Protein AF-A0A7Z9UNF8-F1 (afdb_monomer_lite)

pLDDT: mean 91.55, std 7.02, range [42.97, 98.75]

Radius of gyration: 32.84 Å; chains: 1; bounding box: 96×53×96 Å

Foldseek 3Di:
DVDPQLQVVQVVVQVVCCVVVVHGDAFEAECQAHDDACVSRNHQYYEYDPPGPPPADWCPVVDDDPPLAPATEGALLVLLVALQDDDDDPGQYAAEAWQFWWQCLPVPSHIYGHPDGDLQSRLSSLLSSQVVLCVVQPLDPSSDYYYPDCDPVNTPTHCPADPPQGNSNVVSVVLSVVLVLLVDAAEEEEEEAEQEPDDQNVLSLLLLCLCCPFFVHQYEYEYQYYYPRNVVNVVRHHYHYQVALNSCVVCLLVVLLVCVSVSAAEYEYTELSSLSNLVSNVVSRHAYEYEYFDFQVRCVVVVSLVSLASCQVRHQAYEACFPRSVVRSCVRYPHDPNRYDHHRAFQSDFFPQADPVSLLVLQVVVCVVLVADSLAAEEEEEDEADVQQPVVLQLLLVLVLCVVPVSYAYEYEEHYDPVVVVVSCVVCVVVVNNSRYHYPYHDPRCNSVLSNHQAYERLGQAGARDSVLLNNLLNLHAYEYECPHYRCNVVPVQARYDYDHRPPSPRSSVRVNVSRVDVVVSNVRSPRSSVCSLPRRDNSLVSLVVVCSSPVLQWAEEEEEEDAQLLVQQLQLLVLVLLASRRHSAYEYEYQAHPDCNVVSNVVNVVPGPHHYDYHYDPHHPLDVLVSVLVRLVPDDIQKYAYRYRNDHDDNCLCVVFSSVCVPVPDFKGFAFDFDADPVRHTPGPGCQVVQVVLPNCVRVDDDDDDLVCCCVRGLVVHNPCQDSNRMMGRSVVLNVLSVVCVVVLRVDPDNRVSVSVSSD

Structure (mmCIF, N/CA/C/O backbone):
data_AF-A0A7Z9UNF8-F1
#
_entry.id   AF-A0A7Z9UNF8-F1
#
loop_
_atom_site.group_PDB
_atom_site.id
_atom_site.type_symbol
_atom_site.label_atom_id
_atom_site.label_alt_id
_atom_site.label_comp_id
_atom_site.label_asym_id
_atom_site.label_entity_id
_atom_site.label_seq_id
_atom_site.pdbx_PDB_ins_code
_atom_site.Cartn_x
_atom_site.Cartn_y
_atom_site.Cartn_z
_atom_site.occupancy
_atom_site.B_iso_or_equiv
_atom_site.auth_seq_id
_atom_site.auth_comp_id
_atom_site.auth_asym_id
_atom_site.auth_atom_id
_atom_site.pdbx_PDB_model_num
ATOM 1 N N . SER A 1 1 ? -56.371 3.440 16.487 1.00 59.16 1 SER A N 1
ATOM 2 C CA . SER A 1 1 ? -55.833 4.436 15.539 1.00 59.16 1 SER A CA 1
ATOM 3 C C . SER A 1 1 ? -56.583 5.759 15.669 1.00 59.16 1 SER A C 1
ATOM 5 O O . SER A 1 1 ? -57.794 5.727 15.848 1.00 59.16 1 SER A O 1
ATOM 7 N N . LEU A 1 2 ? -55.881 6.903 15.612 1.00 70.06 2 LEU A N 1
ATOM 8 C CA . LEU A 1 2 ? -56.492 8.245 15.500 1.00 70.06 2 LEU A CA 1
ATOM 9 C C . LEU A 1 2 ? -57.019 8.527 14.079 1.00 70.06 2 LEU A C 1
ATOM 11 O O . LEU A 1 2 ? -57.739 9.501 13.872 1.00 70.06 2 LEU A O 1
ATOM 15 N N . LEU A 1 3 ? -56.671 7.674 13.108 1.00 81.62 3 LEU A N 1
ATOM 16 C CA . LEU A 1 3 ? -57.203 7.710 11.750 1.00 81.62 3 LEU A CA 1
ATOM 17 C C . LEU A 1 3 ? -58.516 6.907 11.698 1.00 81.62 3 LEU A C 1
ATOM 19 O O . LEU A 1 3 ? -58.490 5.723 12.045 1.00 81.62 3 LEU A O 1
ATOM 23 N N . PRO A 1 4 ? -59.644 7.508 11.264 1.00 83.75 4 PRO A N 1
ATOM 24 C CA . PRO A 1 4 ? -60.939 6.822 11.182 1.00 83.75 4 PRO A CA 1
ATOM 25 C C . PRO A 1 4 ? -60.922 5.588 10.268 1.00 83.75 4 PRO A C 1
ATOM 27 O O . PRO A 1 4 ? -61.487 4.560 10.625 1.00 83.75 4 PRO A O 1
ATOM 30 N N . ASP A 1 5 ? -60.231 5.691 9.130 1.00 92.44 5 ASP A N 1
ATOM 31 C CA . ASP A 1 5 ? -59.880 4.577 8.245 1.00 92.44 5 ASP A CA 1
ATOM 32 C C . ASP A 1 5 ? -58.414 4.766 7.806 1.00 92.44 5 ASP A C 1
ATOM 34 O O . ASP A 1 5 ? -58.119 5.646 6.985 1.00 92.44 5 ASP A O 1
ATOM 38 N N . PRO A 1 6 ? -57.461 4.023 8.398 1.00 91.31 6 PRO A N 1
ATOM 39 C CA . PRO A 1 6 ? -56.044 4.146 8.065 1.00 91.31 6 PRO A CA 1
ATOM 40 C C . PRO A 1 6 ? -55.738 3.824 6.597 1.00 91.31 6 PRO A C 1
ATOM 42 O O . PRO A 1 6 ? -54.958 4.549 5.981 1.00 91.31 6 PRO A O 1
ATOM 45 N N . LYS A 1 7 ? -56.410 2.820 6.017 1.00 93.88 7 LYS A N 1
ATOM 46 C CA . LYS A 1 7 ? -56.178 2.383 4.633 1.00 93.88 7 LYS A CA 1
ATOM 47 C C . LYS A 1 7 ? -56.630 3.434 3.640 1.00 93.88 7 LYS A C 1
ATOM 49 O O . LYS A 1 7 ? -55.866 3.829 2.763 1.00 93.88 7 LYS A O 1
ATOM 54 N N . GLU A 1 8 ? -57.848 3.940 3.805 1.00 95.19 8 GLU A N 1
ATOM 55 C CA . GLU A 1 8 ? -58.353 5.020 2.956 1.00 95.19 8 GLU A CA 1
ATOM 56 C C . GLU A 1 8 ? -57.516 6.299 3.128 1.00 95.19 8 GLU A C 1
ATOM 58 O O . GLU A 1 8 ? -57.332 7.080 2.196 1.00 95.19 8 GLU A O 1
ATOM 63 N N . THR A 1 9 ? -56.962 6.533 4.319 1.00 94.81 9 THR A N 1
ATOM 64 C CA . THR A 1 9 ? -56.058 7.667 4.557 1.00 94.81 9 THR A CA 1
ATOM 65 C C . THR A 1 9 ? -54.732 7.517 3.811 1.00 94.81 9 THR A C 1
ATOM 67 O O . THR A 1 9 ? -54.327 8.462 3.137 1.00 94.81 9 THR A O 1
ATOM 70 N N . ALA A 1 10 ? -54.096 6.345 3.868 1.00 95.19 10 ALA A N 1
ATOM 71 C CA . ALA A 1 10 ? -52.860 6.067 3.140 1.00 95.19 10 ALA A CA 1
ATOM 72 C C . ALA A 1 10 ? -53.039 6.246 1.621 1.00 95.19 10 ALA A C 1
ATOM 74 O O . ALA A 1 10 ? -52.217 6.898 0.974 1.00 95.19 10 ALA A O 1
ATOM 75 N N . VAL A 1 11 ? -54.155 5.754 1.066 1.00 95.69 11 VAL A N 1
ATOM 76 C CA . VAL A 1 11 ? -54.506 5.942 -0.353 1.00 95.69 11 VAL A CA 1
ATOM 77 C C . VAL A 1 11 ? -54.615 7.425 -0.702 1.00 95.69 11 VAL A C 1
ATOM 79 O O . VAL A 1 11 ? -53.960 7.877 -1.640 1.00 95.69 11 VAL A O 1
ATOM 82 N N . ARG A 1 12 ? -55.363 8.204 0.090 1.00 95.81 12 ARG A N 1
ATOM 83 C CA . ARG A 1 12 ? -55.535 9.647 -0.141 1.00 95.81 12 ARG A CA 1
ATOM 84 C C . ARG A 1 12 ? -54.213 10.411 -0.101 1.00 95.81 12 ARG A C 1
ATOM 86 O O . ARG A 1 12 ? -54.017 11.312 -0.911 1.00 95.81 12 ARG A O 1
ATOM 93 N N . TRP A 1 13 ? -53.301 10.068 0.810 1.00 96.38 13 TRP A N 1
ATOM 94 C CA . TRP A 1 13 ? -51.977 10.696 0.864 1.00 96.38 13 TRP A CA 1
ATOM 95 C C . TRP A 1 13 ? -51.144 10.389 -0.380 1.00 96.38 13 TRP A C 1
ATOM 97 O O . TRP A 1 13 ? -50.601 11.311 -0.986 1.00 96.38 13 TRP A O 1
ATOM 107 N N . ARG A 1 14 ? -51.095 9.124 -0.809 1.00 97.19 14 ARG A N 1
ATOM 108 C CA . ARG A 1 14 ? -50.369 8.721 -2.024 1.00 97.19 14 ARG A CA 1
ATOM 109 C C . ARG A 1 14 ? -50.938 9.361 -3.284 1.00 97.19 14 ARG A C 1
ATOM 111 O O . ARG A 1 14 ? -50.183 9.772 -4.159 1.00 97.19 14 ARG A O 1
ATOM 118 N N . GLU A 1 15 ? -52.262 9.422 -3.411 1.00 97.69 15 GLU A N 1
ATOM 119 C CA . GLU A 1 15 ? -52.929 10.105 -4.527 1.00 97.69 15 GLU A CA 1
ATOM 120 C C . GLU A 1 15 ? -52.572 11.588 -4.552 1.00 97.69 15 GLU A C 1
ATOM 122 O O . GLU A 1 15 ? -52.069 12.076 -5.561 1.00 97.69 15 GLU A O 1
ATOM 127 N N . TRP A 1 16 ? -52.717 12.276 -3.418 1.00 97.75 16 TRP A N 1
ATOM 128 C CA . TRP A 1 16 ? -52.393 13.694 -3.321 1.00 97.75 16 TRP A CA 1
ATOM 129 C C . TRP A 1 16 ? -50.920 13.975 -3.659 1.00 97.75 16 TRP A C 1
ATOM 131 O O . TRP A 1 16 ? -50.631 14.890 -4.430 1.00 97.75 16 TRP A O 1
ATOM 141 N N . CYS A 1 17 ? -49.978 13.175 -3.149 1.00 97.12 17 CYS A N 1
ATOM 142 C CA . CYS A 1 17 ? -48.553 13.326 -3.456 1.00 97.12 17 CYS A CA 1
ATOM 143 C C . CYS A 1 17 ? -48.246 13.119 -4.947 1.00 97.12 17 CYS A C 1
ATOM 145 O O . CYS A 1 17 ? -47.507 13.917 -5.533 1.00 97.12 17 CYS A O 1
ATOM 147 N N . ARG A 1 18 ? -48.852 12.113 -5.591 1.00 96.44 18 ARG A N 1
ATOM 148 C CA . ARG A 1 18 ? -48.702 11.883 -7.037 1.00 96.44 18 ARG A CA 1
ATOM 149 C C . ARG A 1 18 ? -49.281 13.034 -7.860 1.00 96.44 18 ARG A C 1
ATOM 151 O O . ARG A 1 18 ? -48.618 13.514 -8.776 1.00 96.44 18 ARG A O 1
ATOM 158 N N . GLU A 1 19 ? -50.468 13.521 -7.508 1.00 97.19 19 GLU A N 1
ATOM 159 C CA . GLU A 1 19 ? -51.135 14.636 -8.198 1.00 97.19 19 GLU A CA 1
ATOM 160 C C . GLU A 1 19 ? -50.394 15.974 -8.054 1.00 97.19 19 GLU A C 1
ATOM 162 O O . GLU A 1 19 ? -50.501 16.832 -8.929 1.00 97.19 19 GLU A O 1
ATOM 167 N N . ASN A 1 20 ? -49.606 16.145 -6.988 1.00 97.19 20 ASN A N 1
ATOM 168 C CA . ASN A 1 20 ? -48.839 17.365 -6.713 1.00 97.19 20 ASN A CA 1
ATOM 169 C C . ASN A 1 20 ? -47.343 17.245 -7.067 1.00 97.19 20 ASN A C 1
ATOM 171 O O . ASN A 1 20 ? -46.544 18.085 -6.657 1.00 97.19 20 ASN A O 1
ATOM 175 N N . GLY A 1 21 ? -46.948 16.224 -7.838 1.00 90.19 21 GLY A N 1
ATOM 176 C CA . GLY A 1 21 ? -45.581 16.079 -8.354 1.00 90.19 21 GLY A CA 1
ATOM 177 C C . GLY A 1 21 ? -44.534 15.626 -7.329 1.00 90.19 21 GLY A C 1
ATOM 178 O O . GLY A 1 21 ? -43.345 15.675 -7.631 1.00 90.19 21 GLY A O 1
ATOM 179 N N . ILE A 1 22 ? -44.953 15.171 -6.144 1.00 93.31 22 ILE A N 1
ATOM 180 C CA . ILE A 1 22 ? -44.068 14.586 -5.121 1.00 93.31 22 ILE A CA 1
ATOM 181 C C . ILE A 1 22 ? -43.715 13.136 -5.492 1.00 93.31 22 ILE A C 1
ATOM 183 O O . ILE A 1 22 ? -42.619 12.670 -5.196 1.00 93.31 22 ILE A O 1
ATOM 187 N N . GLY A 1 23 ? -44.620 12.445 -6.194 1.00 90.44 23 GLY A N 1
ATOM 188 C CA . GLY A 1 23 ? -44.449 11.049 -6.594 1.00 90.44 23 GLY A CA 1
ATOM 189 C C . GLY A 1 23 ? -45.027 10.073 -5.572 1.00 90.44 23 GLY A C 1
ATOM 190 O O . GLY A 1 23 ? -45.970 10.403 -4.851 1.00 90.44 23 GLY A O 1
ATOM 191 N N . GLU A 1 24 ? -44.501 8.850 -5.563 1.00 94.12 24 GLU A N 1
ATOM 192 C CA . GLU A 1 24 ? -44.900 7.815 -4.607 1.00 94.12 24 GLU A CA 1
ATOM 193 C C . GLU A 1 24 ? -44.246 8.066 -3.242 1.00 94.12 24 GLU A C 1
ATOM 195 O O . GLU A 1 24 ? -43.100 8.513 -3.175 1.00 94.12 24 GLU A O 1
ATOM 200 N N . ILE A 1 25 ? -44.972 7.785 -2.158 1.00 94.31 25 ILE A N 1
ATOM 201 C CA . ILE A 1 25 ? -44.482 7.960 -0.785 1.00 94.31 25 ILE A CA 1
ATOM 202 C C . ILE A 1 25 ? -44.396 6.614 -0.070 1.00 94.31 25 ILE A C 1
ATOM 204 O O . ILE A 1 25 ? -45.241 5.743 -0.271 1.00 94.31 25 ILE A O 1
ATOM 208 N N . TYR A 1 26 ? -43.387 6.480 0.786 1.00 94.12 26 TYR A N 1
ATOM 209 C CA . TYR A 1 26 ? -43.176 5.311 1.634 1.00 94.12 26 TYR A CA 1
ATOM 210 C C . TYR A 1 26 ? -43.706 5.610 3.040 1.00 94.12 26 TYR A C 1
ATOM 212 O O . TYR A 1 26 ? -43.262 6.558 3.694 1.00 94.12 26 TYR A O 1
ATOM 220 N N . LEU A 1 27 ? -44.703 4.853 3.486 1.00 95.12 27 LEU A N 1
ATOM 221 C CA . LEU A 1 27 ? -45.433 5.085 4.726 1.00 95.12 27 LEU A CA 1
ATOM 222 C C . LEU A 1 27 ? -45.006 4.082 5.795 1.00 95.12 27 LEU A C 1
ATOM 224 O O . LEU A 1 27 ? -45.165 2.875 5.636 1.00 95.12 27 LEU A O 1
ATOM 228 N N . VAL A 1 28 ? -44.532 4.602 6.927 1.00 94.50 28 VAL A N 1
ATOM 229 C CA . VAL A 1 28 ? -44.056 3.801 8.062 1.00 94.50 28 VAL A CA 1
ATOM 230 C C . VAL A 1 28 ? -44.903 4.095 9.295 1.00 94.50 28 VAL A C 1
ATOM 232 O O . VAL A 1 28 ? -45.107 5.262 9.637 1.00 94.50 28 VAL A O 1
ATOM 235 N N . CYS A 1 29 ? -45.413 3.064 9.974 1.00 91.94 29 CYS A N 1
ATOM 236 C CA . CYS A 1 29 ? -46.176 3.229 11.215 1.00 91.94 29 CYS A CA 1
ATOM 237 C C . CYS A 1 29 ? -45.348 2.879 12.461 1.00 91.94 29 CYS A C 1
ATOM 239 O O . CYS A 1 29 ? -44.658 1.862 12.509 1.00 91.94 29 CYS A O 1
ATOM 241 N N . THR A 1 30 ? -45.445 3.695 13.510 1.00 91.56 30 THR A N 1
ATOM 242 C CA . THR A 1 30 ? -44.753 3.463 14.789 1.00 91.56 30 THR A CA 1
ATOM 243 C C . THR A 1 30 ? -45.478 2.421 15.644 1.00 91.56 30 THR A C 1
ATOM 245 O O . THR A 1 30 ? -46.667 2.573 15.933 1.00 91.56 30 THR A O 1
ATOM 248 N N . GLN A 1 31 ? -44.765 1.406 16.138 1.00 89.38 31 GLN A N 1
ATOM 249 C CA . GLN A 1 31 ? -45.309 0.373 17.032 1.00 89.38 31 GLN A CA 1
ATOM 250 C C . GLN A 1 31 ? -45.312 0.822 18.498 1.00 89.38 31 GLN A C 1
ATOM 252 O O . GLN A 1 31 ? -44.614 0.273 19.348 1.00 89.38 31 GLN A O 1
ATOM 257 N N . SER A 1 32 ? -46.102 1.854 18.802 1.00 80.94 32 SER A N 1
ATOM 258 C CA . SER A 1 32 ? -46.101 2.498 20.122 1.00 80.94 32 SER A CA 1
ATOM 259 C C . SER A 1 32 ? -46.804 1.688 21.219 1.00 80.94 32 SER A C 1
ATOM 261 O O . SER A 1 32 ? -46.392 1.753 22.369 1.00 80.94 32 SER A O 1
ATOM 263 N N . PHE A 1 33 ? -47.867 0.941 20.911 1.00 78.94 33 PHE A N 1
ATOM 264 C CA . PHE A 1 33 ? -48.626 0.167 21.917 1.00 78.94 33 PHE A CA 1
ATOM 265 C C . PHE A 1 33 ? -49.037 -1.229 21.444 1.00 78.94 33 PHE A C 1
ATOM 267 O O . PHE A 1 33 ? -49.507 -2.034 22.242 1.00 78.94 33 PHE A O 1
ATOM 274 N N . GLU A 1 34 ? -48.893 -1.501 20.150 1.00 81.06 34 GLU A N 1
ATOM 275 C CA . GLU A 1 34 ? -49.293 -2.747 19.514 1.00 81.06 34 GLU A CA 1
ATOM 276 C C . GLU A 1 34 ? -48.282 -3.105 18.421 1.00 81.06 34 GLU A C 1
ATOM 278 O O . GLU A 1 34 ? -47.725 -2.223 17.764 1.00 81.06 34 GLU A O 1
ATOM 283 N N . ALA A 1 35 ? -48.039 -4.404 18.246 1.00 83.50 35 ALA A N 1
ATOM 284 C CA . ALA A 1 35 ? -47.220 -4.951 17.171 1.00 83.50 35 ALA A CA 1
ATOM 285 C C . ALA A 1 35 ? -48.147 -5.617 16.146 1.00 83.50 35 ALA A C 1
ATOM 287 O O . ALA A 1 35 ? -48.425 -6.813 16.222 1.00 83.50 35 ALA A O 1
ATOM 288 N N . VAL A 1 36 ? -48.693 -4.803 15.242 1.00 87.19 36 VAL A N 1
ATOM 289 C CA . VAL A 1 36 ? -49.595 -5.232 14.164 1.00 87.19 36 VAL A CA 1
ATOM 290 C C . VAL A 1 36 ? -48.880 -5.049 12.829 1.00 87.19 36 VAL A C 1
ATOM 292 O O . VAL A 1 36 ? -48.097 -4.111 12.670 1.00 87.19 36 VAL A O 1
ATOM 295 N N . ASP A 1 37 ? -49.157 -5.952 11.893 1.00 91.75 37 ASP A N 1
ATOM 296 C CA . ASP A 1 37 ? -48.684 -5.867 10.514 1.00 91.75 37 ASP A CA 1
ATOM 297 C C . ASP A 1 37 ? -49.133 -4.535 9.861 1.00 91.75 37 ASP A C 1
ATOM 299 O O . ASP A 1 37 ? -50.336 -4.229 9.877 1.00 91.75 37 ASP A O 1
ATOM 303 N N . PRO A 1 38 ? -48.204 -3.724 9.313 1.00 93.62 38 PRO A N 1
ATOM 304 C CA . PRO A 1 38 ? -48.514 -2.425 8.713 1.00 93.62 38 PRO A CA 1
ATOM 305 C C . PRO A 1 38 ? -49.485 -2.506 7.520 1.00 93.62 38 PRO A C 1
ATOM 307 O O . PRO A 1 38 ? -50.251 -1.557 7.299 1.00 93.62 38 PRO A O 1
ATOM 310 N N . ASP A 1 39 ? -49.572 -3.643 6.821 1.00 92.31 39 ASP A N 1
ATOM 311 C CA . ASP A 1 39 ? -50.509 -3.842 5.705 1.00 92.31 39 ASP A CA 1
ATOM 312 C C . ASP A 1 39 ? -51.973 -3.749 6.152 1.00 92.31 39 ASP A C 1
ATOM 314 O O . ASP A 1 39 ? -52.866 -3.385 5.374 1.00 92.31 39 ASP A O 1
ATOM 318 N N . VAL A 1 40 ? -52.258 -4.029 7.428 1.00 91.19 40 VAL A N 1
ATOM 319 C CA . VAL A 1 40 ? -53.595 -3.849 8.017 1.00 91.19 40 VAL A CA 1
ATOM 320 C C . VAL A 1 40 ? -54.029 -2.386 7.937 1.00 91.19 40 VAL A C 1
ATOM 322 O O . VAL A 1 40 ? -55.218 -2.108 7.756 1.00 91.19 40 VAL A O 1
ATOM 325 N N . TYR A 1 41 ? -53.072 -1.461 7.980 1.00 91.12 41 TYR A N 1
ATOM 326 C CA . TYR A 1 41 ? -53.290 -0.023 7.892 1.00 91.12 41 TYR A CA 1
ATOM 327 C C . TYR A 1 41 ? -53.032 0.555 6.496 1.00 91.12 41 TYR A C 1
ATOM 329 O O . TYR A 1 41 ? -53.353 1.719 6.272 1.00 91.12 41 TYR A O 1
ATOM 337 N N . GLY A 1 42 ? -52.525 -0.245 5.552 1.00 92.75 42 GLY A N 1
ATOM 338 C CA . GLY A 1 42 ? -52.132 0.216 4.215 1.00 92.75 42 GLY A CA 1
ATOM 339 C C . GLY A 1 42 ? -50.794 0.962 4.201 1.00 92.75 42 GLY A C 1
ATOM 340 O O . GLY A 1 42 ? -50.603 1.848 3.370 1.00 92.75 42 GLY A O 1
ATOM 341 N N . PHE A 1 43 ? -49.917 0.652 5.157 1.00 95.12 43 PHE A N 1
ATOM 342 C CA . PHE A 1 43 ? -48.569 1.204 5.294 1.00 95.12 43 PHE A CA 1
ATOM 343 C C . PHE A 1 43 ? -47.547 0.167 4.809 1.00 95.12 43 PHE A C 1
ATOM 345 O O . PHE A 1 43 ? -47.823 -1.023 4.874 1.00 95.12 43 PHE A O 1
ATOM 352 N N . ASP A 1 44 ? -46.380 0.613 4.345 1.00 95.62 44 ASP A N 1
ATOM 353 C CA . ASP A 1 44 ? -45.345 -0.253 3.755 1.00 95.62 44 ASP A CA 1
ATOM 354 C C . ASP A 1 44 ? -44.495 -0.962 4.814 1.00 95.62 44 ASP A C 1
ATOM 356 O O . ASP A 1 44 ? -43.998 -2.066 4.603 1.00 95.62 44 ASP A O 1
ATOM 360 N N . ALA A 1 45 ? -44.301 -0.309 5.960 1.00 95.75 45 ALA A N 1
ATOM 361 C CA . ALA A 1 45 ? -43.419 -0.795 7.007 1.00 95.75 45 ALA A CA 1
ATOM 362 C C . ALA A 1 45 ? -43.864 -0.341 8.396 1.00 95.75 45 ALA A C 1
ATOM 364 O O . ALA A 1 45 ? -44.675 0.574 8.575 1.00 95.75 45 ALA A O 1
ATOM 365 N N . ALA A 1 46 ? -43.269 -0.967 9.403 1.00 95.12 46 ALA A N 1
ATOM 366 C CA . ALA A 1 46 ? -43.374 -0.564 10.791 1.00 95.12 46 ALA A CA 1
ATOM 367 C C . ALA A 1 46 ? -42.005 -0.140 11.344 1.00 95.12 46 ALA A C 1
ATOM 369 O O . ALA A 1 46 ? -40.962 -0.577 10.860 1.00 95.12 46 ALA A O 1
ATOM 370 N N . VAL A 1 47 ? -42.002 0.687 12.387 1.00 95.31 47 VAL A N 1
ATOM 371 C CA . VAL A 1 47 ? -40.796 1.053 13.144 1.00 95.31 47 VAL A CA 1
ATOM 372 C C . VAL A 1 47 ? -41.028 0.828 14.634 1.00 95.31 47 VAL A C 1
ATOM 374 O O . VAL A 1 47 ? -42.094 1.156 15.166 1.00 95.31 47 VAL A O 1
ATOM 377 N N . GLU A 1 48 ? -40.043 0.241 15.309 1.00 94.19 48 GLU A N 1
ATOM 378 C CA . GLU A 1 48 ? -40.052 0.093 16.766 1.00 94.19 48 GLU A CA 1
ATOM 379 C C . GLU A 1 48 ? -40.054 1.474 17.450 1.00 94.19 48 GLU A C 1
ATOM 381 O O . GLU A 1 48 ? -39.533 2.452 16.918 1.00 94.19 48 GLU A O 1
ATOM 386 N N . PHE A 1 49 ? -40.651 1.582 18.639 1.00 92.56 49 PHE A N 1
ATOM 387 C CA . PHE A 1 49 ? -40.725 2.857 19.364 1.00 92.56 49 PHE A CA 1
ATOM 388 C C . PHE A 1 49 ? -40.345 2.695 20.843 1.00 92.56 49 PHE A C 1
ATOM 390 O O . PHE A 1 49 ? -41.187 2.890 21.724 1.00 92.56 49 PHE A O 1
ATOM 397 N N . PRO A 1 50 ? -39.099 2.287 21.145 1.00 92.12 50 PRO A N 1
ATOM 398 C CA . PRO A 1 50 ? -38.666 2.095 22.518 1.00 92.12 50 PRO A CA 1
ATOM 399 C C . PRO A 1 50 ? -38.655 3.427 23.291 1.00 92.12 50 PRO A C 1
ATOM 401 O O . PRO A 1 50 ? -38.388 4.468 22.698 1.00 92.12 50 PRO A O 1
ATOM 404 N N . PRO A 1 51 ? -38.924 3.418 24.605 1.00 88.94 51 PRO A N 1
ATOM 405 C CA . PRO A 1 51 ? -39.126 2.225 25.419 1.00 88.94 51 PRO A CA 1
ATOM 406 C C . PRO A 1 51 ? -40.563 1.683 25.381 1.00 88.94 51 PRO A C 1
ATOM 408 O O . PRO A 1 51 ? -40.882 0.744 26.112 1.00 88.94 51 PRO A O 1
ATOM 411 N N . ASN A 1 52 ? -41.459 2.243 24.571 1.00 86.81 52 ASN A N 1
ATOM 412 C CA . ASN A 1 52 ? -42.835 1.772 24.522 1.00 86.81 52 ASN A CA 1
ATOM 413 C C . ASN A 1 52 ? -42.932 0.356 23.926 1.00 86.81 52 ASN A C 1
ATOM 415 O O . ASN A 1 52 ? -42.011 -0.143 23.283 1.00 86.81 52 ASN A O 1
ATOM 419 N N . ASN A 1 53 ? -44.068 -0.302 24.178 1.00 83.50 53 ASN A N 1
ATOM 420 C CA . ASN A 1 53 ? -44.380 -1.646 23.679 1.00 83.50 53 ASN A CA 1
ATOM 421 C C . ASN A 1 53 ? -43.321 -2.723 24.012 1.00 83.50 53 ASN A C 1
ATOM 423 O O . ASN A 1 53 ? -43.106 -3.657 23.244 1.00 83.50 53 ASN A O 1
ATOM 427 N N . SER A 1 54 ? -42.643 -2.593 25.158 1.00 81.31 54 SER A N 1
ATOM 428 C CA . SER A 1 54 ? -41.497 -3.445 25.486 1.00 81.31 54 SER A CA 1
ATOM 429 C C . SER A 1 54 ? -41.595 -4.218 26.803 1.00 81.31 54 SER A C 1
ATOM 431 O O . SER A 1 54 ? -40.814 -5.138 26.996 1.00 81.31 54 SER A O 1
ATOM 433 N N . ALA A 1 55 ? -42.536 -3.919 27.705 1.00 86.44 55 ALA A N 1
ATOM 434 C CA . ALA A 1 55 ? -42.703 -4.628 28.988 1.00 86.44 55 ALA A CA 1
ATOM 435 C C . ALA A 1 55 ? -41.366 -4.926 29.729 1.00 86.44 55 ALA A C 1
ATOM 437 O O . ALA A 1 55 ? -40.970 -6.092 29.878 1.00 86.44 55 ALA A O 1
ATOM 438 N N . PRO A 1 56 ? -40.609 -3.890 30.125 1.00 91.38 56 PRO A N 1
ATOM 439 C CA . PRO A 1 56 ? -39.358 -4.046 30.867 1.00 91.38 56 PRO A CA 1
ATOM 440 C C . PRO A 1 56 ? -39.612 -4.486 32.330 1.00 91.38 56 PRO A C 1
ATOM 442 O O . PRO A 1 56 ? -40.697 -4.231 32.863 1.00 91.38 56 PRO A O 1
ATOM 445 N N . PRO A 1 57 ? -38.638 -5.130 33.005 1.00 94.25 57 PRO A N 1
ATOM 446 C CA . PRO A 1 57 ? -38.736 -5.476 34.423 1.00 94.25 57 PRO A CA 1
ATOM 447 C C . PRO A 1 57 ? -38.879 -4.232 35.305 1.00 94.25 57 PRO A C 1
ATOM 449 O O . PRO A 1 57 ? -38.205 -3.230 35.070 1.00 94.25 57 PRO A O 1
ATOM 452 N N . ILE A 1 58 ? -39.736 -4.312 36.326 1.00 96.31 58 ILE A N 1
ATOM 453 C CA . ILE A 1 58 ? -39.902 -3.267 37.345 1.00 96.31 58 ILE A CA 1
ATOM 454 C C . ILE A 1 58 ? -38.885 -3.511 38.460 1.00 96.31 58 ILE A C 1
ATOM 456 O O . ILE A 1 58 ? -38.842 -4.610 39.007 1.00 96.31 58 ILE A O 1
ATOM 460 N N . ILE A 1 59 ? -38.117 -2.480 38.806 1.00 96.25 59 ILE A N 1
ATOM 461 C CA . ILE A 1 59 ? -37.071 -2.497 39.840 1.00 96.25 59 ILE A CA 1
ATOM 462 C C . ILE A 1 59 ? -37.264 -1.382 40.877 1.00 96.25 59 ILE A C 1
ATOM 464 O O . ILE A 1 59 ? -36.320 -1.003 41.561 1.00 96.25 59 ILE A O 1
ATOM 468 N N . THR A 1 60 ? -38.476 -0.828 40.999 1.00 93.69 60 THR A N 1
ATOM 469 C CA . THR A 1 60 ? -38.778 0.268 41.938 1.00 93.69 60 THR A CA 1
ATOM 470 C C . THR A 1 60 ? -38.303 -0.025 43.363 1.00 93.69 60 THR A C 1
ATOM 472 O O . THR A 1 60 ? -37.732 0.853 43.995 1.00 93.69 60 THR A O 1
ATOM 475 N N . ASP A 1 61 ? -38.481 -1.258 43.847 1.00 91.50 61 ASP A N 1
ATOM 476 C CA . ASP A 1 61 ? -38.104 -1.652 45.213 1.00 91.50 61 ASP A CA 1
ATOM 477 C C . ASP A 1 61 ? -36.585 -1.870 45.398 1.00 91.50 61 ASP A C 1
ATOM 479 O O . ASP A 1 61 ? -36.115 -2.043 46.522 1.00 91.50 61 ASP A O 1
ATOM 483 N N . GLU A 1 62 ? -35.812 -1.881 44.308 1.00 91.12 62 GLU A N 1
ATOM 484 C CA . GLU A 1 62 ? -34.354 -2.078 44.306 1.00 91.12 62 GLU A CA 1
ATOM 485 C C . GLU A 1 62 ? -33.578 -0.754 44.231 1.00 91.12 62 GLU A C 1
ATOM 487 O O . GLU A 1 62 ? -32.356 -0.738 44.388 1.00 91.12 62 GLU A O 1
ATOM 492 N N . VAL A 1 63 ? -34.276 0.359 43.986 1.00 87.88 63 VAL A N 1
ATOM 493 C CA . VAL A 1 63 ? -33.689 1.686 43.789 1.00 87.88 63 VAL A CA 1
ATOM 494 C C . VAL A 1 63 ? -34.108 2.602 44.934 1.00 87.88 63 VAL A C 1
ATOM 496 O O . VAL A 1 63 ? -35.292 2.724 45.243 1.00 87.88 63 VAL A O 1
ATOM 499 N N . ASP A 1 64 ? -33.138 3.275 45.554 1.00 87.69 64 ASP A N 1
ATOM 500 C CA . ASP A 1 64 ? -33.410 4.241 46.620 1.00 87.69 64 ASP A CA 1
ATOM 501 C C . ASP A 1 64 ? -34.113 5.479 46.039 1.00 87.69 64 ASP A C 1
ATOM 503 O O . ASP A 1 64 ? -33.513 6.279 45.317 1.00 87.69 64 ASP A O 1
ATOM 507 N N . CYS A 1 65 ? -35.413 5.593 46.306 1.00 84.88 65 CYS A N 1
ATOM 508 C CA . CYS A 1 65 ? -36.269 6.674 45.828 1.00 84.88 65 CYS A CA 1
ATOM 509 C C . CYS A 1 65 ? -36.683 7.575 46.996 1.00 84.88 65 CYS A C 1
ATOM 511 O O . CYS A 1 65 ? -36.828 7.118 48.130 1.00 84.88 65 CYS A O 1
ATOM 513 N N . ASP A 1 66 ? -36.943 8.858 46.721 1.00 84.75 66 ASP A N 1
ATOM 514 C CA . ASP A 1 66 ? -37.493 9.758 47.738 1.00 84.75 66 ASP A CA 1
ATOM 515 C C . ASP A 1 66 ? -38.831 9.210 48.268 1.00 84.75 66 ASP A C 1
ATOM 517 O O . ASP A 1 66 ? -39.665 8.706 47.518 1.00 84.75 66 ASP A O 1
ATOM 521 N N . SER A 1 67 ? -39.058 9.368 49.569 1.00 82.69 67 SER A N 1
ATOM 522 C CA . SER A 1 67 ? -40.267 8.978 50.301 1.00 82.69 67 SER A CA 1
ATOM 523 C C . SER A 1 67 ? -41.588 9.473 49.693 1.00 82.69 67 SER A C 1
ATOM 525 O O . SER A 1 67 ? -42.642 8.899 49.967 1.00 82.69 67 SER A O 1
ATOM 527 N N . GLY A 1 68 ? -41.547 10.543 48.892 1.00 86.56 68 GLY A N 1
ATOM 528 C CA . GLY A 1 68 ? -42.700 11.090 48.175 1.00 86.56 68 GLY A CA 1
ATOM 529 C C . GLY A 1 68 ? -42.931 10.515 46.774 1.00 86.56 68 GLY A C 1
ATOM 530 O O . GLY A 1 68 ? -43.938 10.855 46.159 1.00 86.56 68 GLY A O 1
ATOM 531 N N . PHE A 1 69 ? -42.032 9.681 46.246 1.00 93.00 69 PHE A N 1
ATOM 532 C CA . PHE A 1 69 ? -42.146 9.113 44.904 1.00 93.00 69 PHE A CA 1
ATOM 533 C C . PHE A 1 69 ? -43.160 7.958 44.875 1.00 93.00 69 PHE A C 1
ATOM 535 O O . PHE A 1 69 ? -43.093 7.024 45.668 1.00 93.00 69 PHE A O 1
ATOM 542 N N . SER A 1 70 ? -44.109 8.022 43.944 1.00 93.44 70 SER A N 1
ATOM 543 C CA . SER A 1 70 ? -45.167 7.024 43.715 1.00 93.44 70 SER A CA 1
ATOM 544 C C . SER A 1 70 ? -45.194 6.500 42.270 1.00 93.44 70 SER A C 1
ATOM 546 O O . SER A 1 70 ? -46.170 5.886 41.836 1.00 93.44 70 SER A O 1
ATOM 548 N N . GLY A 1 71 ? -44.125 6.766 41.518 1.00 94.62 71 GLY A N 1
ATOM 549 C CA . GLY A 1 71 ? -43.923 6.327 40.147 1.00 94.62 71 GLY A CA 1
ATOM 550 C C . GLY A 1 71 ? -43.375 4.904 40.041 1.00 94.62 71 GLY A C 1
ATOM 551 O O . GLY A 1 71 ? -43.389 4.130 40.997 1.00 94.62 71 GLY A O 1
ATOM 552 N N . ILE A 1 72 ? -42.897 4.545 38.848 1.00 95.38 72 ILE A N 1
ATOM 553 C CA . ILE A 1 72 ? -42.357 3.209 38.558 1.00 95.38 72 ILE A CA 1
ATOM 554 C C . ILE A 1 72 ? -40.949 3.343 37.985 1.00 95.38 72 ILE A C 1
ATOM 556 O O . ILE A 1 72 ? -40.728 4.134 37.066 1.00 95.38 72 ILE A O 1
ATOM 560 N N . VAL A 1 73 ? -40.014 2.541 38.494 1.00 96.38 73 VAL A N 1
ATOM 561 C CA . VAL A 1 73 ? -38.660 2.421 37.947 1.00 96.38 73 VAL A CA 1
ATOM 562 C C . VAL A 1 73 ? -38.532 1.088 37.218 1.00 96.38 73 VAL A C 1
ATOM 564 O O . VAL A 1 73 ? -38.862 0.035 37.763 1.00 96.38 73 VAL A O 1
ATOM 567 N N . TYR A 1 74 ? -38.054 1.133 35.981 1.00 96.69 74 TYR A N 1
ATOM 568 C CA . TYR A 1 74 ? -37.806 -0.016 35.119 1.00 96.69 74 TYR A CA 1
ATOM 569 C C . TYR A 1 74 ? -36.306 -0.202 34.880 1.00 96.69 74 TYR A C 1
ATOM 571 O O . TYR A 1 74 ? -35.558 0.777 34.864 1.00 96.69 74 TYR A O 1
ATOM 579 N N . ASP A 1 75 ? -35.865 -1.441 34.650 1.00 95.69 75 ASP A N 1
ATOM 580 C CA . ASP A 1 75 ? -34.470 -1.715 34.284 1.00 95.69 75 ASP A CA 1
ATOM 581 C C . ASP A 1 75 ? -34.261 -1.562 32.773 1.00 95.69 75 ASP A C 1
ATOM 583 O O . ASP A 1 75 ? -34.732 -2.380 31.977 1.00 95.69 75 ASP A O 1
ATOM 587 N N . TRP A 1 76 ? -33.525 -0.526 32.368 1.00 96.31 76 TRP A N 1
ATOM 588 C CA . TRP A 1 76 ? -33.221 -0.246 30.964 1.00 96.31 76 TRP A CA 1
ATOM 589 C C . TRP A 1 76 ? -32.323 -1.325 30.334 1.00 96.31 76 TRP A C 1
ATOM 591 O O . TRP A 1 76 ? -32.433 -1.610 29.142 1.00 96.31 76 TRP A O 1
ATOM 601 N N . ARG A 1 77 ? -31.478 -2.009 31.118 1.00 93.69 77 ARG A N 1
ATOM 602 C CA . ARG A 1 77 ? -30.505 -2.996 30.595 1.00 93.69 77 ARG A CA 1
ATOM 603 C C . ARG A 1 77 ? -31.154 -4.167 29.857 1.00 93.69 77 ARG A C 1
ATOM 605 O O . ARG A 1 77 ? -30.509 -4.802 29.024 1.00 93.69 77 ARG A O 1
ATOM 612 N N . VAL A 1 78 ? -32.440 -4.427 30.106 1.00 94.88 78 VAL A N 1
ATOM 613 C CA . VAL A 1 78 ? -33.201 -5.461 29.397 1.00 94.88 78 VAL A CA 1
ATOM 614 C C . VAL A 1 78 ? -33.198 -5.257 27.877 1.00 94.88 78 VAL A C 1
ATOM 616 O O . VAL A 1 78 ? -33.260 -6.235 27.133 1.00 94.88 78 VAL A O 1
ATOM 619 N N . PHE A 1 79 ? -33.110 -4.012 27.400 1.00 95.19 79 PHE A N 1
ATOM 620 C CA . PHE A 1 79 ? -33.074 -3.712 25.971 1.00 95.19 79 PHE A CA 1
ATOM 621 C C . PHE A 1 79 ? -31.792 -4.216 25.316 1.00 95.19 79 PHE A C 1
ATOM 623 O O . PHE A 1 79 ? -31.852 -4.858 24.268 1.00 95.19 79 PHE A O 1
ATOM 630 N N . VAL A 1 80 ? -30.652 -4.028 25.984 1.00 90.81 80 VAL A N 1
ATOM 631 C CA . VAL A 1 80 ? -29.361 -4.559 25.533 1.00 90.81 80 VAL A CA 1
ATOM 632 C C . VAL A 1 80 ? -29.416 -6.082 25.469 1.00 90.81 80 VAL A C 1
ATOM 634 O O . VAL A 1 80 ? -29.086 -6.663 24.438 1.00 90.81 80 VAL A O 1
ATOM 637 N N . GLU A 1 81 ? -29.915 -6.738 26.519 1.00 86.94 81 GLU A N 1
ATOM 638 C CA . GLU A 1 81 ? -30.021 -8.200 26.556 1.00 86.94 81 GLU A CA 1
ATOM 639 C C . GLU A 1 81 ? -30.930 -8.757 25.456 1.00 86.94 81 GLU A C 1
ATOM 641 O O . GLU A 1 81 ? -30.546 -9.691 24.754 1.00 86.94 81 GLU A O 1
ATOM 646 N N . ARG A 1 82 ? -32.107 -8.158 25.245 1.00 91.94 82 ARG A N 1
ATOM 647 C CA . ARG A 1 82 ? -33.037 -8.583 24.185 1.00 91.94 82 ARG A CA 1
ATOM 648 C C . ARG A 1 82 ? -32.484 -8.328 22.789 1.00 91.94 82 ARG A C 1
ATOM 650 O O . ARG A 1 82 ? -32.717 -9.131 21.893 1.00 91.94 82 ARG A O 1
ATOM 657 N N . SER A 1 83 ? -31.722 -7.252 22.605 1.00 92.88 83 SER A N 1
ATOM 658 C CA . SER A 1 83 ? -31.135 -6.925 21.304 1.00 92.88 83 SER A CA 1
ATOM 659 C C . SER A 1 83 ? -30.105 -7.941 20.816 1.00 92.88 83 SER A C 1
ATOM 661 O O . SER A 1 83 ? -29.885 -8.040 19.614 1.00 92.88 83 SER A O 1
ATOM 663 N N . LYS A 1 84 ? -29.525 -8.755 21.710 1.00 83.31 84 LYS A N 1
ATOM 664 C CA . LYS A 1 84 ? -28.615 -9.846 21.322 1.00 83.31 84 LYS A CA 1
ATOM 665 C C . LYS A 1 84 ? -29.296 -10.874 20.412 1.00 83.31 84 LYS A C 1
ATOM 667 O O . LYS A 1 84 ? -28.612 -11.568 19.665 1.00 83.31 84 LYS A O 1
ATOM 672 N N . GLN A 1 85 ? -30.624 -10.999 20.487 1.00 86.06 85 GLN A N 1
ATOM 673 C CA . GLN A 1 85 ? -31.412 -11.924 19.672 1.00 86.06 85 GLN A CA 1
ATOM 674 C C . GLN A 1 85 ? -32.764 -11.309 19.299 1.00 86.06 85 GLN A C 1
ATOM 676 O O . GLN A 1 85 ? -33.761 -11.464 20.006 1.00 86.06 85 GLN A O 1
ATOM 681 N N . TYR A 1 86 ? -32.816 -10.646 18.145 1.00 89.06 86 TYR A N 1
ATOM 682 C CA . TYR A 1 86 ? -34.064 -10.089 17.635 1.00 89.06 86 TYR A CA 1
ATOM 683 C C . TYR A 1 86 ? -34.998 -11.145 17.029 1.00 89.06 86 TYR A C 1
ATOM 685 O O . TYR A 1 86 ? -34.587 -12.017 16.261 1.00 89.06 86 TYR A O 1
ATOM 693 N N . SER A 1 87 ? -36.301 -10.992 17.276 1.00 85.00 87 SER A N 1
ATOM 694 C CA . SER A 1 87 ? -37.343 -11.686 16.515 1.00 85.00 87 SER A CA 1
ATOM 695 C C . SER A 1 87 ? -37.543 -11.030 15.146 1.00 85.00 87 SER A C 1
ATOM 697 O O . SER A 1 87 ? -37.574 -9.800 15.038 1.00 85.00 87 SER A O 1
ATOM 699 N N . THR A 1 88 ? -37.713 -11.839 14.100 1.00 84.25 88 THR A N 1
ATOM 700 C CA . THR A 1 88 ? -37.965 -11.357 12.732 1.00 84.25 88 THR A CA 1
ATOM 701 C C . THR A 1 88 ? -39.450 -11.537 12.392 1.00 84.25 88 THR A C 1
ATOM 703 O O . THR A 1 88 ? -39.897 -12.682 12.362 1.00 84.25 88 THR A O 1
ATOM 706 N N . PRO A 1 89 ? -40.223 -10.454 12.189 1.00 87.69 89 PRO A N 1
ATOM 707 C CA . PRO A 1 89 ? -41.603 -10.550 11.715 1.00 87.69 89 PRO A CA 1
ATOM 708 C C . PRO A 1 89 ? -41.671 -10.783 10.197 1.00 87.69 89 PRO A C 1
ATOM 710 O O . PRO A 1 89 ? -40.697 -10.535 9.487 1.00 87.69 89 PRO A O 1
ATOM 713 N N . ASP A 1 90 ? -42.846 -11.190 9.707 1.00 89.69 90 ASP A N 1
ATOM 714 C CA . ASP A 1 90 ? -43.123 -11.441 8.278 1.00 89.69 90 ASP A CA 1
ATOM 715 C C . ASP A 1 90 ? -43.328 -10.153 7.444 1.00 89.69 90 ASP A C 1
ATOM 717 O O . ASP A 1 90 ? -43.657 -10.223 6.262 1.00 89.69 90 ASP A O 1
ATOM 721 N N . TYR A 1 91 ? -43.120 -8.977 8.045 1.00 92.44 91 TYR A N 1
ATOM 722 C CA . TYR A 1 91 ? -43.232 -7.657 7.417 1.00 92.44 91 TYR A CA 1
ATOM 723 C C . TYR A 1 91 ? -41.968 -6.811 7.663 1.00 92.44 91 TYR A C 1
ATOM 725 O O . TYR A 1 91 ? -41.163 -7.097 8.561 1.00 92.44 91 TYR A O 1
ATOM 733 N N . THR A 1 92 ? -41.785 -5.736 6.890 1.00 93.88 92 THR A N 1
ATOM 734 C CA . THR A 1 92 ? -40.662 -4.803 7.077 1.00 93.88 92 THR A CA 1
ATOM 735 C C . THR A 1 92 ? -40.801 -4.075 8.414 1.00 93.88 92 THR A C 1
ATOM 737 O O . THR A 1 92 ? -41.751 -3.329 8.651 1.00 93.88 92 THR A O 1
ATOM 740 N N . LEU A 1 93 ? -39.841 -4.316 9.308 1.00 94.50 93 LEU A N 1
ATOM 741 C CA . LEU A 1 93 ? -39.773 -3.707 10.635 1.00 94.50 93 LEU A CA 1
ATOM 742 C C . LEU A 1 93 ? -38.399 -3.074 10.811 1.00 94.50 93 LEU A C 1
ATOM 744 O O . LEU A 1 93 ? -37.408 -3.807 10.906 1.00 94.50 93 LEU A O 1
ATOM 748 N N . PHE A 1 94 ? -38.358 -1.748 10.886 1.00 95.81 94 PHE A N 1
ATOM 749 C CA . PHE A 1 94 ? -37.149 -1.004 11.208 1.00 95.81 94 PHE A CA 1
ATOM 750 C C . PHE A 1 94 ? -36.870 -1.065 12.705 1.00 95.81 94 PHE A C 1
ATOM 752 O O . PHE A 1 94 ? -37.759 -0.820 13.530 1.00 95.81 94 PHE A O 1
ATOM 759 N N . ARG A 1 95 ? -35.617 -1.379 13.041 1.00 95.31 95 ARG A N 1
ATOM 760 C CA . ARG A 1 95 ? -35.152 -1.395 14.427 1.00 95.31 95 ARG A CA 1
ATOM 761 C C . ARG A 1 95 ? -35.052 0.015 14.973 1.00 95.31 95 ARG A C 1
ATOM 763 O O . ARG A 1 95 ? -34.711 0.945 14.238 1.00 95.31 95 ARG A O 1
ATOM 770 N N . ALA A 1 96 ? -35.301 0.155 16.268 1.00 95.56 96 ALA A N 1
ATOM 771 C CA . ALA A 1 96 ? -35.083 1.410 16.964 1.00 95.56 96 ALA A CA 1
ATOM 772 C C . ALA A 1 96 ? -34.413 1.205 18.324 1.00 95.56 96 ALA A C 1
ATOM 774 O O . ALA A 1 96 ? -34.623 0.194 18.992 1.00 95.56 96 ALA A O 1
ATOM 775 N N . VAL A 1 97 ? -33.626 2.193 18.742 1.00 95.94 97 VAL A N 1
ATOM 776 C CA . VAL A 1 97 ? -32.943 2.227 20.046 1.00 95.94 97 VAL A CA 1
ATOM 777 C C . VAL A 1 97 ? -33.273 3.519 20.795 1.00 95.94 97 VAL A C 1
ATOM 779 O O . VAL A 1 97 ? -33.656 4.504 20.165 1.00 95.94 97 VAL A O 1
ATOM 782 N N . ASN A 1 98 ? -33.114 3.549 22.123 1.00 94.69 98 ASN A N 1
ATOM 783 C CA . ASN A 1 98 ? -33.240 4.781 22.916 1.00 94.69 98 ASN A CA 1
ATOM 784 C C . ASN A 1 98 ? -32.106 4.946 23.940 1.00 94.69 98 ASN A C 1
ATOM 786 O O . ASN A 1 98 ? -31.765 3.964 24.587 1.00 94.69 98 ASN A O 1
ATOM 790 N N . PRO A 1 99 ? -31.547 6.155 24.153 1.00 94.19 99 PRO A N 1
ATOM 791 C CA . PRO A 1 99 ? -30.442 6.371 25.097 1.00 94.19 99 PRO A CA 1
ATOM 792 C C . PRO A 1 99 ? -30.872 6.294 26.575 1.00 94.19 99 PRO A C 1
ATOM 794 O O . PRO A 1 99 ? -30.058 6.037 27.460 1.00 94.19 99 PRO A O 1
ATOM 797 N N . GLY A 1 100 ? -32.158 6.490 26.858 1.00 93.38 100 GLY A N 1
ATOM 798 C CA . GLY A 1 100 ? -32.716 6.489 28.208 1.00 93.38 100 GLY A CA 1
ATOM 799 C C . GLY A 1 100 ? -34.181 6.904 28.201 1.00 93.38 100 GLY A C 1
ATOM 800 O O . GLY A 1 100 ? -34.757 7.108 27.128 1.00 93.38 100 GLY A O 1
ATOM 801 N N . TRP A 1 101 ? -34.792 6.966 29.386 1.00 94.50 101 TRP A N 1
ATOM 802 C CA . TRP A 1 101 ? -36.120 7.549 29.570 1.00 94.50 101 TRP A CA 1
ATOM 803 C C . TRP A 1 101 ? -36.381 7.917 31.037 1.00 94.50 101 TRP A C 1
ATOM 805 O O . TRP A 1 101 ? -36.281 7.073 31.923 1.00 94.50 101 TRP A O 1
ATOM 815 N N . ASP A 1 102 ? -36.773 9.157 31.292 1.00 93.88 102 ASP A N 1
ATOM 816 C CA . ASP A 1 102 ? -37.210 9.672 32.587 1.00 93.88 102 ASP A CA 1
ATOM 817 C C . ASP A 1 102 ? -38.191 10.835 32.377 1.00 93.88 102 ASP A C 1
ATOM 819 O O . ASP A 1 102 ? -37.798 11.951 32.042 1.00 93.88 102 ASP A O 1
ATOM 823 N N . ASN A 1 103 ? -39.484 10.592 32.607 1.00 94.56 103 ASN A N 1
ATOM 824 C CA . ASN A 1 103 ? -40.519 11.622 32.456 1.00 94.56 103 ASN A CA 1
ATOM 825 C C . ASN A 1 103 ? -40.962 12.275 33.778 1.00 94.56 103 ASN A C 1
ATOM 827 O O . ASN A 1 103 ? -42.046 12.875 33.845 1.00 94.56 103 ASN A O 1
ATOM 831 N N . THR A 1 104 ? -40.144 12.206 34.832 1.00 93.50 104 THR A N 1
ATOM 832 C CA . THR A 1 104 ? -40.410 12.885 36.113 1.00 93.50 104 THR A CA 1
ATOM 833 C C . THR A 1 104 ? -40.512 14.402 35.961 1.00 93.50 104 THR A C 1
ATOM 835 O O . THR A 1 104 ? -41.327 15.024 36.640 1.00 93.50 104 THR A O 1
ATOM 838 N N . ALA A 1 105 ? -39.816 15.017 35.000 1.00 91.50 105 ALA A N 1
ATOM 839 C CA . ALA A 1 105 ? -39.982 16.442 34.694 1.00 91.50 105 ALA A CA 1
ATOM 840 C C . ALA A 1 105 ? -41.439 16.805 34.327 1.00 91.50 105 ALA A C 1
ATOM 842 O O . ALA A 1 105 ? -41.924 17.885 34.673 1.00 91.50 105 ALA A O 1
ATOM 843 N N . ARG A 1 106 ? -42.165 15.887 33.668 1.00 93.00 106 ARG A N 1
ATOM 844 C CA . ARG A 1 106 ? -43.576 16.059 33.278 1.00 93.00 106 ARG A CA 1
ATOM 845 C C . ARG A 1 106 ? -44.550 15.572 34.353 1.00 93.00 106 ARG A C 1
ATOM 847 O O . ARG A 1 106 ? -45.575 16.212 34.585 1.00 93.00 106 ARG A O 1
ATOM 854 N N . ARG A 1 107 ? -44.265 14.429 34.983 1.00 93.62 107 ARG A N 1
ATOM 855 C CA . ARG A 1 107 ? -45.214 13.708 35.860 1.00 93.62 107 ARG A CA 1
ATOM 856 C C . ARG A 1 107 ? -44.886 13.780 37.351 1.00 93.62 107 ARG A C 1
ATOM 858 O O . ARG A 1 107 ? -45.664 13.279 38.157 1.00 93.62 107 ARG A O 1
ATOM 865 N N . LYS A 1 108 ? -43.781 14.435 37.709 1.00 91.19 108 LYS A N 1
ATOM 866 C CA . LYS A 1 108 ? -43.278 14.612 39.074 1.00 91.19 108 LYS A CA 1
ATOM 867 C C . LYS A 1 108 ? -43.116 13.269 39.791 1.00 91.19 108 LYS A C 1
ATOM 869 O O . LYS A 1 108 ? -42.446 12.375 39.285 1.00 91.19 108 LYS A O 1
ATOM 874 N N . ASP A 1 109 ? -43.757 13.129 40.942 1.00 92.69 109 ASP A N 1
ATOM 875 C CA . ASP A 1 109 ? -43.755 11.959 41.807 1.00 92.69 109 ASP A CA 1
ATOM 876 C C . ASP A 1 109 ? -44.413 10.724 41.182 1.00 92.69 109 ASP A C 1
ATOM 878 O O . ASP A 1 109 ? -44.226 9.638 41.706 1.00 92.69 109 ASP A O 1
ATOM 882 N N . GLN A 1 110 ? -45.131 10.854 40.061 1.00 94.00 110 GLN A N 1
ATOM 883 C CA . GLN A 1 110 ? -45.783 9.744 39.345 1.00 94.00 110 GLN A CA 1
ATOM 884 C C . GLN A 1 110 ? -45.102 9.404 38.006 1.00 94.00 110 GLN A C 1
ATOM 886 O O . GLN A 1 110 ? -45.744 8.912 37.072 1.00 94.00 110 GLN A O 1
ATOM 891 N N . GLY A 1 111 ? -43.815 9.733 37.874 1.00 93.06 111 GLY A N 1
ATOM 892 C CA . GLY A 1 111 ? -43.019 9.455 36.679 1.00 93.06 111 GLY A CA 1
ATOM 893 C C . GLY A 1 111 ? -42.709 7.973 36.452 1.00 93.06 111 GLY A C 1
ATOM 894 O O . GLY A 1 111 ? -42.790 7.141 37.352 1.00 93.06 111 GLY A O 1
ATOM 895 N N . ALA A 1 112 ? -42.337 7.655 35.217 1.00 94.31 112 ALA A N 1
ATOM 896 C CA . ALA A 1 112 ? -41.705 6.406 34.830 1.00 94.31 112 ALA A CA 1
ATOM 897 C C . ALA A 1 112 ? -40.230 6.684 34.526 1.00 94.31 112 ALA A C 1
ATOM 899 O O . ALA A 1 112 ? -39.926 7.523 33.673 1.00 94.31 112 ALA A O 1
ATOM 900 N N . ILE A 1 113 ? -39.345 5.968 35.214 1.00 94.94 113 ILE A N 1
ATOM 901 C CA . ILE A 1 113 ? -37.892 6.097 35.089 1.00 94.94 113 ILE A CA 1
ATOM 902 C C . ILE A 1 113 ? -37.341 4.782 34.548 1.00 94.94 113 ILE A C 1
ATOM 904 O O . ILE A 1 113 ? -37.714 3.712 35.017 1.00 94.94 113 ILE A O 1
ATOM 908 N N . PHE A 1 114 ? -36.442 4.851 33.577 1.00 95.12 114 PHE A N 1
ATOM 909 C CA . PHE A 1 114 ? -35.695 3.717 33.053 1.00 95.12 114 PHE A CA 1
ATOM 910 C C . PHE A 1 114 ? -34.258 3.829 33.544 1.00 95.12 114 PHE A C 1
ATOM 912 O O . PHE A 1 114 ? -33.425 4.509 32.944 1.00 95.12 114 PHE A O 1
ATOM 919 N N . ALA A 1 115 ? -33.990 3.200 34.684 1.00 92.50 115 ALA A N 1
ATOM 920 C CA . ALA A 1 115 ? -32.695 3.265 35.340 1.00 92.50 115 ALA A CA 1
ATOM 921 C C . ALA A 1 115 ? -31.672 2.346 34.658 1.00 92.50 115 ALA A C 1
ATOM 923 O O . ALA A 1 115 ? -32.024 1.425 33.922 1.00 92.50 115 ALA A O 1
ATOM 924 N N . ASN A 1 116 ? -30.392 2.584 34.954 1.00 92.81 116 ASN A N 1
ATOM 925 C CA . ASN A 1 116 ? -29.248 1.814 34.452 1.00 92.81 116 ASN A CA 1
ATOM 926 C C . ASN A 1 116 ? -28.967 1.952 32.944 1.00 92.81 116 ASN A C 1
ATOM 928 O O . ASN A 1 116 ? -28.315 1.077 32.370 1.00 92.81 116 ASN A O 1
ATOM 932 N N . SER A 1 117 ? -29.416 3.033 32.296 1.00 93.44 117 SER A N 1
ATOM 933 C CA . SER A 1 117 ? -28.933 3.370 30.953 1.00 93.44 117 SER A CA 1
ATOM 934 C C . SER A 1 117 ? -27.517 3.959 31.000 1.00 93.44 117 SER A C 1
ATOM 936 O O . SER A 1 117 ? -27.106 4.587 31.983 1.00 93.44 117 SER A O 1
ATOM 938 N N . SER A 1 118 ? -26.738 3.720 29.945 1.00 92.94 118 SER A N 1
ATOM 939 C CA . SER A 1 118 ? -25.383 4.254 29.799 1.00 92.94 118 SER A CA 1
ATOM 940 C C . SER A 1 118 ? -25.000 4.387 28.321 1.00 92.94 118 SER A C 1
ATOM 942 O O . SER A 1 118 ? -25.525 3.633 27.496 1.00 92.94 118 SER A O 1
ATOM 944 N N . PRO A 1 119 ? -24.044 5.273 27.970 1.00 91.88 119 PRO A N 1
ATOM 945 C CA . PRO A 1 119 ? -23.528 5.370 26.603 1.00 91.88 119 PRO A CA 1
ATOM 946 C C . PRO A 1 119 ? -23.004 4.036 26.050 1.00 91.88 119 PRO A C 1
ATOM 948 O O . PRO A 1 119 ? -23.314 3.685 24.916 1.00 91.88 119 PRO A O 1
ATOM 951 N N . ALA A 1 120 ? -22.290 3.252 26.867 1.00 80.38 120 ALA A N 1
ATOM 952 C CA . ALA A 1 120 ? -21.770 1.942 26.467 1.00 80.38 120 ALA A CA 1
ATOM 953 C C . ALA A 1 120 ? -22.890 0.918 26.204 1.00 80.38 120 ALA A C 1
ATOM 955 O O . ALA A 1 120 ? -22.868 0.212 25.196 1.00 80.38 120 ALA A O 1
ATOM 956 N N . GLY A 1 121 ? -23.907 0.864 27.073 1.00 87.19 121 GLY A N 1
ATOM 957 C CA . GLY A 1 121 ? -25.069 -0.002 26.863 1.00 87.19 121 GLY A CA 1
ATOM 958 C C . GLY A 1 121 ? -25.864 0.401 25.619 1.00 87.19 121 GLY A C 1
ATOM 959 O O . GLY A 1 121 ? -26.282 -0.455 24.841 1.00 87.19 121 GLY A O 1
ATOM 960 N N . TYR A 1 122 ? -26.026 1.707 25.395 1.00 96.00 122 TYR A N 1
ATOM 961 C CA . TYR A 1 122 ? -26.659 2.255 24.195 1.00 96.00 122 TYR A CA 1
ATOM 962 C C . TYR A 1 122 ? -25.883 1.886 22.923 1.00 96.00 122 TYR A C 1
ATOM 964 O O . TYR A 1 122 ? -26.492 1.404 21.970 1.00 96.00 122 TYR A O 1
ATOM 972 N N . GLN A 1 123 ? -24.552 2.020 22.924 1.00 91.44 123 GLN A N 1
ATOM 973 C CA . GLN A 1 123 ? -23.701 1.603 21.806 1.00 91.44 123 GLN A CA 1
ATOM 974 C C . GLN A 1 123 ? -23.879 0.119 21.489 1.00 91.44 123 GLN A C 1
ATOM 976 O O . GLN A 1 123 ? -24.056 -0.244 20.330 1.00 91.44 123 GLN A O 1
ATOM 981 N N . GLN A 1 124 ? -23.870 -0.743 22.509 1.00 84.94 124 GLN A N 1
ATOM 982 C CA . GLN A 1 124 ? -24.041 -2.182 22.318 1.00 84.94 124 GLN A CA 1
ATOM 983 C C . GLN A 1 124 ? -25.405 -2.518 21.707 1.00 84.94 124 GLN A C 1
ATOM 985 O O . GLN A 1 124 ? -25.492 -3.342 20.797 1.00 84.94 124 GLN A O 1
ATOM 990 N N . TRP A 1 125 ? -26.473 -1.869 22.171 1.00 95.69 125 TRP A N 1
ATOM 991 C CA . TRP A 1 125 ? -27.796 -2.056 21.585 1.00 95.69 125 TRP A CA 1
ATOM 992 C C . TRP A 1 125 ? -27.850 -1.558 20.134 1.00 95.69 125 TRP A C 1
ATOM 994 O O . TRP A 1 125 ? -28.357 -2.263 19.259 1.00 95.69 125 TRP A O 1
ATOM 1004 N N . LEU A 1 126 ? -27.272 -0.389 19.854 1.00 95.94 126 LEU A N 1
ATOM 1005 C CA . LEU A 1 126 ? -27.197 0.159 18.504 1.00 95.94 126 LEU A CA 1
ATOM 1006 C C . LEU A 1 126 ? -26.395 -0.751 17.562 1.00 95.94 126 LEU A C 1
ATOM 1008 O O . LEU A 1 126 ? -26.865 -1.026 16.463 1.00 95.94 126 LEU A O 1
ATOM 1012 N N . ASN A 1 127 ? -25.263 -1.304 18.007 1.00 84.06 127 ASN A N 1
ATOM 1013 C CA . ASN A 1 127 ? -24.493 -2.305 17.259 1.00 84.06 127 ASN A CA 1
ATOM 1014 C C . ASN A 1 127 ? -25.356 -3.509 16.877 1.00 84.06 127 ASN A C 1
ATOM 1016 O O . ASN A 1 127 ? -25.386 -3.913 15.717 1.00 84.06 127 ASN A O 1
ATOM 1020 N N . ASN A 1 128 ? -26.100 -4.058 17.838 1.00 87.56 128 ASN A N 1
ATOM 1021 C CA . ASN A 1 128 ? -26.972 -5.201 17.589 1.00 87.56 128 ASN A CA 1
ATOM 1022 C C . ASN A 1 128 ? -28.101 -4.852 16.608 1.00 87.56 128 ASN A C 1
ATOM 1024 O O . ASN A 1 128 ? -28.439 -5.658 15.741 1.00 87.56 128 ASN A O 1
ATOM 1028 N N . ALA A 1 129 ? -28.695 -3.659 16.738 1.00 94.62 129 ALA A N 1
ATOM 1029 C CA . ALA A 1 129 ? -29.730 -3.177 15.826 1.00 94.62 129 ALA A CA 1
ATOM 1030 C C . ALA A 1 129 ? -29.192 -3.027 14.396 1.00 94.62 129 ALA A C 1
ATOM 1032 O O . ALA A 1 129 ? -29.831 -3.493 13.456 1.00 94.62 129 ALA A O 1
ATOM 1033 N N . ILE A 1 130 ? -28.000 -2.443 14.239 1.00 90.62 130 ILE A N 1
ATOM 1034 C CA . ILE A 1 130 ? -27.331 -2.304 12.943 1.00 90.62 130 ILE A CA 1
ATOM 1035 C C . ILE A 1 130 ? -27.026 -3.681 12.346 1.00 90.62 130 ILE A C 1
ATOM 1037 O O . ILE A 1 130 ? -27.377 -3.924 11.193 1.00 90.62 130 ILE A O 1
ATOM 1041 N N . ALA A 1 131 ? -26.457 -4.604 13.125 1.00 79.06 131 ALA A N 1
ATOM 1042 C CA . ALA A 1 131 ? -26.139 -5.953 12.662 1.00 79.06 131 ALA A CA 1
ATOM 1043 C C . ALA A 1 131 ? -27.389 -6.723 12.191 1.00 79.06 131 ALA A C 1
ATOM 1045 O O . ALA A 1 131 ? -27.361 -7.375 11.145 1.00 79.06 131 ALA A O 1
ATOM 1046 N N . ASP A 1 132 ? -28.510 -6.628 12.917 1.00 87.19 132 ASP A N 1
ATOM 1047 C CA . ASP A 1 132 ? -29.779 -7.234 12.489 1.00 87.19 132 ASP A CA 1
ATOM 1048 C C . ASP A 1 132 ? -30.323 -6.594 11.208 1.00 87.19 132 ASP A C 1
ATOM 1050 O O . ASP A 1 132 ? -30.745 -7.308 10.296 1.00 87.19 132 ASP A O 1
ATOM 1054 N N . THR A 1 133 ? -30.282 -5.262 11.118 1.00 90.12 133 THR A N 1
ATOM 1055 C CA . THR A 1 133 ? -30.720 -4.517 9.934 1.00 90.12 133 THR A CA 1
ATOM 1056 C C . THR A 1 133 ? -29.890 -4.897 8.711 1.00 90.12 133 THR A C 1
ATOM 1058 O O . THR A 1 133 ? -30.462 -5.258 7.686 1.00 90.12 133 THR A O 1
ATOM 1061 N N . GLN A 1 134 ? -28.561 -4.927 8.814 1.00 80.75 134 GLN A N 1
ATOM 1062 C CA . GLN A 1 134 ? -27.686 -5.344 7.715 1.00 80.75 134 GLN A CA 1
ATOM 1063 C C . GLN A 1 134 ? -27.943 -6.787 7.286 1.00 80.75 134 GLN A C 1
ATOM 1065 O O . GLN A 1 134 ? -28.038 -7.076 6.096 1.00 80.75 134 GLN A O 1
ATOM 1070 N N . ARG A 1 135 ? -28.126 -7.700 8.246 1.00 80.19 135 ARG A N 1
ATOM 1071 C CA . ARG A 1 135 ? -28.453 -9.103 7.963 1.00 80.19 135 ARG A CA 1
ATOM 1072 C C . ARG A 1 135 ? -29.763 -9.249 7.183 1.00 80.19 135 ARG A C 1
ATOM 1074 O O . ARG A 1 135 ? -29.879 -10.157 6.364 1.00 80.19 135 ARG A O 1
ATOM 1081 N N . ARG A 1 136 ? -30.763 -8.410 7.469 1.00 82.06 136 ARG A N 1
ATOM 1082 C CA . ARG A 1 136 ? -32.101 -8.484 6.857 1.00 82.06 136 ARG A CA 1
ATOM 1083 C C . ARG A 1 136 ? -32.194 -7.746 5.525 1.00 82.06 136 ARG A C 1
ATOM 1085 O O . ARG A 1 136 ? -32.856 -8.241 4.620 1.00 82.06 136 ARG A O 1
ATOM 1092 N N . PHE A 1 137 ? -31.557 -6.586 5.427 1.00 83.06 137 PHE A N 1
ATOM 1093 C CA . PHE A 1 137 ? -31.789 -5.621 4.353 1.00 83.06 137 PHE A CA 1
ATOM 1094 C C . PHE A 1 137 ? -30.548 -5.347 3.492 1.00 83.06 137 PHE A C 1
ATOM 1096 O O . PHE A 1 137 ? -30.683 -4.723 2.440 1.00 83.06 137 PHE A O 1
ATOM 1103 N N . GLY A 1 138 ? -29.361 -5.817 3.892 1.00 72.12 138 GLY A N 1
ATOM 1104 C CA . GLY A 1 138 ? -28.104 -5.553 3.187 1.00 72.12 138 GLY A CA 1
ATOM 1105 C C . GLY A 1 138 ? -27.882 -4.057 2.950 1.00 72.12 138 GLY A C 1
ATOM 1106 O O . GLY A 1 138 ? -28.137 -3.245 3.836 1.00 72.12 138 GLY A O 1
ATOM 1107 N N . ASP A 1 139 ? -27.472 -3.712 1.727 1.00 63.53 139 ASP A N 1
ATOM 1108 C CA . ASP A 1 139 ? -27.261 -2.328 1.271 1.00 63.53 139 ASP A CA 1
ATOM 1109 C C . ASP A 1 139 ? -28.530 -1.684 0.665 1.00 63.53 139 ASP A C 1
ATOM 1111 O O . ASP A 1 139 ? -28.440 -0.730 -0.109 1.00 63.53 139 ASP A O 1
ATOM 1115 N N . SER A 1 140 ? -29.725 -2.220 0.937 1.00 77.38 140 SER A N 1
ATOM 1116 C CA . SER A 1 140 ? -30.966 -1.630 0.414 1.00 77.38 140 SER A CA 1
ATOM 1117 C C . SER A 1 140 ? -31.311 -0.299 1.090 1.00 77.38 140 SER A C 1
ATOM 1119 O O . SER A 1 140 ? -30.919 -0.039 2.228 1.00 77.38 140 SER A O 1
ATOM 1121 N N . ASP A 1 141 ? -32.136 0.514 0.422 1.00 77.88 141 ASP A N 1
ATOM 1122 C CA . ASP A 1 141 ? -32.670 1.769 0.977 1.00 77.88 141 ASP A CA 1
ATOM 1123 C C . ASP A 1 141 ? -33.530 1.550 2.250 1.00 77.88 141 ASP A C 1
ATOM 1125 O O . ASP A 1 141 ? -33.823 2.498 2.978 1.00 77.88 141 ASP A O 1
ATOM 1129 N N . GLU A 1 142 ? -33.907 0.299 2.549 1.00 86.12 142 GLU A N 1
ATOM 1130 C CA . GLU A 1 142 ? -34.612 -0.119 3.769 1.00 86.12 142 GLU A CA 1
ATOM 1131 C C . GLU A 1 142 ? -33.652 -0.475 4.929 1.00 86.12 142 GLU A C 1
ATOM 1133 O O . GLU A 1 142 ? -34.089 -0.839 6.020 1.00 86.12 142 GLU A O 1
ATOM 1138 N N . GLY A 1 143 ? -32.336 -0.341 4.743 1.00 88.62 143 GLY A N 1
ATOM 1139 C CA . GLY A 1 143 ? -31.300 -0.567 5.757 1.00 88.62 143 GLY A CA 1
ATOM 1140 C C . GLY A 1 143 ? -31.241 0.505 6.856 1.00 88.62 143 GLY A C 1
ATOM 1141 O O . GLY A 1 143 ? -30.170 1.021 7.167 1.00 88.62 143 GLY A O 1
ATOM 1142 N N . LEU A 1 144 ? -32.383 0.873 7.441 1.00 92.94 144 LEU A N 1
ATOM 1143 C CA . LEU A 1 144 ? -32.512 1.962 8.410 1.00 92.94 144 LEU A CA 1
ATOM 1144 C C . LEU A 1 144 ? -32.587 1.455 9.858 1.00 92.94 144 LEU A C 1
ATOM 1146 O O . LEU A 1 144 ? -33.248 0.461 10.169 1.00 92.94 144 LEU A O 1
ATOM 1150 N N . VAL A 1 145 ? -31.948 2.199 10.764 1.00 94.19 145 VAL A N 1
ATOM 1151 C CA . VAL A 1 145 ? -32.108 2.084 12.221 1.00 94.19 145 VAL A CA 1
ATOM 1152 C C . VAL A 1 145 ? -32.500 3.455 12.762 1.00 94.19 145 VAL A C 1
ATOM 1154 O O . VAL A 1 145 ? -31.899 4.465 12.400 1.00 94.19 145 VAL A O 1
ATOM 1157 N N . PHE A 1 146 ? -33.511 3.498 13.624 1.00 95.62 146 PHE A N 1
ATOM 1158 C CA . PHE A 1 146 ? -34.017 4.733 14.217 1.00 95.62 146 PHE A CA 1
ATOM 1159 C C . PHE A 1 146 ? -33.489 4.917 15.641 1.00 95.62 146 PHE A C 1
ATOM 1161 O O . PHE A 1 146 ? -33.302 3.956 16.384 1.00 95.62 146 PHE A O 1
ATOM 1168 N N . VAL A 1 147 ? -33.286 6.167 16.051 1.00 95.06 147 VAL A N 1
ATOM 1169 C CA . VAL A 1 147 ? -32.970 6.496 17.445 1.00 95.06 147 VAL A CA 1
ATOM 1170 C C . VAL A 1 147 ? -34.088 7.352 18.018 1.00 95.06 147 VAL A C 1
ATOM 1172 O O . VAL A 1 147 ? -34.365 8.441 17.518 1.00 95.06 147 VAL A O 1
ATOM 1175 N N . ASN A 1 148 ? -34.727 6.858 19.074 1.00 92.88 148 ASN A N 1
ATOM 1176 C CA . ASN A 1 148 ? -35.681 7.610 19.875 1.00 92.88 148 ASN A CA 1
ATOM 1177 C C . ASN A 1 148 ? -34.989 8.080 21.164 1.00 92.88 148 ASN A C 1
ATOM 1179 O O . ASN A 1 148 ? -34.755 7.278 22.045 1.00 92.88 148 ASN A O 1
ATOM 1183 N N . ALA A 1 149 ? -34.611 9.331 21.357 1.00 90.31 149 ALA A N 1
ATOM 1184 C CA . ALA A 1 149 ? -34.845 10.495 20.524 1.00 90.31 149 ALA A CA 1
ATOM 1185 C C . ALA A 1 149 ? -33.572 11.336 20.422 1.00 90.31 149 ALA A C 1
ATOM 1187 O O . ALA A 1 149 ? -32.612 11.160 21.172 1.00 90.31 149 ALA A O 1
ATOM 1188 N N . TRP A 1 150 ? -33.583 12.280 19.481 1.00 88.50 150 TRP A N 1
ATOM 1189 C CA . TRP A 1 150 ? -32.523 13.275 19.363 1.00 88.50 150 TRP A CA 1
ATOM 1190 C C . TRP A 1 150 ? -32.520 14.241 20.562 1.00 88.50 150 TRP A C 1
ATOM 1192 O O . TRP A 1 150 ? -31.476 14.447 21.174 1.00 88.50 150 TRP A O 1
ATOM 1202 N N . ASN A 1 151 ? -33.683 14.791 20.935 1.00 91.88 151 ASN A N 1
ATOM 1203 C CA . ASN A 1 151 ? -33.797 15.911 21.880 1.00 91.88 151 ASN A CA 1
ATOM 1204 C C . ASN A 1 151 ? -35.059 15.888 22.776 1.00 91.88 151 ASN A C 1
ATOM 1206 O O . ASN A 1 151 ? -35.635 16.941 23.060 1.00 91.88 151 ASN A O 1
ATOM 1210 N N . GLU A 1 152 ? -35.511 14.722 23.254 1.00 92.31 152 GLU A N 1
ATOM 1211 C CA . GLU A 1 152 ? -36.666 14.639 24.170 1.00 92.31 152 GLU A CA 1
ATOM 1212 C C . GLU A 1 152 ? -36.234 14.798 25.639 1.00 92.31 152 GLU A C 1
ATOM 1214 O O . GLU A 1 152 ? -36.291 13.887 26.467 1.00 92.31 152 GLU A O 1
ATOM 1219 N N . TRP A 1 153 ? -35.789 16.011 25.968 1.00 90.12 153 TRP A N 1
ATOM 1220 C CA . TRP A 1 153 ? -35.286 16.379 27.295 1.00 90.12 153 TRP A CA 1
ATOM 1221 C C . TRP A 1 153 ? -36.316 16.230 28.414 1.00 90.12 153 TRP A C 1
ATOM 1223 O O . TRP A 1 153 ? -35.959 15.936 29.553 1.00 90.12 153 TRP A O 1
ATOM 1233 N N . ALA A 1 154 ? -37.603 16.433 28.119 1.00 91.19 154 ALA A N 1
ATOM 1234 C CA . ALA A 1 154 ? -38.644 16.344 29.138 1.00 91.19 154 ALA A CA 1
ATOM 1235 C C . ALA A 1 154 ? -38.984 14.890 29.513 1.00 91.19 154 ALA A C 1
ATOM 1237 O O . ALA A 1 154 ? -39.723 14.671 30.477 1.00 91.19 154 ALA A O 1
ATOM 1238 N N . GLU A 1 155 ? -38.457 13.923 28.759 1.00 92.12 155 GLU A N 1
ATOM 1239 C CA . GLU A 1 155 ? -38.548 12.492 29.049 1.00 92.12 155 GLU A CA 1
ATOM 1240 C C . GLU A 1 155 ? -37.163 11.834 29.111 1.00 92.12 155 GLU A C 1
ATOM 1242 O O . GLU A 1 155 ? -37.070 10.619 28.991 1.00 92.12 155 GLU A O 1
ATOM 1247 N N . GLY A 1 156 ? -36.087 12.610 29.307 1.00 87.19 156 GLY A N 1
ATOM 1248 C CA . GLY A 1 156 ? -34.726 12.102 29.534 1.00 87.19 156 GLY A CA 1
ATOM 1249 C C . GLY A 1 156 ? -34.152 11.235 28.403 1.00 87.19 156 GLY A C 1
ATOM 1250 O O . GLY A 1 156 ? -33.247 10.439 28.648 1.00 87.19 156 GLY A O 1
ATOM 1251 N N . ALA A 1 157 ? -34.704 11.344 27.192 1.00 91.56 157 ALA A N 1
ATOM 1252 C CA . ALA A 1 157 ? -34.339 10.555 26.021 1.00 91.56 157 ALA A CA 1
ATOM 1253 C C . ALA A 1 157 ? -33.702 11.469 24.964 1.00 91.56 157 ALA A C 1
ATOM 1255 O O . ALA A 1 157 ? -34.357 11.920 24.021 1.00 91.56 157 ALA A O 1
ATOM 1256 N N . HIS A 1 158 ? -32.417 11.774 25.136 1.00 92.38 158 HIS A N 1
ATOM 1257 C CA . HIS A 1 158 ? -31.688 12.718 24.288 1.00 92.38 158 HIS A CA 1
ATOM 1258 C C . HIS A 1 158 ? -30.314 12.183 23.870 1.00 92.38 158 HIS A C 1
ATOM 1260 O O . HIS A 1 158 ? -29.627 11.511 24.636 1.00 92.38 158 HIS A O 1
ATOM 1266 N N . LEU A 1 159 ? -29.926 12.498 22.633 1.00 93.12 159 LEU A N 1
ATOM 1267 C CA . LEU A 1 159 ? -28.563 12.338 22.118 1.00 93.12 159 LEU A CA 1
ATOM 1268 C C . LEU A 1 159 ? -27.759 13.636 22.200 1.00 93.12 159 LEU A C 1
ATOM 1270 O O . LEU A 1 159 ? -26.533 13.591 22.125 1.00 93.12 159 LEU A O 1
ATOM 1274 N N . GLU A 1 160 ? -28.433 14.785 22.300 1.00 93.56 160 GLU A N 1
ATOM 1275 C CA . GLU A 1 160 ? -27.768 16.080 22.429 1.00 93.56 160 GLU A CA 1
ATOM 1276 C C . GLU A 1 160 ? -26.798 16.096 23.625 1.00 93.56 160 GLU A C 1
ATOM 1278 O O . GLU A 1 160 ? -27.086 15.483 24.653 1.00 93.56 160 GLU A O 1
ATOM 1283 N N . PRO A 1 161 ? -25.645 16.782 23.523 1.00 91.62 161 PRO A N 1
ATOM 1284 C CA . PRO A 1 161 ? -24.691 16.823 24.621 1.00 91.62 161 PRO A CA 1
ATOM 1285 C C . PRO A 1 161 ? -25.292 17.400 25.906 1.00 91.62 161 PRO A C 1
ATOM 1287 O O . PRO A 1 161 ? -26.001 18.407 25.865 1.00 91.62 161 PRO A O 1
ATOM 1290 N N . ASP A 1 162 ? -24.960 16.801 27.049 1.00 87.75 162 ASP A N 1
ATOM 1291 C CA . ASP A 1 162 ? -25.415 17.240 28.373 1.00 87.75 162 ASP A CA 1
ATOM 1292 C C . ASP A 1 162 ? -24.243 17.427 29.358 1.00 87.75 162 ASP A C 1
ATOM 1294 O O . ASP A 1 162 ? -23.091 17.111 29.058 1.00 87.75 162 ASP A O 1
ATOM 1298 N N . GLU A 1 163 ? -24.512 17.961 30.552 1.00 88.12 163 GLU A N 1
ATOM 1299 C CA . GLU A 1 163 ? -23.470 18.177 31.572 1.00 88.12 163 GLU A CA 1
ATOM 1300 C C . GLU A 1 163 ? -22.968 16.878 32.232 1.00 88.12 163 GLU A C 1
ATOM 1302 O O . GLU A 1 163 ? -21.903 16.878 32.847 1.00 88.12 163 GLU A O 1
ATOM 1307 N N . LYS A 1 164 ? -23.717 15.772 32.134 1.00 85.75 164 LYS A N 1
ATOM 1308 C CA . LYS A 1 164 ? -23.425 14.506 32.825 1.00 85.75 164 LYS A CA 1
ATOM 1309 C C . LYS A 1 164 ? -22.516 13.591 32.004 1.00 85.75 164 LYS A C 1
ATOM 1311 O O . LYS A 1 164 ? -21.609 12.969 32.547 1.00 85.75 164 LYS A O 1
ATOM 1316 N N . TYR A 1 165 ? -22.791 13.485 30.715 1.00 84.44 165 TYR A N 1
ATOM 1317 C CA . TYR A 1 165 ? -22.167 12.583 29.759 1.00 84.44 165 TYR A CA 1
ATOM 1318 C C . TYR A 1 165 ? -21.449 13.334 28.633 1.00 84.44 165 TYR A C 1
ATOM 1320 O O . TYR A 1 165 ? -20.759 12.700 27.833 1.00 84.44 165 TYR A O 1
ATOM 1328 N N . GLY A 1 166 ? -21.572 14.664 28.544 1.00 91.38 166 GLY A N 1
ATOM 1329 C CA . GLY A 1 166 ? -20.934 15.447 27.490 1.00 91.38 166 GLY A CA 1
ATOM 1330 C C . GLY A 1 166 ? -21.352 14.935 26.113 1.00 91.38 166 GLY A C 1
ATOM 1331 O O . GLY A 1 166 ? -22.535 14.832 25.814 1.00 91.38 166 GLY A O 1
ATOM 1332 N N . TYR A 1 167 ? -20.376 14.553 25.290 1.00 87.25 167 TYR A N 1
ATOM 1333 C CA . TYR A 1 167 ? -20.597 14.015 23.942 1.00 87.25 167 TYR A CA 1
ATOM 1334 C C . TYR A 1 167 ? -20.755 12.486 23.890 1.00 87.25 167 TYR A C 1
ATOM 1336 O O . TYR A 1 167 ? -20.843 11.929 22.797 1.00 87.25 167 TYR A O 1
ATOM 1344 N N . ALA A 1 168 ? -20.775 11.779 25.024 1.00 79.50 168 ALA A N 1
ATOM 1345 C CA . ALA A 1 168 ? -20.612 10.323 25.041 1.00 79.50 168 ALA A CA 1
ATOM 1346 C C . ALA A 1 168 ? -21.687 9.551 24.251 1.00 79.50 168 ALA A C 1
ATOM 1348 O O . ALA A 1 168 ? -21.354 8.557 23.616 1.00 79.50 168 ALA A O 1
ATOM 1349 N N . TYR A 1 169 ? -22.949 10.000 24.218 1.00 90.81 169 TYR A N 1
ATOM 1350 C CA . TYR A 1 169 ? -23.992 9.349 23.404 1.00 90.81 169 TYR A CA 1
ATOM 1351 C C . TYR A 1 169 ? -23.812 9.575 21.891 1.00 90.81 169 TYR A C 1
ATOM 1353 O O . TYR A 1 169 ? -24.059 8.667 21.090 1.00 90.81 169 TYR A O 1
ATOM 1361 N N . LEU A 1 170 ? -23.333 10.755 21.482 1.00 91.00 170 LEU A N 1
ATOM 1362 C CA . LEU A 1 170 ? -22.965 11.020 20.085 1.00 91.00 170 LEU A CA 1
ATOM 1363 C C . LEU A 1 170 ? -21.734 10.209 19.679 1.00 91.00 170 LEU A C 1
ATOM 1365 O O . LEU A 1 170 ? -21.707 9.640 18.591 1.00 91.00 170 LEU A O 1
ATOM 1369 N N . GLN A 1 171 ? -20.751 10.117 20.572 1.00 79.00 171 GLN A N 1
ATOM 1370 C CA . GLN A 1 171 ? -19.549 9.312 20.393 1.00 79.00 171 GLN A CA 1
ATOM 1371 C C . GLN A 1 171 ? -19.903 7.823 20.253 1.00 79.00 171 GLN A C 1
ATOM 1373 O O . GLN A 1 171 ? -19.543 7.211 19.256 1.00 79.00 171 GLN A O 1
ATOM 1378 N N . ALA A 1 172 ? -20.738 7.287 21.146 1.00 82.38 172 ALA A N 1
ATOM 1379 C CA . ALA A 1 172 ? -21.285 5.932 21.060 1.00 82.38 172 ALA A CA 1
ATOM 1380 C C . ALA A 1 172 ? -22.025 5.666 19.736 1.00 82.38 172 ALA A C 1
ATOM 1382 O O . ALA A 1 172 ? -21.875 4.604 19.133 1.00 82.38 172 ALA A O 1
ATOM 1383 N N . THR A 1 173 ? -22.803 6.641 19.252 1.00 92.12 173 THR A N 1
ATOM 1384 C CA . THR A 1 173 ? -23.477 6.548 17.945 1.00 92.12 173 THR A CA 1
ATOM 1385 C C . THR A 1 173 ? -22.462 6.498 16.801 1.00 92.12 173 THR A C 1
ATOM 1387 O O . THR A 1 173 ? -22.585 5.668 15.900 1.00 92.12 173 THR A O 1
ATOM 1390 N N . ARG A 1 174 ? -21.437 7.360 16.839 1.00 82.12 174 ARG A N 1
ATOM 1391 C CA . ARG A 1 174 ? -20.348 7.374 15.856 1.00 82.12 174 ARG A CA 1
ATOM 1392 C C . ARG A 1 174 ? -19.610 6.042 15.842 1.00 82.12 174 ARG A C 1
ATOM 1394 O O . ARG A 1 174 ? -19.406 5.492 14.768 1.00 82.12 174 ARG A O 1
ATOM 1401 N N . ASP A 1 175 ? -19.243 5.525 17.006 1.00 70.56 175 ASP A N 1
ATOM 1402 C CA . ASP A 1 175 ? -18.448 4.307 17.132 1.00 70.56 175 ASP A CA 1
ATOM 1403 C C . ASP A 1 175 ? -19.217 3.081 16.646 1.00 70.56 175 ASP A C 1
ATOM 1405 O O . ASP A 1 175 ? -18.647 2.257 15.935 1.00 70.56 175 ASP A O 1
ATOM 1409 N N . ALA A 1 176 ? -20.526 3.005 16.907 1.00 77.25 176 ALA A N 1
ATOM 1410 C CA . ALA A 1 176 ? -21.371 1.954 16.345 1.00 77.25 176 ALA A CA 1
ATOM 1411 C C . ALA A 1 176 ? -21.413 1.985 14.805 1.00 77.25 176 ALA A C 1
ATOM 1413 O O . ALA A 1 176 ? -21.282 0.959 14.132 1.00 77.25 176 ALA A O 1
ATOM 1414 N N . LEU A 1 177 ? -21.532 3.181 14.222 1.00 78.31 177 LEU A N 1
ATOM 1415 C CA . LEU A 1 177 ? -21.511 3.358 12.768 1.00 78.31 177 LEU A CA 1
ATOM 1416 C C . LEU A 1 177 ? -20.118 3.099 12.167 1.00 78.31 177 LEU A C 1
ATOM 1418 O O . LEU A 1 177 ? -20.021 2.541 11.076 1.00 78.31 177 LEU A O 1
ATOM 1422 N N . CYS A 1 178 ? -19.039 3.481 12.854 1.00 60.03 178 CYS A N 1
ATOM 1423 C CA . CYS A 1 178 ? -17.663 3.257 12.405 1.00 60.03 178 CYS A CA 1
ATOM 1424 C C . CYS A 1 178 ? -17.267 1.780 12.471 1.00 60.03 178 CYS A C 1
ATOM 1426 O O . CYS A 1 178 ? -16.739 1.265 11.489 1.00 60.03 178 CYS A O 1
ATOM 1428 N N . ALA A 1 179 ? -17.590 1.080 13.563 1.00 55.25 179 ALA A N 1
ATOM 1429 C CA . ALA A 1 179 ? -17.382 -0.363 13.680 1.00 55.25 179 ALA A CA 1
ATOM 1430 C C . ALA A 1 179 ? -18.066 -1.115 12.527 1.00 55.25 179 ALA A C 1
ATOM 1432 O O . ALA A 1 179 ? -17.483 -2.007 11.921 1.00 55.25 179 ALA A O 1
ATOM 1433 N N . THR A 1 180 ? -19.264 -0.675 12.138 1.00 53.84 180 THR A N 1
ATOM 1434 C CA . THR A 1 180 ? -19.994 -1.213 10.983 1.00 53.84 180 THR A CA 1
ATOM 1435 C C . THR A 1 180 ? -19.294 -0.932 9.648 1.00 53.84 180 THR A C 1
ATOM 1437 O O . THR A 1 180 ? -19.195 -1.820 8.802 1.00 53.84 180 THR A O 1
ATOM 1440 N N . LYS A 1 181 ? -18.781 0.291 9.447 1.00 50.66 181 LYS A N 1
ATOM 1441 C CA . LYS A 1 181 ? -18.028 0.661 8.232 1.00 50.66 181 LYS A CA 1
ATOM 1442 C C . LYS A 1 181 ? -16.768 -0.182 8.030 1.00 50.66 181 LYS A C 1
ATOM 1444 O O . LYS A 1 181 ? -16.317 -0.296 6.898 1.00 50.66 181 LYS A O 1
ATOM 1449 N N . MET A 1 182 ? -16.225 -0.757 9.100 1.00 48.03 182 MET A N 1
ATOM 1450 C CA . MET A 1 182 ? -15.004 -1.566 9.069 1.00 48.03 182 MET A CA 1
ATOM 1451 C C . MET A 1 182 ? -15.236 -3.067 9.176 1.00 48.03 182 MET A C 1
ATOM 1453 O O . MET A 1 182 ? -14.394 -3.838 8.732 1.00 48.03 182 MET A O 1
ATOM 1457 N N . ALA A 1 183 ? -16.380 -3.482 9.723 1.00 42.97 183 ALA A N 1
ATOM 1458 C CA . ALA A 1 183 ? -16.874 -4.847 9.589 1.00 42.97 183 ALA A CA 1
ATOM 1459 C C . ALA A 1 183 ? -17.283 -5.159 8.134 1.00 42.97 183 ALA A C 1
ATOM 1461 O O . ALA A 1 183 ? -17.311 -6.322 7.731 1.00 42.97 183 ALA A O 1
ATOM 1462 N N . GLY A 1 184 ? -17.588 -4.127 7.336 1.00 52.22 184 GLY A N 1
ATOM 1463 C CA . GLY A 1 184 ? -17.682 -4.213 5.880 1.00 52.22 184 GLY A CA 1
ATOM 1464 C C . GLY A 1 184 ? -16.302 -4.212 5.215 1.00 52.22 184 GLY A C 1
ATOM 1465 O O . GLY A 1 184 ? -15.358 -3.612 5.721 1.00 52.22 184 GLY A O 1
ATOM 1466 N N . ALA A 1 185 ? -16.178 -4.872 4.060 1.00 60.72 185 ALA A N 1
ATOM 1467 C CA . ALA A 1 185 ? -14.954 -4.819 3.262 1.00 60.72 185 ALA A CA 1
ATOM 1468 C C . ALA A 1 185 ? -14.547 -3.357 2.997 1.00 60.72 185 ALA A C 1
ATOM 1470 O O . ALA A 1 185 ? -15.392 -2.532 2.644 1.00 60.72 185 ALA A O 1
ATOM 1471 N N . ARG A 1 186 ? -13.257 -3.035 3.161 1.00 83.00 186 ARG A N 1
ATOM 1472 C CA . ARG A 1 186 ? -12.727 -1.691 2.873 1.00 83.00 186 ARG A CA 1
ATOM 1473 C C . ARG A 1 186 ? -12.986 -1.386 1.400 1.00 83.00 186 ARG A C 1
ATOM 1475 O O . ARG A 1 186 ? -12.578 -2.169 0.554 1.00 83.00 186 ARG A O 1
ATOM 1482 N N . LYS A 1 187 ? -13.684 -0.298 1.076 1.00 90.44 187 LYS A N 1
ATOM 1483 C CA . LYS A 1 187 ? -14.148 -0.034 -0.297 1.00 90.44 187 LYS A CA 1
ATOM 1484 C C . LYS A 1 187 ? -13.334 1.061 -0.968 1.00 90.44 187 LYS A C 1
ATOM 1486 O O . LYS A 1 187 ? -13.240 2.157 -0.420 1.00 90.44 187 LYS A O 1
ATOM 1491 N N . ILE A 1 188 ? -12.808 0.805 -2.165 1.00 96.44 188 ILE A N 1
ATOM 1492 C CA . ILE A 1 188 ? -12.035 1.793 -2.931 1.00 96.44 188 ILE A CA 1
ATOM 1493 C C . ILE A 1 188 ? -12.350 1.746 -4.426 1.00 96.44 188 ILE A C 1
ATOM 1495 O O . ILE A 1 188 ? -12.460 0.683 -5.033 1.00 96.44 188 ILE A O 1
ATOM 1499 N N . VAL A 1 189 ? -12.485 2.920 -5.037 1.00 98.44 189 VAL A N 1
ATOM 1500 C CA . VAL A 1 189 ? -12.701 3.046 -6.482 1.00 98.44 189 VAL A CA 1
ATOM 1501 C C . VAL A 1 189 ? -11.360 3.218 -7.184 1.00 98.44 189 VAL A C 1
ATOM 1503 O O . VAL A 1 189 ? -10.540 4.037 -6.777 1.00 98.44 189 VAL A O 1
ATOM 1506 N N . LEU A 1 190 ? -11.141 2.486 -8.271 1.00 98.69 190 LEU A N 1
ATOM 1507 C CA . LEU A 1 190 ? -9.966 2.635 -9.124 1.00 98.69 190 LEU A CA 1
ATOM 1508 C C . LEU A 1 190 ? -10.369 3.198 -10.483 1.00 98.69 190 LEU A C 1
ATOM 1510 O O . LEU A 1 190 ? -11.136 2.583 -11.224 1.00 98.69 190 LEU A O 1
ATOM 1514 N N . VAL A 1 191 ? -9.832 4.359 -10.840 1.00 98.31 191 VAL A N 1
ATOM 1515 C CA . VAL A 1 191 ? -10.184 5.045 -12.085 1.00 98.31 191 VAL A CA 1
ATOM 1516 C C . VAL A 1 191 ? -9.014 5.002 -13.063 1.00 98.31 191 VAL A C 1
ATOM 1518 O O . VAL A 1 191 ? -7.882 5.333 -12.716 1.00 98.31 191 VAL A O 1
ATOM 1521 N N . GLY A 1 192 ? -9.286 4.603 -14.304 1.00 96.19 192 GLY A N 1
ATOM 1522 C CA . GLY A 1 192 ? -8.310 4.556 -15.394 1.00 96.19 192 GLY A CA 1
ATOM 1523 C C . GLY A 1 192 ? -8.855 5.176 -16.676 1.00 96.19 192 GLY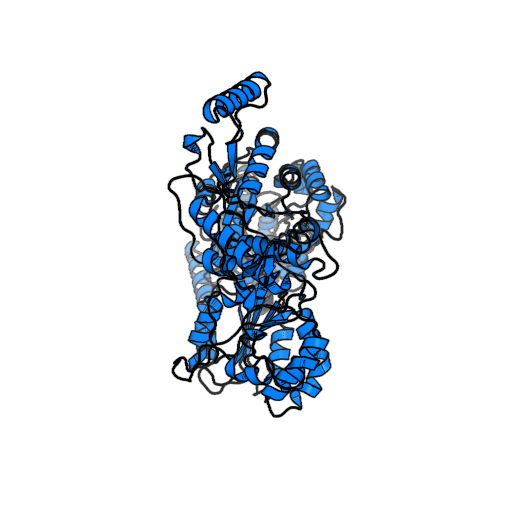 A C 1
ATOM 1524 O O . GLY A 1 192 ? -10.061 5.340 -16.834 1.00 96.19 192 GLY A O 1
ATOM 1525 N N . HIS A 1 193 ? -7.979 5.519 -17.619 1.00 90.69 193 HIS A N 1
ATOM 1526 C CA . HIS A 1 193 ? -8.416 6.150 -18.866 1.00 90.69 193 HIS A CA 1
ATOM 1527 C C . HIS A 1 193 ? -8.976 5.150 -19.888 1.00 90.69 193 HIS A C 1
ATOM 1529 O O . HIS A 1 193 ? -10.067 5.362 -20.387 1.00 90.69 193 HIS A O 1
ATOM 1535 N N . ASP A 1 194 ? -8.292 4.049 -20.195 1.00 91.38 194 ASP A N 1
ATOM 1536 C CA . ASP A 1 194 ? -8.808 3.010 -21.095 1.00 91.38 194 ASP A CA 1
ATOM 1537 C C . ASP A 1 194 ? -8.312 1.613 -20.685 1.00 91.38 194 ASP A C 1
ATOM 1539 O O . ASP A 1 194 ? -7.629 1.466 -19.670 1.00 91.38 194 ASP A O 1
ATOM 1543 N N . ALA A 1 195 ? -8.662 0.576 -21.457 1.00 93.75 195 ALA A N 1
ATOM 1544 C CA . ALA A 1 195 ? -8.208 -0.797 -21.220 1.00 93.75 195 ALA A CA 1
ATOM 1545 C C . ALA A 1 195 ? -7.294 -1.343 -22.337 1.00 93.75 195 ALA A C 1
ATOM 1547 O O . ALA A 1 195 ? -7.382 -2.520 -22.701 1.00 93.75 195 ALA A O 1
ATOM 1548 N N . HIS A 1 196 ? -6.449 -0.510 -22.942 1.00 90.44 196 HIS A N 1
ATOM 1549 C CA . HIS A 1 196 ? -5.405 -0.927 -23.881 1.00 90.44 196 HIS A CA 1
ATOM 1550 C C . HIS A 1 196 ? -4.116 -1.368 -23.155 1.00 90.44 196 HIS A C 1
ATOM 1552 O O . HIS A 1 196 ? -3.870 -0.955 -22.024 1.00 90.44 196 HIS A O 1
ATOM 1558 N N . PRO A 1 197 ? -3.273 -2.220 -23.773 1.00 83.62 197 PRO A N 1
ATOM 1559 C CA . PRO A 1 197 ? -2.114 -2.826 -23.118 1.00 83.62 197 PRO A CA 1
ATOM 1560 C C . PRO A 1 197 ? -0.909 -1.882 -23.030 1.00 83.62 197 PRO A C 1
ATOM 1562 O O . PRO A 1 197 ? 0.126 -2.120 -23.651 1.00 83.62 197 PRO A O 1
ATOM 1565 N N . HIS A 1 198 ? -1.035 -0.821 -22.233 1.00 85.25 198 HIS A N 1
ATOM 1566 C CA . HIS A 1 198 ? 0.071 0.075 -21.895 1.00 85.25 198 HIS A CA 1
ATOM 1567 C C . HIS A 1 198 ? 0.448 -0.018 -20.407 1.00 85.25 198 HIS A C 1
ATOM 1569 O O . HIS A 1 198 ? -0.204 -0.689 -19.598 1.00 85.25 198 HIS A O 1
ATOM 1575 N N . GLY A 1 199 ? 1.553 0.644 -20.047 1.00 84.19 199 GLY A N 1
ATOM 1576 C CA . GLY A 1 199 ? 2.130 0.573 -18.702 1.00 84.19 199 GLY A CA 1
ATOM 1577 C C . GLY A 1 199 ? 1.199 1.091 -17.604 1.00 84.19 199 GLY A C 1
ATOM 1578 O O . GLY A 1 199 ? 1.109 0.459 -16.558 1.00 84.19 199 GLY A O 1
ATOM 1579 N N . ALA A 1 200 ? 0.466 2.182 -17.844 1.00 88.12 200 ALA A N 1
ATOM 1580 C CA . ALA A 1 200 ? -0.434 2.760 -16.844 1.00 88.12 200 ALA A CA 1
ATOM 1581 C C . ALA A 1 200 ? -1.643 1.852 -16.545 1.00 88.12 200 ALA A C 1
ATOM 1583 O O . ALA A 1 200 ? -2.045 1.703 -15.396 1.00 88.12 200 ALA A O 1
ATOM 1584 N N . GLN A 1 201 ? -2.197 1.196 -17.563 1.00 91.69 201 GLN A N 1
ATOM 1585 C CA . GLN A 1 201 ? -3.313 0.259 -17.453 1.00 91.69 201 GLN A CA 1
ATOM 1586 C C . GLN A 1 201 ? -2.871 -0.986 -16.686 1.00 91.69 201 GLN A C 1
ATOM 1588 O O . GLN A 1 201 ? -3.544 -1.417 -15.752 1.00 91.69 201 GLN A O 1
ATOM 1593 N N . THR A 1 202 ? -1.692 -1.512 -17.028 1.00 91.75 202 THR A N 1
ATOM 1594 C CA . THR A 1 202 ? -1.077 -2.624 -16.293 1.00 91.75 202 THR A CA 1
ATOM 1595 C C . THR A 1 202 ? -0.862 -2.249 -14.828 1.00 91.75 202 THR A C 1
ATOM 1597 O O . THR A 1 202 ? -1.291 -2.994 -13.956 1.00 91.75 202 THR A O 1
ATOM 1600 N N . LEU A 1 203 ? -0.310 -1.062 -14.548 1.00 93.62 203 LEU A N 1
ATOM 1601 C CA . LEU A 1 203 ? -0.132 -0.549 -13.188 1.00 93.62 203 LEU A CA 1
ATOM 1602 C C . LEU A 1 203 ? -1.453 -0.530 -12.404 1.00 93.62 203 LEU A C 1
ATOM 1604 O O . LEU A 1 203 ? -1.507 -1.092 -11.316 1.00 93.62 203 LEU A O 1
ATOM 1608 N N . LEU A 1 204 ? -2.525 0.045 -12.962 1.00 96.44 204 LEU A N 1
ATOM 1609 C CA . LEU A 1 204 ? -3.838 0.088 -12.303 1.00 96.44 204 LEU A CA 1
ATOM 1610 C C . LEU A 1 204 ? -4.376 -1.315 -11.988 1.00 96.44 204 LEU A C 1
ATOM 1612 O O . LEU A 1 204 ? -4.972 -1.540 -10.936 1.00 96.44 204 LEU A O 1
ATOM 1616 N N . LEU A 1 205 ? -4.157 -2.263 -12.900 1.00 95.94 205 LEU A N 1
ATOM 1617 C CA . LEU A 1 205 ? -4.599 -3.644 -12.743 1.00 95.94 205 LEU A CA 1
ATOM 1618 C C . LEU A 1 205 ? -3.792 -4.380 -11.661 1.00 95.94 205 LEU A C 1
ATOM 1620 O O . LEU A 1 205 ? -4.369 -5.150 -10.898 1.00 95.94 205 LEU A O 1
ATOM 1624 N N . GLU A 1 206 ? -2.484 -4.131 -11.557 1.00 96.12 206 GLU A N 1
ATOM 1625 C CA . GLU A 1 206 ? -1.655 -4.680 -10.476 1.00 96.12 206 GLU A CA 1
ATOM 1626 C C . GLU A 1 206 ? -1.967 -4.031 -9.118 1.00 96.12 206 GLU A C 1
ATOM 1628 O O . GLU A 1 206 ? -2.035 -4.748 -8.123 1.00 96.12 206 GLU A O 1
ATOM 1633 N N . ILE A 1 207 ? -2.247 -2.718 -9.065 1.00 97.69 207 ILE A N 1
ATOM 1634 C CA . ILE A 1 207 ? -2.731 -2.039 -7.845 1.00 97.69 207 ILE A CA 1
ATOM 1635 C C . ILE A 1 207 ? -3.993 -2.746 -7.332 1.00 97.69 207 ILE A C 1
ATOM 1637 O O . ILE A 1 207 ? -4.076 -3.102 -6.157 1.00 97.69 207 ILE A O 1
ATOM 1641 N N . ALA A 1 208 ? -4.951 -3.014 -8.224 1.00 97.81 208 ALA A N 1
ATOM 1642 C CA . ALA A 1 208 ? -6.190 -3.697 -7.872 1.00 97.81 208 ALA A CA 1
ATOM 1643 C C . ALA A 1 208 ? -5.966 -5.107 -7.319 1.00 97.81 208 ALA A C 1
ATOM 1645 O O . ALA A 1 208 ? -6.613 -5.491 -6.351 1.00 97.81 208 ALA A O 1
ATOM 1646 N N . LYS A 1 209 ? -5.045 -5.885 -7.903 1.00 96.12 209 LYS A N 1
ATOM 1647 C CA . LYS A 1 209 ? -4.744 -7.235 -7.403 1.00 96.12 209 LYS A CA 1
ATOM 1648 C C . LYS A 1 209 ? -4.223 -7.207 -5.975 1.00 96.12 209 LYS A C 1
ATOM 1650 O O . LYS A 1 209 ? -4.675 -8.019 -5.177 1.00 96.12 209 LYS A O 1
ATOM 1655 N N . VAL A 1 210 ? -3.316 -6.284 -5.656 1.00 95.50 210 VAL A N 1
ATOM 1656 C CA . VAL A 1 210 ? -2.794 -6.151 -4.290 1.00 95.50 210 VAL A CA 1
ATOM 1657 C C . VAL A 1 210 ? -3.923 -5.730 -3.342 1.00 95.50 210 VAL A C 1
ATOM 1659 O O . VAL A 1 210 ? -4.121 -6.364 -2.306 1.00 95.50 210 VAL A O 1
ATOM 1662 N N . LEU A 1 211 ? -4.723 -4.726 -3.718 1.00 95.69 211 LEU A N 1
ATOM 1663 C CA . LEU A 1 211 ? -5.860 -4.268 -2.912 1.00 95.69 211 LEU A CA 1
ATOM 1664 C C . LEU A 1 211 ? -6.857 -5.400 -2.618 1.00 95.69 211 LEU A C 1
ATOM 1666 O O . LEU A 1 211 ? -7.229 -5.601 -1.466 1.00 95.69 211 LEU A O 1
ATOM 1670 N N . ILE A 1 212 ? -7.247 -6.175 -3.631 1.00 92.62 212 ILE A N 1
ATOM 1671 C CA . ILE A 1 212 ? -8.255 -7.236 -3.504 1.00 92.62 212 ILE A CA 1
ATOM 1672 C C . ILE A 1 212 ? -7.685 -8.465 -2.787 1.00 92.62 212 ILE A C 1
ATOM 1674 O O . ILE A 1 212 ? -8.280 -8.963 -1.833 1.00 92.62 212 ILE A O 1
ATOM 1678 N N . HIS A 1 213 ? -6.551 -8.990 -3.254 1.00 89.62 213 HIS A N 1
ATOM 1679 C CA . HIS A 1 213 ? -6.059 -10.303 -2.830 1.00 89.62 213 HIS A CA 1
ATOM 1680 C C . HIS A 1 213 ? -5.197 -10.257 -1.571 1.00 89.62 213 HIS A C 1
ATOM 1682 O O . HIS A 1 213 ? -5.186 -11.232 -0.825 1.00 89.62 213 HIS A O 1
ATOM 1688 N N . GLU A 1 214 ? -4.497 -9.150 -1.319 1.00 88.38 214 GLU A N 1
ATOM 1689 C CA . GLU A 1 214 ? -3.593 -9.025 -0.171 1.00 88.38 214 GLU A CA 1
ATOM 1690 C C . GLU A 1 214 ? -4.142 -8.092 0.911 1.00 88.38 214 GLU A C 1
ATOM 1692 O O . GLU A 1 214 ? -3.886 -8.313 2.092 1.00 88.38 214 GLU A O 1
ATOM 1697 N N . MET A 1 215 ? -4.915 -7.067 0.533 1.00 89.56 215 MET A N 1
ATOM 1698 C CA . MET A 1 215 ? -5.458 -6.080 1.479 1.00 89.56 215 MET A CA 1
ATOM 1699 C C . MET A 1 215 ? -6.962 -6.218 1.745 1.00 89.56 215 MET A C 1
ATOM 1701 O O . MET A 1 215 ? -7.491 -5.520 2.613 1.00 89.56 215 MET A O 1
ATOM 1705 N N . ARG A 1 216 ? -7.638 -7.136 1.037 1.00 86.00 216 ARG A N 1
ATOM 1706 C CA . ARG A 1 216 ? -9.072 -7.452 1.171 1.00 86.00 216 ARG A CA 1
ATOM 1707 C C . ARG A 1 216 ? -9.991 -6.238 0.980 1.00 86.00 216 ARG A C 1
ATOM 1709 O O . ARG A 1 216 ? -11.015 -6.118 1.652 1.00 86.00 216 ARG A O 1
ATOM 1716 N N . PHE A 1 217 ? -9.622 -5.336 0.074 1.00 91.06 217 PHE A N 1
ATOM 1717 C CA . PHE A 1 217 ? -10.503 -4.260 -0.362 1.00 91.06 217 PHE A CA 1
ATOM 1718 C C . PHE A 1 217 ? -11.565 -4.786 -1.337 1.00 91.06 217 PHE A C 1
ATOM 1720 O O . PHE A 1 217 ? -11.267 -5.573 -2.237 1.00 91.06 217 PHE A O 1
ATOM 1727 N N . ASP A 1 218 ? -12.791 -4.297 -1.183 1.00 91.50 218 ASP A N 1
ATOM 1728 C CA . ASP A 1 218 ? -13.812 -4.301 -2.225 1.00 91.50 218 ASP A CA 1
ATOM 1729 C C . ASP A 1 218 ? -13.488 -3.171 -3.211 1.00 91.50 218 ASP A C 1
ATOM 1731 O O . ASP A 1 218 ? -13.326 -2.007 -2.831 1.00 91.50 218 ASP A O 1
ATOM 1735 N N . VAL A 1 219 ? -13.315 -3.530 -4.478 1.00 96.56 219 VAL A N 1
ATOM 1736 C CA . VAL A 1 219 ? -12.846 -2.620 -5.523 1.00 96.56 219 VAL A CA 1
ATOM 1737 C C . VAL A 1 219 ? -13.907 -2.521 -6.602 1.00 96.56 219 VAL A C 1
ATOM 1739 O O . VAL A 1 219 ? -14.426 -3.536 -7.056 1.00 96.56 219 VAL A O 1
ATOM 1742 N N . GLU A 1 220 ? -14.154 -1.308 -7.086 1.00 98.19 220 GLU A N 1
ATOM 1743 C CA . GLU A 1 220 ? -14.861 -1.076 -8.346 1.00 98.19 220 GLU A CA 1
ATOM 1744 C C . GLU A 1 220 ? -14.003 -0.225 -9.281 1.00 98.19 220 GLU A C 1
ATOM 1746 O O . GLU A 1 220 ? -13.311 0.702 -8.855 1.00 98.19 220 GLU A O 1
ATOM 1751 N N . PHE A 1 221 ? -14.045 -0.532 -10.577 1.00 98.69 221 PHE A N 1
ATOM 1752 C CA . PHE A 1 221 ? -13.333 0.233 -11.592 1.00 98.69 221 PHE A CA 1
ATOM 1753 C C . PHE A 1 221 ? -14.242 1.231 -12.296 1.00 98.69 221 PHE A C 1
ATOM 1755 O O . PHE A 1 221 ? -15.353 0.893 -12.701 1.00 98.69 221 PHE A O 1
ATOM 1762 N N . VAL A 1 222 ? -13.709 2.414 -12.589 1.00 98.38 222 VAL A N 1
ATOM 1763 C CA . VAL A 1 222 ? -14.272 3.329 -13.588 1.00 98.38 222 VAL A CA 1
ATOM 1764 C C . VAL A 1 222 ? -13.239 3.541 -14.688 1.00 98.38 222 VAL A C 1
ATOM 1766 O O . VAL A 1 222 ? -12.157 4.067 -14.448 1.00 98.38 222 VAL A O 1
ATOM 1769 N N . LEU A 1 223 ? -13.552 3.122 -15.910 1.00 97.75 223 LEU A N 1
ATOM 1770 C CA . LEU A 1 223 ? -12.682 3.293 -17.068 1.00 97.75 223 LEU A CA 1
ATOM 1771 C C . LEU A 1 223 ? -13.273 4.336 -18.014 1.00 97.75 223 LEU A C 1
ATOM 1773 O O . LEU A 1 223 ? -14.438 4.251 -18.397 1.00 97.75 223 LEU A O 1
ATOM 1777 N N . LEU A 1 224 ? -12.470 5.298 -18.457 1.00 95.81 224 LEU A N 1
ATOM 1778 C CA . LEU A 1 224 ? -12.901 6.296 -19.442 1.00 95.81 224 LEU A CA 1
ATOM 1779 C C . LEU A 1 224 ? -12.896 5.749 -20.883 1.00 95.81 224 LEU A C 1
ATOM 1781 O O . LEU A 1 224 ? -13.073 6.498 -21.833 1.00 95.81 224 LEU A O 1
ATOM 1785 N N . GLY A 1 225 ? -12.707 4.447 -21.080 1.00 93.00 225 GLY A N 1
ATOM 1786 C CA . GLY A 1 225 ? -12.645 3.846 -22.402 1.00 93.00 225 GLY A CA 1
ATOM 1787 C C . GLY A 1 225 ? -12.502 2.333 -22.338 1.00 93.00 225 GLY A C 1
ATOM 1788 O O . GLY A 1 225 ? -11.960 1.766 -21.387 1.00 93.00 225 GLY A O 1
ATOM 1789 N N . ALA A 1 226 ? -13.006 1.658 -23.367 1.00 93.06 226 ALA A N 1
ATOM 1790 C CA . ALA A 1 226 ? -12.831 0.220 -23.525 1.00 93.06 226 ALA A CA 1
ATOM 1791 C C . ALA A 1 226 ? -11.406 -0.137 -23.999 1.00 93.06 226 ALA A C 1
ATOM 1793 O O . ALA A 1 226 ? -10.547 0.715 -24.198 1.00 93.06 226 ALA A O 1
ATOM 1794 N N . GLY A 1 227 ? -11.147 -1.430 -24.188 1.00 93.56 227 GLY A N 1
ATOM 1795 C CA . GLY A 1 227 ? -9.889 -1.919 -24.745 1.00 93.56 227 GLY A CA 1
ATOM 1796 C C . GLY A 1 227 ? -9.736 -3.430 -24.589 1.00 93.56 227 GLY A C 1
ATOM 1797 O O . GLY A 1 227 ? -10.582 -4.103 -23.994 1.00 93.56 227 GLY A O 1
ATOM 1798 N N . SER A 1 228 ? -8.658 -3.990 -25.138 1.00 93.38 228 SER A N 1
ATOM 1799 C CA . SER A 1 228 ? -8.430 -5.443 -25.157 1.00 93.38 228 SER A CA 1
ATOM 1800 C C . SER A 1 228 ? -8.215 -6.058 -23.768 1.00 93.38 228 SER A C 1
ATOM 1802 O O . SER A 1 228 ? -8.420 -7.259 -23.597 1.00 93.38 228 SER A O 1
ATOM 1804 N N . MET A 1 229 ? -7.818 -5.261 -22.772 1.00 93.81 229 MET A N 1
ATOM 1805 C CA . MET A 1 229 ? -7.672 -5.683 -21.376 1.00 93.81 229 MET A CA 1
ATOM 1806 C C . MET A 1 229 ? -8.974 -5.599 -20.575 1.00 93.81 229 MET A C 1
ATOM 1808 O O . MET A 1 229 ? -8.992 -6.085 -19.450 1.00 93.81 229 MET A O 1
ATOM 1812 N N . LEU A 1 230 ? -10.079 -5.068 -21.114 1.00 95.81 230 LEU A N 1
ATOM 1813 C CA . LEU A 1 230 ? -11.347 -4.943 -20.377 1.00 95.81 230 LEU A CA 1
ATOM 1814 C C . LEU A 1 230 ? -11.823 -6.264 -19.727 1.00 95.81 230 LEU A C 1
ATOM 1816 O O . LEU A 1 230 ? -12.262 -6.230 -18.576 1.00 95.81 230 LEU A O 1
ATOM 1820 N N . PRO A 1 231 ? -11.694 -7.447 -20.372 1.00 96.19 231 PRO A N 1
ATOM 1821 C CA . PRO A 1 231 ? -12.019 -8.717 -19.722 1.00 96.19 231 PRO A CA 1
ATOM 1822 C C . PRO A 1 231 ? -11.143 -9.040 -18.505 1.00 96.19 231 PRO A C 1
ATOM 1824 O O . PRO A 1 231 ? -11.545 -9.848 -17.680 1.00 96.19 231 PRO A O 1
ATOM 1827 N N . GLN A 1 232 ? -9.935 -8.478 -18.413 1.00 94.94 232 GLN A N 1
ATOM 1828 C CA . GLN A 1 232 ? -9.044 -8.654 -17.265 1.00 94.94 232 GLN A CA 1
ATOM 1829 C C . GLN A 1 232 ? -9.544 -7.846 -16.065 1.00 94.94 232 GLN A C 1
ATOM 1831 O O . GLN A 1 232 ? -9.670 -8.418 -14.989 1.00 94.94 232 GLN A O 1
ATOM 1836 N N . TYR A 1 233 ? -9.929 -6.581 -16.271 1.00 96.94 233 TYR A N 1
ATOM 1837 C CA . TYR A 1 233 ? -10.555 -5.747 -15.236 1.00 96.94 233 TYR A CA 1
ATOM 1838 C C . TYR A 1 233 ? -11.843 -6.383 -14.698 1.00 96.94 233 TYR A C 1
ATOM 1840 O O . TYR A 1 233 ? -11.978 -6.585 -13.497 1.00 96.94 233 TYR A O 1
ATOM 1848 N N . LYS A 1 234 ? -12.740 -6.819 -15.596 1.00 95.62 234 LYS A N 1
ATOM 1849 C CA . LYS A 1 234 ? -14.024 -7.451 -15.231 1.00 95.62 234 LYS A CA 1
ATOM 1850 C C . LYS A 1 234 ? -13.898 -8.778 -14.480 1.00 95.62 234 LYS A C 1
ATOM 1852 O O . LYS A 1 234 ? -14.872 -9.231 -13.892 1.00 95.62 234 LYS A O 1
ATOM 1857 N N . ARG A 1 235 ? -12.741 -9.447 -14.553 1.00 96.00 235 ARG A N 1
ATOM 1858 C CA . ARG A 1 235 ? -12.480 -10.656 -13.753 1.00 96.00 235 ARG A CA 1
ATOM 1859 C C . ARG A 1 235 ? -12.096 -10.336 -12.314 1.00 96.00 235 ARG A C 1
ATOM 1861 O O . ARG A 1 235 ? -12.225 -11.220 -11.479 1.00 96.00 235 ARG A O 1
ATOM 1868 N N . LEU A 1 236 ? -11.583 -9.134 -12.061 1.00 93.56 236 LEU A N 1
ATOM 1869 C CA . LEU A 1 236 ? -11.158 -8.705 -10.733 1.00 93.56 236 LEU A CA 1
ATOM 1870 C C . LEU A 1 236 ? -12.306 -8.041 -9.968 1.00 93.56 236 LEU A C 1
ATOM 1872 O O . LEU A 1 236 ? -12.483 -8.338 -8.795 1.00 93.56 236 LEU A O 1
ATOM 1876 N N . ALA A 1 237 ? -13.080 -7.176 -10.629 1.00 95.19 237 ALA A N 1
ATOM 1877 C CA . ALA A 1 237 ? -14.102 -6.351 -9.986 1.00 95.19 237 ALA A CA 1
ATOM 1878 C C . ALA A 1 237 ? -15.181 -5.870 -10.975 1.00 95.19 237 ALA A C 1
ATOM 1880 O O . ALA A 1 237 ? -15.051 -6.049 -12.192 1.00 95.19 237 ALA A O 1
ATOM 1881 N N . GLU A 1 238 ? -16.242 -5.237 -10.459 1.00 96.25 238 GLU A N 1
ATOM 1882 C CA . GLU A 1 238 ? -17.210 -4.513 -11.292 1.00 96.25 238 GLU A CA 1
ATOM 1883 C C . GLU A 1 238 ? -16.519 -3.350 -12.030 1.00 96.25 238 GLU A C 1
ATOM 1885 O O . GLU A 1 238 ? -15.581 -2.734 -11.525 1.00 96.25 238 GLU A O 1
ATOM 1890 N N . VAL A 1 239 ? -16.945 -3.091 -13.273 1.00 97.81 239 VAL A N 1
ATOM 1891 C CA . VAL A 1 239 ? -16.336 -2.083 -14.153 1.00 97.81 239 VAL A CA 1
ATOM 1892 C C . VAL A 1 239 ? -17.414 -1.213 -14.788 1.00 97.81 239 VAL A C 1
ATOM 1894 O O . VAL A 1 239 ? -18.227 -1.709 -15.575 1.00 97.81 239 VAL A O 1
ATOM 1897 N N . HIS A 1 240 ? -17.338 0.091 -14.538 1.00 96.38 240 HIS A N 1
ATOM 1898 C CA . HIS A 1 240 ? -18.109 1.138 -15.211 1.00 96.38 240 HIS A CA 1
ATOM 1899 C C . HIS A 1 240 ? -17.287 1.716 -16.360 1.00 96.38 240 HIS A C 1
ATOM 1901 O O . HIS A 1 240 ? -16.096 1.972 -16.194 1.00 96.38 240 HIS A O 1
ATOM 1907 N N . VAL A 1 241 ? -17.897 1.935 -17.526 1.00 96.44 241 VAL A N 1
ATOM 1908 C CA . VAL A 1 241 ? -17.215 2.545 -18.680 1.00 96.44 241 VAL A CA 1
ATOM 1909 C C . VAL A 1 241 ? -17.908 3.856 -19.041 1.00 96.44 241 VAL A C 1
ATOM 1911 O O . VAL A 1 241 ? -19.109 3.854 -19.297 1.00 96.44 241 VAL A O 1
ATOM 1914 N N . LEU A 1 242 ? -17.153 4.959 -19.039 1.00 92.38 242 LEU A N 1
ATOM 1915 C CA . LEU A 1 242 ? -17.654 6.327 -19.226 1.00 92.38 242 LEU A CA 1
ATOM 1916 C C . LEU A 1 242 ? -17.210 6.985 -20.544 1.00 92.38 242 LEU A C 1
ATOM 1918 O O . LEU A 1 242 ? -17.458 8.165 -20.710 1.00 92.38 242 LEU A O 1
ATOM 1922 N N . ASP A 1 243 ? -16.550 6.287 -21.473 1.00 90.44 243 ASP A N 1
ATOM 1923 C CA . ASP A 1 243 ? -16.220 6.792 -22.827 1.00 90.44 243 ASP A CA 1
ATOM 1924 C C . ASP A 1 243 ? -15.715 8.264 -22.885 1.00 90.44 243 ASP A C 1
ATOM 1926 O O . ASP A 1 243 ? -16.200 9.113 -23.642 1.00 90.44 243 ASP A O 1
ATOM 1930 N N . GLY A 1 244 ? -14.715 8.579 -22.065 1.00 89.88 244 GLY A N 1
ATOM 1931 C CA . GLY A 1 244 ? -13.996 9.847 -22.039 1.00 89.88 244 GLY A CA 1
ATOM 1932 C C . GLY A 1 244 ? -14.776 10.973 -21.369 1.00 89.88 244 GLY A C 1
ATOM 1933 O O . GLY A 1 244 ? -15.717 10.764 -20.606 1.00 89.88 244 GLY A O 1
ATOM 1934 N N . ARG A 1 245 ? -14.405 12.217 -21.692 1.00 89.31 245 ARG A N 1
ATOM 1935 C CA . ARG A 1 245 ? -15.069 13.407 -21.133 1.00 89.31 245 ARG A CA 1
ATOM 1936 C C . ARG A 1 245 ? -16.566 13.464 -21.441 1.00 89.31 245 ARG A C 1
ATOM 1938 O O . ARG A 1 245 ? -17.335 13.981 -20.641 1.00 89.31 245 ARG A O 1
ATOM 1945 N N . ALA A 1 246 ? -16.982 12.962 -22.605 1.00 91.06 246 ALA A N 1
ATOM 1946 C CA . ALA A 1 246 ? -18.375 13.027 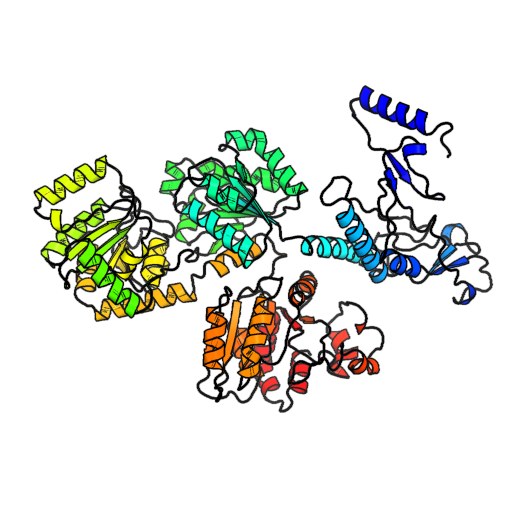-23.033 1.00 91.06 246 ALA A CA 1
ATOM 1947 C C . ALA A 1 246 ? -19.283 12.119 -22.191 1.00 91.06 246 ALA A C 1
ATOM 1949 O O . ALA A 1 246 ? -20.386 12.530 -21.819 1.00 91.06 246 ALA A O 1
ATOM 1950 N N . GLY A 1 247 ? -18.841 10.901 -21.866 1.00 90.88 247 GLY A N 1
ATOM 1951 C CA . GLY A 1 247 ? -19.627 10.048 -20.981 1.00 90.88 247 GLY A CA 1
ATOM 1952 C C . GLY A 1 247 ? -19.470 10.429 -19.508 1.00 90.88 247 GLY A C 1
ATOM 1953 O O . GLY A 1 247 ? -20.459 10.345 -18.786 1.00 90.88 247 GLY A O 1
ATOM 1954 N N . VAL A 1 248 ? -18.338 11.007 -19.076 1.00 93.44 248 VAL A N 1
ATOM 1955 C CA . VAL A 1 248 ? -18.260 11.663 -17.752 1.00 93.44 248 VAL A CA 1
ATOM 1956 C C . VAL A 1 248 ? -19.306 12.775 -17.629 1.00 93.44 248 VAL A C 1
ATOM 1958 O O . VAL A 1 248 ? -20.096 12.759 -16.695 1.00 93.44 248 VAL A O 1
ATOM 1961 N N . ALA A 1 249 ? -19.415 13.670 -18.612 1.00 92.38 249 ALA A N 1
ATOM 1962 C CA . ALA A 1 249 ? -20.393 14.761 -18.581 1.00 92.38 249 ALA A CA 1
ATOM 1963 C C . ALA A 1 249 ? -21.865 14.301 -18.617 1.00 92.38 249 ALA A C 1
ATOM 1965 O O . ALA A 1 249 ? -22.754 15.083 -18.296 1.00 92.38 249 ALA A O 1
ATOM 1966 N N . SER A 1 250 ? -22.148 13.067 -19.051 1.00 92.75 250 SER A N 1
ATOM 1967 C CA . SER A 1 250 ? -23.524 12.557 -19.162 1.00 92.75 250 SER A CA 1
ATOM 1968 C C . SER A 1 250 ? -23.906 11.524 -18.103 1.00 92.75 250 SER A C 1
ATOM 1970 O O . SER A 1 250 ? -25.092 11.389 -17.815 1.00 92.75 250 SER A O 1
ATOM 1972 N N . GLN A 1 251 ? -22.942 10.791 -17.541 1.00 93.75 251 GLN A N 1
ATOM 1973 C CA . GLN A 1 251 ? -23.171 9.693 -16.592 1.00 93.75 251 GLN A CA 1
ATOM 1974 C C . GLN A 1 251 ? -22.318 9.794 -15.319 1.00 93.75 251 GLN A C 1
ATOM 1976 O O . GLN A 1 251 ? -22.565 9.041 -14.378 1.00 93.75 251 GLN A O 1
ATOM 1981 N N . GLY A 1 252 ? -21.335 10.699 -15.266 1.00 93.19 252 GLY A N 1
ATOM 1982 C CA . GLY A 1 252 ? -20.384 10.825 -14.160 1.00 93.19 252 GLY A CA 1
ATOM 1983 C C . GLY A 1 252 ? -21.075 11.022 -12.816 1.00 93.19 252 GLY A C 1
ATOM 1984 O O . GLY A 1 252 ? -20.879 10.209 -11.918 1.00 93.19 252 GLY A O 1
ATOM 1985 N N . GLU A 1 253 ? -21.974 12.003 -12.721 1.00 93.44 253 GLU A N 1
ATOM 1986 C CA . GLU A 1 253 ? -22.746 12.285 -11.504 1.00 93.44 253 GLU A CA 1
ATOM 1987 C C . GLU A 1 253 ? -23.529 11.053 -11.009 1.00 93.44 253 GLU A C 1
ATOM 1989 O O . GLU A 1 253 ? -23.539 10.735 -9.816 1.00 93.44 253 GLU A O 1
ATOM 1994 N N . LEU A 1 254 ? -24.181 10.327 -11.926 1.00 91.31 254 LEU A N 1
ATOM 1995 C CA . LEU A 1 254 ? -24.973 9.139 -11.599 1.00 91.31 254 LEU A CA 1
ATOM 1996 C C . LEU A 1 254 ? -24.086 8.013 -11.056 1.00 91.31 254 LEU A C 1
ATOM 1998 O O . LEU A 1 254 ? -24.429 7.395 -10.045 1.00 91.31 254 LEU A O 1
ATOM 2002 N N . VAL A 1 255 ? -22.955 7.755 -11.716 1.00 93.69 255 VAL A N 1
ATOM 2003 C CA . VAL A 1 255 ? -22.000 6.721 -11.303 1.00 93.69 255 VAL A CA 1
ATOM 2004 C C . VAL A 1 255 ? -21.365 7.083 -9.962 1.00 93.69 255 VAL A C 1
ATOM 2006 O O . VAL A 1 255 ? -21.383 6.254 -9.057 1.00 93.69 255 VAL A O 1
ATOM 2009 N N . SER A 1 256 ? -20.906 8.322 -9.771 1.00 92.38 256 SER A N 1
ATOM 2010 C CA . SER A 1 256 ? -20.327 8.779 -8.500 1.00 92.38 256 SER A CA 1
ATOM 2011 C C . SER A 1 256 ? -21.321 8.669 -7.341 1.00 92.38 256 SER A C 1
ATOM 2013 O O . SER A 1 256 ? -20.979 8.157 -6.274 1.00 92.38 256 SER A O 1
ATOM 2015 N N . LYS A 1 257 ? -22.589 9.053 -7.548 1.00 85.00 257 LYS A N 1
ATOM 2016 C CA . LYS A 1 257 ? -23.646 8.897 -6.534 1.00 85.00 257 LYS A CA 1
ATOM 2017 C C . LYS A 1 257 ? -23.971 7.434 -6.243 1.00 85.00 257 LYS A C 1
ATOM 2019 O O . LYS A 1 257 ? -24.228 7.102 -5.087 1.00 85.00 257 LYS A O 1
ATOM 2024 N N . ARG A 1 258 ? -23.959 6.555 -7.253 1.00 91.06 258 ARG A N 1
ATOM 2025 C CA . ARG A 1 258 ? -24.118 5.104 -7.052 1.00 91.06 258 ARG A CA 1
ATOM 2026 C C . ARG A 1 258 ? -22.981 4.558 -6.192 1.00 91.06 258 ARG A C 1
ATOM 2028 O O . ARG A 1 258 ? -23.263 3.877 -5.212 1.00 91.06 258 ARG A O 1
ATOM 2035 N N . LEU A 1 259 ? -21.733 4.878 -6.533 1.00 88.50 259 LEU A N 1
ATOM 2036 C CA . LEU A 1 259 ? -20.548 4.444 -5.790 1.00 88.50 259 LEU A CA 1
ATOM 2037 C C . LEU A 1 259 ? -20.633 4.902 -4.328 1.00 88.50 259 LEU A C 1
ATOM 2039 O O . LEU A 1 259 ? -20.496 4.093 -3.412 1.00 88.50 259 LEU A O 1
ATOM 2043 N N . PHE A 1 260 ? -20.973 6.171 -4.089 1.00 84.12 260 PHE A N 1
ATOM 2044 C CA . PHE A 1 260 ? -21.157 6.674 -2.728 1.00 84.12 260 PHE A CA 1
ATOM 2045 C C . PHE A 1 260 ? -22.251 5.913 -1.959 1.00 84.12 260 PHE A C 1
ATOM 2047 O O . PHE A 1 260 ? -22.053 5.528 -0.802 1.00 84.12 260 PHE A O 1
ATOM 2054 N N . ARG A 1 261 ? -23.401 5.644 -2.591 1.00 78.25 261 ARG A N 1
ATOM 2055 C CA . ARG A 1 261 ? -24.492 4.857 -1.986 1.00 78.25 261 ARG A CA 1
ATOM 2056 C C . ARG A 1 261 ? -24.083 3.414 -1.690 1.00 78.25 261 ARG A C 1
ATOM 2058 O O . ARG A 1 261 ? -24.452 2.904 -0.644 1.00 78.25 261 ARG A O 1
ATOM 2065 N N . ALA A 1 262 ? -23.254 2.810 -2.539 1.00 76.12 262 ALA A N 1
ATOM 2066 C CA . ALA A 1 262 ? -22.698 1.468 -2.351 1.00 76.12 262 ALA A CA 1
ATOM 2067 C C . ALA A 1 262 ? -21.596 1.388 -1.269 1.00 76.12 262 ALA A C 1
ATOM 2069 O O . ALA A 1 262 ? -20.973 0.341 -1.088 1.00 76.12 262 ALA A O 1
ATOM 2070 N N . GLY A 1 263 ? -21.338 2.486 -0.548 1.00 76.62 263 GLY A N 1
ATOM 2071 C CA . GLY A 1 263 ? -20.398 2.529 0.573 1.00 76.62 263 GLY A CA 1
ATOM 2072 C C . GLY A 1 263 ? -18.983 2.975 0.206 1.00 76.62 263 GLY A C 1
ATOM 2073 O O . GLY A 1 263 ? -18.158 3.127 1.104 1.00 76.62 263 GLY A O 1
ATOM 2074 N N . PHE A 1 264 ? -18.694 3.259 -1.069 1.00 87.56 264 PHE A N 1
ATOM 2075 C CA . PHE A 1 264 ? -17.390 3.791 -1.465 1.00 87.56 264 PHE A CA 1
ATOM 2076 C C . PHE A 1 264 ? -17.207 5.210 -0.929 1.00 87.56 264 PHE A C 1
ATOM 2078 O O . PHE A 1 264 ? -18.110 6.049 -0.997 1.00 87.56 264 PHE A O 1
ATOM 2085 N N . ARG A 1 265 ? -16.036 5.475 -0.355 1.00 88.88 265 ARG A N 1
ATOM 2086 C CA . ARG A 1 265 ? -15.669 6.794 0.187 1.00 88.88 265 ARG A CA 1
ATOM 2087 C C . ARG A 1 265 ? -14.352 7.312 -0.364 1.00 88.88 265 ARG A C 1
ATOM 2089 O O . ARG A 1 265 ? -14.080 8.495 -0.211 1.00 88.88 265 ARG A O 1
ATOM 2096 N N . THR A 1 266 ? -13.565 6.464 -1.016 1.00 96.12 266 THR A N 1
ATOM 2097 C CA . THR A 1 266 ? -12.239 6.808 -1.522 1.00 96.12 266 THR A CA 1
ATOM 2098 C C . THR A 1 266 ? -12.064 6.355 -2.967 1.00 96.12 266 THR A C 1
ATOM 2100 O O . THR A 1 266 ? -12.662 5.366 -3.405 1.00 96.12 266 THR A O 1
ATOM 2103 N N . ALA A 1 267 ? -11.254 7.095 -3.721 1.00 98.25 267 ALA A N 1
ATOM 2104 C CA . ALA A 1 267 ? -10.933 6.798 -5.107 1.00 98.25 267 ALA A CA 1
ATOM 2105 C C . ALA A 1 267 ? -9.459 7.091 -5.422 1.00 98.25 267 ALA A C 1
ATOM 2107 O O . ALA A 1 267 ? -8.937 8.143 -5.054 1.00 98.25 267 ALA A O 1
ATOM 2108 N N . ILE A 1 268 ? -8.807 6.186 -6.155 1.00 98.56 268 ILE A N 1
ATOM 2109 C CA . ILE A 1 268 ? -7.482 6.398 -6.747 1.00 98.56 268 ILE A CA 1
ATOM 2110 C C . ILE A 1 268 ? -7.648 6.559 -8.255 1.00 98.56 268 ILE A C 1
ATOM 2112 O O . ILE A 1 268 ? -8.113 5.655 -8.953 1.00 98.56 268 ILE A O 1
ATOM 2116 N N . LEU A 1 269 ? -7.245 7.719 -8.756 1.00 98.12 269 LEU A N 1
ATOM 2117 C CA . LEU A 1 269 ? -7.273 8.091 -10.161 1.00 98.12 269 LEU A CA 1
ATOM 2118 C C . LEU A 1 269 ? -5.887 7.905 -10.749 1.00 98.12 269 LEU A C 1
ATOM 2120 O O . LEU A 1 269 ? -4.924 8.504 -10.286 1.00 98.12 269 LEU A O 1
ATOM 2124 N N . ASN A 1 270 ? -5.771 7.062 -11.766 1.00 95.69 270 ASN A N 1
ATOM 2125 C CA . ASN A 1 270 ? -4.501 6.786 -12.410 1.00 95.69 270 ASN A CA 1
ATOM 2126 C C . ASN A 1 270 ? -4.395 7.527 -13.743 1.00 95.69 270 ASN A C 1
ATOM 2128 O O . ASN A 1 270 ? -5.257 7.349 -14.608 1.00 95.69 270 ASN A O 1
ATOM 2132 N N . THR A 1 271 ? -3.290 8.259 -13.933 1.00 92.56 271 THR A N 1
ATOM 2133 C CA . THR A 1 271 ? -2.962 9.159 -15.060 1.00 92.56 271 THR A CA 1
ATOM 2134 C C . THR A 1 271 ? -3.682 10.502 -15.029 1.00 92.56 271 THR A C 1
ATOM 2136 O O . THR A 1 271 ? -4.844 10.594 -14.629 1.00 92.56 271 THR A O 1
ATOM 2139 N N . THR A 1 272 ? -3.031 11.530 -15.579 1.00 93.94 272 THR A N 1
ATOM 2140 C CA . THR A 1 272 ? -3.609 12.873 -15.754 1.00 93.94 272 THR A CA 1
ATOM 2141 C C . THR A 1 272 ? -4.904 12.836 -16.571 1.00 93.94 272 THR A C 1
ATOM 2143 O O . THR A 1 272 ? -5.818 13.605 -16.310 1.00 93.94 272 THR A O 1
ATOM 2146 N N . VAL A 1 273 ? -5.045 11.900 -17.517 1.00 93.00 273 VAL A N 1
ATOM 2147 C CA . VAL A 1 273 ? -6.250 11.762 -18.361 1.00 93.00 273 VAL A CA 1
ATOM 2148 C C . VAL A 1 273 ? -7.518 11.527 -17.531 1.00 93.00 273 VAL A C 1
ATOM 2150 O O . VAL A 1 273 ? -8.597 11.980 -17.905 1.00 93.00 273 VAL A O 1
ATOM 2153 N N . SER A 1 274 ? -7.399 10.847 -16.387 1.00 94.62 274 SER A N 1
ATOM 2154 C CA . SER A 1 274 ? -8.536 10.590 -15.495 1.00 94.62 274 SER A CA 1
ATOM 2155 C C . SER A 1 274 ? -9.014 11.829 -14.723 1.00 94.62 274 SER A C 1
ATOM 2157 O O . SER A 1 274 ? -10.091 11.803 -14.125 1.00 94.62 274 SER A O 1
ATOM 2159 N N . GLY A 1 275 ? -8.271 12.941 -14.805 1.00 94.88 275 GLY A N 1
ATOM 2160 C CA . GLY A 1 275 ? -8.555 14.197 -14.112 1.00 94.88 275 GLY A CA 1
ATOM 2161 C C . GLY A 1 275 ? -9.934 14.785 -14.404 1.00 94.88 275 GLY A C 1
ATOM 2162 O O . GLY A 1 275 ? -10.524 15.432 -13.546 1.00 94.88 275 GLY A O 1
ATOM 2163 N N . CYS A 1 276 ? -10.513 14.490 -15.572 1.00 94.81 276 CYS A N 1
ATOM 2164 C CA . CYS A 1 276 ? -11.848 14.969 -15.924 1.00 94.81 276 CYS A CA 1
ATOM 2165 C C . CYS A 1 276 ? -12.976 14.406 -15.040 1.00 94.81 276 CYS A C 1
ATOM 2167 O O . CYS A 1 276 ? -14.098 14.888 -15.144 1.00 94.81 276 CYS A O 1
ATOM 2169 N N . PHE A 1 277 ? -12.710 13.386 -14.216 1.00 97.31 277 PHE A N 1
ATOM 2170 C CA . PHE A 1 277 ? -13.693 12.762 -13.325 1.00 97.31 277 PHE A CA 1
ATOM 2171 C C . PHE A 1 277 ? -13.508 13.130 -11.841 1.00 97.31 277 PHE A C 1
ATOM 2173 O O . PHE A 1 277 ? -14.371 12.807 -11.027 1.00 97.31 277 PHE A O 1
ATOM 2180 N N . VAL A 1 278 ? -12.422 13.832 -11.479 1.00 97.31 278 VAL A N 1
ATOM 2181 C CA . VAL A 1 278 ? -12.107 14.196 -10.080 1.00 97.31 278 VAL A CA 1
ATOM 2182 C C . VAL A 1 278 ? -13.273 14.956 -9.445 1.00 97.31 278 VAL A C 1
ATOM 2184 O O . VAL A 1 278 ? -13.747 14.572 -8.378 1.00 97.31 278 VAL A O 1
ATOM 2187 N N . ARG A 1 279 ? -13.775 15.995 -10.124 1.00 96.81 279 ARG A N 1
ATOM 2188 C CA . ARG A 1 279 ? -14.852 16.856 -9.618 1.00 96.81 279 ARG A CA 1
ATOM 2189 C C . ARG A 1 279 ? -16.128 16.080 -9.293 1.00 96.81 279 ARG A C 1
ATOM 2191 O O . ARG A 1 279 ? -16.658 16.221 -8.200 1.00 96.81 279 ARG A O 1
ATOM 2198 N N . GLU A 1 280 ? -16.573 15.204 -10.192 1.00 97.50 280 GLU A N 1
ATOM 2199 C CA . GLU A 1 280 ? -17.791 14.399 -10.000 1.00 97.50 280 GLU A CA 1
ATOM 2200 C C . GLU A 1 280 ? -17.702 13.483 -8.769 1.00 97.50 280 GLU A C 1
ATOM 2202 O O . GLU A 1 280 ? -18.697 13.242 -8.084 1.00 97.50 280 GLU A O 1
ATOM 2207 N N . LEU A 1 281 ? -16.513 12.945 -8.476 1.00 97.69 281 LEU A N 1
ATOM 2208 C CA . LEU A 1 281 ? -16.284 12.125 -7.285 1.00 97.69 281 LEU A CA 1
ATOM 2209 C C . LEU A 1 281 ? -16.275 12.976 -6.011 1.00 97.69 281 LEU A C 1
ATOM 2211 O O . LEU A 1 281 ? -16.869 12.576 -5.006 1.00 97.69 281 LEU A O 1
ATOM 2215 N N . LYS A 1 282 ? -15.656 14.162 -6.056 1.00 96.44 282 LYS A N 1
ATOM 2216 C CA . LYS A 1 282 ? -15.654 15.117 -4.939 1.00 96.44 282 LYS A CA 1
ATOM 2217 C C . LYS A 1 282 ? -17.054 15.630 -4.618 1.00 96.44 282 LYS A C 1
ATOM 2219 O O . LYS A 1 282 ? -17.436 15.616 -3.451 1.00 96.44 282 LYS A O 1
ATOM 2224 N N . ASP A 1 283 ? -17.838 15.991 -5.630 1.00 94.44 283 ASP A N 1
ATOM 2225 C CA . ASP A 1 283 ? -19.221 16.457 -5.471 1.00 94.44 283 ASP A CA 1
ATOM 2226 C C . ASP A 1 283 ? -20.134 15.364 -4.888 1.00 94.44 283 ASP A C 1
ATOM 2228 O O . ASP A 1 283 ? -21.083 15.657 -4.158 1.00 94.44 283 ASP A O 1
ATOM 2232 N N . ALA A 1 284 ? -19.828 14.088 -5.151 1.00 90.38 284 ALA A N 1
ATOM 2233 C CA . ALA A 1 284 ? -20.501 12.951 -4.525 1.00 90.38 284 ALA A CA 1
ATOM 2234 C C . ALA A 1 284 ? -20.025 12.656 -3.088 1.00 90.38 284 ALA A C 1
ATOM 2236 O O . ALA A 1 284 ? -20.658 11.856 -2.402 1.00 90.38 284 ALA A O 1
ATOM 2237 N N . GLY A 1 285 ? -18.948 13.295 -2.618 1.00 88.38 285 GLY A N 1
ATOM 2238 C CA . GLY A 1 285 ? -18.418 13.160 -1.260 1.00 88.38 285 GLY A CA 1
ATOM 2239 C C . GLY A 1 285 ? -17.308 12.120 -1.089 1.00 88.38 285 GLY A C 1
ATOM 2240 O O . GLY A 1 285 ? -17.099 11.656 0.034 1.00 88.38 285 GLY A O 1
ATOM 2241 N N . LEU A 1 286 ? -16.615 11.723 -2.163 1.00 94.25 286 LEU A N 1
ATOM 2242 C CA . LEU A 1 286 ? -15.450 10.839 -2.072 1.00 94.25 286 LEU A CA 1
ATOM 2243 C C . LEU A 1 286 ? -14.159 11.637 -1.820 1.00 94.25 286 LEU A C 1
ATOM 2245 O O . LEU A 1 286 ? -14.009 12.771 -2.270 1.00 94.25 286 LEU A O 1
ATOM 2249 N N . SER A 1 287 ? -13.214 11.020 -1.113 1.00 95.38 287 SER A N 1
ATOM 2250 C CA . SER A 1 287 ? -11.805 11.425 -1.069 1.00 95.38 287 SER A CA 1
ATOM 2251 C C . SER A 1 287 ? -11.091 10.900 -2.316 1.00 95.38 287 SER A C 1
ATOM 2253 O O . SER A 1 287 ? -11.301 9.751 -2.714 1.00 95.38 287 SER A O 1
ATOM 2255 N N . VAL A 1 288 ? -10.273 11.728 -2.956 1.00 97.94 288 VAL A N 1
ATOM 2256 C CA . VAL A 1 288 ? -9.649 11.452 -4.249 1.00 97.94 288 VAL A CA 1
ATOM 2257 C C . VAL A 1 288 ? -8.138 11.626 -4.166 1.00 97.94 288 VAL A C 1
ATOM 2259 O O . VAL A 1 288 ? -7.629 12.703 -3.861 1.00 97.94 288 VAL A O 1
ATOM 2262 N N . LEU A 1 289 ? -7.417 10.574 -4.546 1.00 98.38 289 LEU A N 1
ATOM 2263 C CA . LEU A 1 289 ? -5.978 10.596 -4.774 1.00 98.38 289 LEU A CA 1
ATOM 2264 C C . LEU A 1 289 ? -5.694 10.451 -6.271 1.00 98.38 289 LEU A C 1
ATOM 2266 O O . LEU A 1 289 ? -6.195 9.527 -6.904 1.00 98.38 289 LEU A O 1
ATOM 2270 N N . SER A 1 290 ? -4.869 11.331 -6.841 1.00 98.12 290 SER A N 1
ATOM 2271 C CA . SER A 1 290 ? -4.485 11.290 -8.262 1.00 98.12 290 SER A CA 1
ATOM 2272 C C . SER A 1 290 ? -3.020 10.889 -8.452 1.00 98.12 290 SER A C 1
ATOM 2274 O O . SER A 1 290 ? -2.125 11.502 -7.875 1.00 98.12 290 SER A O 1
ATOM 2276 N N . LEU A 1 291 ? -2.766 9.882 -9.289 1.00 97.62 291 LEU A N 1
ATOM 2277 C CA . LEU A 1 291 ? -1.438 9.425 -9.702 1.00 97.62 291 LEU A CA 1
ATOM 2278 C C . LEU A 1 291 ? -1.051 10.070 -11.032 1.00 97.62 291 LEU A C 1
ATOM 2280 O O . LEU A 1 291 ? -1.737 9.887 -12.044 1.00 97.62 291 LEU A O 1
ATOM 2284 N N . ILE A 1 292 ? 0.077 10.777 -11.051 1.00 94.94 292 ILE A N 1
ATOM 2285 C CA . ILE A 1 292 ? 0.550 11.494 -12.237 1.00 94.94 292 ILE A CA 1
ATOM 2286 C C . ILE A 1 292 ? 1.756 10.787 -12.843 1.00 94.94 292 ILE A C 1
ATOM 2288 O O . ILE A 1 292 ? 2.800 10.652 -12.207 1.00 94.94 292 ILE A O 1
ATOM 2292 N N . HIS A 1 293 ? 1.640 10.392 -14.111 1.00 89.69 293 HIS A N 1
ATOM 2293 C CA . HIS A 1 293 ? 2.700 9.690 -14.839 1.00 89.69 293 HIS A CA 1
ATOM 2294 C C . HIS A 1 293 ? 3.112 10.415 -16.126 1.00 89.69 293 HIS A C 1
ATOM 2296 O O . HIS A 1 293 ? 3.901 9.892 -16.907 1.00 89.69 293 HIS A O 1
ATOM 2302 N N . GLU A 1 294 ? 2.611 11.621 -16.369 1.00 89.94 294 GLU A N 1
ATOM 2303 C CA . GLU A 1 294 ? 2.857 12.373 -17.593 1.00 89.94 294 GLU A CA 1
ATOM 2304 C C . GLU A 1 294 ? 3.937 13.440 -17.380 1.00 89.94 294 GLU A C 1
ATOM 2306 O O . GLU A 1 294 ? 3.906 14.206 -16.422 1.00 89.94 294 GLU A O 1
ATOM 2311 N N . LEU A 1 295 ? 4.899 13.503 -18.301 1.00 87.69 295 LEU A N 1
ATOM 2312 C CA . LEU A 1 295 ? 5.852 14.611 -18.390 1.00 87.69 295 LEU A CA 1
ATOM 2313 C C . LEU A 1 295 ? 5.296 15.718 -19.316 1.00 87.69 295 LEU A C 1
ATOM 2315 O O . LEU A 1 295 ? 4.355 15.459 -20.073 1.00 87.69 295 LEU A O 1
ATOM 2319 N N . PRO A 1 296 ? 5.849 16.950 -19.286 1.00 87.44 296 PRO A N 1
ATOM 2320 C CA . PRO A 1 296 ? 5.279 18.101 -19.993 1.00 87.44 296 PRO A CA 1
ATOM 2321 C C . PRO A 1 296 ? 5.002 17.883 -21.481 1.00 87.44 296 PRO A C 1
ATOM 2323 O O . PRO A 1 296 ? 3.968 18.333 -21.967 1.00 87.44 296 PRO A O 1
ATOM 2326 N N . GLY A 1 297 ? 5.879 17.166 -22.197 1.00 85.44 297 GLY A N 1
ATOM 2327 C CA . GLY A 1 297 ? 5.675 16.903 -23.622 1.00 85.44 297 GLY A CA 1
ATOM 2328 C C . GLY A 1 297 ? 4.427 16.057 -23.883 1.00 85.44 297 GLY A C 1
ATOM 2329 O O . GLY A 1 297 ? 3.714 16.279 -24.862 1.00 85.44 297 GLY A O 1
ATOM 2330 N N . VAL A 1 298 ? 4.117 15.128 -22.973 1.00 84.69 298 VAL A N 1
ATOM 2331 C CA . VAL A 1 298 ? 2.908 14.297 -23.035 1.00 84.69 298 VAL A CA 1
ATOM 2332 C C . VAL A 1 298 ? 1.670 15.149 -22.760 1.00 84.69 298 VAL A C 1
ATOM 2334 O O . VAL A 1 298 ? 0.744 15.118 -23.568 1.00 84.69 298 VAL A O 1
ATOM 2337 N N . ILE A 1 299 ? 1.682 15.961 -21.699 1.00 89.19 299 ILE A N 1
ATOM 2338 C CA . ILE A 1 299 ? 0.564 16.853 -21.335 1.00 89.19 299 ILE A CA 1
ATOM 2339 C C . ILE A 1 299 ? 0.185 17.762 -22.512 1.00 89.19 299 ILE A C 1
ATOM 2341 O O . ILE A 1 299 ? -0.980 17.791 -22.908 1.00 89.19 299 ILE A O 1
ATOM 2345 N N . GLU A 1 300 ? 1.169 18.428 -23.124 1.00 90.69 300 GLU A N 1
ATOM 2346 C CA . GLU A 1 300 ? 0.963 19.319 -24.276 1.00 90.69 300 GLU A CA 1
ATOM 2347 C C . GLU A 1 300 ? 0.463 18.550 -25.513 1.00 90.69 300 GLU A C 1
ATOM 2349 O O . GLU A 1 300 ? -0.463 18.984 -26.202 1.00 90.69 300 GLU A O 1
ATOM 2354 N N . SER A 1 301 ? 1.045 17.379 -25.804 1.00 86.31 301 SER A N 1
ATOM 2355 C CA . SER A 1 301 ? 0.673 16.589 -26.988 1.00 86.31 301 SER A CA 1
ATOM 2356 C C . SER A 1 301 ? -0.761 16.050 -26.932 1.00 86.31 301 SER A C 1
ATOM 2358 O O . SER A 1 301 ? -1.433 15.991 -27.966 1.00 86.31 301 SER A O 1
ATOM 2360 N N . PHE A 1 302 ? -1.241 15.705 -25.733 1.00 87.44 302 PHE A N 1
ATOM 2361 C CA . PHE A 1 302 ? -2.588 15.186 -25.495 1.00 87.44 302 PHE A CA 1
ATOM 2362 C C . PHE A 1 302 ? -3.594 16.261 -25.057 1.00 87.44 302 PHE A C 1
ATOM 2364 O O . PHE A 1 302 ? -4.776 15.947 -24.934 1.00 87.44 302 PHE A O 1
ATOM 2371 N N . LYS A 1 303 ? -3.163 17.523 -24.901 1.00 92.94 303 LYS A N 1
ATOM 2372 C CA . LYS A 1 303 ? -3.997 18.669 -24.490 1.00 92.94 303 LYS A CA 1
ATOM 2373 C C . LYS A 1 303 ? -4.707 18.449 -23.150 1.00 92.94 303 LYS A C 1
ATOM 2375 O O . LYS A 1 303 ? -5.928 18.602 -23.041 1.00 92.94 303 LYS A O 1
ATOM 2380 N N . LEU A 1 304 ? -3.936 18.019 -22.152 1.00 93.56 304 LEU A N 1
ATOM 2381 C CA . LEU A 1 304 ? -4.436 17.637 -20.828 1.00 93.56 304 LEU A CA 1
ATOM 2382 C C . LEU A 1 304 ? -4.462 18.800 -19.822 1.00 93.56 304 LEU A C 1
ATOM 2384 O O . LEU A 1 304 ? -4.629 18.574 -18.628 1.00 93.56 304 LEU A O 1
ATOM 2388 N N . GLU A 1 305 ? -4.288 20.050 -20.259 1.00 94.75 305 GLU A N 1
ATOM 2389 C CA . GLU A 1 305 ? -4.167 21.205 -19.360 1.00 94.75 305 GLU A CA 1
ATOM 2390 C C . GLU A 1 305 ? -5.422 21.421 -18.504 1.00 94.75 305 GLU A C 1
ATOM 2392 O O . GLU A 1 305 ? -5.328 21.841 -17.353 1.00 94.75 305 GLU A O 1
ATOM 2397 N N . SER A 1 306 ? -6.605 21.099 -19.035 1.00 93.50 306 SER A N 1
ATOM 2398 C CA . SER A 1 306 ? -7.845 21.155 -18.255 1.00 93.50 306 SER A CA 1
ATOM 2399 C C . SER A 1 306 ? -7.895 20.103 -17.153 1.00 93.50 306 SER A C 1
ATOM 2401 O O . SER A 1 306 ? -8.334 20.404 -16.053 1.00 93.50 306 SER A O 1
ATOM 2403 N N . GLU A 1 307 ? -7.441 18.880 -17.419 1.00 95.31 307 GLU A N 1
ATOM 2404 C CA . GLU A 1 307 ? -7.401 17.808 -16.429 1.00 95.31 307 GLU A CA 1
ATOM 2405 C C . GLU A 1 307 ? -6.385 18.112 -15.338 1.00 95.31 307 GLU A C 1
ATOM 2407 O O . GLU A 1 307 ? -6.654 17.840 -14.173 1.00 95.31 307 GLU A O 1
ATOM 2412 N N . VAL A 1 308 ? -5.250 18.720 -15.699 1.00 96.25 308 VAL A N 1
ATOM 2413 C CA . VAL A 1 308 ? -4.279 19.225 -14.723 1.00 96.25 308 VAL A CA 1
ATOM 2414 C C . VAL A 1 308 ? -4.941 20.230 -13.779 1.00 96.25 308 VAL A C 1
ATOM 2416 O O . VAL A 1 308 ? -4.768 20.116 -12.568 1.00 96.25 308 VAL A O 1
ATOM 2419 N N . ALA A 1 309 ? -5.718 21.178 -14.313 1.00 94.50 309 ALA A N 1
ATOM 2420 C CA . ALA A 1 309 ? -6.424 22.165 -13.499 1.00 94.50 309 ALA A CA 1
ATOM 2421 C C . ALA A 1 309 ? -7.459 21.517 -12.562 1.00 94.50 309 ALA A C 1
ATOM 2423 O O . ALA A 1 309 ? -7.473 21.834 -11.378 1.00 94.50 309 ALA A O 1
ATOM 2424 N N . GLU A 1 310 ? -8.264 20.571 -13.057 1.00 95.50 310 GLU A N 1
ATOM 2425 C CA . GLU A 1 310 ? -9.234 19.834 -12.229 1.00 95.50 310 GLU A CA 1
ATOM 2426 C C . GLU A 1 310 ? -8.541 19.032 -11.116 1.00 95.50 310 GLU A C 1
ATOM 2428 O O . GLU A 1 310 ? -8.969 19.062 -9.966 1.00 95.50 310 GLU A O 1
ATOM 2433 N N . ILE A 1 311 ? -7.444 18.335 -11.425 1.00 97.06 311 ILE A N 1
ATOM 2434 C CA . ILE A 1 311 ? -6.684 17.578 -10.420 1.00 97.06 311 ILE A CA 1
ATOM 2435 C C . ILE A 1 311 ? -6.128 18.521 -9.351 1.00 97.06 311 ILE A C 1
ATOM 2437 O O . ILE A 1 311 ? -6.275 18.243 -8.165 1.00 97.06 311 ILE A O 1
ATOM 2441 N N . ALA A 1 312 ? -5.503 19.624 -9.764 1.00 95.94 312 ALA A N 1
ATOM 2442 C CA . ALA A 1 312 ? -4.888 20.582 -8.854 1.00 95.94 312 ALA A CA 1
ATOM 2443 C C . ALA A 1 312 ? -5.907 21.285 -7.939 1.00 95.94 312 ALA A C 1
ATOM 2445 O O . ALA A 1 312 ? -5.569 21.635 -6.814 1.00 95.94 312 ALA A O 1
ATOM 2446 N N . GLU A 1 313 ? -7.139 21.487 -8.412 1.00 95.12 313 GLU A N 1
ATOM 2447 C CA . GLU A 1 313 ? -8.202 22.143 -7.645 1.00 95.12 313 GLU A CA 1
ATOM 2448 C C . GLU A 1 313 ? -8.939 21.184 -6.696 1.00 95.12 313 GLU A C 1
ATOM 2450 O O . GLU A 1 313 ? -9.303 21.585 -5.592 1.00 95.12 313 GLU A O 1
ATOM 2455 N N . TYR A 1 314 ? -9.176 19.935 -7.112 1.00 95.81 314 TYR A N 1
ATOM 2456 C CA . TYR A 1 314 ? -10.143 19.055 -6.443 1.00 95.81 314 TYR A CA 1
ATOM 2457 C C . TYR A 1 314 ? -9.544 17.806 -5.779 1.00 95.81 314 TYR A C 1
ATOM 2459 O O . TYR A 1 314 ? -10.209 17.220 -4.923 1.00 95.81 314 TYR A O 1
ATOM 2467 N N . ALA A 1 315 ? -8.343 17.353 -6.154 1.00 96.75 315 ALA A N 1
ATOM 2468 C CA . ALA A 1 315 ? -7.757 16.153 -5.551 1.00 96.75 315 ALA A CA 1
ATOM 2469 C C . ALA A 1 315 ? -7.285 16.418 -4.110 1.00 96.75 315 ALA A C 1
ATOM 2471 O O . ALA A 1 315 ? -6.632 17.420 -3.840 1.00 96.75 315 ALA A O 1
ATOM 2472 N N . ASP A 1 316 ? -7.552 15.484 -3.193 1.00 96.25 316 ASP A N 1
ATOM 2473 C CA . ASP A 1 316 ? -7.089 15.569 -1.799 1.00 96.25 316 ASP A CA 1
ATOM 2474 C C . ASP A 1 316 ? -5.591 15.259 -1.680 1.00 96.25 316 ASP A C 1
ATOM 2476 O O . ASP A 1 316 ? -4.890 15.806 -0.826 1.00 96.25 316 ASP A O 1
ATOM 2480 N N . LYS A 1 317 ? -5.093 14.361 -2.542 1.00 97.62 317 LYS A N 1
ATOM 2481 C CA . LYS A 1 317 ? -3.671 14.028 -2.672 1.00 97.62 317 LYS A CA 1
ATOM 2482 C C . LYS A 1 317 ? -3.270 13.863 -4.132 1.00 97.62 317 LYS A C 1
ATOM 2484 O O . LYS A 1 317 ? -4.003 13.277 -4.930 1.00 97.62 317 LYS A O 1
ATOM 2489 N N . ILE A 1 318 ? -2.069 14.322 -4.470 1.00 97.94 318 ILE A N 1
ATOM 2490 C CA . ILE A 1 318 ? -1.480 14.197 -5.805 1.00 97.94 318 ILE A CA 1
ATOM 2491 C C . ILE A 1 318 ? -0.112 13.538 -5.666 1.00 97.94 318 ILE A C 1
ATOM 2493 O O . ILE A 1 318 ? 0.806 14.088 -5.055 1.00 97.94 318 ILE A O 1
ATOM 2497 N N . VAL A 1 319 ? 0.022 12.341 -6.230 1.00 97.56 319 VAL A N 1
ATOM 2498 C CA . VAL A 1 319 ? 1.221 11.517 -6.105 1.00 97.56 319 VAL A CA 1
ATOM 2499 C C . VAL A 1 319 ? 2.009 11.540 -7.406 1.00 97.56 319 VAL A C 1
ATOM 2501 O O . VAL A 1 319 ? 1.517 11.150 -8.467 1.00 97.56 319 VAL A O 1
ATOM 2504 N N . PHE A 1 320 ? 3.270 11.946 -7.301 1.00 96.12 320 PHE A N 1
ATOM 2505 C CA . PHE A 1 320 ? 4.221 11.969 -8.403 1.00 96.12 320 PHE A CA 1
ATOM 2506 C C . PHE A 1 320 ? 5.322 10.932 -8.180 1.00 96.12 320 PHE A C 1
ATOM 2508 O O . PHE A 1 320 ? 5.852 10.825 -7.074 1.00 96.12 320 PHE A O 1
ATOM 2515 N N . PRO A 1 321 ? 5.767 10.214 -9.222 1.00 93.69 321 PRO A N 1
ATOM 2516 C CA . PRO A 1 321 ? 6.811 9.213 -9.071 1.00 93.69 321 PRO A CA 1
ATOM 2517 C C . PRO A 1 321 ? 8.216 9.817 -8.933 1.00 93.69 321 PRO A C 1
ATOM 2519 O O . PRO A 1 321 ? 9.157 9.103 -8.607 1.00 93.69 321 PRO A O 1
ATOM 2522 N N . SER A 1 322 ? 8.390 11.111 -9.214 1.00 93.19 322 SER A N 1
ATOM 2523 C CA . SER A 1 322 ? 9.659 11.824 -9.036 1.00 93.19 322 SER A CA 1
ATOM 2524 C C . SER A 1 322 ? 9.442 13.335 -8.982 1.00 93.19 322 SER A C 1
ATOM 2526 O O . SER A 1 322 ? 8.450 13.842 -9.517 1.00 93.19 322 SER A O 1
ATOM 2528 N N . VAL A 1 323 ? 10.422 14.054 -8.426 1.00 92.00 323 VAL A N 1
ATOM 2529 C CA . VAL A 1 323 ? 10.458 15.528 -8.413 1.00 92.00 323 VAL A CA 1
ATOM 2530 C C . VAL A 1 323 ? 10.353 16.092 -9.830 1.00 92.00 323 VAL A C 1
ATOM 2532 O O . VAL A 1 323 ? 9.655 17.065 -10.075 1.00 92.00 323 VAL A O 1
ATOM 2535 N N . LYS A 1 324 ? 10.965 15.430 -10.812 1.00 90.56 324 LYS A N 1
ATOM 2536 C CA . LYS A 1 324 ? 10.918 15.883 -12.203 1.00 90.56 324 LYS A CA 1
ATOM 2537 C C . LYS A 1 324 ? 9.520 15.846 -12.822 1.00 90.56 324 LYS A C 1
ATOM 2539 O O . LYS A 1 324 ? 9.190 16.714 -13.629 1.00 90.56 324 LYS A O 1
ATOM 2544 N N . VAL A 1 325 ? 8.722 14.828 -12.494 1.00 92.00 325 VAL A N 1
ATOM 2545 C CA . VAL A 1 325 ? 7.332 14.742 -12.972 1.00 92.00 325 VAL A CA 1
ATOM 2546 C C . VAL A 1 325 ? 6.487 15.808 -12.279 1.00 92.00 325 VAL A C 1
ATOM 2548 O O . VAL A 1 325 ? 5.740 16.505 -12.958 1.00 92.00 325 VAL A O 1
ATOM 2551 N N . HIS A 1 326 ? 6.687 16.002 -10.973 1.00 94.81 326 HIS A N 1
ATOM 2552 C CA . HIS A 1 326 ? 6.085 17.101 -10.217 1.00 94.81 326 HIS A CA 1
ATOM 2553 C C . HIS A 1 326 ? 6.379 18.472 -10.848 1.00 94.81 326 HIS A C 1
ATOM 2555 O O . HIS A 1 326 ? 5.453 19.179 -11.236 1.00 94.81 326 HIS A O 1
ATOM 2561 N N . ASP A 1 327 ? 7.654 18.817 -11.042 1.00 92.56 327 ASP A N 1
ATOM 2562 C CA . ASP A 1 327 ? 8.063 20.111 -11.602 1.00 92.56 327 ASP A CA 1
ATOM 2563 C C . ASP A 1 327 ? 7.527 20.304 -13.023 1.00 92.56 327 ASP A C 1
ATOM 2565 O O . ASP A 1 327 ? 7.214 21.416 -13.447 1.00 92.56 327 ASP A O 1
ATOM 2569 N N . GLY A 1 328 ? 7.417 19.208 -13.777 1.00 90.69 328 GLY A N 1
ATOM 2570 C CA . GLY A 1 328 ? 6.796 19.198 -15.089 1.00 90.69 328 GLY A CA 1
ATOM 2571 C C . GLY A 1 328 ? 5.306 19.534 -15.039 1.00 90.69 328 GLY A C 1
ATOM 2572 O O . GLY A 1 328 ? 4.853 20.382 -15.806 1.00 90.69 328 GLY A O 1
ATOM 2573 N N . PHE A 1 329 ? 4.565 18.900 -14.135 1.00 93.25 329 PHE A N 1
ATOM 2574 C CA . PHE A 1 329 ? 3.130 19.101 -13.945 1.00 93.25 329 PHE A CA 1
ATOM 2575 C C . PHE A 1 329 ? 2.803 20.499 -13.400 1.00 93.25 329 PHE A C 1
ATOM 2577 O O . PHE A 1 329 ? 1.904 21.164 -13.914 1.00 93.25 329 PHE A O 1
ATOM 2584 N N . ALA A 1 330 ? 3.589 20.999 -12.442 1.00 93.62 330 ALA A N 1
ATOM 2585 C CA . ALA A 1 330 ? 3.424 22.318 -11.821 1.00 93.62 330 ALA A CA 1
ATOM 2586 C C . ALA A 1 330 ? 3.543 23.495 -12.813 1.00 93.62 330 ALA A C 1
ATOM 2588 O O . ALA A 1 330 ? 3.145 24.619 -12.516 1.00 93.62 330 ALA A O 1
ATOM 2589 N N . ARG A 1 331 ? 4.056 23.258 -14.029 1.00 93.19 331 ARG A N 1
ATOM 2590 C CA . ARG A 1 331 ? 4.052 24.253 -15.118 1.00 93.19 331 ARG A CA 1
ATOM 2591 C C . ARG A 1 331 ? 2.653 24.551 -15.661 1.00 93.19 331 ARG A C 1
ATOM 2593 O O . ARG A 1 331 ? 2.488 25.574 -16.324 1.00 93.19 331 ARG A O 1
ATOM 2600 N N . PHE A 1 332 ? 1.688 23.662 -15.430 1.00 91.94 332 PHE A N 1
ATOM 2601 C CA . PHE A 1 332 ? 0.346 23.723 -16.011 1.00 91.94 332 PHE A CA 1
ATOM 2602 C C . PHE A 1 332 ? -0.755 24.013 -14.979 1.00 91.94 332 PHE A C 1
ATOM 2604 O O . PHE A 1 332 ? -1.852 24.393 -15.377 1.00 91.94 332 PHE A O 1
ATOM 2611 N N . GLY A 1 333 ? -0.480 23.883 -13.676 1.00 85.19 333 GLY A N 1
ATOM 2612 C CA . GLY A 1 333 ? -1.449 24.128 -12.604 1.00 85.19 333 GLY A CA 1
ATOM 2613 C C . GLY A 1 333 ? -0.778 24.527 -11.289 1.00 85.19 333 GLY A C 1
ATOM 2614 O O . GLY A 1 333 ? 0.366 24.153 -11.034 1.00 85.19 333 GLY A O 1
ATOM 2615 N N . GLN A 1 334 ? -1.484 25.304 -10.464 1.00 89.62 334 GLN A N 1
ATOM 2616 C CA . GLN A 1 334 ? -1.016 25.681 -9.130 1.00 89.62 334 GLN A CA 1
ATOM 2617 C C . GLN A 1 334 ? -1.325 24.552 -8.147 1.00 89.62 334 GLN A C 1
ATOM 2619 O O . GLN A 1 334 ? -2.485 24.206 -7.967 1.00 89.62 334 GLN A O 1
ATOM 2624 N N . LEU A 1 335 ? -0.287 23.998 -7.527 1.00 92.88 335 LEU A N 1
ATOM 2625 C CA . LEU A 1 335 ? -0.403 22.894 -6.579 1.00 92.88 335 LEU A CA 1
ATOM 2626 C C . LEU A 1 335 ? -0.454 23.402 -5.135 1.00 92.88 335 LEU A C 1
ATOM 2628 O O . LEU A 1 335 ? 0.184 24.403 -4.805 1.00 92.88 335 LEU A O 1
ATOM 2632 N N . ASP A 1 336 ? -1.189 22.682 -4.293 1.00 91.69 336 ASP A N 1
ATOM 2633 C CA . ASP A 1 336 ? -1.107 22.798 -2.839 1.00 91.69 336 ASP A CA 1
ATOM 2634 C C . ASP A 1 336 ? 0.017 21.891 -2.315 1.00 91.69 336 ASP A C 1
ATOM 2636 O O . ASP A 1 336 ? -0.028 20.672 -2.497 1.00 91.69 336 ASP A O 1
ATOM 2640 N N . ASP A 1 337 ? 1.015 22.483 -1.656 1.00 90.38 337 ASP A N 1
ATOM 2641 C CA . ASP A 1 337 ? 2.162 21.763 -1.096 1.00 90.38 337 ASP A CA 1
ATOM 2642 C C . ASP A 1 337 ? 1.733 20.681 -0.084 1.00 90.38 337 ASP A C 1
ATOM 2644 O O . ASP A 1 337 ? 2.411 19.661 0.040 1.00 90.38 337 ASP A O 1
ATOM 2648 N N . GLU A 1 338 ? 0.600 20.849 0.612 1.00 91.25 338 GLU A N 1
ATOM 2649 C CA . GLU A 1 338 ? 0.082 19.842 1.552 1.00 91.25 338 GLU A CA 1
ATOM 2650 C C . GLU A 1 338 ? -0.569 18.640 0.845 1.00 91.25 338 GLU A C 1
ATOM 2652 O O . GLU A 1 338 ? -0.649 17.542 1.413 1.00 91.25 338 GLU A O 1
ATOM 2657 N N . ALA A 1 339 ? -1.024 18.812 -0.399 1.00 92.19 339 ALA A N 1
ATOM 2658 C CA . ALA A 1 339 ? -1.633 17.756 -1.207 1.00 92.19 339 ALA A CA 1
ATOM 2659 C C . ALA A 1 339 ? -0.590 16.931 -1.983 1.00 92.19 339 ALA A C 1
ATOM 2661 O O . ALA A 1 339 ? -0.855 15.786 -2.358 1.00 92.19 339 ALA A O 1
ATOM 2662 N N . VAL A 1 340 ? 0.598 17.486 -2.223 1.00 96.56 340 VAL A N 1
ATOM 2663 C CA . VAL A 1 340 ? 1.636 16.882 -3.067 1.00 96.56 340 VAL A CA 1
ATOM 2664 C C . VAL A 1 340 ? 2.463 15.841 -2.312 1.00 96.56 340 VAL A C 1
ATOM 2666 O O . VAL A 1 340 ? 2.975 16.076 -1.220 1.00 96.56 340 VAL A O 1
ATOM 2669 N N . VAL A 1 341 ? 2.675 14.686 -2.947 1.00 96.69 341 VAL A N 1
ATOM 2670 C CA . VAL A 1 341 ? 3.553 13.622 -2.447 1.00 96.69 341 VAL A CA 1
ATOM 2671 C C . VAL A 1 341 ? 4.466 13.122 -3.566 1.00 96.69 341 VAL A C 1
ATOM 2673 O O . VAL A 1 341 ? 4.004 12.753 -4.645 1.00 96.69 341 VAL A O 1
ATOM 2676 N N . ILE A 1 342 ? 5.774 13.042 -3.303 1.00 95.12 342 ILE A N 1
ATOM 2677 C CA . ILE A 1 342 ? 6.716 12.339 -4.185 1.00 95.12 342 ILE A CA 1
ATOM 2678 C C . ILE A 1 342 ? 6.857 10.897 -3.698 1.00 95.12 342 ILE A C 1
ATOM 2680 O O . ILE A 1 342 ? 7.483 10.636 -2.670 1.00 95.12 342 ILE A O 1
ATOM 2684 N N . LYS A 1 343 ? 6.287 9.950 -4.443 1.00 94.50 343 LYS A N 1
ATOM 2685 C CA . LYS A 1 343 ? 6.370 8.518 -4.155 1.00 94.50 343 LYS A CA 1
ATOM 2686 C C . LYS A 1 343 ? 6.556 7.738 -5.463 1.00 94.50 343 LYS A C 1
ATOM 2688 O O . LYS A 1 343 ? 5.585 7.568 -6.205 1.00 94.50 343 LYS A O 1
ATOM 2693 N N . PRO A 1 344 ? 7.774 7.254 -5.770 1.00 92.81 344 PRO A N 1
ATOM 2694 C CA . PRO A 1 344 ? 7.982 6.407 -6.935 1.00 92.81 344 PRO A CA 1
ATOM 2695 C C . PRO A 1 344 ? 7.162 5.125 -6.818 1.00 92.81 344 PRO A C 1
ATOM 2697 O O . PRO A 1 344 ? 7.024 4.552 -5.734 1.00 92.81 344 PRO A O 1
ATOM 2700 N N . GLN A 1 345 ? 6.641 4.669 -7.954 1.00 91.00 345 GLN A N 1
ATOM 2701 C CA . GLN A 1 345 ? 5.974 3.376 -8.018 1.00 91.00 345 GLN A CA 1
ATOM 2702 C C . GLN A 1 345 ? 6.983 2.259 -7.722 1.00 91.00 345 GLN A C 1
ATOM 2704 O O . GLN A 1 345 ? 8.122 2.303 -8.193 1.00 91.00 345 GLN A O 1
ATOM 2709 N N . GLY A 1 346 ? 6.561 1.252 -6.961 1.00 91.56 346 GLY A N 1
ATOM 2710 C CA . GLY A 1 346 ? 7.362 0.047 -6.760 1.00 91.56 346 GLY A CA 1
ATOM 2711 C C . GLY A 1 346 ? 7.352 -0.884 -7.978 1.00 91.56 346 GLY A C 1
ATOM 2712 O O . GLY A 1 346 ? 6.572 -0.715 -8.922 1.00 91.56 346 GLY A O 1
ATOM 2713 N N . LEU A 1 347 ? 8.208 -1.904 -7.949 1.00 93.12 347 LEU A N 1
ATOM 2714 C CA . LEU A 1 347 ? 8.298 -2.920 -8.994 1.00 93.12 347 LEU A CA 1
ATOM 2715 C C . LEU A 1 347 ? 7.185 -3.968 -8.838 1.00 93.12 347 LEU A C 1
ATOM 2717 O O . LEU A 1 347 ? 7.284 -4.878 -8.016 1.00 93.12 347 LEU A O 1
ATOM 2721 N N . TYR A 1 348 ? 6.127 -3.850 -9.642 1.00 91.25 348 TYR A N 1
ATOM 2722 C CA . TYR A 1 348 ? 4.997 -4.789 -9.620 1.00 91.25 348 TYR A CA 1
ATOM 2723 C C . TYR A 1 348 ? 5.303 -6.133 -10.294 1.00 91.25 348 TYR A C 1
ATOM 2725 O O . TYR A 1 348 ? 4.707 -7.151 -9.953 1.00 91.25 348 TYR A O 1
ATOM 2733 N N . LYS A 1 349 ? 6.239 -6.158 -11.251 1.00 90.00 349 LYS A N 1
ATOM 2734 C CA . LYS A 1 349 ? 6.647 -7.370 -11.966 1.00 90.00 349 LYS A CA 1
ATOM 2735 C C . LYS A 1 349 ? 8.069 -7.756 -11.563 1.00 90.00 349 LYS A C 1
ATOM 2737 O O . LYS A 1 349 ? 9.030 -7.278 -12.154 1.00 90.00 349 LYS A O 1
ATOM 2742 N N . LYS A 1 350 ? 8.192 -8.645 -10.577 1.00 88.56 350 LYS A N 1
ATOM 2743 C CA . LYS A 1 350 ? 9.474 -9.274 -10.224 1.00 88.56 350 LYS A CA 1
ATOM 2744 C C . LYS A 1 350 ? 9.850 -10.312 -11.282 1.00 88.56 350 LYS A C 1
ATOM 2746 O O . LYS A 1 350 ? 8.992 -11.087 -11.713 1.00 88.56 350 LYS A O 1
ATOM 2751 N N . ASN A 1 351 ? 11.116 -10.339 -11.684 1.00 91.44 351 ASN A N 1
ATOM 2752 C CA . ASN A 1 351 ? 11.613 -11.322 -12.640 1.00 91.44 351 ASN A CA 1
ATOM 2753 C C . ASN A 1 351 ? 11.640 -12.722 -11.993 1.00 91.44 351 ASN A C 1
ATOM 2755 O O . ASN A 1 351 ? 11.976 -12.877 -10.817 1.00 91.44 351 ASN A O 1
ATOM 2759 N N . LYS A 1 352 ? 11.268 -13.767 -12.733 1.00 93.19 352 LYS A N 1
ATOM 2760 C CA . LYS A 1 352 ? 11.300 -15.150 -12.224 1.00 93.19 352 LYS A CA 1
ATOM 2761 C C . LYS A 1 352 ? 12.705 -15.756 -12.199 1.00 93.19 352 LYS A C 1
ATOM 2763 O O . LYS A 1 352 ? 12.932 -16.700 -11.456 1.00 93.19 352 LYS A O 1
ATOM 2768 N N . LEU A 1 353 ? 13.621 -15.221 -13.000 1.00 93.56 353 LEU A N 1
ATOM 2769 C CA . LEU A 1 353 ? 14.974 -15.712 -13.247 1.00 93.56 353 LEU A CA 1
ATOM 2770 C C . LEU A 1 353 ? 16.002 -14.789 -12.575 1.00 93.56 353 LEU A C 1
ATOM 2772 O O . LEU A 1 353 ? 16.639 -13.969 -13.241 1.00 93.56 353 LEU A O 1
ATOM 2776 N N . ARG A 1 354 ? 16.127 -14.881 -11.246 1.00 89.44 354 ARG A N 1
ATOM 2777 C CA . ARG A 1 354 ? 16.912 -13.928 -10.428 1.00 89.44 354 ARG A CA 1
ATOM 2778 C C . ARG A 1 354 ? 18.112 -14.536 -9.716 1.00 89.44 354 ARG A C 1
ATOM 2780 O O . ARG A 1 354 ? 18.999 -13.792 -9.307 1.00 89.44 354 ARG A O 1
ATOM 2787 N N . THR A 1 355 ? 18.146 -15.853 -9.529 1.00 89.56 355 THR A N 1
ATOM 2788 C CA . THR A 1 355 ? 19.298 -16.495 -8.887 1.00 89.56 355 THR A CA 1
ATOM 2789 C C . THR A 1 355 ? 20.507 -16.499 -9.824 1.00 89.56 355 THR A C 1
ATOM 2791 O O . THR A 1 355 ? 20.372 -16.338 -11.037 1.00 89.56 355 THR A O 1
ATOM 2794 N N . GLU A 1 356 ? 21.709 -16.695 -9.280 1.00 89.06 356 GLU A N 1
ATOM 2795 C CA . GLU A 1 356 ? 22.929 -16.768 -10.098 1.00 89.06 356 GLU A CA 1
ATOM 2796 C C . GLU A 1 356 ? 22.861 -17.922 -11.124 1.00 89.06 356 GLU A C 1
ATOM 2798 O O . GLU A 1 356 ? 23.296 -17.765 -12.270 1.00 89.06 356 GLU A O 1
ATOM 2803 N N . ASP A 1 357 ? 22.215 -19.034 -10.757 1.00 92.88 357 ASP A N 1
ATOM 2804 C CA . ASP A 1 357 ? 21.962 -20.175 -11.644 1.00 92.88 357 ASP A CA 1
ATOM 2805 C C . ASP A 1 357 ? 20.922 -19.849 -12.729 1.00 92.88 357 ASP A C 1
ATOM 2807 O O . ASP A 1 357 ? 21.119 -20.190 -13.904 1.00 92.88 357 ASP A O 1
ATOM 2811 N N . ASP A 1 358 ? 19.843 -19.141 -12.372 1.00 94.00 358 ASP A N 1
ATOM 2812 C CA . ASP A 1 358 ? 18.836 -18.687 -13.337 1.00 94.00 358 ASP A CA 1
ATOM 2813 C C . ASP A 1 358 ? 19.450 -17.745 -14.370 1.00 94.00 358 ASP A C 1
ATOM 2815 O O . ASP A 1 358 ? 19.234 -17.913 -15.569 1.00 94.00 358 ASP A O 1
ATOM 2819 N N . ILE A 1 359 ? 20.237 -16.767 -13.913 1.00 93.62 359 ILE A N 1
ATOM 2820 C CA . ILE A 1 359 ? 20.905 -15.783 -14.768 1.00 93.62 359 ILE A CA 1
ATOM 2821 C C . ILE A 1 359 ? 21.875 -16.495 -15.709 1.00 93.62 359 ILE A C 1
ATOM 2823 O O . ILE A 1 359 ? 21.855 -16.258 -16.917 1.00 93.62 359 ILE A O 1
ATOM 2827 N N . THR A 1 360 ? 22.681 -17.427 -15.197 1.00 94.25 360 THR A N 1
ATOM 2828 C CA . THR A 1 360 ? 23.604 -18.223 -16.021 1.00 94.25 360 THR A CA 1
ATOM 2829 C C . THR A 1 360 ? 22.852 -18.994 -17.110 1.00 94.25 360 THR A C 1
ATOM 2831 O O . THR A 1 360 ? 23.231 -18.960 -18.286 1.00 94.25 360 THR A O 1
ATOM 2834 N N . THR A 1 361 ? 21.735 -19.624 -16.747 1.00 96.06 361 THR A N 1
ATOM 2835 C CA . THR A 1 361 ? 20.886 -20.384 -17.674 1.00 96.06 361 THR A CA 1
ATOM 2836 C C . THR A 1 361 ? 20.198 -19.481 -18.701 1.00 96.06 361 THR A C 1
ATOM 2838 O O . THR A 1 361 ? 20.160 -19.808 -19.892 1.00 96.06 361 THR A O 1
ATOM 2841 N N . ALA A 1 362 ? 19.687 -18.325 -18.276 1.00 96.62 362 ALA A N 1
ATOM 2842 C CA . ALA A 1 362 ? 19.038 -17.341 -19.137 1.00 96.62 362 ALA A CA 1
ATOM 2843 C C . ALA A 1 362 ? 20.020 -16.765 -20.163 1.00 96.62 362 ALA A C 1
ATOM 2845 O O . ALA A 1 362 ? 19.686 -16.659 -21.342 1.00 96.62 362 ALA A O 1
ATOM 2846 N N . ARG A 1 363 ? 21.258 -16.471 -19.747 1.00 96.06 363 ARG A N 1
ATOM 2847 C CA . ARG A 1 363 ? 22.332 -15.978 -20.622 1.00 96.06 363 ARG A CA 1
ATOM 2848 C C . ARG A 1 363 ? 22.672 -16.966 -21.731 1.00 96.06 363 ARG A C 1
ATOM 2850 O O . ARG A 1 363 ? 22.751 -16.550 -22.889 1.00 96.06 363 ARG A O 1
ATOM 2857 N N . ALA A 1 364 ? 22.831 -18.247 -21.400 1.00 96.25 364 ALA A N 1
ATOM 2858 C CA . ALA A 1 364 ? 23.069 -19.297 -22.391 1.00 96.25 364 ALA A CA 1
ATOM 2859 C C . ALA A 1 364 ? 21.859 -19.477 -23.325 1.00 96.25 364 ALA A C 1
ATOM 2861 O O . ALA A 1 364 ? 22.001 -19.523 -24.547 1.00 96.25 364 ALA A O 1
ATOM 2862 N N . SER A 1 365 ? 20.650 -19.500 -22.759 1.00 96.25 365 SER A N 1
ATOM 2863 C CA . SER A 1 365 ? 19.408 -19.691 -23.517 1.00 96.25 365 SER A CA 1
ATOM 2864 C C . SER A 1 365 ? 19.131 -18.547 -24.492 1.00 96.25 365 SER A C 1
ATOM 2866 O O . SER A 1 365 ? 18.694 -18.792 -25.616 1.00 96.25 365 SER A O 1
ATOM 2868 N N . LEU A 1 366 ? 19.401 -17.299 -24.096 1.00 97.19 366 LEU A N 1
ATOM 2869 C CA . LEU A 1 366 ? 19.185 -16.125 -24.941 1.00 97.19 366 LEU A CA 1
ATOM 2870 C C . LEU A 1 366 ? 20.138 -16.110 -26.145 1.00 97.19 366 LEU A C 1
ATOM 2872 O O . LEU A 1 366 ? 19.698 -15.839 -27.261 1.00 97.19 366 LEU A O 1
ATOM 2876 N N . ARG A 1 367 ? 21.414 -16.463 -25.940 1.00 97.81 367 ARG A N 1
ATOM 2877 C CA . ARG A 1 367 ? 22.410 -16.599 -27.019 1.00 97.81 367 ARG A CA 1
ATOM 2878 C C . ARG A 1 367 ? 22.012 -17.705 -27.992 1.00 97.81 367 ARG A C 1
ATOM 2880 O O . ARG A 1 367 ? 21.895 -17.454 -29.189 1.00 97.81 367 ARG A O 1
ATOM 2887 N N . ALA A 1 368 ? 21.661 -18.882 -27.473 1.00 97.25 368 ALA A N 1
ATOM 2888 C CA . ALA A 1 368 ? 21.189 -20.003 -28.282 1.00 97.25 368 ALA A CA 1
ATOM 2889 C C . ALA A 1 368 ? 19.918 -19.667 -29.085 1.00 97.25 368 ALA A C 1
ATOM 2891 O O . ALA A 1 368 ? 19.822 -20.028 -30.258 1.00 97.25 368 ALA A O 1
ATOM 2892 N N . ARG A 1 369 ? 18.961 -18.935 -28.490 1.00 96.62 369 ARG A N 1
ATOM 2893 C CA . ARG A 1 369 ? 17.713 -18.505 -29.153 1.00 96.62 369 ARG A CA 1
ATOM 2894 C C . ARG A 1 369 ? 17.977 -17.708 -30.429 1.00 96.62 369 ARG A C 1
ATOM 2896 O O . ARG A 1 369 ? 17.216 -17.844 -31.385 1.00 96.62 369 ARG A O 1
ATOM 2903 N N . PHE A 1 370 ? 19.024 -16.890 -30.438 1.00 96.88 370 PHE A N 1
ATOM 2904 C CA . PHE A 1 370 ? 19.379 -16.038 -31.571 1.00 96.88 370 PHE A CA 1
ATOM 2905 C C . PHE A 1 370 ? 20.584 -16.546 -32.375 1.00 96.88 370 PHE A C 1
ATOM 2907 O O . PHE A 1 370 ? 21.015 -15.868 -33.300 1.00 96.88 370 PHE A O 1
ATOM 2914 N N . GLY A 1 371 ? 21.094 -17.745 -32.070 1.00 97.00 371 GLY A N 1
ATOM 2915 C CA . GLY A 1 371 ? 22.241 -18.332 -32.768 1.00 97.00 371 GLY A CA 1
ATOM 2916 C C . GLY A 1 371 ? 23.544 -17.554 -32.568 1.00 97.00 371 GLY A C 1
ATOM 2917 O O . GLY A 1 371 ? 24.355 -17.504 -33.486 1.00 97.00 371 GLY A O 1
ATOM 2918 N N . LEU A 1 372 ? 23.710 -16.923 -31.403 1.00 97.44 372 LEU A N 1
ATOM 2919 C CA . LEU A 1 372 ? 24.893 -16.143 -31.039 1.00 97.44 372 LEU A CA 1
ATOM 2920 C C . LEU A 1 372 ? 25.942 -17.026 -30.358 1.00 97.44 372 LEU A C 1
ATOM 2922 O O . LEU A 1 372 ? 25.590 -18.001 -29.691 1.00 97.44 372 LEU A O 1
ATOM 2926 N N . ASP A 1 373 ? 27.210 -16.638 -30.477 1.00 96.50 373 ASP A N 1
ATOM 2927 C CA . ASP A 1 373 ? 28.321 -17.292 -29.782 1.00 96.50 373 ASP A CA 1
ATOM 2928 C C . ASP A 1 373 ? 28.238 -17.108 -28.252 1.00 96.50 373 ASP A C 1
ATOM 2930 O O . ASP A 1 373 ? 27.621 -16.170 -27.738 1.00 96.50 373 ASP A O 1
ATOM 2934 N N . ASP A 1 374 ? 28.886 -18.003 -27.499 1.00 93.81 374 ASP A N 1
ATOM 2935 C CA . ASP A 1 374 ? 28.852 -17.999 -26.027 1.00 93.81 374 ASP A CA 1
ATOM 2936 C C . ASP A 1 374 ? 29.458 -16.723 -25.413 1.00 93.81 374 ASP A C 1
ATOM 2938 O O . ASP A 1 374 ? 29.056 -16.288 -24.328 1.00 93.81 374 ASP A O 1
ATOM 2942 N N . ASP A 1 375 ? 30.419 -16.102 -26.099 1.00 95.31 375 ASP A N 1
ATOM 2943 C CA . ASP A 1 375 ? 31.075 -14.865 -25.676 1.00 95.31 375 ASP A CA 1
ATOM 2944 C C . ASP A 1 375 ? 30.349 -13.594 -26.144 1.00 95.31 375 ASP A C 1
ATOM 2946 O O . ASP A 1 375 ? 30.773 -12.499 -25.770 1.00 95.31 375 ASP A O 1
ATOM 2950 N N . ALA A 1 376 ? 29.243 -13.725 -26.890 1.00 97.81 376 ALA A N 1
ATOM 2951 C CA . ALA A 1 376 ? 28.450 -12.599 -27.368 1.00 97.81 376 ALA A CA 1
ATOM 2952 C C . ALA A 1 376 ? 28.023 -11.674 -26.219 1.00 97.81 376 ALA A C 1
ATOM 2954 O O . ALA A 1 376 ? 27.581 -12.127 -25.157 1.00 97.81 376 ALA A O 1
ATOM 2955 N N . LEU A 1 377 ? 28.124 -10.370 -26.459 1.00 98.31 377 LEU A N 1
ATOM 2956 C CA . LEU A 1 377 ? 27.822 -9.301 -25.513 1.00 98.31 377 LEU A CA 1
ATOM 2957 C C . LEU A 1 377 ? 26.494 -8.641 -25.894 1.00 98.31 377 LEU A C 1
ATOM 2959 O O . LEU A 1 377 ? 26.389 -8.021 -26.948 1.00 98.31 377 LEU A O 1
ATOM 2963 N N . ILE A 1 378 ? 25.464 -8.776 -25.060 1.00 98.62 378 ILE A N 1
ATOM 2964 C CA . ILE A 1 378 ? 24.091 -8.381 -25.399 1.00 98.62 378 ILE A CA 1
ATOM 2965 C C . ILE A 1 378 ? 23.715 -7.057 -24.726 1.00 98.62 378 ILE A C 1
ATOM 2967 O O . ILE A 1 378 ? 23.603 -6.970 -23.503 1.00 98.62 378 ILE A O 1
ATOM 2971 N N . VAL A 1 379 ? 23.427 -6.040 -25.536 1.00 98.75 379 VAL A N 1
ATOM 2972 C CA . VAL A 1 379 ? 22.813 -4.780 -25.104 1.00 98.75 379 VAL A CA 1
ATOM 2973 C C . VAL A 1 379 ? 21.309 -4.844 -25.350 1.00 98.75 379 VAL A C 1
ATOM 2975 O O . VAL A 1 379 ? 20.862 -5.011 -26.486 1.00 98.75 379 VAL A O 1
ATOM 2978 N N . LEU A 1 380 ? 20.520 -4.699 -24.287 1.00 98.75 380 LEU A N 1
ATOM 2979 C CA . LEU A 1 380 ? 19.061 -4.777 -24.337 1.00 98.75 380 LEU A CA 1
ATOM 2980 C C . LEU A 1 380 ? 18.429 -3.382 -24.333 1.00 98.75 380 LEU A C 1
ATOM 2982 O O . LEU A 1 380 ? 18.727 -2.569 -23.466 1.00 98.75 380 LEU A O 1
ATOM 2986 N N . GLY A 1 381 ? 17.512 -3.126 -25.261 1.00 98.00 381 GLY A N 1
ATOM 2987 C CA . GLY A 1 381 ? 16.545 -2.031 -25.207 1.00 98.00 381 GLY A CA 1
ATOM 2988 C C . GLY A 1 381 ? 15.122 -2.584 -25.107 1.00 98.00 381 GLY A C 1
ATOM 2989 O O . GLY A 1 381 ? 14.828 -3.664 -25.628 1.00 98.00 381 GLY A O 1
ATOM 2990 N N . MET A 1 382 ? 14.221 -1.871 -24.427 1.00 95.31 382 MET A N 1
ATOM 2991 C CA . MET A 1 382 ? 12.838 -2.330 -24.275 1.00 95.31 382 MET A CA 1
ATOM 2992 C C . MET A 1 382 ? 11.824 -1.188 -24.245 1.00 95.31 382 MET A C 1
ATOM 2994 O O . MET A 1 382 ? 12.004 -0.184 -23.554 1.00 95.31 382 MET A O 1
ATOM 2998 N N . GLY A 1 383 ? 10.726 -1.370 -24.977 1.00 91.50 383 GLY A N 1
ATOM 2999 C CA . GLY A 1 383 ? 9.613 -0.428 -25.056 1.00 91.50 383 GLY A CA 1
ATOM 3000 C C . GLY A 1 383 ? 9.104 -0.230 -26.482 1.00 91.50 383 GLY A C 1
ATOM 3001 O O . GLY A 1 383 ? 9.581 -0.853 -27.428 1.00 91.50 383 GLY A O 1
ATOM 3002 N N . TYR A 1 384 ? 8.120 0.656 -26.640 1.00 90.75 384 TYR A N 1
ATOM 3003 C CA . TYR A 1 384 ? 7.605 1.018 -27.960 1.00 90.75 384 TYR A CA 1
ATOM 3004 C C . TYR A 1 384 ? 8.698 1.738 -28.769 1.00 90.75 384 TYR A C 1
ATOM 3006 O O . TYR A 1 384 ? 9.152 2.804 -28.366 1.00 90.75 384 TYR A O 1
ATOM 3014 N N . ALA A 1 385 ? 9.151 1.159 -29.880 1.00 92.19 385 ALA A N 1
ATOM 3015 C CA . ALA A 1 385 ? 10.221 1.702 -30.712 1.00 92.19 385 ALA A CA 1
ATOM 3016 C C . ALA A 1 385 ? 9.732 2.914 -31.525 1.00 92.19 385 ALA A C 1
ATOM 3018 O O . ALA A 1 385 ? 9.372 2.799 -32.698 1.00 92.19 385 ALA A O 1
ATOM 3019 N N . ASP A 1 386 ? 9.725 4.079 -30.881 1.00 91.25 386 ASP A N 1
ATOM 3020 C CA . ASP A 1 386 ? 9.431 5.383 -31.468 1.00 91.25 386 ASP A CA 1
ATOM 3021 C C . ASP A 1 386 ? 10.568 6.391 -31.214 1.00 91.25 386 ASP A C 1
ATOM 3023 O O . ASP A 1 386 ? 11.602 6.105 -30.599 1.00 91.25 386 ASP A O 1
ATOM 3027 N N . HIS A 1 387 ? 10.362 7.620 -31.687 1.00 90.81 387 HIS A N 1
ATOM 3028 C CA . HIS A 1 387 ? 11.296 8.718 -31.459 1.00 90.81 387 HIS A CA 1
ATOM 3029 C C . HIS A 1 387 ? 11.420 9.100 -29.970 1.00 90.81 387 HIS A C 1
ATOM 3031 O O . HIS A 1 387 ? 12.479 9.558 -29.540 1.00 90.81 387 HIS A O 1
ATOM 3037 N N . ARG A 1 388 ? 10.377 8.909 -29.153 1.00 89.81 388 ARG A N 1
ATOM 3038 C CA . ARG A 1 388 ? 10.411 9.245 -27.723 1.00 89.81 388 ARG A CA 1
ATOM 3039 C C . ARG A 1 388 ? 11.297 8.272 -26.945 1.00 89.81 388 ARG A C 1
ATOM 3041 O O . ARG A 1 388 ? 12.093 8.724 -26.127 1.00 89.81 388 ARG A O 1
ATOM 3048 N N . LYS A 1 389 ? 11.201 6.968 -27.209 1.00 91.38 389 LYS A N 1
ATOM 3049 C CA . LYS A 1 389 ? 12.040 5.911 -26.615 1.00 91.38 389 LYS A CA 1
ATOM 3050 C C . LYS A 1 389 ? 13.441 5.840 -27.227 1.00 91.38 389 LYS A C 1
ATOM 3052 O O . LYS A 1 389 ? 14.343 5.247 -26.642 1.00 91.38 389 LYS A O 1
ATOM 3057 N N . GLY A 1 390 ? 13.649 6.501 -28.363 1.00 94.38 390 GLY A N 1
ATOM 3058 C CA . GLY A 1 390 ? 14.977 6.747 -28.914 1.00 94.38 390 GLY A CA 1
ATOM 3059 C C . GLY A 1 390 ? 15.607 5.530 -29.577 1.00 94.38 390 GLY A C 1
ATOM 3060 O O . GLY A 1 390 ? 16.812 5.326 -29.454 1.00 94.38 390 GLY A O 1
ATOM 3061 N N . ILE A 1 391 ? 14.811 4.732 -30.295 1.00 96.06 391 ILE A N 1
ATOM 3062 C CA . ILE A 1 391 ? 15.315 3.586 -31.071 1.00 96.06 391 ILE A CA 1
ATOM 3063 C C . ILE A 1 391 ? 16.401 3.996 -32.085 1.00 96.06 391 ILE A C 1
ATOM 3065 O O . ILE A 1 391 ? 17.332 3.242 -32.358 1.00 96.06 391 ILE A O 1
ATOM 3069 N N . ASP A 1 392 ? 16.326 5.219 -32.606 1.00 95.56 392 ASP A N 1
ATOM 3070 C CA . ASP A 1 392 ? 17.352 5.818 -33.456 1.00 95.56 392 ASP A CA 1
ATOM 3071 C C . ASP A 1 392 ? 18.687 5.997 -32.712 1.00 95.56 392 ASP A C 1
ATOM 3073 O O . ASP A 1 392 ? 19.733 5.592 -33.216 1.00 95.56 392 ASP A O 1
ATOM 3077 N N . LEU A 1 393 ? 18.646 6.515 -31.480 1.00 96.69 393 LEU A N 1
ATOM 3078 C CA . LEU A 1 393 ? 19.827 6.696 -30.630 1.00 96.69 393 LEU A CA 1
ATOM 3079 C C . LEU A 1 393 ? 20.426 5.357 -30.183 1.00 96.69 393 LEU A C 1
ATOM 3081 O O . LEU A 1 393 ? 21.647 5.235 -30.092 1.00 96.69 393 LEU A O 1
ATOM 3085 N N . PHE A 1 394 ? 19.583 4.350 -29.940 1.00 97.81 394 PHE A N 1
ATOM 3086 C CA . PHE A 1 394 ? 20.008 2.981 -29.638 1.00 97.81 394 PHE A CA 1
ATOM 3087 C C . PHE A 1 394 ? 20.831 2.384 -30.781 1.00 97.81 394 PHE A C 1
ATOM 3089 O O . PHE A 1 394 ? 21.914 1.842 -30.558 1.00 97.81 394 PHE A O 1
ATOM 3096 N N . VAL A 1 395 ? 20.364 2.552 -32.019 1.00 97.69 395 VAL A N 1
ATOM 3097 C CA . VAL A 1 395 ? 21.068 2.066 -33.211 1.00 97.69 395 VAL A CA 1
ATOM 3098 C C . VAL A 1 395 ? 22.346 2.856 -33.479 1.00 97.69 395 VAL A C 1
ATOM 3100 O O . VAL A 1 395 ? 23.379 2.262 -33.794 1.00 97.69 395 VAL A O 1
ATOM 3103 N N . ASP A 1 396 ? 22.319 4.178 -33.315 1.00 96.94 396 ASP A N 1
ATOM 3104 C CA . ASP A 1 396 ? 23.507 5.017 -33.493 1.00 96.94 396 ASP A CA 1
ATOM 3105 C C . ASP A 1 396 ? 24.604 4.700 -32.471 1.00 96.94 396 ASP A C 1
ATOM 3107 O O . ASP A 1 396 ? 25.782 4.634 -32.838 1.00 96.94 396 ASP A O 1
ATOM 3111 N N . ALA A 1 397 ? 24.232 4.433 -31.215 1.00 97.69 397 ALA A N 1
ATOM 3112 C CA . ALA A 1 397 ? 25.169 3.945 -30.211 1.00 97.69 397 ALA A CA 1
ATOM 3113 C C . ALA A 1 397 ? 25.707 2.559 -30.591 1.00 97.69 397 ALA A C 1
ATOM 3115 O O . ALA A 1 397 ? 26.921 2.341 -30.583 1.00 97.69 397 ALA A O 1
ATOM 3116 N N . GLY A 1 398 ? 24.831 1.647 -31.023 1.00 97.94 398 GLY A N 1
ATOM 3117 C CA . GLY A 1 398 ? 25.228 0.302 -31.433 1.00 97.94 398 GLY A CA 1
ATOM 3118 C C . GLY A 1 398 ? 26.246 0.285 -32.565 1.00 97.94 398 GLY A C 1
ATOM 3119 O O . GLY A 1 398 ? 27.278 -0.370 -32.449 1.00 97.94 398 GLY A O 1
ATOM 3120 N N . ARG A 1 399 ? 26.058 1.106 -33.603 1.00 97.12 399 ARG A N 1
ATOM 3121 C CA . ARG A 1 399 ? 27.026 1.255 -34.708 1.00 97.12 399 ARG A CA 1
ATOM 3122 C C . ARG A 1 399 ? 28.431 1.617 -34.240 1.00 97.12 399 ARG A C 1
ATOM 3124 O O . ARG A 1 399 ? 29.411 1.264 -34.897 1.00 97.12 399 ARG A O 1
ATOM 3131 N N . ARG A 1 400 ? 28.542 2.392 -33.160 1.00 97.06 400 ARG A N 1
ATOM 3132 C CA . ARG A 1 400 ? 29.827 2.788 -32.582 1.00 97.06 400 ARG A CA 1
ATOM 3133 C C . ARG A 1 400 ? 30.401 1.676 -31.713 1.00 97.06 400 ARG A C 1
ATOM 3135 O O . ARG A 1 400 ? 31.574 1.362 -31.876 1.00 97.06 400 ARG A O 1
ATOM 3142 N N . VAL A 1 401 ? 29.582 1.064 -30.860 1.00 98.25 401 VAL A N 1
ATOM 3143 C CA . VAL A 1 401 ? 29.996 -0.046 -29.989 1.00 98.25 401 VAL A CA 1
ATOM 3144 C C . VAL A 1 401 ? 30.485 -1.239 -30.811 1.00 98.25 401 VAL A C 1
ATOM 3146 O O . VAL A 1 401 ? 31.575 -1.722 -30.542 1.00 98.25 401 VAL A O 1
ATOM 3149 N N . ILE A 1 402 ? 29.766 -1.641 -31.864 1.00 97.88 402 ILE A N 1
ATOM 3150 C CA . ILE A 1 402 ? 30.122 -2.783 -32.732 1.00 97.88 402 ILE A CA 1
ATOM 3151 C C . ILE A 1 402 ? 31.492 -2.588 -33.405 1.00 97.88 402 ILE A C 1
ATOM 3153 O O . ILE A 1 402 ? 32.239 -3.536 -33.612 1.00 97.88 402 ILE A O 1
ATOM 3157 N N . LYS A 1 403 ? 31.876 -1.342 -33.720 1.00 95.94 403 LYS A N 1
ATOM 3158 C CA . LYS A 1 403 ? 33.216 -1.044 -34.268 1.00 95.94 403 LYS A CA 1
ATOM 3159 C C . LYS A 1 403 ? 34.337 -1.224 -33.243 1.00 95.94 403 LYS A C 1
ATOM 3161 O O . LYS A 1 403 ? 35.492 -1.347 -33.642 1.00 95.94 403 LYS A O 1
ATOM 3166 N N . SER A 1 404 ? 34.015 -1.162 -31.954 1.00 96.06 404 SER A N 1
ATOM 3167 C CA . SER A 1 404 ? 34.956 -1.346 -30.846 1.00 96.06 404 SER A CA 1
ATOM 3168 C C . SER A 1 404 ? 34.936 -2.770 -30.287 1.00 96.06 404 SER A C 1
ATOM 3170 O O . SER A 1 404 ? 35.980 -3.249 -29.857 1.00 96.06 404 SER A O 1
ATOM 3172 N N . LEU A 1 405 ? 33.774 -3.424 -30.302 1.00 96.81 405 LEU A N 1
ATOM 3173 C CA . LEU A 1 405 ? 33.506 -4.770 -29.803 1.00 96.81 405 LEU A CA 1
ATOM 3174 C C . LEU A 1 405 ? 32.671 -5.502 -30.861 1.00 96.81 405 LEU A C 1
ATOM 3176 O O . LEU A 1 405 ? 31.455 -5.328 -30.927 1.00 96.81 405 LEU A O 1
ATOM 3180 N N . ASP A 1 406 ? 33.323 -6.284 -31.716 1.00 95.69 406 ASP A N 1
ATOM 3181 C CA . ASP A 1 406 ? 32.674 -6.975 -32.836 1.00 95.69 406 ASP A CA 1
ATOM 3182 C C . ASP A 1 406 ? 31.751 -8.116 -32.387 1.00 95.69 406 ASP A C 1
ATOM 3184 O O . ASP A 1 406 ? 30.828 -8.467 -33.108 1.00 95.69 406 ASP A O 1
ATOM 3188 N N . ASN A 1 407 ? 31.914 -8.639 -31.173 1.00 97.56 407 ASN A N 1
ATOM 3189 C CA . ASN A 1 407 ? 31.002 -9.610 -30.566 1.00 97.56 407 ASN A CA 1
ATOM 3190 C C . ASN A 1 407 ? 29.806 -8.971 -29.820 1.00 97.56 407 ASN A C 1
ATOM 3192 O O . ASN A 1 407 ? 29.111 -9.664 -29.074 1.00 97.56 407 ASN A O 1
ATOM 3196 N N . ALA A 1 408 ? 29.547 -7.668 -29.998 1.00 98.38 408 ALA A N 1
ATOM 3197 C CA . ALA A 1 408 ? 28.394 -6.983 -29.410 1.00 98.38 408 ALA A CA 1
ATOM 3198 C C . ALA A 1 408 ? 27.125 -7.099 -30.275 1.00 98.38 408 ALA A C 1
ATOM 3200 O O . ALA A 1 408 ? 27.155 -6.900 -31.491 1.00 98.38 408 ALA A O 1
ATOM 3201 N N . TYR A 1 409 ? 25.988 -7.351 -29.626 1.00 98.75 409 TYR A N 1
ATOM 3202 C CA . TYR A 1 409 ? 24.666 -7.500 -30.234 1.00 98.75 409 TYR A CA 1
ATOM 3203 C C . TYR A 1 409 ? 23.639 -6.628 -29.511 1.00 98.75 409 TYR A C 1
ATOM 3205 O O . TYR A 1 409 ? 23.636 -6.521 -28.288 1.00 98.75 409 TYR A O 1
ATOM 3213 N N . PHE A 1 410 ? 22.743 -6.017 -30.275 1.00 98.62 410 PHE A N 1
ATOM 3214 C CA . PHE A 1 410 ? 21.761 -5.043 -29.817 1.00 98.62 410 PHE A CA 1
ATOM 3215 C C . PHE A 1 410 ? 20.356 -5.598 -30.032 1.00 98.62 410 PHE A C 1
ATOM 3217 O O . PHE A 1 410 ? 19.897 -5.734 -31.167 1.00 98.62 410 PHE A O 1
ATOM 3224 N N . ILE A 1 411 ? 19.664 -5.919 -28.941 1.00 98.50 411 ILE A N 1
ATOM 3225 C CA . ILE A 1 411 ? 18.327 -6.520 -28.970 1.00 98.50 411 ILE A CA 1
ATOM 3226 C C . ILE A 1 411 ? 17.308 -5.491 -28.493 1.00 98.50 411 ILE A C 1
ATOM 3228 O O . ILE A 1 411 ? 17.451 -4.963 -27.394 1.00 98.50 411 ILE A O 1
ATOM 3232 N N . TRP A 1 412 ? 16.262 -5.230 -29.280 1.00 98.12 412 TRP A N 1
ATOM 3233 C CA . TRP A 1 412 ? 15.161 -4.357 -28.861 1.00 98.12 412 TRP A CA 1
ATOM 3234 C C . TRP A 1 412 ? 13.820 -5.087 -28.833 1.00 98.12 412 TRP A C 1
ATOM 3236 O O . TRP A 1 412 ? 13.299 -5.498 -29.872 1.00 98.12 412 TRP A O 1
ATOM 3246 N N . VAL A 1 413 ? 13.225 -5.192 -27.646 1.00 97.00 413 VAL A N 1
ATOM 3247 C CA . VAL A 1 413 ? 11.939 -5.870 -27.423 1.00 97.00 413 VAL A CA 1
ATOM 3248 C C . VAL A 1 413 ? 10.804 -4.847 -27.315 1.00 97.00 413 VAL A C 1
ATOM 3250 O O . VAL A 1 413 ? 10.864 -3.916 -26.511 1.00 97.00 413 VAL A O 1
ATOM 3253 N N . GLY A 1 414 ? 9.737 -5.032 -28.092 1.00 92.62 414 GLY A N 1
ATOM 3254 C CA . GLY A 1 414 ? 8.530 -4.206 -28.033 1.00 92.62 414 GLY A CA 1
ATOM 3255 C C . GLY A 1 414 ? 7.858 -3.978 -29.387 1.00 92.62 414 GLY A C 1
ATOM 3256 O O . GLY A 1 414 ? 8.368 -4.357 -30.440 1.00 92.62 414 GLY A O 1
ATOM 3257 N N . HIS A 1 415 ? 6.681 -3.349 -29.352 1.00 89.56 415 HIS A N 1
ATOM 3258 C CA . HIS A 1 415 ? 6.022 -2.834 -30.555 1.00 89.56 415 HIS A CA 1
ATOM 3259 C C . HIS A 1 415 ? 6.839 -1.717 -31.204 1.00 89.56 415 HIS A C 1
ATOM 3261 O O . HIS A 1 415 ? 7.682 -1.104 -30.554 1.00 89.56 415 HIS A O 1
ATOM 3267 N N . SER A 1 416 ? 6.582 -1.434 -32.477 1.00 89.50 416 SER A N 1
ATOM 3268 C CA . SER A 1 416 ? 7.382 -0.484 -33.238 1.00 89.50 416 SER A CA 1
ATOM 3269 C C . SER A 1 416 ? 6.563 0.366 -34.199 1.00 89.50 416 SER A C 1
ATOM 3271 O O . SER A 1 416 ? 5.528 -0.057 -34.711 1.00 89.50 416 SER A O 1
ATOM 3273 N N . ASP A 1 417 ? 7.060 1.575 -34.464 1.00 87.62 417 ASP A N 1
ATOM 3274 C CA . ASP A 1 417 ? 6.621 2.375 -35.602 1.00 87.62 417 ASP A CA 1
ATOM 3275 C C . ASP A 1 417 ? 7.203 1.777 -36.894 1.00 87.62 417 ASP A C 1
ATOM 3277 O O . ASP A 1 417 ? 8.414 1.821 -37.134 1.00 87.62 417 ASP A O 1
ATOM 3281 N N . GLU A 1 418 ? 6.337 1.211 -37.738 1.00 89.81 418 GLU A N 1
ATOM 3282 C CA . GLU A 1 418 ? 6.743 0.530 -38.973 1.00 89.81 418 GLU A CA 1
ATOM 3283 C C . GLU A 1 418 ? 7.527 1.441 -39.934 1.00 89.81 418 GLU A C 1
ATOM 3285 O O . GLU A 1 418 ? 8.461 0.992 -40.609 1.00 89.81 418 GLU A O 1
ATOM 3290 N N . GLN A 1 419 ? 7.183 2.732 -40.006 1.00 90.25 419 GLN A N 1
ATOM 3291 C CA . GLN A 1 419 ? 7.846 3.670 -40.913 1.00 90.25 419 GLN A CA 1
ATOM 3292 C C . GLN A 1 419 ? 9.248 4.021 -40.422 1.00 90.25 419 GLN A C 1
ATOM 3294 O O . GLN A 1 419 ? 10.185 4.098 -41.226 1.00 90.25 419 GLN A O 1
ATOM 3299 N N . LEU A 1 420 ? 9.401 4.243 -39.116 1.00 91.06 420 LEU A N 1
ATOM 3300 C CA . LEU A 1 420 ? 10.690 4.501 -38.486 1.00 91.06 420 LEU A CA 1
ATOM 3301 C C . LEU A 1 420 ? 11.598 3.272 -38.589 1.00 91.06 420 LEU A C 1
ATOM 3303 O O . LEU A 1 420 ? 12.732 3.392 -39.060 1.00 91.06 420 LEU A O 1
ATOM 3307 N N . MET A 1 421 ? 11.082 2.090 -38.251 1.00 93.00 421 MET A N 1
ATOM 3308 C CA . MET A 1 421 ? 11.845 0.844 -38.324 1.00 93.00 421 MET A CA 1
ATOM 3309 C C . MET A 1 421 ? 12.293 0.516 -39.744 1.00 93.00 421 MET A C 1
ATOM 3311 O O . MET A 1 421 ? 13.452 0.167 -39.947 1.00 93.00 421 MET A O 1
ATOM 3315 N N . SER A 1 422 ? 11.445 0.734 -40.756 1.00 93.31 422 SER A N 1
ATOM 3316 C CA . SER A 1 422 ? 11.841 0.526 -42.156 1.00 93.31 422 SER A CA 1
ATOM 3317 C C . SER A 1 422 ? 13.052 1.378 -42.562 1.00 93.31 422 SER A C 1
ATOM 3319 O O . SER A 1 422 ? 13.897 0.934 -43.346 1.00 93.31 422 SER A O 1
ATOM 3321 N N . LYS A 1 423 ? 13.166 2.608 -42.041 1.00 93.94 423 LYS A N 1
ATOM 3322 C CA . LYS A 1 423 ? 14.330 3.477 -42.285 1.00 93.94 423 LYS A CA 1
ATOM 3323 C C . LYS A 1 423 ? 15.565 2.976 -41.539 1.00 93.94 423 LYS A C 1
ATOM 3325 O O . LYS A 1 423 ? 16.640 2.923 -42.136 1.00 93.94 423 LYS A O 1
ATOM 3330 N N . ILE A 1 424 ? 15.400 2.594 -40.275 1.00 95.12 424 ILE A N 1
ATOM 3331 C CA . ILE A 1 424 ? 16.472 2.067 -39.424 1.00 95.12 424 ILE A CA 1
ATOM 3332 C C . ILE A 1 424 ? 17.068 0.794 -40.027 1.00 95.12 424 ILE A C 1
ATOM 3334 O O . ILE A 1 424 ? 18.277 0.735 -40.245 1.00 95.12 424 ILE A O 1
ATOM 3338 N N . GLU A 1 425 ? 16.230 -0.176 -40.396 1.00 94.75 425 GLU A N 1
ATOM 3339 C CA . GLU A 1 425 ? 16.662 -1.445 -40.987 1.00 94.75 425 GLU A CA 1
ATOM 3340 C C . GLU A 1 425 ? 17.422 -1.258 -42.304 1.00 94.75 425 GLU A C 1
ATOM 3342 O O . GLU A 1 425 ? 18.424 -1.928 -42.559 1.00 94.75 425 GLU A O 1
ATOM 3347 N N . LYS A 1 426 ? 16.973 -0.328 -43.156 1.00 94.62 426 LYS A N 1
ATOM 3348 C CA . LYS A 1 426 ? 17.700 0.022 -44.386 1.00 94.62 426 LYS A CA 1
ATOM 3349 C C . LYS A 1 426 ? 19.073 0.609 -44.075 1.00 94.62 426 LYS A C 1
ATOM 3351 O O . LYS A 1 426 ? 20.032 0.272 -44.764 1.00 94.62 426 LYS A O 1
ATOM 3356 N N . GLY A 1 427 ? 19.160 1.457 -43.050 1.00 95.19 427 GLY A N 1
ATOM 3357 C CA . GLY A 1 427 ? 20.411 2.051 -42.589 1.00 95.19 427 GLY A CA 1
ATOM 3358 C C . GLY A 1 427 ? 21.412 0.997 -42.121 1.00 95.19 427 GLY A C 1
ATOM 3359 O O . GLY A 1 427 ? 22.502 0.915 -42.673 1.00 95.19 427 GLY A O 1
ATOM 3360 N N . ILE A 1 428 ? 21.028 0.138 -41.173 1.00 96.44 428 ILE A N 1
ATOM 3361 C CA . ILE A 1 428 ? 21.934 -0.888 -40.623 1.00 96.44 428 ILE A CA 1
ATOM 3362 C C . ILE A 1 428 ? 22.377 -1.920 -41.673 1.00 96.44 428 ILE A C 1
ATOM 3364 O O . ILE A 1 428 ? 23.508 -2.400 -41.620 1.00 96.44 428 ILE A O 1
ATOM 3368 N N . ARG A 1 429 ? 21.530 -2.231 -42.671 1.00 95.81 429 ARG A N 1
ATOM 3369 C CA . ARG A 1 429 ? 21.913 -3.088 -43.808 1.00 95.81 429 ARG A CA 1
ATOM 3370 C C . ARG A 1 429 ? 22.936 -2.406 -44.711 1.00 95.81 429 ARG A C 1
ATOM 3372 O O . ARG A 1 429 ? 23.877 -3.061 -45.144 1.00 95.81 429 ARG A O 1
ATOM 3379 N N . ALA A 1 430 ? 22.766 -1.112 -44.987 1.00 94.50 430 ALA A N 1
ATOM 3380 C CA . ALA A 1 430 ? 23.727 -0.345 -45.780 1.00 94.50 430 ALA A CA 1
ATOM 3381 C C . ALA A 1 430 ? 25.097 -0.238 -45.087 1.00 94.50 430 ALA A C 1
ATOM 3383 O O . ALA A 1 430 ? 26.121 -0.227 -45.765 1.00 94.50 430 ALA A O 1
ATOM 3384 N N . ASP A 1 431 ? 25.108 -0.228 -43.752 1.00 92.31 431 ASP A N 1
ATOM 3385 C CA . ASP A 1 431 ? 26.326 -0.206 -42.936 1.00 92.31 431 ASP A CA 1
ATOM 3386 C C . ASP A 1 431 ? 26.993 -1.588 -42.783 1.00 92.31 431 ASP A C 1
ATOM 3388 O O . ASP A 1 431 ? 28.085 -1.676 -42.225 1.00 92.31 431 ASP A O 1
ATOM 3392 N N . GLY A 1 432 ? 26.356 -2.667 -43.261 1.00 95.00 432 GLY A N 1
ATOM 3393 C CA . GLY A 1 432 ? 26.850 -4.040 -43.106 1.00 95.00 432 GLY A CA 1
ATOM 3394 C C . GLY A 1 432 ? 26.746 -4.589 -41.679 1.00 95.00 432 GLY A C 1
ATOM 3395 O O . GLY A 1 432 ? 27.491 -5.494 -41.331 1.00 95.00 432 GLY A O 1
ATOM 3396 N N . MET A 1 433 ? 25.846 -4.042 -40.852 1.00 96.44 433 MET A N 1
ATOM 3397 C CA . MET A 1 433 ? 25.713 -4.371 -39.422 1.00 96.44 433 MET A CA 1
ATOM 3398 C C . MET A 1 433 ? 24.389 -5.056 -39.069 1.00 96.44 433 MET A C 1
ATOM 3400 O O . MET A 1 433 ? 24.058 -5.181 -37.895 1.00 96.44 433 MET A O 1
ATOM 3404 N N . ALA A 1 434 ? 23.601 -5.469 -40.064 1.00 95.44 434 ALA A N 1
ATOM 3405 C CA . ALA A 1 434 ? 22.256 -5.997 -39.839 1.00 95.44 434 ALA A CA 1
ATOM 3406 C C . ALA A 1 434 ? 22.221 -7.194 -38.872 1.00 95.44 434 ALA A C 1
ATOM 3408 O O . ALA A 1 434 ? 21.306 -7.270 -38.060 1.00 95.44 434 ALA A O 1
ATOM 3409 N N . ASP A 1 435 ? 23.237 -8.060 -38.904 1.00 96.00 435 ASP A N 1
ATOM 3410 C CA . ASP A 1 435 ? 23.306 -9.265 -38.066 1.00 96.00 435 ASP A CA 1
ATOM 3411 C C . ASP A 1 435 ? 23.560 -8.958 -36.575 1.00 96.00 435 ASP A C 1
ATOM 3413 O O . ASP A 1 435 ? 23.306 -9.799 -35.717 1.00 96.00 435 ASP A O 1
ATOM 3417 N N . HIS A 1 436 ? 23.991 -7.734 -36.244 1.00 98.00 436 HIS A N 1
ATOM 3418 C CA . HIS A 1 436 ? 24.198 -7.292 -34.861 1.00 98.00 436 HIS A CA 1
ATOM 3419 C C . HIS A 1 436 ? 22.946 -6.688 -34.216 1.00 98.00 436 HIS A C 1
ATOM 3421 O O . HIS A 1 436 ? 22.957 -6.427 -33.015 1.00 98.00 436 HIS A O 1
ATOM 3427 N N . PHE A 1 437 ? 21.876 -6.434 -34.975 1.00 98.25 437 PHE A N 1
ATOM 3428 C CA . PHE A 1 437 ? 20.649 -5.819 -34.464 1.00 98.25 437 PHE A CA 1
ATOM 3429 C C . PHE A 1 437 ? 19.466 -6.780 -34.581 1.00 98.25 437 PHE A C 1
ATOM 3431 O O . PHE A 1 437 ? 19.099 -7.204 -35.675 1.00 98.25 437 PHE A O 1
ATOM 3438 N N . ILE A 1 438 ? 18.828 -7.085 -33.451 1.00 97.94 438 ILE A N 1
ATOM 3439 C CA . ILE A 1 438 ? 17.763 -8.085 -33.360 1.00 97.94 438 ILE A CA 1
ATOM 3440 C C . ILE A 1 438 ? 16.489 -7.424 -32.826 1.00 97.94 438 ILE A C 1
ATOM 3442 O O . ILE A 1 438 ? 16.449 -6.908 -31.709 1.00 97.94 438 ILE A O 1
ATOM 3446 N N . PHE A 1 439 ? 15.421 -7.482 -33.620 1.00 97.00 439 PHE A N 1
ATOM 3447 C CA . PHE A 1 439 ? 14.121 -6.880 -33.313 1.00 97.00 439 PHE A CA 1
ATOM 3448 C C . PHE A 1 439 ? 13.040 -7.971 -33.214 1.00 97.00 439 PHE A C 1
ATOM 3450 O O . PHE A 1 439 ? 12.302 -8.178 -34.177 1.00 97.00 439 PHE A O 1
ATOM 3457 N N . PRO A 1 440 ? 12.934 -8.708 -32.089 1.00 95.19 440 PRO A N 1
ATOM 3458 C CA . PRO A 1 440 ? 11.943 -9.781 -31.933 1.00 95.19 440 PRO A CA 1
ATOM 3459 C C . PRO A 1 440 ? 10.482 -9.294 -31.953 1.00 95.19 440 PRO A C 1
ATOM 3461 O O . PRO A 1 440 ? 9.570 -10.096 -32.136 1.00 95.19 440 PRO A O 1
ATOM 3464 N N . GLY A 1 441 ? 10.244 -7.989 -31.794 1.00 93.50 441 GLY A N 1
ATOM 3465 C CA . GLY A 1 441 ? 8.902 -7.420 -31.689 1.00 93.50 441 GLY A CA 1
ATOM 3466 C C . GLY A 1 441 ? 8.335 -7.551 -30.275 1.00 93.50 441 GLY A C 1
ATOM 3467 O O . GLY A 1 441 ? 9.081 -7.544 -29.294 1.00 93.50 441 GLY A O 1
ATOM 3468 N N . LEU A 1 442 ? 7.005 -7.627 -30.156 1.00 90.25 442 LEU A N 1
ATOM 3469 C CA . LEU A 1 442 ? 6.338 -7.790 -28.862 1.00 90.25 442 LEU A CA 1
ATOM 3470 C C . LEU A 1 442 ? 6.537 -9.214 -28.325 1.00 90.25 442 LEU A C 1
ATOM 3472 O O . LEU A 1 442 ? 6.026 -10.175 -28.897 1.00 90.25 442 LEU A O 1
ATOM 3476 N N . GLU A 1 443 ? 7.169 -9.320 -27.161 1.00 91.50 443 GLU A N 1
ATOM 3477 C CA . GLU A 1 443 ? 7.327 -10.571 -26.419 1.00 91.50 443 GLU A CA 1
ATOM 3478 C C . GLU A 1 443 ? 6.421 -10.579 -25.186 1.00 91.50 443 GLU A C 1
ATOM 3480 O O . GLU A 1 443 ? 6.292 -9.577 -24.483 1.00 91.50 443 GLU A O 1
ATOM 3485 N N . LYS A 1 444 ? 5.784 -11.723 -24.914 1.00 86.69 444 LYS A N 1
ATOM 3486 C CA . LYS A 1 444 ? 4.944 -11.895 -23.715 1.00 86.69 444 LYS A CA 1
ATOM 3487 C C . LYS A 1 444 ? 5.774 -12.128 -22.458 1.00 86.69 444 LYS A C 1
ATOM 3489 O O . LYS A 1 444 ? 5.387 -11.680 -21.383 1.00 86.69 444 LYS A O 1
ATOM 3494 N N . ASP A 1 445 ? 6.870 -12.865 -22.603 1.00 92.50 445 ASP A N 1
ATOM 3495 C CA . ASP A 1 445 ? 7.783 -13.187 -21.516 1.00 92.50 445 ASP A CA 1
ATOM 3496 C C . ASP A 1 445 ? 9.111 -12.463 -21.732 1.00 92.50 445 ASP A C 1
ATOM 3498 O O . ASP A 1 445 ? 9.909 -12.824 -22.599 1.00 92.50 445 ASP A O 1
ATOM 3502 N N . THR A 1 446 ? 9.304 -11.388 -20.973 1.00 95.12 446 THR A N 1
ATOM 3503 C CA . THR A 1 446 ? 10.491 -10.532 -21.051 1.00 95.12 446 THR A CA 1
ATOM 3504 C C . THR A 1 446 ? 11.579 -10.949 -20.065 1.00 95.12 446 THR A C 1
ATOM 3506 O O . THR A 1 446 ? 12.703 -10.461 -20.170 1.00 95.12 446 THR A O 1
ATOM 3509 N N . ASP A 1 447 ? 11.284 -11.865 -19.139 1.00 96.38 447 ASP A N 1
ATOM 3510 C CA . ASP A 1 447 ? 12.183 -12.242 -18.047 1.00 96.38 447 ASP A CA 1
ATOM 3511 C C . ASP A 1 447 ? 13.535 -12.779 -18.564 1.00 96.38 447 ASP A C 1
ATOM 3513 O O . ASP A 1 447 ? 14.574 -12.288 -18.108 1.00 96.38 447 ASP A O 1
ATOM 3517 N N . PRO A 1 448 ? 13.577 -13.672 -19.584 1.00 97.00 448 PRO A N 1
ATOM 3518 C CA . PRO A 1 448 ? 14.841 -14.175 -20.127 1.00 97.00 448 PRO A CA 1
ATOM 3519 C C . PRO A 1 448 ? 15.698 -13.106 -20.809 1.00 97.00 448 PRO A C 1
ATOM 3521 O O . PRO A 1 448 ? 16.908 -13.281 -20.926 1.00 97.00 448 PRO A O 1
ATOM 3524 N N . TYR A 1 449 ? 15.093 -12.012 -21.281 1.00 98.06 449 TYR A N 1
ATOM 3525 C CA . TYR A 1 449 ? 15.833 -10.932 -21.929 1.00 98.06 449 TYR A CA 1
ATOM 3526 C C . TYR A 1 449 ? 16.609 -10.120 -20.901 1.00 98.06 449 TYR A C 1
ATOM 3528 O O . TYR A 1 449 ? 17.802 -9.904 -21.092 1.00 98.06 449 TYR A O 1
ATOM 3536 N N . TYR A 1 450 ? 15.963 -9.722 -19.802 1.00 97.94 450 TYR A N 1
ATOM 3537 C CA . TYR A 1 450 ? 16.640 -8.997 -18.726 1.00 97.94 450 TYR A CA 1
ATOM 3538 C C . TYR A 1 450 ? 17.749 -9.842 -18.096 1.00 97.94 450 TYR A C 1
ATOM 3540 O O . TYR A 1 450 ? 18.886 -9.389 -18.014 1.00 97.94 450 TYR A O 1
ATOM 3548 N N . SER A 1 451 ? 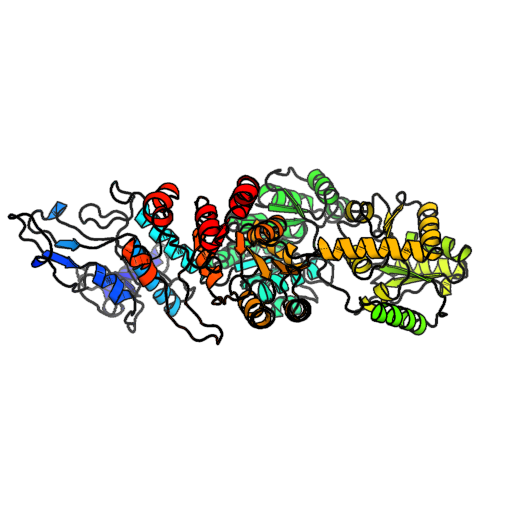17.455 -11.091 -17.721 1.00 97.38 451 SER A N 1
ATOM 3549 C CA . SER A 1 451 ? 18.444 -11.964 -17.074 1.00 97.38 451 SER A CA 1
ATOM 3550 C C . SER A 1 451 ? 19.543 -12.431 -18.035 1.00 97.38 451 SER A C 1
ATOM 3552 O O . SER A 1 451 ? 20.644 -12.760 -17.604 1.00 97.38 451 SER A O 1
ATOM 3554 N N . GLY A 1 452 ? 19.259 -12.486 -19.341 1.00 97.00 452 GLY A N 1
ATOM 3555 C CA . GLY A 1 452 ? 20.194 -12.967 -20.359 1.00 97.00 452 GLY A CA 1
ATOM 3556 C C . GLY A 1 452 ? 21.123 -11.904 -20.959 1.00 97.00 452 GLY A C 1
ATOM 3557 O O . GLY A 1 452 ? 22.122 -12.269 -21.593 1.00 97.00 452 GLY A O 1
ATOM 3558 N N . ALA A 1 453 ? 20.803 -10.619 -20.781 1.00 98.31 453 ALA A N 1
ATOM 3559 C CA . ALA A 1 453 ? 21.566 -9.492 -21.312 1.00 98.31 453 ALA A CA 1
ATOM 3560 C C . ALA A 1 453 ? 22.797 -9.137 -20.454 1.00 98.31 453 ALA A C 1
ATOM 3562 O O . ALA A 1 453 ? 22.997 -9.651 -19.354 1.00 98.31 453 ALA A O 1
ATOM 3563 N N . ASP A 1 454 ? 23.646 -8.260 -20.990 1.00 98.00 454 ASP A N 1
ATOM 3564 C CA . ASP A 1 454 ? 24.875 -7.778 -20.352 1.00 98.00 454 ASP A CA 1
ATOM 3565 C C . ASP A 1 454 ? 24.760 -6.338 -19.851 1.00 98.00 454 ASP A C 1
ATOM 3567 O O . ASP A 1 454 ? 25.282 -6.011 -18.786 1.00 98.00 454 ASP A O 1
ATOM 3571 N N . VAL A 1 455 ? 24.069 -5.479 -20.606 1.00 98.44 455 VAL A N 1
ATOM 3572 C CA . VAL A 1 455 ? 23.773 -4.089 -20.232 1.00 98.44 455 VAL A CA 1
ATOM 3573 C C . VAL A 1 455 ? 22.394 -3.700 -20.765 1.00 98.44 455 VAL A C 1
ATOM 3575 O O . VAL A 1 455 ? 22.046 -4.034 -21.899 1.00 98.44 455 VAL A O 1
ATOM 3578 N N . PHE A 1 456 ? 21.612 -2.958 -19.982 1.00 98.62 456 PHE A N 1
ATOM 3579 C CA . PHE A 1 456 ? 20.378 -2.328 -20.449 1.00 98.62 456 PHE A CA 1
ATOM 3580 C C . PHE A 1 456 ? 20.655 -0.912 -20.964 1.00 98.62 456 PHE A C 1
ATOM 3582 O O . PHE A 1 456 ? 21.261 -0.094 -20.273 1.00 98.62 456 PHE A O 1
ATOM 3589 N N . ALA A 1 457 ? 20.182 -0.590 -22.162 1.00 98.19 457 ALA A N 1
ATOM 3590 C CA . ALA A 1 457 ? 20.301 0.728 -22.766 1.00 98.19 457 ALA A CA 1
ATOM 3591 C C . ALA A 1 457 ? 18.940 1.436 -22.785 1.00 98.19 457 ALA A C 1
ATOM 3593 O O . ALA A 1 457 ? 18.092 1.172 -23.640 1.00 98.19 457 ALA A O 1
ATOM 3594 N N . LEU A 1 458 ? 18.762 2.399 -21.879 1.00 96.94 458 LEU A N 1
ATOM 3595 C CA . LEU A 1 458 ? 17.618 3.301 -21.879 1.00 96.94 458 LEU A CA 1
ATOM 3596 C C . LEU A 1 458 ? 17.932 4.578 -22.672 1.00 96.94 458 LEU A C 1
ATOM 3598 O O . LEU A 1 458 ? 18.434 5.575 -22.148 1.00 96.94 458 LEU A O 1
ATOM 3602 N N . THR A 1 459 ? 17.557 4.568 -23.945 1.00 96.00 459 THR A N 1
ATOM 3603 C CA . THR A 1 459 ? 17.790 5.675 -24.886 1.00 96.00 459 THR A CA 1
ATOM 3604 C C . THR A 1 459 ? 16.638 6.675 -24.972 1.00 96.00 459 THR A C 1
ATOM 3606 O O . THR A 1 459 ? 16.604 7.503 -25.886 1.00 96.00 459 THR A O 1
ATOM 3609 N N . SER A 1 460 ? 15.692 6.614 -24.030 1.00 92.81 460 SER A N 1
ATOM 3610 C CA . SER A 1 460 ? 14.529 7.500 -23.986 1.00 92.81 460 SER A CA 1
ATOM 3611 C C . SER A 1 460 ? 14.947 8.969 -23.967 1.00 92.81 460 SER A C 1
ATOM 3613 O O . SER A 1 460 ? 15.850 9.368 -23.235 1.00 92.81 460 SER A O 1
ATOM 3615 N N . ARG A 1 461 ? 14.246 9.795 -24.745 1.00 90.12 461 ARG A N 1
ATOM 3616 C CA . ARG A 1 461 ? 14.314 11.258 -24.651 1.00 90.12 461 ARG A CA 1
ATOM 3617 C C . ARG A 1 461 ? 13.487 11.786 -23.486 1.00 90.12 461 ARG A C 1
ATOM 3619 O O . ARG A 1 461 ? 13.863 12.780 -22.874 1.00 90.12 461 ARG A O 1
ATOM 3626 N N . GLU A 1 462 ? 12.386 11.104 -23.190 1.00 86.62 462 GLU A N 1
ATOM 3627 C CA . GLU A 1 462 ? 11.444 11.467 -22.137 1.00 86.62 462 GLU A CA 1
ATOM 3628 C C . GLU A 1 462 ? 10.792 10.202 -21.557 1.00 86.62 462 GLU A C 1
ATOM 3630 O O . GLU A 1 462 ? 10.162 9.429 -22.288 1.00 86.62 462 GLU A O 1
ATOM 3635 N N . ASP A 1 463 ? 10.948 9.976 -20.252 1.00 86.50 463 ASP A N 1
ATOM 3636 C CA . ASP A 1 463 ? 10.356 8.854 -19.517 1.00 86.50 463 ASP A CA 1
ATOM 3637 C C . ASP A 1 463 ? 10.055 9.244 -18.056 1.00 86.50 463 ASP A C 1
ATOM 3639 O O . ASP A 1 463 ? 10.981 9.593 -17.327 1.00 86.50 463 ASP A O 1
ATOM 3643 N N . PRO A 1 464 ? 8.797 9.200 -17.587 1.00 84.06 464 PRO A N 1
ATOM 3644 C CA . PRO A 1 464 ? 8.424 9.682 -16.253 1.00 84.06 464 PRO A CA 1
ATOM 3645 C C . PRO A 1 464 ? 9.150 8.908 -15.151 1.00 84.06 464 PRO A C 1
ATOM 3647 O O . PRO A 1 464 ? 9.946 9.481 -14.414 1.00 84.06 464 PRO A O 1
ATOM 3650 N N . PHE A 1 465 ? 8.921 7.597 -15.079 1.00 87.88 465 PHE A N 1
ATOM 3651 C CA . PHE A 1 465 ? 9.581 6.676 -14.158 1.00 87.88 465 PHE A CA 1
ATOM 3652 C C . PHE A 1 465 ? 9.431 5.234 -14.692 1.00 87.88 465 PHE A C 1
ATOM 3654 O O . PHE A 1 465 ? 8.507 4.515 -14.315 1.00 87.88 465 PHE A O 1
ATOM 3661 N N . PRO A 1 466 ? 10.243 4.834 -15.685 1.00 86.25 466 PRO A N 1
ATOM 3662 C CA . PRO A 1 466 ? 10.020 3.609 -16.449 1.00 86.25 466 PRO A CA 1
ATOM 3663 C C . PRO A 1 466 ? 10.278 2.333 -15.634 1.00 86.25 466 PRO A C 1
ATOM 3665 O O . PRO A 1 466 ? 11.394 2.118 -15.162 1.00 86.25 466 PRO A O 1
ATOM 3668 N N . SER A 1 467 ? 9.291 1.428 -15.580 1.00 89.31 467 SER A N 1
ATOM 3669 C CA . SER A 1 467 ? 9.430 0.116 -14.921 1.00 89.31 467 SER A CA 1
ATOM 3670 C C . SER A 1 467 ? 10.598 -0.711 -15.453 1.00 89.31 467 SER A C 1
ATOM 3672 O O . SER A 1 467 ? 11.253 -1.380 -14.665 1.00 89.31 467 SER A O 1
ATOM 3674 N N . VAL A 1 468 ? 10.931 -0.596 -16.746 1.00 92.75 468 VAL A N 1
ATOM 3675 C CA . VAL A 1 468 ? 12.030 -1.357 -17.371 1.00 92.75 468 VAL A CA 1
ATOM 3676 C C . VAL A 1 468 ? 13.395 -1.096 -16.725 1.00 92.75 468 VAL A C 1
ATOM 3678 O O . VAL A 1 468 ? 14.266 -1.962 -16.761 1.00 92.75 468 VAL A O 1
ATOM 3681 N N . VAL A 1 469 ? 13.588 0.072 -16.092 1.00 95.00 469 VAL A N 1
ATOM 3682 C CA . VAL A 1 469 ? 14.793 0.347 -15.294 1.00 95.00 469 VAL A CA 1
ATOM 3683 C C . VAL A 1 469 ? 14.794 -0.533 -14.054 1.00 95.00 469 VAL A C 1
ATOM 3685 O O . VAL A 1 469 ? 15.755 -1.256 -13.833 1.00 95.00 469 VAL A O 1
ATOM 3688 N N . MET A 1 470 ? 13.708 -0.531 -13.281 1.00 94.56 470 MET A N 1
ATOM 3689 C CA . MET A 1 470 ? 13.604 -1.366 -12.083 1.00 94.56 470 MET A CA 1
ATOM 3690 C C . MET A 1 470 ? 13.632 -2.863 -12.415 1.00 94.56 470 MET A C 1
ATOM 3692 O O . MET A 1 470 ? 14.293 -3.610 -11.709 1.00 94.56 470 MET A O 1
ATOM 3696 N N . GLU A 1 471 ? 12.990 -3.294 -13.506 1.00 95.44 471 GLU A N 1
ATOM 3697 C CA . GLU A 1 471 ? 13.028 -4.685 -13.992 1.00 95.44 471 GLU A CA 1
ATOM 3698 C C . GLU A 1 471 ? 14.452 -5.126 -14.367 1.00 95.44 471 GLU A C 1
ATOM 3700 O O . GLU A 1 471 ? 14.830 -6.268 -14.114 1.00 95.44 471 GLU A O 1
ATOM 3705 N N . SER A 1 472 ? 15.258 -4.221 -14.934 1.00 96.75 472 SER A N 1
ATOM 3706 C CA . SER A 1 472 ? 16.673 -4.487 -15.219 1.00 96.75 472 SER A CA 1
ATOM 3707 C C . SER A 1 472 ? 17.479 -4.610 -13.927 1.00 96.75 472 SER A C 1
ATOM 3709 O O . SER A 1 472 ? 18.219 -5.573 -13.727 1.00 96.75 472 SER A O 1
ATOM 3711 N N . LEU A 1 473 ? 17.308 -3.655 -13.014 1.00 96.31 473 LEU A N 1
ATOM 3712 C CA . LEU A 1 473 ? 18.036 -3.647 -11.750 1.00 96.31 473 LEU A CA 1
ATOM 3713 C C . LEU A 1 473 ? 17.661 -4.837 -10.850 1.00 96.31 473 LEU A C 1
ATOM 3715 O O . LEU A 1 473 ? 18.545 -5.358 -10.183 1.00 96.31 473 LEU A O 1
ATOM 3719 N N . ASP A 1 474 ? 16.414 -5.325 -10.876 1.00 95.31 474 ASP A N 1
ATOM 3720 C CA . ASP A 1 474 ? 15.936 -6.492 -10.103 1.00 95.31 474 ASP A CA 1
ATOM 3721 C C . ASP A 1 474 ? 16.730 -7.782 -10.377 1.00 95.31 474 ASP A C 1
ATOM 3723 O O . ASP A 1 474 ? 16.848 -8.628 -9.491 1.00 95.31 474 ASP A O 1
ATOM 3727 N N . VAL A 1 475 ? 17.318 -7.918 -11.573 1.00 96.00 475 VAL A N 1
ATOM 3728 C CA . VAL A 1 475 ? 18.205 -9.039 -11.955 1.00 96.00 475 VAL A CA 1
ATOM 3729 C C . VAL A 1 475 ? 19.691 -8.665 -11.955 1.00 96.00 475 VAL A C 1
ATOM 3731 O O . VAL A 1 475 ? 20.532 -9.440 -12.404 1.00 96.00 475 VAL A O 1
ATOM 3734 N N . GLY A 1 476 ? 20.034 -7.465 -11.483 1.00 96.25 476 GLY A N 1
ATOM 3735 C CA . GLY A 1 476 ? 21.402 -6.954 -11.482 1.00 96.25 476 GLY A CA 1
ATOM 3736 C C . GLY A 1 476 ? 21.938 -6.564 -12.865 1.00 96.25 476 GLY A C 1
ATOM 3737 O O . GLY A 1 476 ? 23.154 -6.493 -13.033 1.00 96.25 476 GLY A O 1
ATOM 3738 N N . LEU A 1 477 ? 21.074 -6.299 -13.851 1.00 97.75 477 LEU A N 1
ATOM 3739 C CA . LEU A 1 477 ? 21.477 -5.809 -15.172 1.00 97.75 477 LEU A CA 1
ATOM 3740 C C . LEU A 1 477 ? 21.770 -4.299 -15.086 1.00 97.75 477 LEU A C 1
ATOM 3742 O O . LEU A 1 477 ? 20.840 -3.521 -14.847 1.00 97.75 477 LEU A O 1
ATOM 3746 N N . PRO A 1 478 ? 23.024 -3.842 -15.277 1.00 97.75 478 PRO A N 1
ATOM 3747 C CA . PRO A 1 478 ? 23.338 -2.422 -15.178 1.00 97.75 478 PRO A CA 1
ATOM 3748 C C . PRO A 1 478 ? 22.688 -1.626 -16.311 1.00 97.75 478 PRO A C 1
ATOM 3750 O O . PRO A 1 478 ? 22.594 -2.087 -17.451 1.00 97.75 478 PRO A O 1
ATOM 3753 N N . VAL A 1 479 ? 22.283 -0.396 -16.001 1.00 98.12 479 VAL A N 1
ATOM 3754 C CA . VAL A 1 479 ? 21.568 0.488 -16.930 1.00 98.12 479 VAL A CA 1
ATOM 3755 C C . VAL A 1 479 ? 22.472 1.625 -17.406 1.00 98.12 479 VAL A C 1
ATOM 3757 O O . VAL A 1 479 ? 23.089 2.307 -16.597 1.00 98.12 479 VAL A O 1
ATOM 3760 N N . VAL A 1 480 ? 22.508 1.908 -18.706 1.00 98.06 480 VAL A N 1
ATOM 3761 C CA . VAL A 1 480 ? 23.025 3.178 -19.248 1.00 98.06 480 VAL A CA 1
ATOM 3762 C C . VAL A 1 480 ? 21.843 4.038 -19.670 1.00 98.06 480 VAL A C 1
ATOM 3764 O O . VAL A 1 480 ? 20.917 3.535 -20.306 1.00 98.06 480 VAL A O 1
ATOM 3767 N N . ALA A 1 481 ? 21.852 5.320 -19.301 1.00 97.00 481 ALA A N 1
ATOM 3768 C CA . ALA A 1 481 ? 20.761 6.237 -19.621 1.00 97.00 481 ALA A CA 1
ATOM 3769 C C . ALA A 1 481 ? 21.211 7.706 -19.714 1.00 97.00 481 ALA A C 1
ATOM 3771 O O . ALA A 1 481 ? 22.270 8.088 -19.215 1.00 97.00 481 ALA A O 1
ATOM 3772 N N . PHE A 1 482 ? 20.387 8.558 -20.329 1.00 95.44 482 PHE A N 1
ATOM 3773 C CA . PHE A 1 482 ? 20.639 10.002 -20.404 1.00 95.44 482 PHE A CA 1
ATOM 3774 C C . PHE A 1 482 ? 20.255 10.740 -19.108 1.00 95.44 482 PHE A C 1
ATOM 3776 O O . PHE A 1 482 ? 19.159 10.567 -18.574 1.00 95.44 482 PHE A O 1
ATOM 3783 N N . ASP A 1 483 ? 21.126 11.645 -18.656 1.00 91.38 483 ASP A N 1
ATOM 3784 C CA . ASP A 1 483 ? 21.033 12.397 -17.393 1.00 91.38 483 ASP A CA 1
ATOM 3785 C C . ASP A 1 483 ? 19.842 13.368 -17.264 1.00 91.38 483 ASP A C 1
ATOM 3787 O O . ASP A 1 483 ? 19.543 13.831 -16.166 1.00 91.38 483 ASP A O 1
ATOM 3791 N N . LYS A 1 484 ? 19.127 13.675 -18.355 1.00 87.38 484 LYS A N 1
ATOM 3792 C CA . LYS A 1 484 ? 17.931 14.542 -18.344 1.00 87.38 484 LYS A CA 1
ATOM 3793 C C . LYS A 1 484 ? 16.718 13.907 -19.007 1.00 87.38 484 LYS A C 1
ATOM 3795 O O . LYS A 1 484 ? 15.783 14.626 -19.355 1.00 87.38 484 LYS A O 1
ATOM 3800 N N . ALA A 1 485 ? 16.664 12.585 -19.112 1.00 84.00 485 ALA A N 1
ATOM 3801 C CA . ALA A 1 485 ? 15.563 11.911 -19.795 1.00 84.00 485 ALA A CA 1
ATOM 3802 C C . ALA A 1 485 ? 14.358 11.570 -18.901 1.00 84.00 485 ALA A C 1
ATOM 3804 O O . ALA A 1 485 ? 13.279 11.336 -19.432 1.00 84.00 485 ALA A O 1
ATOM 3805 N N . GLY A 1 486 ? 14.473 11.588 -17.567 1.00 86.25 486 GLY A N 1
ATOM 3806 C CA . GLY A 1 486 ? 13.341 11.137 -16.749 1.00 86.25 486 GLY A CA 1
ATOM 3807 C C . GLY A 1 486 ? 13.517 11.182 -15.242 1.00 86.25 486 GLY A C 1
ATOM 3808 O O . GLY A 1 486 ? 14.522 11.700 -14.765 1.00 86.25 486 GLY A O 1
ATOM 3809 N N . GLY A 1 487 ? 12.537 10.645 -14.513 1.00 84.88 487 GLY A N 1
ATOM 3810 C CA . GLY A 1 487 ? 12.560 10.511 -13.051 1.00 84.88 487 GLY A CA 1
ATOM 3811 C C . GLY A 1 487 ? 13.424 9.357 -12.539 1.00 84.88 487 GLY A C 1
ATOM 3812 O O . GLY A 1 487 ? 13.780 9.329 -11.370 1.00 84.88 487 GLY A O 1
ATOM 3813 N N . PHE A 1 488 ? 13.838 8.436 -13.414 1.00 87.25 488 PHE A N 1
ATOM 3814 C CA . PHE A 1 488 ? 14.799 7.376 -13.077 1.00 87.25 488 PHE A CA 1
ATOM 3815 C C . PHE A 1 488 ? 16.218 7.909 -12.802 1.00 87.25 488 PHE A C 1
ATOM 3817 O O . PHE A 1 488 ? 17.077 7.160 -12.345 1.00 87.25 488 PHE A O 1
ATOM 3824 N N . VAL A 1 489 ? 16.493 9.180 -13.118 1.00 89.94 489 VAL A N 1
ATOM 3825 C CA . VAL A 1 489 ? 17.811 9.800 -12.931 1.00 89.94 489 VAL A CA 1
ATOM 3826 C C . VAL A 1 489 ? 18.218 9.756 -11.460 1.00 89.94 489 VAL A C 1
ATOM 3828 O O . VAL A 1 489 ? 19.328 9.324 -11.164 1.00 89.94 489 VAL A O 1
ATOM 3831 N N . ASP A 1 490 ? 17.310 10.099 -10.547 1.00 87.88 490 ASP A N 1
ATOM 3832 C CA . ASP A 1 490 ? 17.587 10.105 -9.105 1.00 87.88 490 ASP A CA 1
ATOM 3833 C C . ASP A 1 490 ? 17.913 8.694 -8.587 1.00 87.88 490 ASP A C 1
ATOM 3835 O O . ASP A 1 490 ? 18.799 8.515 -7.751 1.00 87.88 490 ASP A O 1
ATOM 3839 N N . LEU A 1 491 ? 17.250 7.671 -9.142 1.00 91.25 491 LEU A N 1
ATOM 3840 C CA . LEU A 1 491 ? 17.543 6.265 -8.864 1.00 91.25 491 LEU A CA 1
ATOM 3841 C C . LEU A 1 491 ? 18.953 5.887 -9.347 1.00 91.25 491 LEU A C 1
ATOM 3843 O O . LEU A 1 491 ? 19.763 5.394 -8.564 1.00 91.25 491 LEU A O 1
ATOM 3847 N N . LEU A 1 492 ? 19.273 6.161 -10.616 1.00 93.38 492 LEU A N 1
ATOM 3848 C CA . LEU A 1 492 ? 20.555 5.764 -11.212 1.00 93.38 492 LEU A CA 1
ATOM 3849 C C . LEU A 1 492 ? 21.757 6.558 -10.678 1.00 93.38 492 LEU A C 1
ATOM 3851 O O . LEU A 1 492 ? 22.880 6.062 -10.728 1.00 93.38 492 LEU A O 1
ATOM 3855 N N . GLN A 1 493 ? 21.549 7.761 -10.131 1.00 91.81 493 GLN A N 1
ATOM 3856 C CA . GLN A 1 493 ? 22.595 8.512 -9.421 1.00 91.81 493 GLN A CA 1
ATOM 3857 C C . GLN A 1 493 ? 23.064 7.807 -8.145 1.00 91.81 493 GLN A C 1
ATOM 3859 O O . GLN A 1 493 ? 24.217 7.965 -7.743 1.00 91.81 493 GLN A O 1
ATOM 3864 N N . ARG A 1 494 ? 22.178 7.039 -7.502 1.00 91.06 494 ARG A N 1
ATOM 3865 C CA . ARG A 1 494 ? 22.472 6.315 -6.261 1.00 91.06 494 ARG A CA 1
ATOM 3866 C C . ARG A 1 494 ? 23.124 4.958 -6.515 1.00 91.06 494 ARG A C 1
ATOM 3868 O O . ARG A 1 494 ? 23.846 4.468 -5.651 1.00 91.06 494 ARG A O 1
ATOM 3875 N N . GLY A 1 495 ? 22.896 4.362 -7.685 1.00 91.94 495 GLY A N 1
ATOM 3876 C CA . GLY A 1 495 ? 23.486 3.086 -8.080 1.00 91.94 495 GLY A CA 1
ATOM 3877 C C . GLY A 1 495 ? 22.740 2.407 -9.227 1.00 91.94 495 GLY A C 1
ATOM 3878 O O . GLY A 1 495 ? 21.754 2.924 -9.739 1.00 91.94 495 GLY A O 1
ATOM 3879 N N . GLY A 1 496 ? 23.215 1.234 -9.652 1.00 91.88 496 GLY A N 1
ATOM 3880 C CA . GLY A 1 496 ? 22.546 0.431 -10.683 1.00 91.88 496 GLY A CA 1
ATOM 3881 C C . GLY A 1 496 ? 22.804 0.850 -12.133 1.00 91.88 496 GLY A C 1
ATOM 3882 O O . GLY A 1 496 ? 22.549 0.065 -13.043 1.00 91.88 496 GLY A O 1
ATOM 3883 N N . GLY A 1 497 ? 23.364 2.035 -12.389 1.00 94.12 497 GLY A N 1
ATOM 3884 C CA . GLY A 1 497 ? 23.629 2.457 -13.760 1.00 94.12 497 GLY A CA 1
ATOM 3885 C C . GLY A 1 497 ? 24.649 3.573 -13.940 1.00 94.12 497 GLY A C 1
ATOM 3886 O O . GLY A 1 497 ? 25.267 4.051 -12.992 1.00 94.12 497 GLY A O 1
ATOM 3887 N N . VAL A 1 498 ? 24.824 3.972 -15.200 1.00 96.50 498 VAL A N 1
ATOM 3888 C CA . VAL A 1 498 ? 25.694 5.060 -15.648 1.00 96.50 498 VAL A CA 1
ATOM 3889 C C . VAL A 1 498 ? 24.847 6.098 -16.375 1.00 96.50 498 VAL A C 1
ATOM 3891 O O . VAL A 1 498 ? 24.225 5.817 -17.401 1.00 96.50 498 VAL A O 1
ATOM 3894 N N . LEU A 1 499 ? 24.847 7.319 -15.843 1.00 96.31 499 LEU A N 1
ATOM 3895 C CA . LEU A 1 499 ? 24.204 8.466 -16.470 1.00 96.31 499 LEU A CA 1
ATOM 3896 C C . LEU A 1 499 ? 25.198 9.204 -17.361 1.00 96.31 499 LEU A C 1
ATOM 3898 O O . LEU A 1 499 ? 26.292 9.564 -16.925 1.00 96.31 499 LEU A O 1
ATOM 3902 N N . VAL A 1 500 ? 24.802 9.453 -18.605 1.00 95.62 500 VAL A N 1
ATOM 3903 C CA . VAL A 1 500 ? 25.616 10.176 -19.587 1.00 95.62 500 VAL A CA 1
ATOM 3904 C C . VAL A 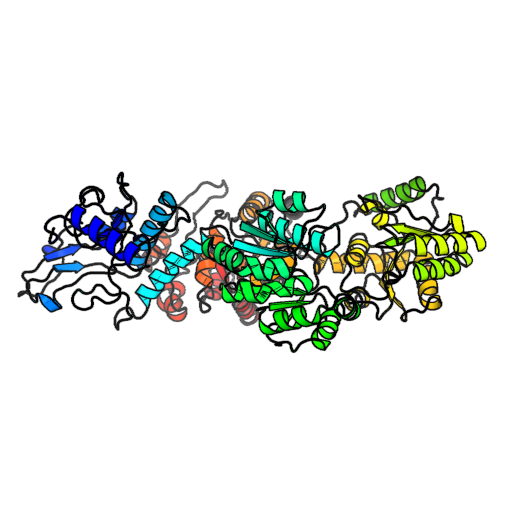1 500 ? 24.937 11.461 -20.032 1.00 95.62 500 VAL A C 1
ATOM 3906 O O . VAL A 1 500 ? 23.718 11.616 -19.920 1.00 95.62 500 VAL A O 1
ATOM 3909 N N . SER A 1 501 ? 25.732 12.381 -20.577 1.00 91.88 501 SER A N 1
ATOM 3910 C CA . SER A 1 501 ? 25.222 13.655 -21.072 1.00 91.88 501 SER A CA 1
ATOM 3911 C C . SER A 1 501 ? 24.138 13.451 -22.131 1.00 91.88 501 SER A C 1
ATOM 3913 O O . SER A 1 501 ? 24.301 12.700 -23.098 1.00 91.88 501 SER A O 1
ATOM 3915 N N . SER A 1 502 ? 23.013 14.134 -21.930 1.00 85.25 502 SER A N 1
ATOM 3916 C CA . SER A 1 502 ? 21.818 14.007 -22.764 1.00 85.25 502 SER A CA 1
ATOM 3917 C C . SER A 1 502 ? 22.106 14.094 -24.265 1.00 85.25 502 SER A C 1
ATOM 3919 O O . SER A 1 502 ? 22.709 15.054 -24.745 1.00 85.25 502 SER A O 1
ATOM 3921 N N . PHE A 1 503 ? 21.641 13.077 -24.995 1.00 87.19 503 PHE A N 1
ATOM 3922 C CA . PHE A 1 503 ? 21.740 12.921 -26.453 1.00 87.19 503 PHE A CA 1
ATOM 3923 C C . PHE A 1 503 ? 23.167 12.839 -27.021 1.00 87.19 503 PHE A C 1
ATOM 3925 O O . PHE A 1 503 ? 23.355 12.890 -28.237 1.00 87.19 503 PHE A O 1
ATOM 3932 N N . SER A 1 504 ? 24.184 12.663 -26.173 1.00 93.88 504 SER A N 1
ATOM 3933 C CA . SER A 1 504 ? 25.557 12.416 -26.615 1.00 93.88 504 SER A CA 1
ATOM 3934 C C . SER A 1 504 ? 25.762 10.938 -26.947 1.00 93.88 504 SER A C 1
ATOM 3936 O O . SER A 1 504 ? 26.140 10.143 -26.087 1.00 93.88 504 SER A O 1
ATOM 3938 N N . VAL A 1 505 ? 25.561 10.565 -28.215 1.00 94.12 505 VAL A N 1
ATOM 3939 C CA . VAL A 1 505 ? 25.790 9.186 -28.697 1.00 94.12 505 VAL A CA 1
ATOM 3940 C C . VAL A 1 505 ? 27.216 8.710 -28.398 1.00 94.12 505 VAL A C 1
ATOM 3942 O O . VAL A 1 505 ? 27.414 7.551 -28.045 1.00 94.12 505 VAL A O 1
ATOM 3945 N N . ASN A 1 506 ? 28.212 9.599 -28.481 1.00 95.50 506 ASN A N 1
ATOM 3946 C CA . ASN A 1 506 ? 29.602 9.252 -28.176 1.00 95.50 506 ASN A CA 1
ATOM 3947 C C . ASN A 1 506 ? 29.774 8.844 -26.709 1.00 95.50 506 ASN A C 1
ATOM 3949 O O . ASN A 1 506 ? 30.226 7.735 -26.450 1.00 95.50 506 ASN A O 1
ATOM 3953 N N . ALA A 1 507 ? 29.350 9.694 -25.766 1.00 96.88 507 ALA A N 1
ATOM 3954 C CA . ALA A 1 507 ? 29.469 9.390 -24.339 1.00 96.88 507 ALA A CA 1
ATOM 3955 C C . ALA A 1 507 ? 28.652 8.148 -23.954 1.00 96.88 507 ALA A C 1
ATOM 3957 O O . ALA A 1 507 ? 29.107 7.331 -23.160 1.00 96.88 507 ALA A O 1
ATOM 3958 N N . TYR A 1 508 ? 27.472 7.984 -24.559 1.00 98.00 508 TYR A N 1
ATOM 3959 C CA . TYR A 1 508 ? 26.624 6.813 -24.361 1.00 98.00 508 TYR A CA 1
ATOM 3960 C C . TYR A 1 508 ? 27.312 5.523 -24.822 1.00 98.00 508 TYR A C 1
ATOM 3962 O O . TYR A 1 508 ? 27.346 4.538 -24.092 1.00 98.00 508 TYR A O 1
ATOM 3970 N N . SER A 1 509 ? 27.906 5.537 -26.016 1.00 97.88 509 SER A N 1
ATOM 3971 C CA . SER A 1 509 ? 28.617 4.376 -26.562 1.00 97.88 509 SER A CA 1
ATOM 3972 C C . SER A 1 509 ? 29.868 4.045 -25.757 1.00 97.88 509 SER A C 1
ATOM 3974 O O . SER A 1 509 ? 30.141 2.876 -25.517 1.00 97.88 509 SER A O 1
ATOM 3976 N N . ASP A 1 510 ? 30.615 5.062 -25.321 1.00 97.94 510 ASP A N 1
ATOM 3977 C CA . ASP A 1 510 ? 31.820 4.868 -24.514 1.00 97.94 510 ASP A CA 1
ATOM 3978 C C . ASP A 1 510 ? 31.462 4.236 -23.149 1.00 97.94 510 ASP A C 1
ATOM 3980 O O . ASP A 1 510 ? 32.164 3.337 -22.691 1.00 97.94 510 ASP A O 1
ATOM 3984 N N . ALA A 1 511 ? 30.329 4.622 -22.544 1.00 98.00 511 ALA A N 1
ATOM 3985 C CA . ALA A 1 511 ? 29.806 3.993 -21.327 1.00 98.00 511 ALA A CA 1
ATOM 3986 C C . ALA A 1 511 ? 29.361 2.535 -21.547 1.00 98.00 511 ALA A C 1
ATOM 3988 O O . ALA A 1 511 ? 29.628 1.681 -20.702 1.00 98.00 511 ALA A O 1
ATOM 3989 N N . LEU A 1 512 ? 28.721 2.229 -22.684 1.00 98.50 512 LEU A N 1
ATOM 3990 C CA . LEU A 1 512 ? 28.391 0.846 -23.047 1.00 98.50 512 LEU A CA 1
ATOM 3991 C C . LEU A 1 512 ? 29.660 -0.001 -23.200 1.00 98.50 512 LEU A C 1
ATOM 3993 O O . LEU A 1 512 ? 29.744 -1.067 -22.602 1.00 98.50 512 LEU A O 1
ATOM 3997 N N . VAL A 1 513 ? 30.661 0.473 -23.950 1.00 98.38 513 VAL A N 1
ATOM 3998 C CA . VAL A 1 513 ? 31.933 -0.250 -24.141 1.00 98.38 513 VAL A CA 1
ATOM 3999 C C . VAL A 1 513 ? 32.620 -0.517 -22.804 1.00 98.38 513 VAL A C 1
ATOM 4001 O O . VAL A 1 513 ? 33.084 -1.631 -22.575 1.00 98.38 513 VAL A O 1
ATOM 4004 N N . ASP A 1 514 ? 32.665 0.474 -21.916 1.00 97.81 514 ASP A N 1
ATOM 4005 C CA . ASP A 1 514 ? 33.268 0.355 -20.586 1.00 97.81 514 ASP A CA 1
ATOM 4006 C C . ASP A 1 514 ? 32.587 -0.730 -19.729 1.00 97.81 514 ASP A C 1
ATOM 4008 O O . ASP A 1 514 ? 33.275 -1.601 -19.197 1.00 97.81 514 ASP A O 1
ATOM 4012 N N . LEU A 1 515 ? 31.250 -0.761 -19.666 1.00 97.88 515 LEU A N 1
ATOM 4013 C CA . LEU A 1 515 ? 30.519 -1.800 -18.925 1.00 97.88 515 LEU A CA 1
ATOM 4014 C C . LEU A 1 515 ? 30.624 -3.190 -19.564 1.00 97.88 515 LEU A C 1
ATOM 4016 O O . LEU A 1 515 ? 30.711 -4.188 -18.850 1.00 97.88 515 LEU A O 1
ATOM 4020 N N . LEU A 1 516 ? 30.619 -3.267 -20.895 1.00 97.94 516 LEU A N 1
ATOM 4021 C CA . LEU A 1 516 ? 30.743 -4.528 -21.629 1.00 97.94 516 LEU A CA 1
ATOM 4022 C C . LEU A 1 516 ? 32.156 -5.126 -21.526 1.00 97.94 516 LEU A C 1
ATOM 4024 O O . LEU A 1 516 ? 32.311 -6.346 -21.565 1.00 97.94 516 LEU A O 1
ATOM 4028 N N . SER A 1 517 ? 33.179 -4.279 -21.370 1.00 96.75 517 SER A N 1
ATOM 4029 C CA . SER A 1 517 ? 34.585 -4.702 -21.286 1.00 96.75 517 SER A CA 1
ATOM 4030 C C . SER A 1 517 ? 35.037 -5.041 -19.859 1.00 96.75 517 SER A C 1
ATOM 4032 O O . SER A 1 517 ? 35.960 -5.838 -19.694 1.00 96.75 517 SER A O 1
ATOM 4034 N N . ASP A 1 518 ? 34.409 -4.468 -18.825 1.00 96.19 518 ASP A N 1
ATOM 4035 C CA . ASP A 1 518 ? 34.743 -4.696 -17.410 1.00 96.19 518 ASP A CA 1
ATOM 4036 C C . ASP A 1 518 ? 33.593 -5.404 -16.668 1.00 96.19 518 ASP A C 1
ATOM 4038 O O . ASP A 1 518 ? 32.695 -4.784 -16.086 1.00 96.19 518 ASP A O 1
ATOM 4042 N N . ARG A 1 519 ? 33.645 -6.743 -16.662 1.00 91.94 519 ARG A N 1
ATOM 4043 C CA . ARG A 1 519 ? 32.633 -7.591 -16.007 1.00 91.94 519 ARG A CA 1
ATOM 4044 C C . ARG A 1 519 ? 32.551 -7.376 -14.497 1.00 91.94 519 ARG A C 1
ATOM 4046 O O . ARG A 1 519 ? 31.455 -7.437 -13.944 1.00 91.94 519 ARG A O 1
ATOM 4053 N N . ASP A 1 520 ? 33.670 -7.103 -13.831 1.00 95.75 520 ASP A N 1
ATOM 4054 C CA . ASP A 1 520 ? 33.674 -6.888 -12.383 1.00 95.75 520 ASP A CA 1
ATOM 4055 C C . ASP A 1 520 ? 32.990 -5.564 -12.036 1.00 95.75 520 ASP A C 1
ATOM 4057 O O . ASP A 1 520 ? 32.233 -5.480 -11.066 1.00 95.75 520 ASP A O 1
ATOM 4061 N N . LYS A 1 521 ? 33.223 -4.517 -12.834 1.00 95.94 521 LYS A N 1
ATOM 4062 C CA . LYS A 1 521 ? 32.512 -3.241 -12.707 1.00 95.94 521 LYS A CA 1
ATOM 4063 C C . LYS A 1 521 ? 31.024 -3.395 -12.983 1.00 95.94 521 LYS A C 1
ATOM 4065 O O . LYS A 1 521 ? 30.230 -2.904 -12.183 1.00 95.94 521 LYS A O 1
ATOM 4070 N N . SER A 1 522 ? 30.662 -4.102 -14.052 1.00 95.31 522 SER A N 1
ATOM 4071 C CA . SER A 1 522 ? 29.271 -4.420 -14.384 1.00 95.31 522 SER A CA 1
ATOM 4072 C C . SER A 1 522 ? 28.569 -5.136 -13.221 1.00 95.31 522 SER A C 1
ATOM 4074 O O . SER A 1 522 ? 27.557 -4.637 -12.726 1.00 95.31 522 SER A O 1
ATOM 4076 N N . LYS A 1 523 ? 29.175 -6.203 -12.670 1.00 94.88 523 LYS A N 1
ATOM 4077 C CA . LYS A 1 523 ? 28.635 -6.943 -11.513 1.00 94.88 523 LYS A CA 1
ATOM 4078 C C . LYS A 1 523 ? 28.466 -6.045 -10.285 1.00 94.88 523 LYS A C 1
ATOM 4080 O O . LYS A 1 523 ? 27.408 -6.067 -9.669 1.00 94.88 523 LYS A O 1
ATOM 4085 N N . ARG A 1 524 ? 29.458 -5.208 -9.946 1.00 96.50 524 ARG A N 1
ATOM 4086 C CA . ARG A 1 524 ? 29.358 -4.278 -8.801 1.00 96.50 524 ARG A CA 1
ATOM 4087 C C . ARG A 1 524 ? 28.209 -3.279 -8.950 1.00 96.50 524 ARG A C 1
ATOM 4089 O O . ARG A 1 524 ? 27.477 -3.054 -7.989 1.00 96.50 524 ARG A O 1
ATOM 4096 N N . ILE A 1 525 ? 28.057 -2.677 -10.132 1.00 96.56 525 ILE A N 1
ATOM 4097 C CA . ILE A 1 525 ? 26.977 -1.717 -10.411 1.00 96.56 525 ILE A CA 1
ATOM 4098 C C . ILE A 1 525 ? 25.620 -2.425 -10.356 1.00 96.56 525 ILE A C 1
ATOM 4100 O O . ILE A 1 525 ? 24.705 -1.926 -9.702 1.00 96.56 525 ILE A O 1
ATOM 4104 N N . GLY A 1 526 ? 25.521 -3.600 -10.979 1.00 95.94 526 GLY A N 1
ATOM 4105 C CA . GLY A 1 526 ? 24.336 -4.450 -10.972 1.00 95.94 526 GLY A CA 1
ATOM 4106 C C . GLY A 1 526 ? 23.882 -4.839 -9.567 1.00 95.94 526 GLY A C 1
ATOM 4107 O O . GLY A 1 526 ? 22.732 -4.599 -9.210 1.00 95.94 526 GLY A O 1
ATOM 4108 N N . THR A 1 527 ? 24.789 -5.357 -8.730 1.00 95.44 527 THR A N 1
ATOM 4109 C CA . THR A 1 527 ? 24.489 -5.733 -7.336 1.00 95.44 527 THR A CA 1
ATOM 4110 C C . THR A 1 527 ? 23.977 -4.548 -6.518 1.00 95.44 527 THR A C 1
ATOM 4112 O O . THR A 1 527 ? 23.028 -4.698 -5.750 1.00 95.44 527 THR A O 1
ATOM 4115 N N . LEU A 1 528 ? 24.567 -3.361 -6.692 1.00 95.94 528 LEU A N 1
ATOM 4116 C CA . LEU A 1 528 ? 24.090 -2.157 -6.013 1.00 95.94 528 LEU A CA 1
ATOM 4117 C C . LEU A 1 528 ? 22.677 -1.768 -6.477 1.00 95.94 528 LEU A C 1
ATOM 4119 O O . LEU A 1 528 ? 21.834 -1.440 -5.647 1.00 95.94 528 LEU A O 1
ATOM 4123 N N . GLY A 1 529 ? 22.406 -1.836 -7.783 1.00 95.25 529 GLY A N 1
ATOM 4124 C CA . GLY A 1 529 ? 21.080 -1.565 -8.340 1.00 95.25 529 GLY A CA 1
ATOM 4125 C C . GLY A 1 529 ? 20.004 -2.528 -7.837 1.00 95.25 529 GLY A C 1
ATOM 4126 O O . GLY A 1 529 ? 18.937 -2.078 -7.422 1.00 95.25 529 GLY A O 1
ATOM 4127 N N . ALA A 1 530 ? 20.309 -3.828 -7.812 1.00 94.62 530 ALA A N 1
ATOM 4128 C CA . ALA A 1 530 ? 19.416 -4.861 -7.286 1.00 94.62 530 ALA A CA 1
ATOM 4129 C C . ALA A 1 530 ? 19.066 -4.608 -5.817 1.00 94.62 530 ALA A C 1
ATOM 4131 O O . ALA A 1 530 ? 17.892 -4.584 -5.460 1.00 94.62 530 ALA A O 1
ATOM 4132 N N . SER A 1 531 ? 20.075 -4.312 -4.990 1.00 93.81 531 SER A N 1
ATOM 4133 C CA . SER A 1 531 ? 19.878 -3.986 -3.574 1.00 93.81 531 SER A CA 1
ATOM 4134 C C . SER A 1 531 ? 18.927 -2.800 -3.376 1.00 93.81 531 SER A C 1
ATOM 4136 O O . SER A 1 531 ? 17.993 -2.886 -2.578 1.00 93.81 531 SER A O 1
ATOM 4138 N N . ILE A 1 532 ? 19.095 -1.720 -4.151 1.00 93.81 532 ILE A N 1
ATOM 4139 C CA . ILE A 1 532 ? 18.208 -0.548 -4.080 1.00 93.81 532 ILE A CA 1
ATOM 4140 C C . ILE A 1 532 ? 16.767 -0.936 -4.443 1.00 93.81 532 ILE A C 1
ATOM 4142 O O . ILE A 1 532 ? 15.837 -0.602 -3.711 1.00 93.81 532 ILE A O 1
ATOM 4146 N N . VAL A 1 533 ? 16.558 -1.668 -5.543 1.00 93.75 533 VAL A N 1
ATOM 4147 C CA . VAL A 1 533 ? 15.207 -2.082 -5.967 1.00 93.75 533 VAL A CA 1
ATOM 4148 C C . VAL A 1 533 ? 14.544 -2.997 -4.939 1.00 93.75 533 VAL A C 1
ATOM 4150 O O . VAL A 1 533 ? 13.380 -2.788 -4.601 1.00 93.75 533 VAL A O 1
ATOM 4153 N N . HIS A 1 534 ? 15.274 -3.978 -4.406 1.00 89.75 534 HIS A N 1
ATOM 4154 C CA . HIS A 1 534 ? 14.736 -4.951 -3.451 1.00 89.75 534 HIS A CA 1
ATOM 4155 C C . HIS A 1 534 ? 14.372 -4.332 -2.102 1.00 89.75 534 HIS A C 1
ATOM 4157 O O . HIS A 1 534 ? 13.442 -4.807 -1.457 1.00 89.75 534 HIS A O 1
ATOM 4163 N N . THR A 1 535 ? 15.074 -3.278 -1.686 1.00 86.06 535 THR A N 1
ATOM 4164 C CA . THR A 1 535 ? 14.871 -2.653 -0.371 1.00 86.06 535 THR A CA 1
ATOM 4165 C C . THR A 1 535 ? 13.898 -1.475 -0.403 1.00 86.06 535 THR A C 1
ATOM 4167 O O . THR A 1 535 ? 13.138 -1.288 0.547 1.00 86.06 535 THR A O 1
ATOM 4170 N N . GLU A 1 536 ? 13.868 -0.698 -1.490 1.00 89.19 536 GLU A N 1
ATOM 4171 C CA . GLU A 1 536 ? 13.157 0.590 -1.522 1.00 89.19 536 GLU A CA 1
ATOM 4172 C C . GLU A 1 536 ? 11.944 0.621 -2.454 1.00 89.19 536 GLU A C 1
ATOM 4174 O O . GLU A 1 536 ? 11.048 1.443 -2.264 1.00 89.19 536 GLU A O 1
ATOM 4179 N N . PHE A 1 537 ? 11.869 -0.280 -3.437 1.00 92.94 537 PHE A N 1
ATOM 4180 C CA . PHE A 1 537 ? 10.843 -0.251 -4.485 1.00 92.94 537 PHE A CA 1
ATOM 4181 C C . PHE A 1 537 ? 9.832 -1.392 -4.345 1.00 92.94 537 PHE A C 1
ATOM 4183 O O . PHE A 1 537 ? 9.392 -1.972 -5.341 1.00 92.94 537 PHE A O 1
ATOM 4190 N N . SER A 1 538 ? 9.415 -1.698 -3.111 1.00 93.50 538 SER A N 1
ATOM 4191 C CA . SER A 1 538 ? 8.285 -2.607 -2.901 1.00 93.50 538 SER A CA 1
ATOM 4192 C C . SER A 1 538 ? 7.000 -2.009 -3.478 1.00 93.50 538 SER A C 1
ATOM 4194 O O . SER A 1 538 ? 6.528 -0.946 -3.066 1.00 93.50 538 SER A O 1
ATOM 4196 N N . PHE A 1 539 ? 6.403 -2.735 -4.422 1.00 95.56 539 PHE A N 1
ATOM 4197 C CA . PHE A 1 539 ? 5.103 -2.385 -4.978 1.00 95.56 539 PHE A CA 1
ATOM 4198 C C . PHE A 1 539 ? 3.965 -2.560 -3.974 1.00 95.56 539 PHE A C 1
ATOM 4200 O O . PHE A 1 539 ? 3.036 -1.759 -3.948 1.00 95.56 539 PHE A O 1
ATOM 4207 N N . ARG A 1 540 ? 4.063 -3.561 -3.100 1.00 94.38 540 ARG A N 1
ATOM 4208 C CA . ARG A 1 540 ? 3.053 -3.819 -2.077 1.00 94.38 540 ARG A CA 1
ATOM 4209 C C . ARG A 1 540 ? 2.991 -2.677 -1.059 1.00 94.38 540 ARG A C 1
ATOM 4211 O O . ARG A 1 540 ? 1.909 -2.146 -0.815 1.00 94.38 540 ARG A O 1
ATOM 4218 N N . ARG A 1 541 ? 4.143 -2.221 -0.547 1.00 94.31 541 ARG A N 1
ATOM 4219 C CA . ARG A 1 541 ? 4.225 -1.015 0.306 1.00 94.31 541 ARG A CA 1
ATOM 4220 C C . ARG A 1 541 ? 3.728 0.235 -0.416 1.00 94.31 541 ARG A C 1
ATOM 4222 O O . ARG A 1 541 ? 3.012 1.025 0.186 1.00 94.31 541 ARG A O 1
ATOM 4229 N N . TYR A 1 542 ? 4.052 0.394 -1.703 1.00 96.25 542 TYR A N 1
ATOM 4230 C CA . TYR A 1 542 ? 3.526 1.499 -2.510 1.00 96.25 542 TYR A CA 1
ATOM 4231 C C . TYR A 1 542 ? 1.990 1.526 -2.511 1.00 96.25 542 TYR A C 1
ATOM 4233 O O . TYR A 1 542 ? 1.412 2.568 -2.226 1.00 96.25 542 TYR A O 1
ATOM 4241 N N . VAL A 1 543 ? 1.321 0.392 -2.746 1.00 97.25 543 VAL A N 1
ATOM 4242 C CA . VAL A 1 543 ? -0.152 0.315 -2.723 1.00 97.25 543 VAL A CA 1
ATOM 4243 C C . VAL A 1 543 ? -0.723 0.603 -1.328 1.00 97.25 543 VAL A C 1
ATOM 4245 O O . VAL A 1 543 ? -1.734 1.294 -1.222 1.00 97.25 543 VAL A O 1
ATOM 4248 N N . PHE A 1 544 ? -0.062 0.140 -0.261 1.00 95.44 544 PHE A N 1
ATOM 4249 C CA . PHE A 1 544 ? -0.458 0.444 1.122 1.00 95.44 544 PHE A CA 1
ATOM 4250 C C . PHE A 1 544 ? -0.417 1.943 1.402 1.00 95.44 544 PHE A C 1
ATOM 4252 O O . PHE A 1 544 ? -1.355 2.496 1.972 1.00 95.44 544 PHE A O 1
ATOM 4259 N N . ASP A 1 545 ? 0.670 2.589 0.986 1.00 95.94 545 ASP A N 1
ATOM 4260 C CA . ASP A 1 545 ? 0.850 4.024 1.138 1.00 95.94 545 ASP A CA 1
ATOM 4261 C C . ASP A 1 545 ? -0.236 4.790 0.376 1.00 95.94 545 ASP A C 1
ATOM 4263 O O . ASP A 1 545 ? -0.826 5.705 0.938 1.00 95.94 545 ASP A O 1
ATOM 4267 N N . LEU A 1 546 ? -0.573 4.384 -0.856 1.00 97.19 546 LEU A N 1
ATOM 4268 C CA . LEU A 1 546 ? -1.675 5.000 -1.606 1.00 97.19 546 LEU A CA 1
ATOM 4269 C C . LEU A 1 546 ? -3.020 4.866 -0.880 1.00 97.19 546 LEU A C 1
ATOM 4271 O O . LEU A 1 546 ? -3.755 5.847 -0.770 1.00 97.19 546 LEU A O 1
ATOM 4275 N N . ALA A 1 547 ? -3.339 3.669 -0.381 1.00 95.38 547 ALA A N 1
ATOM 4276 C CA . ALA A 1 547 ? -4.582 3.420 0.344 1.00 95.38 547 ALA A CA 1
ATOM 4277 C C . ALA A 1 547 ? -4.664 4.258 1.632 1.00 95.38 547 ALA A C 1
ATOM 4279 O O . ALA A 1 547 ? -5.690 4.876 1.893 1.00 95.38 547 ALA A O 1
ATOM 4280 N N . SER A 1 548 ? -3.568 4.346 2.391 1.00 93.69 548 SER A N 1
ATOM 4281 C CA . SER A 1 548 ? -3.492 5.130 3.632 1.00 93.69 548 SER A CA 1
ATOM 4282 C C . SER A 1 548 ? -3.528 6.646 3.380 1.00 93.69 548 SER A C 1
ATOM 4284 O O . SER A 1 548 ? -4.091 7.404 4.164 1.00 93.69 548 SER A O 1
ATOM 4286 N N . MET A 1 549 ? -2.978 7.112 2.253 1.00 94.19 549 MET A N 1
ATOM 4287 C CA . MET A 1 549 ? -3.025 8.527 1.863 1.00 94.19 549 MET A CA 1
ATOM 4288 C C . MET A 1 549 ? -4.437 8.998 1.501 1.00 94.19 549 MET A C 1
ATOM 4290 O O . MET A 1 549 ? -4.770 10.150 1.775 1.00 94.19 549 MET A O 1
ATOM 4294 N N . VAL A 1 550 ? -5.242 8.145 0.855 1.00 92.56 550 VAL A N 1
ATOM 4295 C CA . VAL A 1 550 ? -6.618 8.494 0.455 1.00 92.56 550 VAL A CA 1
ATOM 4296 C C . VAL A 1 550 ? -7.641 8.206 1.555 1.00 92.56 550 VAL A C 1
ATOM 4298 O O . VAL A 1 550 ? -8.654 8.905 1.639 1.00 92.56 550 VAL A O 1
ATOM 4301 N N . ASP A 1 551 ? -7.368 7.210 2.402 1.00 88.25 551 ASP A N 1
ATOM 4302 C CA . ASP A 1 551 ? -8.158 6.853 3.575 1.00 88.25 551 ASP A CA 1
ATOM 4303 C C . ASP A 1 551 ? -7.333 7.023 4.864 1.00 88.25 551 ASP A C 1
ATOM 4305 O O . ASP A 1 551 ? -6.634 6.096 5.281 1.00 88.25 551 ASP A O 1
ATOM 4309 N N . PRO A 1 552 ? -7.444 8.172 5.557 1.00 77.94 552 PRO A N 1
ATOM 4310 C CA . PRO A 1 552 ? -6.775 8.391 6.841 1.00 77.94 552 PRO A CA 1
ATOM 4311 C C . PRO A 1 552 ? -7.197 7.401 7.936 1.00 77.94 552 PRO A C 1
ATOM 4313 O O . PRO A 1 552 ? -6.547 7.324 8.978 1.00 77.94 552 PRO A O 1
ATOM 4316 N N . ALA A 1 553 ? -8.297 6.670 7.728 1.00 80.88 553 ALA A N 1
ATOM 4317 C CA . ALA A 1 553 ? -8.775 5.637 8.630 1.00 80.88 553 ALA A CA 1
ATOM 4318 C C . ALA A 1 553 ? -8.118 4.261 8.358 1.00 80.88 553 ALA A C 1
ATOM 4320 O O . ALA A 1 553 ? -8.382 3.294 9.077 1.00 80.88 553 ALA A O 1
ATOM 4321 N N . PHE A 1 554 ? -7.244 4.158 7.354 1.00 89.81 554 PHE A N 1
ATOM 4322 C CA . PHE A 1 554 ? -6.455 2.967 7.059 1.00 89.81 554 PHE A CA 1
ATOM 4323 C C . PHE A 1 554 ? -5.008 3.142 7.545 1.00 89.81 554 PHE A C 1
ATOM 4325 O O . PHE A 1 554 ? -4.176 3.790 6.906 1.00 89.81 554 PHE A O 1
ATOM 4332 N N . PHE A 1 555 ? -4.705 2.542 8.697 1.00 92.44 555 PHE A N 1
ATOM 4333 C CA . PHE A 1 555 ? -3.381 2.572 9.316 1.00 92.44 555 PHE A CA 1
ATOM 4334 C C . PHE A 1 555 ? -2.434 1.524 8.731 1.00 92.44 555 PHE A C 1
ATOM 4336 O O . PHE A 1 555 ? -2.807 0.369 8.512 1.00 92.44 555 PHE A O 1
ATOM 4343 N N . ARG A 1 556 ? -1.162 1.880 8.578 1.00 96.31 556 ARG A N 1
ATOM 4344 C CA . ARG A 1 556 ? -0.096 0.929 8.255 1.00 96.31 556 ARG A CA 1
ATOM 4345 C C . ARG A 1 556 ? 0.420 0.301 9.548 1.00 96.31 556 ARG A C 1
ATOM 4347 O O . ARG A 1 556 ? 0.962 1.004 10.398 1.00 96.31 556 ARG A O 1
ATOM 4354 N N . VAL A 1 557 ? 0.263 -1.014 9.699 1.00 97.69 557 VAL A N 1
ATOM 4355 C CA . VAL A 1 557 ? 0.713 -1.753 10.893 1.00 97.69 557 VAL A CA 1
ATOM 4356 C C . VAL A 1 557 ? 2.029 -2.470 10.598 1.00 97.69 557 VAL A C 1
ATOM 4358 O O . VAL A 1 557 ? 2.053 -3.422 9.814 1.00 97.69 557 VAL A O 1
ATOM 4361 N N . SER A 1 558 ? 3.117 -2.027 11.228 1.00 98.56 558 SER A N 1
ATOM 4362 C CA . SER A 1 558 ? 4.404 -2.731 11.212 1.00 98.56 558 SER A CA 1
ATOM 4363 C C . SER A 1 558 ? 4.458 -3.758 12.336 1.00 98.56 558 SER A C 1
ATOM 4365 O O . SER A 1 558 ? 4.192 -3.435 13.494 1.00 98.56 558 SER A O 1
ATOM 4367 N N . VAL A 1 559 ? 4.863 -4.983 12.013 1.00 98.56 559 VAL A N 1
ATOM 4368 C CA . VAL A 1 559 ? 5.012 -6.061 12.995 1.00 98.56 559 VAL A CA 1
ATOM 4369 C C . VAL A 1 559 ? 6.487 -6.295 13.277 1.00 98.56 559 VAL A C 1
ATOM 4371 O O . VAL A 1 559 ? 7.277 -6.457 12.350 1.00 98.56 559 VAL A O 1
ATOM 4374 N N . VAL A 1 560 ? 6.865 -6.326 14.552 1.00 98.56 560 VAL A N 1
ATOM 4375 C CA . VAL A 1 560 ? 8.218 -6.670 15.002 1.00 98.56 560 VAL A CA 1
ATOM 4376 C C . VAL A 1 560 ? 8.155 -8.016 15.712 1.00 98.56 560 VAL A C 1
ATOM 4378 O O . VAL A 1 560 ? 7.520 -8.119 16.755 1.00 98.56 560 VAL A O 1
ATOM 4381 N N . LEU A 1 561 ? 8.819 -9.029 15.159 1.00 98.12 561 LEU A N 1
ATOM 4382 C CA . LEU A 1 561 ? 8.899 -10.391 15.689 1.00 98.12 561 LEU A CA 1
ATOM 4383 C C . LEU A 1 561 ? 10.303 -10.638 16.268 1.00 98.12 561 LEU A C 1
ATOM 4385 O O . LEU A 1 561 ? 11.211 -11.005 15.516 1.00 98.12 561 LEU A O 1
ATOM 4389 N N . PRO A 1 562 ? 10.530 -10.394 17.571 1.00 97.00 562 PRO A N 1
ATOM 4390 C CA . PRO A 1 562 ? 11.773 -10.775 18.230 1.00 97.00 562 PRO A CA 1
ATOM 4391 C C . PRO A 1 562 ? 11.842 -12.292 18.449 1.00 97.00 562 PRO A C 1
ATOM 4393 O O . PRO A 1 562 ? 10.863 -12.919 18.843 1.00 97.00 562 PRO A O 1
ATOM 4396 N N . ASN A 1 563 ? 13.015 -12.881 18.220 1.00 96.62 563 ASN A N 1
ATOM 4397 C CA . ASN A 1 563 ? 13.267 -14.308 18.385 1.00 96.62 563 ASN A CA 1
ATOM 4398 C C . ASN A 1 563 ? 14.627 -14.581 19.045 1.00 96.62 563 ASN A C 1
ATOM 4400 O O . ASN A 1 563 ? 15.641 -13.974 18.694 1.00 96.62 563 ASN A O 1
ATOM 4404 N N . TYR A 1 564 ? 14.649 -15.551 19.962 1.00 96.00 564 TYR A N 1
ATOM 4405 C CA . TYR A 1 564 ? 15.872 -16.152 20.491 1.00 96.00 564 TYR A CA 1
ATOM 4406 C C . TYR A 1 564 ? 15.609 -17.592 20.952 1.00 96.00 564 TYR A C 1
ATOM 4408 O O . TYR A 1 564 ? 15.012 -17.808 22.003 1.00 96.00 564 TYR A O 1
ATOM 4416 N N . ASN A 1 565 ? 16.091 -18.577 20.192 1.00 95.56 565 ASN A N 1
ATOM 4417 C CA . ASN A 1 565 ? 15.916 -20.013 20.461 1.00 95.56 565 ASN A CA 1
ATOM 4418 C C . ASN A 1 565 ? 14.449 -20.497 20.548 1.00 95.56 565 ASN A C 1
ATOM 4420 O O . ASN A 1 565 ? 14.131 -21.376 21.355 1.00 95.56 565 ASN A O 1
ATOM 4424 N N . TYR A 1 566 ? 13.552 -19.930 19.733 1.00 94.94 566 TYR A N 1
ATOM 4425 C CA . TYR A 1 566 ? 12.136 -20.311 19.676 1.00 94.94 566 TYR A CA 1
ATOM 4426 C C . TYR A 1 566 ? 11.736 -20.970 18.348 1.00 94.94 566 TYR A C 1
ATOM 4428 O O . TYR A 1 566 ? 10.574 -20.899 17.946 1.00 94.94 566 TYR A O 1
ATOM 4436 N N . ALA A 1 567 ? 12.651 -21.689 17.682 1.00 95.62 567 ALA A N 1
ATOM 4437 C CA . ALA A 1 567 ? 12.388 -22.315 16.379 1.00 95.62 567 ALA A CA 1
ATOM 4438 C C . ALA A 1 567 ? 11.093 -23.144 16.327 1.00 95.62 567 ALA A C 1
ATOM 4440 O O . ALA A 1 567 ? 10.428 -23.179 15.295 1.00 95.62 567 ALA A O 1
ATOM 4441 N N . ARG A 1 568 ? 10.720 -23.787 17.444 1.00 94.75 568 ARG A N 1
ATOM 4442 C CA . ARG A 1 568 ? 9.507 -24.613 17.556 1.00 94.75 568 ARG A CA 1
ATOM 4443 C C . ARG A 1 568 ? 8.187 -23.836 17.456 1.00 94.75 568 ARG A C 1
ATOM 4445 O O . ARG A 1 568 ? 7.187 -24.453 17.121 1.00 94.75 568 ARG A O 1
ATOM 4452 N N . TYR A 1 569 ? 8.181 -22.532 17.735 1.00 94.69 569 TYR A N 1
ATOM 4453 C CA . TYR A 1 569 ? 6.971 -21.696 17.738 1.00 94.69 569 TYR A CA 1
ATOM 4454 C C . TYR A 1 569 ? 6.857 -20.791 16.507 1.00 94.69 569 TYR A C 1
ATOM 4456 O O . TYR A 1 569 ? 5.764 -20.365 16.144 1.00 94.69 569 TYR A O 1
ATOM 4464 N N . LEU A 1 570 ? 7.974 -20.531 15.820 1.00 95.94 570 LEU A N 1
ATOM 4465 C CA . LEU A 1 570 ? 8.045 -19.558 14.726 1.00 95.94 570 LEU A CA 1
ATOM 4466 C C . LEU A 1 570 ? 7.101 -19.860 13.556 1.00 95.94 570 LEU A C 1
ATOM 4468 O O . LEU A 1 570 ? 6.571 -18.925 12.958 1.00 95.94 570 LEU A O 1
ATOM 4472 N N . GLU A 1 571 ? 6.884 -21.133 13.216 1.00 95.38 571 GLU A N 1
ATOM 4473 C CA . GLU A 1 571 ? 5.974 -21.507 12.123 1.00 95.38 571 GLU A CA 1
ATOM 4474 C C . GLU A 1 571 ? 4.529 -21.094 12.440 1.00 95.38 571 GLU A C 1
ATOM 4476 O O . GLU A 1 571 ? 3.905 -20.394 11.643 1.00 95.38 571 GLU A O 1
ATOM 4481 N N . GLU A 1 572 ? 4.029 -21.434 13.630 1.00 94.25 572 GLU A N 1
ATOM 4482 C CA . GLU A 1 572 ? 2.679 -21.058 14.067 1.00 94.25 572 GLU A CA 1
ATOM 4483 C C . GLU A 1 572 ? 2.556 -19.552 14.318 1.00 94.25 572 GLU A C 1
ATOM 4485 O O . GLU A 1 572 ? 1.552 -18.939 13.945 1.00 94.25 572 GLU A O 1
ATOM 4490 N N . ARG A 1 573 ? 3.599 -18.923 14.873 1.00 95.50 573 ARG A N 1
ATOM 4491 C CA . ARG A 1 573 ? 3.612 -17.479 15.111 1.00 95.50 573 ARG A CA 1
ATOM 4492 C C . ARG A 1 573 ? 3.482 -16.695 13.812 1.00 95.50 573 ARG A C 1
ATOM 4494 O O . ARG A 1 573 ? 2.587 -15.856 13.705 1.00 95.50 573 ARG A O 1
ATOM 4501 N N . ILE A 1 574 ? 4.344 -16.971 12.830 1.00 97.25 574 ILE A N 1
ATOM 4502 C CA . ILE A 1 574 ? 4.320 -16.293 11.525 1.00 97.25 574 ILE A CA 1
ATOM 4503 C C . ILE A 1 574 ? 2.996 -16.581 10.811 1.00 97.25 574 ILE A C 1
ATOM 4505 O O . ILE A 1 574 ? 2.403 -15.656 10.261 1.00 97.25 574 ILE A O 1
ATOM 4509 N N . ALA A 1 575 ? 2.480 -17.812 10.892 1.00 95.75 575 ALA A N 1
ATOM 4510 C CA . ALA A 1 575 ? 1.167 -18.145 10.345 1.00 95.75 575 ALA A CA 1
ATOM 4511 C C . ALA A 1 575 ? 0.033 -17.330 10.997 1.00 95.75 575 ALA A C 1
ATOM 4513 O O . ALA A 1 575 ? -0.862 -16.871 10.294 1.00 95.75 575 ALA A O 1
ATOM 4514 N N . SER A 1 576 ? 0.072 -17.091 12.313 1.00 96.12 576 SER A N 1
ATOM 4515 C CA . SER A 1 576 ? -0.939 -16.269 13.000 1.00 96.12 576 SER A CA 1
ATOM 4516 C C . SER A 1 576 ? -0.863 -14.775 12.639 1.00 96.12 576 SER A C 1
ATOM 4518 O O . SER A 1 576 ? -1.894 -14.103 12.597 1.00 96.12 576 SER A O 1
ATOM 4520 N N . ILE A 1 577 ? 0.336 -14.268 12.319 1.00 97.38 577 ILE A N 1
ATOM 4521 C CA . ILE A 1 577 ? 0.541 -12.908 11.789 1.00 97.38 577 ILE A CA 1
ATOM 4522 C C . ILE A 1 577 ? -0.014 -12.805 10.360 1.00 97.38 577 ILE A C 1
ATOM 4524 O O . ILE A 1 577 ? -0.706 -11.843 10.039 1.00 97.38 577 ILE A O 1
ATOM 4528 N N . ASP A 1 578 ? 0.257 -13.797 9.510 1.00 93.69 578 ASP A N 1
ATOM 4529 C CA . ASP A 1 578 ? -0.244 -13.856 8.128 1.00 93.69 578 ASP A CA 1
ATOM 4530 C C . ASP A 1 578 ? -1.773 -14.023 8.067 1.00 93.69 578 ASP A C 1
ATOM 4532 O O . ASP A 1 578 ? -2.438 -13.502 7.172 1.00 93.69 578 ASP A O 1
ATOM 4536 N N . ALA A 1 579 ? -2.350 -14.699 9.064 1.00 92.56 579 ALA A N 1
ATOM 4537 C CA . ALA A 1 579 ? -3.784 -14.944 9.164 1.00 92.56 579 ALA A CA 1
ATOM 4538 C C . ALA A 1 579 ? -4.616 -13.716 9.574 1.00 92.56 579 ALA A C 1
ATOM 4540 O O . ALA A 1 579 ? -5.846 -13.793 9.495 1.00 92.56 579 ALA A O 1
ATOM 4541 N N . GLN A 1 580 ? -3.990 -12.607 9.988 1.00 92.88 580 GLN A N 1
ATOM 4542 C CA . GLN A 1 580 ? -4.709 -11.396 10.388 1.00 92.88 580 GLN A CA 1
ATOM 4543 C C . GLN A 1 580 ? -5.664 -10.927 9.275 1.00 92.88 580 GLN A C 1
ATOM 4545 O O . GLN A 1 580 ? -5.313 -10.886 8.091 1.00 92.88 580 GLN A O 1
ATOM 4550 N N . SER A 1 581 ? -6.904 -10.586 9.631 1.00 87.56 581 SER A N 1
ATOM 4551 C CA . SER A 1 581 ? -7.872 -10.027 8.678 1.00 87.56 581 SER A CA 1
ATOM 4552 C C . SER A 1 581 ? -7.591 -8.555 8.359 1.00 87.56 581 SER A C 1
ATOM 4554 O O . SER A 1 581 ? -7.901 -8.097 7.250 1.00 87.56 581 SER A O 1
ATOM 4556 N N . TYR A 1 582 ? -6.888 -7.855 9.252 1.00 90.94 582 TYR A N 1
ATOM 4557 C CA . TYR A 1 582 ? -6.253 -6.581 8.951 1.00 90.94 582 TYR A CA 1
ATOM 4558 C C . TYR A 1 582 ? -4.907 -6.809 8.249 1.00 90.94 582 TYR A C 1
ATOM 4560 O O . TYR A 1 582 ? -4.065 -7.549 8.759 1.00 90.94 582 TYR A O 1
ATOM 4568 N N . PRO A 1 583 ? -4.659 -6.184 7.087 1.00 93.38 583 PRO A N 1
ATOM 4569 C CA . PRO A 1 583 ? -3.486 -6.480 6.292 1.00 93.38 583 PRO A CA 1
ATOM 4570 C C . PRO A 1 583 ? -2.236 -5.861 6.922 1.00 93.38 583 PRO A C 1
ATOM 4572 O O . PRO A 1 583 ? -2.196 -4.681 7.274 1.00 93.38 583 PRO A O 1
ATOM 4575 N N . ILE A 1 584 ? -1.184 -6.670 7.026 1.00 96.00 584 ILE A N 1
ATOM 4576 C CA . ILE A 1 584 ? 0.097 -6.270 7.614 1.00 96.00 584 ILE A CA 1
ATOM 4577 C C . ILE A 1 584 ? 0.897 -5.423 6.627 1.00 96.00 584 ILE A C 1
ATOM 4579 O O . ILE A 1 584 ? 1.122 -5.847 5.491 1.00 96.00 584 ILE A O 1
ATOM 4583 N N . TYR A 1 585 ? 1.366 -4.249 7.052 1.00 96.75 585 TYR A N 1
ATOM 4584 C CA . TYR A 1 585 ? 2.167 -3.371 6.197 1.00 96.75 585 TYR A CA 1
ATOM 4585 C C . TYR A 1 585 ? 3.550 -3.972 5.926 1.00 96.75 585 TYR A C 1
ATOM 4587 O O . TYR A 1 585 ? 3.984 -4.046 4.777 1.00 96.75 585 TYR A O 1
ATOM 4595 N N . GLU A 1 586 ? 4.209 -4.458 6.977 1.00 96.50 586 GLU A N 1
ATOM 4596 C CA . GLU A 1 586 ? 5.522 -5.100 6.910 1.00 96.50 586 GLU A CA 1
ATOM 4597 C C . GLU A 1 586 ? 5.794 -5.976 8.139 1.00 96.50 586 GLU A C 1
ATOM 4599 O O . GLU A 1 586 ? 5.219 -5.753 9.209 1.00 96.50 586 GLU A O 1
ATOM 4604 N N . LEU A 1 587 ? 6.722 -6.925 7.992 1.00 97.69 587 LEU A N 1
ATOM 4605 C CA . LEU A 1 587 ? 7.181 -7.811 9.060 1.00 97.69 587 LEU A CA 1
ATOM 4606 C C . LEU A 1 587 ? 8.700 -7.706 9.259 1.00 97.69 587 LEU A C 1
ATOM 4608 O O . LEU A 1 587 ? 9.495 -7.901 8.343 1.00 97.69 587 LEU A O 1
ATOM 4612 N N . ILE A 1 588 ? 9.113 -7.413 10.485 1.00 97.81 588 ILE A N 1
ATOM 4613 C CA . ILE A 1 588 ? 10.504 -7.207 10.884 1.00 97.81 588 ILE A CA 1
ATOM 4614 C C . ILE A 1 588 ? 10.868 -8.314 11.860 1.00 97.81 588 ILE A C 1
ATOM 4616 O O . ILE A 1 588 ? 10.482 -8.263 13.025 1.00 97.81 588 ILE A O 1
ATOM 4620 N N . VAL A 1 589 ? 11.597 -9.321 11.389 1.00 97.88 589 VAL A N 1
ATOM 4621 C CA . VAL A 1 589 ? 12.000 -10.464 12.211 1.00 97.88 589 VAL A CA 1
ATOM 4622 C C . VAL A 1 589 ? 13.412 -10.240 12.730 1.00 97.88 589 VAL A C 1
ATOM 4624 O O . VAL A 1 589 ? 14.334 -9.999 11.951 1.00 97.88 589 VAL A O 1
ATOM 4627 N N . LEU A 1 590 ? 13.584 -10.309 14.047 1.00 97.50 590 LEU A N 1
ATOM 4628 C CA . LEU A 1 590 ? 14.878 -10.168 14.706 1.00 97.50 590 LEU A CA 1
ATOM 4629 C C . LEU A 1 590 ? 15.315 -11.532 15.231 1.00 97.50 590 LEU A C 1
ATOM 4631 O O . LEU A 1 590 ? 14.609 -12.110 16.051 1.00 97.50 590 LEU A O 1
ATOM 4635 N N . ASP A 1 591 ? 16.478 -12.020 14.810 1.00 97.19 591 ASP A N 1
ATOM 4636 C CA . ASP A 1 591 ? 17.106 -13.190 15.426 1.00 97.19 591 ASP A CA 1
ATOM 4637 C C . ASP A 1 591 ? 18.272 -12.749 16.315 1.00 97.19 591 ASP A C 1
ATOM 4639 O O . ASP A 1 591 ? 19.275 -12.219 15.831 1.00 97.19 591 ASP A O 1
ATOM 4643 N N . ASP A 1 592 ? 18.146 -12.953 17.628 1.00 96.12 592 ASP A N 1
ATOM 4644 C CA . ASP A 1 592 ? 19.130 -12.501 18.617 1.00 96.12 592 ASP A CA 1
ATOM 4645 C C . ASP A 1 592 ? 20.278 -13.505 18.824 1.00 96.12 592 ASP A C 1
ATOM 4647 O O . ASP A 1 592 ? 20.612 -13.867 19.957 1.00 96.12 592 ASP A O 1
ATOM 4651 N N . ALA A 1 593 ? 20.870 -13.955 17.713 1.00 95.81 593 ALA A N 1
ATOM 4652 C CA . ALA A 1 593 ? 21.919 -14.971 17.643 1.00 95.81 593 ALA A CA 1
ATOM 4653 C C . ALA A 1 593 ? 21.466 -16.333 18.204 1.00 95.81 593 ALA A C 1
ATOM 4655 O O . ALA A 1 593 ? 22.075 -16.880 19.132 1.00 95.81 593 ALA A O 1
ATOM 4656 N N . SER A 1 594 ? 20.373 -16.876 17.660 1.00 95.88 594 SER A N 1
ATOM 4657 C CA . SER A 1 594 ? 19.852 -18.183 18.075 1.00 95.88 594 SER A CA 1
ATOM 4658 C C . SER A 1 594 ? 20.846 -19.312 17.777 1.00 95.88 594 SER A C 1
ATOM 4660 O O . SER A 1 594 ? 21.511 -19.336 16.744 1.00 95.88 594 SER A O 1
ATOM 4662 N N . ALA A 1 595 ? 20.934 -20.277 18.691 1.00 95.81 595 ALA A N 1
ATOM 4663 C CA . ALA A 1 595 ? 21.771 -21.471 18.565 1.00 95.81 595 ALA A CA 1
ATOM 4664 C C . ALA A 1 595 ? 21.003 -22.693 18.022 1.00 95.81 595 ALA A C 1
ATOM 4666 O O . ALA A 1 595 ? 21.608 -23.735 17.761 1.00 95.81 595 ALA A O 1
ATOM 4667 N N . ASP A 1 596 ? 19.679 -22.590 17.896 1.00 96.31 596 ASP A N 1
ATOM 4668 C CA . ASP A 1 596 ? 18.813 -23.604 17.296 1.00 96.31 596 ASP A CA 1
ATOM 4669 C C . ASP A 1 596 ? 18.635 -23.381 15.778 1.00 96.31 596 ASP A C 1
ATOM 4671 O O . ASP A 1 596 ? 19.397 -22.665 15.131 1.00 96.31 596 ASP A O 1
ATOM 4675 N N . ASN A 1 597 ? 17.637 -24.027 15.170 1.00 96.44 597 ASN A N 1
ATOM 4676 C CA . ASN A 1 597 ? 17.347 -23.901 13.742 1.00 96.44 597 ASN A CA 1
ATOM 4677 C C . ASN A 1 597 ? 16.425 -22.713 13.389 1.00 96.44 597 ASN A C 1
ATOM 4679 O O . ASN A 1 597 ? 15.852 -22.717 12.296 1.00 96.44 597 ASN A O 1
ATOM 4683 N N . SER A 1 598 ? 16.289 -21.703 14.261 1.00 97.12 598 SER A N 1
ATOM 4684 C CA . SER A 1 598 ? 15.367 -20.567 14.086 1.00 97.12 598 SER A CA 1
ATOM 4685 C C . SER A 1 598 ? 15.501 -19.882 12.729 1.00 97.12 598 SER A C 1
ATOM 4687 O O . SER A 1 598 ? 14.502 -19.729 12.033 1.00 97.12 598 SER A O 1
ATOM 4689 N N . LEU A 1 599 ? 16.725 -19.533 12.312 1.00 96.19 599 LEU A N 1
ATOM 4690 C CA . LEU A 1 599 ? 16.953 -18.803 11.060 1.00 96.19 599 LEU A CA 1
ATOM 4691 C C . LEU A 1 599 ? 16.394 -19.553 9.842 1.00 96.19 599 LEU A C 1
ATOM 4693 O O . LEU A 1 599 ? 15.694 -18.966 9.025 1.00 96.19 599 LEU A O 1
ATOM 4697 N N . SER A 1 600 ? 16.611 -20.870 9.775 1.00 96.25 600 SER A N 1
ATOM 4698 C CA . SER A 1 600 ? 16.086 -21.696 8.680 1.00 96.25 600 SER A CA 1
ATOM 4699 C C . SER A 1 600 ? 14.554 -21.766 8.660 1.00 96.25 600 SER A C 1
ATOM 4701 O O . SER A 1 600 ? 13.949 -21.818 7.589 1.00 96.25 600 SER A O 1
ATOM 4703 N N . VAL A 1 601 ? 13.916 -21.754 9.837 1.00 96.69 601 VAL A N 1
ATOM 4704 C CA . VAL A 1 601 ? 12.452 -21.738 9.961 1.00 96.69 601 VAL A CA 1
ATOM 4705 C C . VAL A 1 601 ? 11.912 -20.376 9.538 1.00 96.69 601 VAL A C 1
ATOM 4707 O O . VAL A 1 601 ? 10.971 -20.326 8.754 1.00 96.69 601 VAL A O 1
ATOM 4710 N N . ILE A 1 602 ? 12.542 -19.285 9.984 1.00 96.94 602 ILE A N 1
ATOM 4711 C CA . ILE A 1 602 ? 12.194 -17.914 9.592 1.00 96.94 602 ILE A CA 1
ATOM 4712 C C . ILE A 1 602 ? 12.280 -17.763 8.071 1.00 96.94 602 ILE A C 1
ATOM 4714 O O . ILE A 1 602 ? 11.296 -17.381 7.449 1.00 96.94 602 ILE A O 1
ATOM 4718 N N . GLU A 1 603 ? 13.411 -18.109 7.453 1.00 95.44 603 GLU A N 1
ATOM 4719 C CA . GLU A 1 603 ? 13.604 -17.996 6.000 1.00 95.44 603 GLU A CA 1
ATOM 4720 C C . GLU A 1 603 ? 12.552 -18.791 5.217 1.00 95.44 603 GLU A C 1
ATOM 4722 O O . GLU A 1 603 ? 11.953 -18.278 4.269 1.00 95.44 603 GLU A O 1
ATOM 4727 N N . LYS A 1 604 ? 12.276 -20.030 5.646 1.00 94.94 604 LYS A N 1
ATOM 4728 C CA . LYS A 1 604 ? 11.250 -20.878 5.033 1.00 94.94 604 LYS A CA 1
ATOM 4729 C C . LYS A 1 604 ? 9.862 -20.244 5.155 1.00 94.94 604 LYS A C 1
ATOM 4731 O O . LYS A 1 604 ? 9.170 -20.131 4.145 1.00 94.94 604 LYS A O 1
ATOM 4736 N N . SER A 1 605 ? 9.459 -19.829 6.353 1.00 94.75 605 SER A N 1
ATOM 4737 C CA . SER A 1 605 ? 8.135 -19.250 6.604 1.00 94.75 605 SER A CA 1
ATOM 4738 C C . SER A 1 605 ? 7.948 -17.917 5.878 1.00 94.75 605 SER A C 1
ATOM 4740 O O . SER A 1 605 ? 6.907 -17.695 5.264 1.00 94.75 605 SER A O 1
ATOM 4742 N N . LEU A 1 606 ? 8.972 -17.058 5.862 1.00 93.44 606 LEU A N 1
ATOM 4743 C CA . LEU A 1 606 ? 8.918 -15.768 5.175 1.00 93.44 606 LEU A CA 1
ATOM 4744 C C . LEU A 1 606 ? 8.870 -15.910 3.647 1.00 93.44 606 LEU A C 1
ATOM 4746 O O . LEU A 1 606 ? 8.242 -15.103 2.973 1.00 93.44 606 LEU A O 1
ATOM 4750 N N . SER A 1 607 ? 9.465 -16.965 3.082 1.00 88.12 607 SER A N 1
ATOM 4751 C CA . SER A 1 607 ? 9.362 -17.237 1.640 1.00 88.12 607 SER A CA 1
ATOM 4752 C C . SER A 1 607 ? 7.944 -17.604 1.175 1.00 88.12 607 SER A C 1
ATOM 4754 O O . SER A 1 607 ? 7.659 -17.546 -0.022 1.00 88.12 607 SER A O 1
ATOM 4756 N N . ALA A 1 608 ? 7.068 -17.992 2.109 1.00 87.94 608 ALA A N 1
ATOM 4757 C CA . ALA A 1 608 ? 5.701 -18.424 1.839 1.00 87.94 608 ALA A CA 1
ATOM 4758 C C . ALA A 1 608 ? 4.643 -17.331 2.078 1.00 87.94 608 ALA A C 1
ATOM 4760 O O . ALA A 1 608 ? 3.514 -17.492 1.614 1.00 87.94 608 ALA A O 1
ATOM 4761 N N . THR A 1 609 ? 4.982 -16.238 2.770 1.00 88.25 609 THR A N 1
ATOM 4762 C CA . THR A 1 609 ? 4.052 -15.124 3.026 1.00 88.25 609 THR A CA 1
ATOM 4763 C C . THR A 1 609 ? 4.155 -14.050 1.935 1.00 88.25 609 THR A C 1
ATOM 4765 O O . THR A 1 609 ? 5.245 -13.782 1.423 1.00 88.25 609 THR A O 1
ATOM 4768 N N . PRO A 1 610 ? 3.036 -13.401 1.561 1.00 85.69 610 PRO A N 1
ATOM 4769 C CA . PRO A 1 610 ? 3.056 -12.212 0.712 1.00 85.69 610 PRO A CA 1
ATOM 4770 C C . PRO A 1 610 ? 3.530 -10.945 1.446 1.00 85.69 610 PRO A C 1
ATOM 4772 O O . PRO A 1 610 ? 3.734 -9.916 0.803 1.00 85.69 610 PRO A O 1
ATOM 4775 N N . ILE A 1 611 ? 3.675 -10.973 2.777 1.00 92.25 611 ILE A N 1
ATOM 4776 C CA . ILE A 1 611 ? 4.064 -9.802 3.568 1.00 92.25 611 ILE A CA 1
ATOM 4777 C C . ILE A 1 611 ? 5.504 -9.402 3.232 1.00 92.25 611 ILE A C 1
ATOM 4779 O O . ILE A 1 611 ? 6.417 -10.225 3.256 1.00 92.25 611 ILE A O 1
ATOM 4783 N N . ASP A 1 612 ? 5.727 -8.109 2.981 1.00 92.19 612 ASP A N 1
ATOM 4784 C CA . ASP A 1 612 ? 7.084 -7.587 2.840 1.00 92.19 612 ASP A CA 1
ATOM 4785 C C . ASP A 1 612 ? 7.838 -7.750 4.160 1.00 92.19 612 ASP A C 1
ATOM 4787 O O . ASP A 1 612 ? 7.497 -7.128 5.172 1.00 92.19 612 ASP A O 1
ATOM 4791 N N . SER A 1 613 ? 8.866 -8.594 4.137 1.00 94.19 613 SER A N 1
ATOM 4792 C CA . SER A 1 613 ? 9.589 -9.000 5.334 1.00 94.19 613 SER A CA 1
ATOM 4793 C C . SER A 1 613 ? 11.069 -8.647 5.283 1.00 94.19 613 SER A C 1
ATOM 4795 O O . SER A 1 613 ? 11.702 -8.757 4.231 1.00 94.19 613 SER A O 1
ATOM 4797 N N . GLN A 1 614 ? 11.642 -8.323 6.439 1.00 93.44 614 GLN A N 1
ATOM 4798 C CA . GLN A 1 614 ? 13.085 -8.210 6.631 1.00 93.44 614 GLN A CA 1
ATOM 4799 C C . GLN A 1 614 ? 13.548 -9.082 7.797 1.00 93.44 614 GLN A C 1
ATOM 4801 O O . GLN A 1 614 ? 12.892 -9.132 8.838 1.00 93.44 614 GLN A O 1
ATOM 4806 N N . ILE A 1 615 ? 14.692 -9.744 7.619 1.00 95.69 615 ILE A N 1
ATOM 4807 C CA . ILE A 1 615 ? 15.355 -10.526 8.664 1.00 95.69 615 ILE A CA 1
ATOM 4808 C C . ILE A 1 615 ? 16.575 -9.743 9.128 1.00 95.69 615 ILE A C 1
ATOM 4810 O O . ILE A 1 615 ? 17.416 -9.341 8.324 1.00 95.69 615 ILE A O 1
ATOM 4814 N N . ILE A 1 616 ? 16.681 -9.546 10.435 1.00 96.00 616 ILE A N 1
ATOM 4815 C CA . ILE A 1 616 ? 17.811 -8.884 11.069 1.00 96.00 616 ILE A CA 1
ATOM 4816 C C . ILE A 1 616 ? 18.440 -9.879 12.036 1.00 96.00 616 ILE A C 1
ATOM 4818 O O . ILE A 1 616 ? 17.911 -10.129 13.116 1.00 96.00 616 ILE A O 1
ATOM 4822 N N . VAL A 1 617 ? 19.588 -10.424 11.646 1.00 96.44 617 VAL A N 1
ATOM 4823 C CA . VAL A 1 617 ? 20.348 -11.380 12.456 1.00 96.44 617 VAL A CA 1
ATOM 4824 C C . VAL A 1 617 ? 21.406 -10.634 13.262 1.00 96.44 617 VAL A C 1
ATOM 4826 O O . VAL A 1 617 ? 22.093 -9.753 12.739 1.00 96.44 617 VAL A O 1
ATOM 4829 N N . ASN A 1 618 ? 21.517 -10.953 14.547 1.00 94.88 618 ASN A N 1
ATOM 4830 C CA . ASN A 1 618 ? 22.597 -10.473 15.398 1.00 94.88 618 ASN A CA 1
ATOM 4831 C C . ASN A 1 618 ? 23.810 -11.403 15.343 1.00 94.88 618 ASN A C 1
ATOM 4833 O O . ASN A 1 618 ? 23.666 -12.621 15.355 1.00 94.88 618 ASN A O 1
ATOM 4837 N N . ASP A 1 619 ? 25.005 -10.812 15.382 1.00 93.38 619 ASP A N 1
ATOM 4838 C CA . ASP A 1 619 ? 26.257 -11.568 15.509 1.00 93.38 619 ASP A CA 1
ATOM 4839 C C . ASP A 1 619 ? 26.421 -12.176 16.915 1.00 93.38 619 ASP A C 1
ATOM 4841 O O . ASP A 1 619 ? 26.995 -13.250 17.081 1.00 93.38 619 ASP A O 1
ATOM 4845 N N . GLU A 1 620 ? 25.908 -11.485 17.937 1.00 94.25 620 GLU A N 1
ATOM 4846 C CA . GLU A 1 620 ? 25.967 -11.889 19.342 1.00 94.25 620 GLU A CA 1
ATOM 4847 C C . GLU A 1 620 ? 24.634 -11.607 20.043 1.00 94.25 620 GLU A C 1
ATOM 4849 O O . GLU A 1 620 ? 23.951 -10.627 19.732 1.00 94.25 620 GLU A O 1
ATOM 4854 N N . ASN A 1 621 ? 24.289 -12.432 21.037 1.00 93.50 621 ASN A N 1
ATOM 4855 C CA . ASN A 1 621 ? 23.072 -12.239 21.816 1.00 93.50 621 ASN A CA 1
ATOM 4856 C C . ASN A 1 621 ? 23.106 -10.899 22.571 1.00 93.50 621 ASN A C 1
ATOM 4858 O O . ASN A 1 621 ? 24.044 -10.590 23.310 1.00 93.50 621 ASN A O 1
ATOM 4862 N N . SER A 1 622 ? 22.046 -10.109 22.428 1.00 89.94 622 SER A N 1
ATOM 4863 C CA . SER A 1 622 ? 21.960 -8.758 22.983 1.00 89.94 622 SER A CA 1
ATOM 4864 C C . SER A 1 622 ? 21.835 -8.710 24.510 1.00 89.94 622 SER A C 1
ATOM 4866 O O . SER A 1 622 ? 22.084 -7.659 25.127 1.00 89.94 622 SER A O 1
ATOM 4868 N N . GLY A 1 623 ? 21.433 -9.830 25.119 1.00 86.12 623 GLY A N 1
ATOM 4869 C CA . GLY A 1 623 ? 21.232 -10.016 26.552 1.00 86.12 623 GLY A CA 1
ATOM 4870 C C . GLY A 1 623 ? 20.028 -9.274 27.136 1.00 86.12 623 GLY A C 1
ATOM 4871 O O . GLY A 1 623 ? 19.860 -9.281 28.355 1.00 86.12 623 GLY A O 1
ATOM 4872 N N . ASN A 1 624 ? 19.219 -8.585 26.320 1.00 87.25 624 ASN A N 1
ATOM 4873 C CA . ASN A 1 624 ? 18.052 -7.840 26.794 1.00 87.25 624 ASN A CA 1
ATOM 4874 C C . ASN A 1 624 ? 17.022 -7.592 25.676 1.00 87.25 624 ASN A C 1
ATOM 4876 O O . ASN A 1 624 ? 17.346 -7.005 24.645 1.00 87.25 624 ASN A O 1
ATOM 4880 N N . VAL A 1 625 ? 15.761 -7.941 25.939 1.00 87.12 625 VAL A N 1
ATOM 4881 C CA . VAL A 1 625 ? 14.652 -7.830 24.978 1.00 87.12 625 VAL A CA 1
ATOM 4882 C C . VAL A 1 625 ? 14.388 -6.393 24.496 1.00 87.12 625 VAL A C 1
ATOM 4884 O O . VAL A 1 625 ? 14.123 -6.182 23.319 1.00 87.12 625 VAL A O 1
ATOM 4887 N N . PHE A 1 626 ? 14.572 -5.364 25.332 1.00 90.00 626 PHE A N 1
ATOM 4888 C CA . PHE A 1 626 ? 14.322 -3.971 24.929 1.00 90.00 626 PHE A CA 1
ATOM 4889 C C . PHE A 1 626 ? 15.366 -3.439 23.948 1.00 90.00 626 PHE A C 1
ATOM 4891 O O . PHE A 1 626 ? 15.067 -2.533 23.170 1.00 90.00 626 PHE A O 1
ATOM 4898 N N . LYS A 1 627 ? 16.577 -4.017 23.926 1.00 91.38 627 LYS A N 1
ATOM 4899 C CA . LYS A 1 627 ? 17.543 -3.730 22.855 1.00 91.38 627 LYS A CA 1
ATOM 4900 C C . LYS A 1 627 ? 17.028 -4.251 21.515 1.00 91.38 627 LYS A C 1
ATOM 4902 O O . LYS A 1 627 ? 17.167 -3.545 20.519 1.00 91.38 627 LYS A O 1
ATOM 4907 N N . GLN A 1 628 ? 16.405 -5.434 21.504 1.00 92.06 628 GLN A N 1
ATOM 4908 C CA . GLN A 1 628 ? 15.744 -5.974 20.314 1.00 92.06 628 GLN A CA 1
ATOM 4909 C C . GLN A 1 628 ? 14.552 -5.118 19.916 1.00 92.06 628 GLN A C 1
ATOM 4911 O O . GLN A 1 628 ? 14.477 -4.696 18.769 1.00 92.06 628 GLN A O 1
ATOM 4916 N N . TRP A 1 629 ? 13.674 -4.768 20.858 1.00 94.00 629 TRP A N 1
ATOM 4917 C CA . TRP A 1 629 ? 12.524 -3.916 20.557 1.00 94.00 629 TRP A CA 1
ATOM 4918 C C . TRP A 1 629 ? 12.958 -2.588 19.967 1.00 94.00 629 TRP A C 1
ATOM 4920 O O . TRP A 1 629 ? 12.470 -2.224 18.908 1.00 94.00 629 TRP A O 1
ATOM 4930 N N . LYS A 1 630 ? 13.928 -1.896 20.579 1.00 94.62 630 LYS A N 1
ATOM 4931 C CA . LYS A 1 630 ? 14.462 -0.660 20.006 1.00 94.62 630 LYS A CA 1
ATOM 4932 C C . LYS A 1 630 ? 14.990 -0.898 18.592 1.00 94.62 630 LYS A C 1
ATOM 4934 O O . LYS A 1 630 ? 14.627 -0.154 17.687 1.00 94.62 630 LYS A O 1
ATOM 4939 N N . LYS A 1 631 ? 15.800 -1.943 18.391 1.00 95.06 631 LYS A N 1
ATOM 4940 C CA . LYS A 1 631 ? 16.355 -2.278 17.076 1.00 95.06 631 LYS A CA 1
ATOM 4941 C C . LYS A 1 631 ? 15.252 -2.502 16.041 1.00 95.06 631 LYS A C 1
ATOM 4943 O O . LYS A 1 631 ? 15.347 -1.930 14.968 1.00 95.06 631 LYS A O 1
ATOM 4948 N N . GLY A 1 632 ? 14.221 -3.285 16.349 1.00 96.06 632 GLY A N 1
ATOM 4949 C CA . GLY A 1 632 ? 13.112 -3.557 15.432 1.00 96.06 632 GLY A CA 1
ATOM 4950 C C . GLY A 1 632 ? 12.221 -2.344 15.195 1.00 96.06 632 GLY A C 1
ATOM 4951 O O . GLY A 1 632 ? 11.941 -2.005 14.050 1.00 96.06 632 GLY A O 1
ATOM 4952 N N . VAL A 1 633 ? 11.833 -1.644 16.263 1.00 96.50 633 VAL A N 1
ATOM 4953 C CA . VAL A 1 633 ? 10.994 -0.440 16.212 1.00 96.50 633 VAL A CA 1
ATOM 4954 C C . VAL A 1 633 ? 11.670 0.665 15.400 1.00 96.50 633 VAL A C 1
ATOM 4956 O O . VAL A 1 633 ? 10.998 1.300 14.590 1.00 96.50 633 VAL A O 1
ATOM 4959 N N . ASP A 1 634 ? 12.985 0.860 15.526 1.00 95.88 634 ASP A N 1
ATOM 4960 C CA . ASP A 1 634 ? 13.743 1.827 14.716 1.00 95.88 634 ASP A CA 1
ATOM 4961 C C . ASP A 1 634 ? 13.630 1.547 13.202 1.00 95.88 634 ASP A C 1
ATOM 4963 O O . ASP A 1 634 ? 13.738 2.477 12.405 1.00 95.88 634 ASP A O 1
ATOM 4967 N N . GLN A 1 635 ? 13.387 0.294 12.801 1.00 95.56 635 GLN A N 1
ATOM 4968 C CA . GLN A 1 635 ? 13.264 -0.114 11.395 1.00 95.56 635 GLN A CA 1
ATOM 4969 C C . GLN A 1 635 ? 11.827 -0.058 10.859 1.00 95.56 635 GLN A C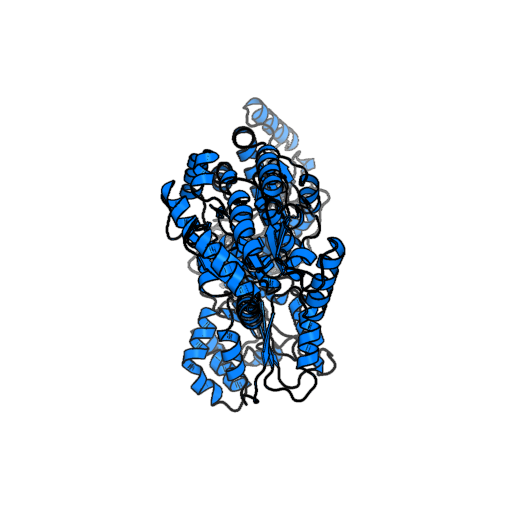 1
ATOM 4971 O O . GLN A 1 635 ? 11.617 -0.285 9.671 1.00 95.56 635 GLN A O 1
ATOM 4976 N N . THR A 1 636 ? 10.835 0.217 11.710 1.00 96.25 636 THR A N 1
ATOM 4977 C CA . THR A 1 636 ? 9.425 0.298 11.294 1.00 96.25 636 THR A CA 1
ATOM 4978 C C . THR A 1 636 ? 9.150 1.562 10.479 1.00 96.25 636 THR A C 1
ATOM 4980 O O . THR A 1 636 ? 9.677 2.637 10.775 1.00 96.25 636 THR A O 1
ATOM 4983 N N . ALA A 1 637 ? 8.270 1.461 9.491 1.00 94.62 637 ALA A N 1
ATOM 4984 C CA . ALA A 1 637 ? 7.789 2.556 8.654 1.00 94.62 637 ALA A CA 1
ATOM 4985 C C . ALA A 1 637 ? 6.264 2.777 8.748 1.00 94.62 637 ALA A C 1
ATOM 4987 O O . ALA A 1 637 ? 5.760 3.739 8.168 1.00 94.62 637 ALA A O 1
ATOM 4988 N N . GLY A 1 638 ? 5.541 1.913 9.464 1.00 96.06 638 GLY A N 1
ATOM 4989 C CA . GLY A 1 638 ? 4.102 2.016 9.696 1.00 96.06 638 GLY A CA 1
ATOM 4990 C C . GLY A 1 638 ? 3.709 3.083 10.719 1.00 96.06 638 GLY A C 1
ATOM 4991 O O . GLY A 1 638 ? 4.535 3.607 11.471 1.00 96.06 638 GLY A O 1
ATOM 4992 N N . ASP A 1 639 ? 2.415 3.390 10.741 1.00 96.19 639 ASP A N 1
ATOM 4993 C CA . ASP A 1 639 ? 1.783 4.335 11.669 1.00 96.19 639 ASP A CA 1
ATOM 4994 C C . ASP A 1 639 ? 1.601 3.714 13.059 1.00 96.19 639 ASP A C 1
ATOM 4996 O O . ASP A 1 639 ? 1.698 4.399 14.084 1.00 96.19 639 ASP A O 1
ATOM 5000 N N . LEU A 1 640 ? 1.373 2.399 13.078 1.00 98.19 640 LEU A N 1
ATOM 5001 C CA . LEU A 1 640 ? 1.214 1.577 14.267 1.00 98.19 640 LEU A CA 1
ATOM 5002 C C . LEU A 1 640 ? 2.282 0.480 14.302 1.00 98.19 640 LEU A C 1
ATOM 5004 O O . LEU A 1 640 ? 2.722 -0.011 13.261 1.00 98.19 640 LEU A O 1
ATOM 5008 N N . VAL A 1 641 ? 2.675 0.081 15.510 1.00 98.56 641 VAL A N 1
ATOM 5009 C CA . VAL A 1 641 ? 3.623 -1.011 15.745 1.00 98.56 641 VAL A CA 1
ATOM 5010 C C . VAL A 1 641 ? 2.990 -2.068 16.632 1.00 98.56 641 VAL A C 1
ATOM 5012 O O . VAL A 1 641 ? 2.457 -1.758 17.697 1.00 98.56 641 VAL A O 1
ATOM 5015 N N . TRP A 1 642 ? 3.112 -3.320 16.207 1.00 98.38 642 TRP A N 1
ATOM 5016 C CA . TRP A 1 642 ? 2.779 -4.498 16.992 1.00 98.38 642 TRP A CA 1
ATOM 5017 C C . TRP A 1 642 ? 4.055 -5.280 17.302 1.00 98.38 642 TRP A C 1
ATOM 5019 O O . TRP A 1 642 ? 4.758 -5.717 16.388 1.00 98.38 642 TRP A O 1
ATOM 5029 N N . ILE A 1 643 ? 4.366 -5.443 18.589 1.00 97.12 643 ILE A N 1
ATOM 5030 C CA . ILE A 1 643 ? 5.432 -6.345 19.028 1.00 97.12 643 ILE A CA 1
ATOM 5031 C C . ILE A 1 643 ? 4.828 -7.735 19.190 1.00 97.12 643 ILE A C 1
ATOM 5033 O O . ILE A 1 643 ? 3.912 -7.931 19.976 1.00 97.12 643 ILE A O 1
ATOM 5037 N N . ALA A 1 644 ? 5.336 -8.676 18.416 1.00 96.94 644 ALA A N 1
ATOM 5038 C CA . ALA A 1 644 ? 4.802 -10.005 18.219 1.00 96.94 644 ALA A CA 1
ATOM 5039 C C . ALA A 1 644 ? 5.805 -11.029 18.758 1.00 96.94 644 ALA A C 1
ATOM 5041 O O . ALA A 1 644 ? 6.614 -11.515 17.977 1.00 96.94 644 ALA A O 1
ATOM 5042 N N . GLU A 1 645 ? 5.803 -11.337 20.056 1.00 94.50 645 GLU A N 1
ATOM 5043 C CA . GLU A 1 645 ? 6.779 -12.276 20.639 1.00 94.50 645 GLU A CA 1
ATOM 5044 C C . GLU A 1 645 ? 6.654 -13.683 20.016 1.00 94.50 645 GLU A C 1
ATOM 5046 O O . GLU A 1 645 ? 5.573 -14.102 19.590 1.00 94.50 645 GLU A O 1
ATOM 5051 N N . ALA A 1 646 ? 7.781 -14.394 19.892 1.00 94.19 646 ALA A N 1
ATOM 5052 C CA . ALA A 1 646 ? 7.878 -15.620 19.091 1.00 94.19 646 ALA A CA 1
ATOM 5053 C C . ALA A 1 646 ? 7.054 -16.806 19.619 1.00 94.19 646 ALA A C 1
ATOM 5055 O O . ALA A 1 646 ? 6.749 -17.711 18.843 1.00 94.19 646 ALA A O 1
ATOM 5056 N N . ASP A 1 647 ? 6.715 -16.814 20.905 1.00 92.25 647 ASP A N 1
ATOM 5057 C CA . ASP A 1 647 ? 6.005 -17.877 21.620 1.00 92.25 647 ASP A CA 1
ATOM 5058 C C . ASP A 1 647 ? 4.504 -17.596 21.839 1.00 92.25 647 ASP A C 1
ATOM 5060 O O . ASP A 1 647 ? 3.819 -18.400 22.467 1.00 92.25 647 ASP A O 1
ATOM 5064 N N . ASP A 1 648 ? 3.971 -16.505 21.279 1.00 94.06 648 ASP A N 1
ATOM 5065 C CA . ASP A 1 648 ? 2.553 -16.135 21.371 1.00 94.06 648 ASP A CA 1
ATOM 5066 C C . ASP A 1 648 ? 1.753 -16.455 20.096 1.00 94.06 648 ASP A C 1
ATOM 5068 O O . ASP A 1 648 ? 2.263 -16.426 18.977 1.00 94.06 648 ASP A O 1
ATOM 5072 N N . LEU A 1 649 ? 0.434 -16.614 20.221 1.00 93.31 649 LEU A N 1
ATOM 5073 C CA . LEU A 1 649 ? -0.495 -16.711 19.086 1.00 93.31 649 LEU A CA 1
ATOM 5074 C C . LEU A 1 649 ? -1.484 -15.544 19.074 1.00 93.31 649 LEU A C 1
ATOM 5076 O O . LEU A 1 649 ? -1.724 -14.893 20.088 1.00 93.31 649 LEU A O 1
ATOM 5080 N N . SER A 1 650 ? -2.061 -15.271 17.906 1.00 94.56 650 SER A N 1
ATOM 5081 C CA . SER A 1 650 ? -3.066 -14.221 17.722 1.00 94.56 650 SER A CA 1
ATOM 5082 C C . SER A 1 650 ? -4.281 -14.748 16.967 1.00 94.56 650 SER A C 1
ATOM 5084 O O . SER A 1 650 ? -4.153 -15.575 16.064 1.00 94.56 650 SER A O 1
ATOM 5086 N N . LEU A 1 651 ? -5.469 -14.282 17.359 1.00 90.50 651 LEU A N 1
ATOM 5087 C CA . LEU A 1 651 ? -6.694 -14.521 16.598 1.00 90.50 651 LEU A CA 1
ATOM 5088 C C . LEU A 1 651 ? -6.693 -13.639 15.335 1.00 90.50 651 LEU A C 1
ATOM 5090 O O . LEU A 1 651 ? -6.162 -12.528 15.405 1.00 90.50 651 LEU A O 1
ATOM 5094 N N . PRO A 1 652 ? -7.268 -14.088 14.203 1.00 88.62 652 PRO A N 1
ATOM 5095 C CA . PRO A 1 652 ? -7.291 -13.325 12.948 1.00 88.62 652 PRO A CA 1
ATOM 5096 C C . PRO A 1 652 ? -7.806 -11.882 13.077 1.00 88.62 652 PRO A C 1
ATOM 5098 O O . PRO A 1 652 ? -7.296 -10.977 12.425 1.00 88.62 652 PRO A O 1
ATOM 5101 N N . GLU A 1 653 ? -8.797 -11.668 13.935 1.00 85.31 653 GLU A N 1
ATOM 5102 C CA . GLU A 1 653 ? -9.498 -10.403 14.157 1.00 85.31 653 GLU A CA 1
ATOM 5103 C C . GLU A 1 653 ? -8.777 -9.433 15.110 1.00 85.31 653 GLU A C 1
ATOM 5105 O O . GLU A 1 653 ? -9.229 -8.302 15.283 1.00 85.31 653 GLU A O 1
ATOM 5110 N N . PHE A 1 654 ? -7.651 -9.844 15.707 1.00 93.06 654 PHE A N 1
ATOM 5111 C CA . PHE A 1 654 ? -6.927 -9.066 16.719 1.00 93.06 654 PHE A CA 1
ATOM 5112 C C . PHE A 1 654 ? -6.612 -7.637 16.257 1.00 93.06 654 PHE A C 1
ATOM 5114 O O . PHE A 1 654 ? -6.919 -6.666 16.955 1.00 93.06 654 PHE A O 1
ATOM 5121 N N . LEU A 1 655 ? -6.018 -7.492 15.070 1.00 93.69 655 LEU A N 1
ATOM 5122 C CA . LEU A 1 655 ? -5.689 -6.170 14.553 1.00 93.69 655 LEU A CA 1
ATOM 5123 C C . LEU A 1 655 ? -6.923 -5.382 14.115 1.00 93.69 655 LEU A C 1
ATOM 5125 O O . LEU A 1 655 ? -6.935 -4.179 14.349 1.00 93.69 655 LEU A O 1
ATOM 5129 N N . ASP A 1 656 ? -7.948 -6.017 13.531 1.00 83.31 656 ASP A N 1
ATOM 5130 C CA . ASP A 1 656 ? -9.176 -5.306 13.142 1.00 83.31 656 ASP A CA 1
ATOM 5131 C C . ASP A 1 656 ? -9.875 -4.687 14.352 1.00 83.31 656 ASP A C 1
ATOM 5133 O O . ASP A 1 656 ? -10.446 -3.609 14.224 1.00 83.31 656 ASP A O 1
ATOM 5137 N N . GLU A 1 657 ? -9.797 -5.322 15.524 1.00 83.56 657 GLU A N 1
ATOM 5138 C CA . GLU A 1 657 ? -10.361 -4.783 16.760 1.00 83.56 657 GLU A CA 1
ATOM 5139 C C . GLU A 1 657 ? -9.534 -3.611 17.313 1.00 83.56 657 GLU A C 1
ATOM 5141 O O . GLU A 1 657 ? -10.086 -2.562 17.657 1.00 83.56 657 GLU A O 1
ATOM 5146 N N . LEU A 1 658 ? -8.203 -3.738 17.363 1.00 89.44 658 LEU A N 1
ATOM 5147 C CA . LEU A 1 658 ? -7.356 -2.716 17.986 1.00 89.44 658 LEU A CA 1
ATOM 5148 C C . LEU A 1 658 ? -7.186 -1.451 17.159 1.00 89.44 658 LEU A C 1
ATOM 5150 O O . LEU A 1 658 ? -7.146 -0.361 17.739 1.00 89.44 658 LEU A O 1
ATOM 5154 N N . VAL A 1 659 ? -7.103 -1.553 15.831 1.00 88.50 659 VAL A N 1
ATOM 5155 C CA . VAL A 1 659 ? -6.926 -0.372 14.966 1.00 88.50 659 VAL A CA 1
ATOM 5156 C C . VAL A 1 659 ? -8.065 0.638 15.126 1.00 88.50 659 VAL A C 1
ATOM 5158 O O . VAL A 1 659 ? -7.820 1.836 14.989 1.00 88.50 659 VAL A O 1
ATOM 5161 N N . LEU A 1 660 ? -9.270 0.188 15.507 1.00 80.56 660 LEU A N 1
ATOM 5162 C CA . LEU A 1 660 ? -10.432 1.052 15.764 1.00 80.56 660 LEU A CA 1
ATOM 5163 C C . LEU A 1 660 ? -10.146 2.103 16.836 1.00 80.56 660 LEU A C 1
ATOM 5165 O O . LEU A 1 660 ? -10.586 3.248 16.725 1.00 80.56 660 LEU A O 1
ATOM 5169 N N . SER A 1 661 ? -9.397 1.720 17.873 1.00 81.81 661 SER A N 1
ATOM 5170 C CA . SER A 1 661 ? -9.104 2.608 19.001 1.00 81.81 661 SER A CA 1
ATOM 5171 C C . SER A 1 661 ? -8.220 3.792 18.593 1.00 81.81 661 SER A C 1
ATOM 5173 O O . SER A 1 661 ? -8.328 4.872 19.168 1.00 81.81 661 SER A O 1
ATOM 5175 N N . PHE A 1 662 ? -7.407 3.637 17.544 1.00 85.19 662 PHE A N 1
ATOM 5176 C CA . PHE A 1 662 ? -6.459 4.654 17.083 1.00 85.19 662 PHE A CA 1
ATOM 5177 C C . PHE A 1 662 ? -7.081 5.765 16.233 1.00 85.19 662 PHE A C 1
ATOM 5179 O O . PHE A 1 662 ? -6.384 6.737 15.915 1.00 85.19 662 PHE A O 1
ATOM 5186 N N . TYR A 1 663 ? -8.376 5.668 15.906 1.00 77.62 663 TYR A N 1
ATOM 5187 C CA . TYR A 1 663 ? -9.138 6.784 15.334 1.00 77.62 663 TYR A CA 1
ATOM 5188 C C . TYR A 1 663 ? -9.281 7.961 16.273 1.00 77.62 663 TYR A C 1
ATOM 5190 O O . TYR A 1 663 ? -9.392 9.100 15.816 1.00 77.62 663 TYR A O 1
ATOM 5198 N N . ASP A 1 664 ? -9.246 7.708 17.576 1.00 76.94 664 ASP A N 1
ATOM 5199 C CA . ASP A 1 664 ? -8.902 8.772 18.492 1.00 76.94 664 ASP A CA 1
ATOM 5200 C C . ASP A 1 664 ? -7.396 9.039 18.371 1.00 76.94 664 ASP A C 1
ATOM 5202 O O . ASP A 1 664 ? -6.550 8.240 18.780 1.00 76.94 664 ASP A O 1
ATOM 5206 N N . GLY A 1 665 ? -7.055 10.192 17.791 1.00 78.25 665 GLY A N 1
ATOM 5207 C CA . GLY A 1 665 ? -5.672 10.636 17.632 1.00 78.25 665 GLY A CA 1
ATOM 5208 C C . GLY A 1 665 ? -4.899 10.739 18.953 1.00 78.25 665 GLY A C 1
ATOM 5209 O O . GLY A 1 665 ? -3.669 10.731 18.929 1.00 78.25 665 GLY A O 1
ATOM 5210 N N . ASN A 1 666 ? -5.593 10.786 20.096 1.00 84.19 666 ASN A N 1
ATOM 5211 C CA . ASN A 1 666 ? -4.985 10.811 21.425 1.00 84.19 666 ASN A CA 1
ATOM 5212 C C . ASN A 1 666 ? -4.612 9.417 21.945 1.00 84.19 666 ASN A C 1
ATOM 5214 O O . ASN A 1 666 ? -3.806 9.310 22.869 1.00 84.19 666 ASN A O 1
ATOM 5218 N N . VAL A 1 667 ? -5.152 8.341 21.363 1.00 87.31 667 VAL A N 1
ATOM 5219 C CA . VAL A 1 667 ? -4.789 6.975 21.752 1.00 87.31 667 VAL A CA 1
ATOM 5220 C C . VAL A 1 667 ? -3.373 6.682 21.267 1.00 87.31 667 VAL A C 1
ATOM 5222 O O . VAL A 1 667 ? -3.062 6.768 20.076 1.00 87.31 667 VAL A O 1
ATOM 5225 N N . VAL A 1 668 ? -2.488 6.360 22.209 1.00 94.12 668 VAL A N 1
ATOM 5226 C CA . VAL A 1 668 ? -1.081 6.012 21.945 1.00 94.12 668 VAL A CA 1
ATOM 5227 C C . VAL A 1 668 ? -0.803 4.517 22.086 1.00 94.12 668 VAL A C 1
ATOM 5229 O O . VAL A 1 668 ? 0.203 4.034 21.567 1.00 94.12 668 VAL A O 1
ATOM 5232 N N . LEU A 1 669 ? -1.695 3.794 22.761 1.00 94.69 669 LEU A N 1
ATOM 5233 C CA . LEU A 1 669 ? -1.605 2.371 23.059 1.00 94.69 669 LEU A CA 1
ATOM 5234 C C . LEU A 1 669 ? -3.019 1.792 23.136 1.00 94.69 669 LEU A C 1
ATOM 5236 O O . LEU A 1 669 ? -3.873 2.367 23.807 1.00 94.69 669 LEU A O 1
ATOM 5240 N N . GLY A 1 670 ? -3.240 0.647 22.493 1.00 93.31 670 GLY A N 1
ATOM 5241 C CA . GLY A 1 670 ? -4.461 -0.151 22.607 1.00 93.31 670 GLY A CA 1
ATOM 5242 C C . GLY A 1 670 ? -4.105 -1.607 22.891 1.00 93.31 670 GLY A C 1
ATOM 5243 O O . GLY A 1 670 ? -3.095 -2.097 22.387 1.00 93.31 670 GLY A O 1
ATOM 5244 N N . TYR A 1 671 ? -4.900 -2.298 23.709 1.00 93.75 671 TYR A N 1
ATOM 5245 C CA . TYR A 1 671 ? -4.659 -3.702 24.041 1.00 93.75 671 TYR A CA 1
ATOM 5246 C C . TYR A 1 671 ? -5.962 -4.485 24.226 1.00 93.75 671 TYR A C 1
ATOM 5248 O O . TYR A 1 671 ? -6.995 -3.908 24.566 1.00 93.75 671 TYR A O 1
ATOM 5256 N N . THR A 1 672 ? -5.910 -5.798 24.003 1.00 89.69 672 THR A N 1
ATOM 5257 C CA . THR A 1 672 ? -7.048 -6.710 24.199 1.00 89.69 672 THR A CA 1
ATOM 5258 C C . THR A 1 672 ? -6.822 -7.654 25.377 1.00 89.69 672 THR A C 1
ATOM 5260 O O . THR A 1 672 ? -5.716 -7.796 25.903 1.00 89.69 672 THR A O 1
ATOM 5263 N N . GLN A 1 673 ? -7.879 -8.362 25.785 1.00 87.88 673 GLN A N 1
ATOM 5264 C CA . GLN A 1 673 ? -7.706 -9.558 26.611 1.00 87.88 673 GLN A CA 1
ATOM 5265 C C . GLN A 1 673 ? -6.893 -10.617 25.849 1.00 87.88 673 GLN A C 1
ATOM 5267 O O . GLN A 1 673 ? -6.864 -10.644 24.619 1.00 87.88 673 GLN A O 1
ATOM 5272 N N . SER A 1 674 ? -6.221 -11.492 26.593 1.00 90.56 674 SER A N 1
ATOM 5273 C CA . SER A 1 674 ? -5.418 -12.592 26.053 1.00 90.56 674 SER A CA 1
ATOM 5274 C C . SER A 1 674 ? -5.790 -13.899 26.742 1.00 90.56 674 SER A C 1
ATOM 5276 O O . SER A 1 674 ? -6.102 -13.907 27.936 1.00 90.56 674 SER A O 1
ATOM 5278 N N . LYS A 1 675 ? -5.728 -15.003 25.995 1.00 91.94 675 LYS A N 1
ATOM 5279 C CA . LYS A 1 675 ? -5.841 -16.354 26.549 1.00 91.94 675 LYS A CA 1
ATOM 5280 C C . LYS A 1 675 ? -4.484 -16.804 27.074 1.00 91.94 675 LYS A C 1
ATOM 5282 O O . LYS A 1 675 ? -3.456 -16.463 26.498 1.00 91.94 675 LYS A O 1
ATOM 5287 N N . GLN A 1 676 ? -4.489 -17.573 28.154 1.00 91.75 676 GLN A N 1
ATOM 5288 C CA . GLN A 1 676 ? -3.296 -18.249 28.654 1.00 91.75 676 GLN A CA 1
ATOM 5289 C C . GLN A 1 676 ? -3.202 -19.607 27.972 1.00 91.75 676 GLN A C 1
ATOM 5291 O O . GLN A 1 676 ? -4.160 -20.377 28.037 1.00 91.75 676 GLN A O 1
ATOM 5296 N N . ILE A 1 677 ? -2.067 -19.895 27.346 1.00 90.31 677 ILE A N 1
ATOM 5297 C CA . ILE A 1 677 ? -1.781 -21.185 26.714 1.00 90.31 677 ILE A CA 1
ATOM 5298 C C . ILE A 1 677 ? -0.497 -21.772 27.296 1.00 90.31 677 ILE A C 1
ATOM 5300 O O . ILE A 1 677 ? 0.373 -21.029 27.755 1.00 90.31 677 ILE A O 1
ATOM 5304 N N . ASP A 1 678 ? -0.398 -23.097 27.327 1.00 90.31 678 ASP A N 1
ATOM 5305 C CA . ASP A 1 678 ? 0.828 -23.786 27.722 1.00 90.31 678 ASP A CA 1
ATOM 5306 C C . ASP A 1 678 ? 1.744 -24.102 26.527 1.00 90.31 678 ASP A C 1
ATOM 5308 O O . ASP A 1 678 ? 1.449 -23.786 25.376 1.00 90.31 678 ASP A O 1
ATOM 5312 N N . GLU A 1 679 ? 2.881 -24.748 26.799 1.00 87.06 679 GLU A N 1
ATOM 5313 C CA . GLU A 1 679 ? 3.863 -25.104 25.769 1.00 87.06 679 GLU A CA 1
ATOM 5314 C C . GLU A 1 679 ? 3.375 -26.142 24.743 1.00 87.06 679 GLU A C 1
ATOM 5316 O O . GLU A 1 679 ? 4.052 -26.340 23.732 1.00 87.06 679 GLU A O 1
ATOM 5321 N N . SER A 1 680 ? 2.241 -26.802 25.004 1.00 85.50 680 SER A N 1
ATOM 5322 C CA . SER A 1 680 ? 1.576 -27.747 24.097 1.00 85.50 680 SER A CA 1
ATOM 5323 C C . SER A 1 680 ? 0.440 -27.091 23.301 1.00 85.50 680 SER A C 1
ATOM 5325 O O . SER A 1 680 ? -0.159 -27.755 22.455 1.00 85.50 680 SER A O 1
ATOM 5327 N N . GLY A 1 681 ? 0.154 -25.806 23.548 1.00 83.56 681 GLY A N 1
ATOM 5328 C CA . GLY A 1 681 ? -0.942 -25.058 22.932 1.00 83.56 681 GLY A CA 1
ATOM 5329 C C . GLY A 1 681 ? -2.294 -25.234 23.633 1.00 83.56 681 GLY A C 1
ATOM 5330 O O . GLY A 1 681 ? -3.305 -24.737 23.130 1.00 83.56 681 GLY A O 1
ATOM 5331 N N . ASP A 1 682 ? -2.342 -25.910 24.786 1.00 88.19 682 ASP A N 1
ATOM 5332 C CA . ASP A 1 682 ? -3.584 -26.099 25.534 1.00 88.19 682 ASP A CA 1
ATOM 5333 C C . ASP A 1 682 ? -3.968 -24.804 26.268 1.00 88.19 682 ASP A C 1
ATOM 5335 O O . ASP A 1 682 ? -3.149 -24.175 26.943 1.00 88.19 682 ASP A O 1
ATOM 5339 N N . ILE A 1 683 ? -5.237 -24.394 26.154 1.00 91.12 683 ILE A N 1
ATOM 5340 C CA . ILE A 1 683 ? -5.755 -23.191 26.822 1.00 91.12 683 ILE A CA 1
ATOM 5341 C C . ILE A 1 683 ? -5.888 -23.463 28.326 1.00 91.12 683 ILE A C 1
ATOM 5343 O O . ILE A 1 683 ? -6.719 -24.262 28.758 1.00 91.12 683 ILE A O 1
ATOM 5347 N N . LEU A 1 684 ? -5.099 -22.747 29.126 1.00 92.06 684 LEU A N 1
ATOM 5348 C CA . LEU A 1 684 ? -5.118 -22.786 30.588 1.00 92.06 684 LEU A CA 1
ATOM 5349 C C . LEU A 1 684 ? -6.201 -21.874 31.181 1.00 92.06 684 LEU A C 1
ATOM 5351 O O . LEU A 1 684 ? -6.799 -22.206 32.204 1.00 92.06 684 LEU A O 1
ATOM 5355 N N . ALA A 1 685 ? -6.443 -20.721 30.551 1.00 91.38 685 ALA A N 1
ATOM 5356 C CA . ALA A 1 685 ? -7.482 -19.770 30.941 1.00 91.38 685 ALA A CA 1
ATOM 5357 C C . ALA A 1 685 ? -7.902 -18.899 29.749 1.00 91.38 685 ALA A C 1
ATOM 5359 O O . ALA A 1 685 ? -7.063 -18.472 28.957 1.00 91.38 685 ALA A O 1
ATOM 5360 N N . ASP A 1 686 ? -9.191 -18.570 29.653 1.00 88.69 686 ASP A N 1
ATOM 5361 C CA . ASP A 1 686 ? -9.729 -17.776 28.539 1.00 88.69 686 ASP A CA 1
ATOM 5362 C C . ASP A 1 686 ? -9.452 -16.264 28.646 1.00 88.69 686 ASP A C 1
ATOM 5364 O O .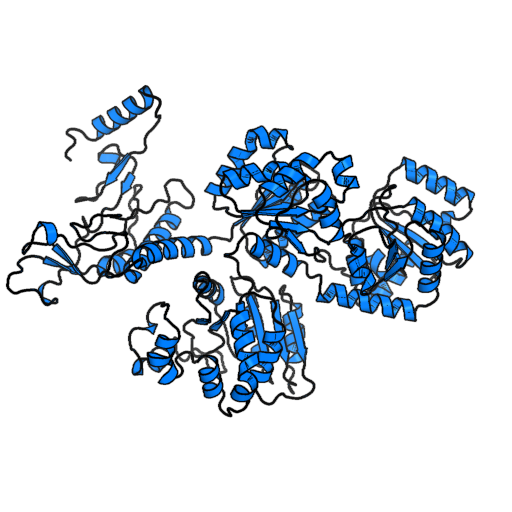 ASP A 1 686 ? -9.663 -15.535 27.678 1.00 88.69 686 ASP A O 1
ATOM 5368 N N . HIS A 1 687 ? -9.003 -15.772 29.805 1.00 88.94 687 HIS A N 1
ATOM 5369 C CA . HIS A 1 687 ? -8.758 -14.345 30.045 1.00 88.94 687 HIS A CA 1
ATOM 5370 C C . HIS A 1 687 ? -7.899 -14.090 31.295 1.00 88.94 687 HIS A C 1
ATOM 5372 O O . HIS A 1 687 ? -7.765 -14.956 32.164 1.00 88.94 687 HIS A O 1
ATOM 5378 N N . TYR A 1 688 ? -7.426 -12.850 31.465 1.00 89.12 688 TYR A N 1
ATOM 5379 C CA . TYR A 1 688 ? -6.683 -12.395 32.652 1.00 89.12 688 TYR A CA 1
ATOM 5380 C C . TYR A 1 688 ? -7.552 -11.669 33.700 1.00 89.12 688 TYR A C 1
ATOM 5382 O O . TYR A 1 688 ? -7.012 -11.044 34.610 1.00 89.12 688 TYR A O 1
ATOM 5390 N N . LEU A 1 689 ? -8.887 -11.761 33.633 1.00 90.44 689 LEU A N 1
ATOM 5391 C CA . LEU A 1 689 ? -9.782 -11.031 34.550 1.00 90.44 689 LEU A CA 1
ATOM 5392 C C . LEU A 1 689 ? -9.525 -11.335 36.034 1.00 90.44 689 LEU A C 1
ATOM 5394 O O . LEU A 1 689 ? -9.518 -10.422 36.854 1.00 90.44 689 LEU A O 1
ATOM 5398 N N . GLU A 1 690 ? -9.252 -12.592 36.392 1.00 90.56 690 GLU A N 1
ATOM 5399 C CA . GLU A 1 690 ? -8.927 -12.957 37.780 1.00 90.56 690 GLU A CA 1
ATOM 5400 C C . GLU A 1 690 ? -7.607 -12.340 38.258 1.00 90.56 690 GLU A C 1
ATOM 5402 O O . GLU A 1 690 ? -7.462 -12.014 39.435 1.00 90.56 690 GLU A O 1
ATOM 5407 N N . TYR A 1 691 ? -6.654 -12.141 37.343 1.00 90.38 691 TYR A N 1
ATOM 5408 C CA . TYR A 1 691 ? -5.356 -11.550 37.645 1.00 90.38 691 TYR A CA 1
ATOM 5409 C C . TYR A 1 691 ? -5.454 -10.046 37.950 1.00 90.38 691 TYR A C 1
ATOM 5411 O O . TYR A 1 691 ? -4.634 -9.555 38.722 1.00 90.38 691 TYR A O 1
ATOM 5419 N N . VAL A 1 692 ? -6.443 -9.330 37.400 1.00 90.94 692 VAL A N 1
ATOM 5420 C CA . VAL A 1 692 ? -6.657 -7.883 37.628 1.00 90.94 692 VAL A CA 1
ATOM 5421 C C . VAL A 1 692 ? -7.794 -7.559 38.610 1.00 90.94 692 VAL A C 1
ATOM 5423 O O . VAL A 1 692 ? -7.959 -6.406 39.000 1.00 90.94 692 VAL A O 1
ATOM 5426 N N . ALA A 1 693 ? -8.562 -8.561 39.052 1.00 90.75 693 ALA A N 1
ATOM 5427 C CA . ALA A 1 693 ? -9.737 -8.381 39.912 1.00 90.75 693 ALA A CA 1
ATOM 5428 C C . ALA A 1 693 ? -9.438 -7.797 41.309 1.00 90.75 693 ALA A C 1
ATOM 5430 O O . ALA A 1 693 ? -10.362 -7.367 42.005 1.00 90.75 693 ALA A O 1
ATOM 5431 N N . ASP A 1 694 ? -8.175 -7.819 41.745 1.00 91.69 694 ASP A N 1
ATOM 5432 C CA . ASP A 1 694 ? -7.695 -7.163 42.965 1.00 91.69 694 ASP A CA 1
ATOM 5433 C C . ASP A 1 694 ? -7.516 -5.644 42.805 1.00 91.69 694 ASP A C 1
ATOM 5435 O O . ASP A 1 694 ? -7.522 -4.936 43.812 1.00 91.69 694 ASP A O 1
ATOM 5439 N N . VAL A 1 695 ? -7.399 -5.154 41.566 1.00 91.69 695 VAL A N 1
ATOM 5440 C CA . VAL A 1 695 ? -7.348 -3.726 41.219 1.00 91.69 695 VAL A CA 1
ATOM 5441 C C . VAL A 1 695 ? -8.760 -3.188 40.975 1.00 91.69 695 VAL A C 1
ATOM 5443 O O . VAL A 1 695 ? -9.187 -2.259 41.652 1.00 91.69 695 VAL A O 1
ATOM 5446 N N . ASP A 1 696 ? -9.503 -3.802 40.051 1.00 89.38 696 ASP A N 1
ATOM 5447 C CA . ASP A 1 696 ? -10.900 -3.472 39.743 1.00 89.38 696 ASP A CA 1
ATOM 5448 C C . ASP A 1 696 ? -11.603 -4.702 39.139 1.00 89.38 696 ASP A C 1
ATOM 5450 O O . ASP A 1 696 ? -11.050 -5.412 38.298 1.00 89.38 696 ASP A O 1
ATOM 5454 N N . LYS A 1 697 ? -12.827 -4.999 39.586 1.00 89.06 697 LYS A N 1
ATOM 5455 C CA . LYS A 1 697 ? -13.556 -6.213 39.180 1.00 89.06 697 LYS A CA 1
ATOM 5456 C C . LYS A 1 697 ? -14.360 -6.058 37.896 1.00 89.06 697 LYS A C 1
ATOM 5458 O O . LYS A 1 697 ? -14.769 -7.075 37.335 1.00 89.06 697 LYS A O 1
ATOM 5463 N N . ASP A 1 698 ? -14.639 -4.835 37.469 1.00 83.75 698 ASP A N 1
ATOM 5464 C CA . ASP A 1 698 ? -15.609 -4.540 36.416 1.00 83.75 698 ASP A CA 1
ATOM 5465 C C . ASP A 1 698 ? -14.987 -3.793 35.233 1.00 83.75 698 ASP A C 1
ATOM 5467 O O . ASP A 1 698 ? -15.421 -4.012 34.102 1.00 83.75 698 ASP A O 1
ATOM 5471 N N . LYS A 1 699 ? -13.922 -3.013 35.456 1.00 83.44 699 LYS A N 1
ATOM 5472 C CA . LYS A 1 699 ? -13.229 -2.213 34.432 1.00 83.44 699 LYS A CA 1
ATOM 5473 C C . LYS A 1 699 ? -12.897 -2.985 33.149 1.00 83.44 699 LYS A C 1
ATOM 5475 O O . LYS A 1 699 ? -13.191 -2.511 32.061 1.00 83.44 699 LYS A O 1
ATOM 5480 N N . TRP A 1 700 ? -12.332 -4.189 33.264 1.00 85.25 700 TRP A N 1
ATOM 5481 C CA . TRP A 1 700 ? -11.874 -4.988 32.114 1.00 85.25 700 TRP A CA 1
ATOM 5482 C C . TRP A 1 700 ? -12.940 -5.894 31.484 1.00 85.25 700 TRP A C 1
ATOM 5484 O O . TRP A 1 700 ? -12.624 -6.677 30.589 1.00 85.25 700 TRP A O 1
ATOM 5494 N N . LYS A 1 701 ? -14.200 -5.824 31.935 1.00 79.25 701 LYS A N 1
ATOM 5495 C CA . LYS A 1 701 ? -15.301 -6.617 31.354 1.00 79.25 701 LYS A CA 1
ATOM 5496 C C . LYS A 1 701 ? -15.886 -6.000 30.082 1.00 79.25 701 LYS A C 1
ATOM 5498 O O . LYS A 1 701 ? -16.694 -6.647 29.420 1.00 79.25 701 LYS A O 1
ATOM 5503 N N . ALA A 1 702 ? -15.506 -4.768 29.755 1.00 75.25 702 ALA A N 1
ATOM 5504 C CA . ALA A 1 702 ? -15.918 -4.056 28.554 1.00 75.25 702 ALA A CA 1
ATOM 5505 C C . ALA A 1 702 ? -14.757 -3.211 28.012 1.00 75.25 702 ALA A C 1
ATOM 5507 O O . ALA A 1 702 ? -13.817 -2.894 28.741 1.00 75.25 702 ALA A O 1
ATOM 5508 N N . ALA A 1 703 ? -14.834 -2.841 26.733 1.00 76.62 703 ALA A N 1
ATOM 5509 C CA . ALA A 1 703 ? -13.892 -1.903 26.135 1.00 76.62 703 ALA A CA 1
ATOM 5510 C C . ALA A 1 703 ? -13.983 -0.531 26.824 1.00 76.62 703 ALA A C 1
ATOM 5512 O O . ALA A 1 703 ? -15.071 -0.075 27.185 1.00 76.62 703 ALA A O 1
ATOM 5513 N N . TYR A 1 704 ? -12.839 0.130 26.986 1.00 78.62 704 TYR A N 1
ATOM 5514 C CA . TYR A 1 704 ? -12.748 1.446 27.607 1.00 78.62 704 TYR A CA 1
ATOM 5515 C C . TYR A 1 704 ? -11.613 2.266 26.988 1.00 78.62 704 TYR A C 1
ATOM 5517 O O . TYR A 1 704 ? -10.665 1.718 26.429 1.00 78.62 704 TYR A O 1
ATOM 5525 N N . VAL A 1 705 ? -11.707 3.588 27.122 1.00 81.50 705 VAL A N 1
ATOM 5526 C CA . VAL A 1 705 ? -10.627 4.538 26.830 1.00 81.50 705 VAL A CA 1
ATOM 5527 C C . VAL A 1 705 ? -10.434 5.379 28.083 1.00 81.50 705 VAL A C 1
ATOM 5529 O O . VAL A 1 705 ? -11.415 5.825 28.679 1.00 81.50 705 VAL A O 1
ATOM 5532 N N . ASN A 1 706 ? -9.187 5.560 28.507 1.00 84.44 706 ASN A N 1
ATOM 5533 C CA . ASN A 1 706 ? -8.862 6.299 29.721 1.00 84.44 706 ASN A CA 1
ATOM 5534 C C . ASN A 1 706 ? -7.662 7.220 29.494 1.00 84.44 706 ASN A C 1
ATOM 5536 O O . ASN A 1 706 ? -6.802 6.936 28.659 1.00 84.44 706 ASN A O 1
ATOM 5540 N N . ASP A 1 707 ? -7.603 8.305 30.261 1.00 87.88 707 ASP A N 1
ATOM 5541 C CA . ASP A 1 707 ? -6.411 9.146 30.319 1.00 87.88 707 ASP A CA 1
ATOM 5542 C C . ASP A 1 707 ? -5.235 8.352 30.905 1.00 87.88 707 ASP A C 1
ATOM 5544 O O . ASP A 1 707 ? -5.398 7.598 31.867 1.00 87.88 707 ASP A O 1
ATOM 5548 N N . GLY A 1 708 ? -4.041 8.532 30.335 1.00 87.62 708 GLY A N 1
ATOM 5549 C CA . GLY A 1 708 ? -2.852 7.782 30.739 1.00 87.62 708 GLY A CA 1
ATOM 5550 C C . GLY A 1 708 ? -2.438 8.032 32.192 1.00 87.62 708 GLY A C 1
ATOM 5551 O O . GLY A 1 708 ? -2.052 7.092 32.883 1.00 87.62 708 GLY A O 1
ATOM 5552 N N . VAL A 1 709 ? -2.566 9.263 32.703 1.00 89.06 709 VAL A N 1
ATOM 5553 C CA . VAL A 1 709 ? -2.228 9.587 34.101 1.00 89.06 709 VAL A CA 1
ATOM 5554 C C . VAL A 1 709 ? -3.188 8.878 35.050 1.00 89.06 709 VAL A C 1
ATOM 5556 O O . VAL A 1 709 ? -2.759 8.318 36.064 1.00 89.06 709 VAL A O 1
ATOM 5559 N N . THR A 1 710 ? -4.475 8.854 34.711 1.00 88.06 710 THR A N 1
ATOM 5560 C CA . THR A 1 710 ? -5.487 8.106 35.463 1.00 88.06 710 THR A CA 1
ATOM 5561 C C . THR A 1 710 ? -5.211 6.604 35.398 1.00 88.06 710 THR A C 1
ATOM 5563 O O . THR A 1 710 ? -5.123 5.956 36.437 1.00 88.06 710 THR A O 1
ATOM 5566 N N . GLU A 1 711 ? -4.967 6.048 34.209 1.00 90.56 711 GLU A N 1
ATOM 5567 C CA . GLU A 1 711 ? -4.681 4.619 34.029 1.00 90.56 711 GLU A CA 1
ATOM 5568 C C . GLU A 1 711 ? -3.454 4.168 34.831 1.00 90.56 711 GLU A C 1
ATOM 5570 O O . GLU A 1 711 ? -3.462 3.117 35.480 1.00 90.56 711 GLU A O 1
ATOM 5575 N N . ILE A 1 712 ? -2.405 4.988 34.843 1.00 90.81 712 ILE A N 1
ATOM 5576 C CA . ILE A 1 712 ? -1.191 4.715 35.604 1.00 90.81 712 ILE A CA 1
ATOM 5577 C C . ILE A 1 712 ? -1.455 4.813 37.104 1.00 90.81 712 ILE A C 1
ATOM 5579 O O . ILE A 1 712 ? -1.117 3.894 37.853 1.00 90.81 712 ILE A O 1
ATOM 5583 N N . SER A 1 713 ? -2.053 5.911 37.565 1.00 90.12 713 SER A N 1
ATOM 5584 C CA . SER A 1 713 ? -2.242 6.157 38.999 1.00 90.12 713 SER A CA 1
ATOM 5585 C C . SER A 1 713 ? -3.232 5.190 39.649 1.00 90.12 713 SER A C 1
ATOM 5587 O O . SER A 1 713 ? -3.013 4.792 40.790 1.00 90.12 713 SER A O 1
ATOM 5589 N N . GLU A 1 714 ? -4.261 4.752 38.925 1.00 88.81 714 GLU A N 1
ATOM 5590 C CA . GLU A 1 714 ? -5.304 3.869 39.454 1.00 88.81 714 GLU A CA 1
ATOM 5591 C C . GLU A 1 714 ? -5.041 2.384 39.188 1.00 88.81 714 GLU A C 1
ATOM 5593 O O . GLU A 1 714 ? -5.576 1.535 39.897 1.00 88.81 714 GLU A O 1
ATOM 5598 N N . SER A 1 715 ? -4.249 2.034 38.167 1.00 90.12 715 SER A N 1
ATOM 5599 C CA . SER A 1 715 ? -4.064 0.635 37.754 1.00 90.12 715 SER A CA 1
ATOM 5600 C C . SER A 1 715 ? -2.594 0.232 37.623 1.00 90.12 715 SER A C 1
ATOM 5602 O O . SER A 1 715 ? -2.107 -0.537 38.457 1.00 90.12 715 SER A O 1
ATOM 5604 N N . LEU A 1 716 ? -1.858 0.753 36.633 1.00 88.12 716 LEU A N 1
ATOM 5605 C CA . LEU A 1 716 ? -0.503 0.254 36.322 1.00 88.12 716 LEU A CA 1
ATOM 5606 C C . LEU A 1 716 ? 0.515 0.471 37.457 1.00 88.12 716 LEU A C 1
ATOM 5608 O O . LEU A 1 716 ? 1.456 -0.311 37.596 1.00 88.12 716 LEU A O 1
ATOM 5612 N N . SER A 1 717 ? 0.326 1.494 38.299 1.00 87.25 717 SER A N 1
ATOM 5613 C CA . SER A 1 717 ? 1.174 1.747 39.476 1.00 87.25 717 SER A CA 1
ATOM 5614 C C . SER A 1 717 ? 0.982 0.722 40.598 1.00 87.25 717 SER A C 1
ATOM 5616 O O . SER A 1 717 ? 1.897 0.508 41.396 1.00 87.25 717 SER A O 1
ATOM 5618 N N . VAL A 1 718 ? -0.184 0.071 40.650 1.00 87.25 718 VAL A N 1
ATOM 5619 C CA . VAL A 1 718 ? -0.492 -0.996 41.610 1.00 87.25 718 VAL A CA 1
ATOM 5620 C C . VAL A 1 718 ? 0.073 -2.320 41.106 1.00 87.25 718 VAL A C 1
ATOM 5622 O O . VAL A 1 718 ? 0.709 -3.063 41.859 1.00 87.25 718 VAL A O 1
ATOM 5625 N N . LYS A 1 719 ? -0.158 -2.624 39.825 1.00 86.44 719 LYS A N 1
ATOM 5626 C CA . LYS A 1 719 ? 0.178 -3.903 39.195 1.00 86.44 719 LYS A CA 1
ATOM 5627 C C . LYS A 1 719 ? 0.243 -3.731 37.683 1.00 86.44 719 LYS A C 1
ATOM 5629 O O . LYS A 1 719 ? -0.544 -2.977 37.127 1.00 86.44 719 LYS A O 1
ATOM 5634 N N . ASN A 1 720 ? 1.108 -4.482 36.997 1.00 87.62 720 ASN A N 1
ATOM 5635 C CA . ASN A 1 720 ? 1.048 -4.523 35.536 1.00 87.62 720 ASN A CA 1
ATOM 5636 C C . ASN A 1 720 ? -0.279 -5.165 35.100 1.00 87.62 720 ASN A C 1
ATOM 5638 O O . ASN A 1 720 ? -0.427 -6.376 35.256 1.00 87.62 720 ASN A O 1
ATOM 5642 N N . THR A 1 721 ? -1.213 -4.371 34.576 1.00 89.50 721 THR A N 1
ATOM 5643 C CA . THR A 1 721 ? -2.534 -4.801 34.092 1.00 89.50 721 THR A CA 1
ATOM 5644 C C . THR A 1 721 ? -2.527 -5.245 32.628 1.00 89.50 721 THR A C 1
ATOM 5646 O O . THR A 1 721 ? -3.540 -5.745 32.149 1.00 89.50 721 THR A O 1
ATOM 5649 N N . ILE A 1 722 ? -1.380 -5.142 31.945 1.00 90.75 722 ILE A N 1
ATOM 5650 C CA . ILE A 1 722 ? -1.154 -5.598 30.569 1.00 90.75 722 ILE A CA 1
ATOM 5651 C C . ILE A 1 722 ? -0.094 -6.716 30.608 1.00 90.75 722 ILE A C 1
ATOM 5653 O O . ILE A 1 722 ? 1.100 -6.472 30.405 1.00 90.75 722 ILE A O 1
ATOM 5657 N N . PRO A 1 723 ? -0.491 -7.954 30.956 1.00 84.19 723 PRO A N 1
ATOM 5658 C CA . PRO A 1 723 ? 0.453 -9.041 31.212 1.00 84.19 723 PRO A CA 1
ATOM 5659 C C . PRO A 1 723 ? 1.088 -9.614 29.939 1.00 84.19 723 PRO A C 1
ATOM 5661 O O . PRO A 1 723 ? 2.174 -10.178 30.031 1.00 84.19 723 PRO A O 1
ATOM 5664 N N . ASN A 1 724 ? 0.448 -9.457 28.775 1.00 89.12 724 ASN A N 1
ATOM 5665 C CA . ASN A 1 724 ? 0.956 -9.914 27.482 1.00 89.12 724 ASN A CA 1
ATOM 5666 C C . ASN A 1 724 ? 1.143 -8.716 26.538 1.00 89.12 724 ASN A C 1
ATOM 5668 O O . ASN A 1 724 ? 0.172 -8.042 26.201 1.00 89.12 724 ASN A O 1
ATOM 5672 N N . VAL A 1 725 ? 2.382 -8.450 26.112 1.00 90.44 725 VAL A N 1
ATOM 5673 C CA . VAL A 1 725 ? 2.677 -7.372 25.151 1.00 90.44 725 VAL A CA 1
ATOM 5674 C C . VAL A 1 725 ? 2.227 -7.714 23.727 1.00 90.44 725 VAL A C 1
ATOM 5676 O O . VAL A 1 725 ? 1.852 -6.815 22.982 1.00 90.44 725 VAL A O 1
ATOM 5679 N N . SER A 1 726 ? 2.190 -8.994 23.354 1.00 93.88 726 SER A N 1
ATOM 5680 C CA . SER A 1 726 ? 1.702 -9.429 22.043 1.00 93.88 726 SER A CA 1
ATOM 5681 C C . SER A 1 726 ? 0.215 -9.143 21.851 1.00 93.88 726 SER A C 1
ATOM 5683 O O . SER A 1 726 ? -0.257 -9.145 20.719 1.00 93.88 726 SER A O 1
ATOM 5685 N N . GLY A 1 727 ? -0.515 -8.839 22.928 1.00 94.62 727 GLY A N 1
ATOM 5686 C CA . GLY A 1 727 ? -1.883 -8.321 22.894 1.00 94.62 727 GLY A CA 1
ATOM 5687 C C . GLY A 1 727 ? -1.983 -6.796 22.760 1.00 94.62 727 GLY A C 1
ATOM 5688 O O . GLY A 1 727 ? -3.062 -6.256 22.994 1.00 94.62 727 GLY A O 1
ATOM 5689 N N . VAL A 1 728 ? -0.886 -6.093 22.447 1.00 95.81 728 VAL A N 1
ATOM 5690 C CA . VAL A 1 728 ? -0.796 -4.623 22.443 1.00 95.81 728 VAL A CA 1
ATOM 5691 C C . VAL A 1 728 ? -0.359 -4.094 21.079 1.00 95.81 728 VAL A C 1
ATOM 5693 O O . VAL A 1 728 ? 0.587 -4.588 20.466 1.00 95.81 728 VAL A O 1
ATOM 5696 N N . VAL A 1 729 ? -1.003 -3.016 20.642 1.00 97.81 729 VAL A N 1
ATOM 5697 C CA . VAL A 1 729 ? -0.587 -2.194 19.502 1.00 97.81 729 VAL A CA 1
ATOM 5698 C C . VAL A 1 729 ? -0.247 -0.797 20.013 1.00 97.81 729 VAL A C 1
ATOM 5700 O O . VAL A 1 729 ? -0.889 -0.277 20.926 1.00 97.81 729 VAL A O 1
ATOM 5703 N N . PHE A 1 730 ? 0.774 -0.179 19.427 1.00 97.88 730 PHE A N 1
ATOM 5704 C CA . PHE A 1 730 ? 1.270 1.138 19.815 1.00 97.88 730 PHE A CA 1
ATOM 5705 C C . PHE A 1 730 ? 1.235 2.101 18.637 1.00 97.88 730 PHE A C 1
ATOM 5707 O O . PHE A 1 730 ? 1.479 1.713 17.495 1.00 97.88 730 PHE A O 1
ATOM 5714 N N . ARG A 1 731 ? 1.063 3.393 18.921 1.00 96.75 731 ARG A N 1
ATOM 5715 C CA . ARG A 1 731 ? 1.378 4.447 17.957 1.00 96.75 731 ARG A CA 1
ATOM 5716 C C . ARG A 1 731 ? 2.892 4.483 17.742 1.00 96.75 731 ARG A C 1
ATOM 5718 O O . ARG A 1 731 ? 3.656 4.654 18.695 1.00 96.75 731 ARG A O 1
ATOM 5725 N N . ALA A 1 732 ? 3.329 4.331 16.492 1.00 96.38 732 ALA A N 1
ATOM 5726 C CA . ALA A 1 732 ? 4.737 4.119 16.157 1.00 96.38 732 ALA A CA 1
ATOM 5727 C C . ALA A 1 732 ? 5.638 5.273 16.615 1.00 96.38 732 ALA A C 1
ATOM 5729 O O . ALA A 1 732 ? 6.700 5.048 17.196 1.00 96.38 732 ALA A O 1
ATOM 5730 N N . SER A 1 733 ? 5.204 6.515 16.379 1.00 95.00 733 SER A N 1
ATOM 5731 C CA . SER A 1 733 ? 5.947 7.722 16.758 1.00 95.00 733 SER A CA 1
ATOM 5732 C C . SER A 1 733 ? 6.173 7.811 18.267 1.00 95.00 733 SER A C 1
ATOM 5734 O O . SER A 1 733 ? 7.289 8.096 18.702 1.00 95.00 733 SER A O 1
ATOM 5736 N N . THR A 1 734 ? 5.143 7.509 19.061 1.00 95.12 734 THR A N 1
ATOM 5737 C CA . THR A 1 734 ? 5.219 7.520 20.524 1.00 95.12 734 THR A CA 1
ATOM 5738 C C . THR A 1 734 ? 6.155 6.432 21.035 1.00 95.12 734 THR A C 1
ATOM 5740 O O . THR A 1 734 ? 7.064 6.732 21.805 1.00 95.12 734 THR A O 1
ATOM 5743 N N . LEU A 1 735 ? 6.000 5.186 20.570 1.00 95.56 735 LEU A N 1
ATOM 5744 C CA . LEU A 1 735 ? 6.852 4.077 21.013 1.00 95.56 735 LEU A CA 1
ATOM 5745 C C . LEU A 1 735 ? 8.331 4.325 20.680 1.00 95.56 735 LEU A C 1
ATOM 5747 O O . LEU A 1 735 ? 9.200 4.100 21.522 1.00 95.56 735 LEU A O 1
ATOM 5751 N N . LYS A 1 736 ? 8.619 4.846 19.479 1.00 95.50 736 LYS A N 1
ATOM 5752 C CA . LYS A 1 736 ? 9.973 5.251 19.069 1.00 95.50 736 LYS A CA 1
ATOM 5753 C C . LYS A 1 736 ? 10.570 6.286 20.016 1.00 95.50 736 LYS A C 1
ATOM 5755 O O . LYS A 1 736 ? 11.698 6.103 20.468 1.00 95.50 736 LYS A O 1
ATOM 5760 N N . ALA A 1 737 ? 9.823 7.346 20.324 1.00 94.94 737 ALA A N 1
ATOM 5761 C CA . ALA A 1 737 ? 10.283 8.401 21.223 1.00 94.94 737 ALA A CA 1
ATOM 5762 C C . ALA A 1 737 ? 10.565 7.855 22.633 1.00 94.94 737 ALA A C 1
ATOM 5764 O O . ALA A 1 737 ? 11.655 8.058 23.163 1.00 94.94 737 ALA A O 1
ATOM 5765 N N . VAL A 1 738 ? 9.639 7.071 23.197 1.00 92.62 738 VAL A N 1
ATOM 5766 C CA . VAL A 1 738 ? 9.793 6.489 24.540 1.00 92.62 738 VAL A CA 1
ATOM 5767 C C . VAL A 1 738 ? 11.009 5.567 24.614 1.00 92.62 738 VAL A C 1
ATOM 5769 O O . VAL A 1 738 ? 11.805 5.685 25.549 1.00 92.62 738 VAL A O 1
ATOM 5772 N N . LEU A 1 739 ? 11.192 4.677 23.633 1.00 93.19 739 LEU A N 1
ATOM 5773 C CA . LEU A 1 739 ? 12.361 3.799 23.583 1.00 93.19 739 LEU A CA 1
ATOM 5774 C C . LEU A 1 739 ? 13.650 4.603 23.408 1.00 93.19 739 LEU A C 1
ATOM 5776 O O . LEU A 1 739 ? 14.636 4.302 24.069 1.00 93.19 739 LEU A O 1
ATOM 5780 N N . MET A 1 740 ? 13.667 5.633 22.562 1.00 92.44 740 MET A N 1
ATOM 5781 C CA . MET A 1 740 ? 14.841 6.489 22.382 1.00 92.44 740 MET A CA 1
ATOM 5782 C C . MET A 1 740 ? 15.256 7.174 23.691 1.00 92.44 740 MET A C 1
ATOM 5784 O O . MET A 1 740 ? 16.436 7.136 24.044 1.00 92.44 740 MET A O 1
ATOM 5788 N N . ASP A 1 741 ? 14.297 7.737 24.422 1.00 93.12 741 ASP A N 1
ATOM 5789 C CA . ASP A 1 741 ? 14.563 8.544 25.613 1.00 93.12 741 ASP A CA 1
ATOM 5790 C C . ASP A 1 741 ? 14.877 7.690 26.853 1.00 93.12 741 ASP A C 1
ATOM 5792 O O . ASP A 1 741 ? 15.667 8.100 27.706 1.00 93.12 741 ASP A O 1
ATOM 5796 N N . ASN A 1 742 ? 14.312 6.478 26.946 1.00 91.94 742 ASN A N 1
ATOM 5797 C CA . ASN A 1 742 ? 14.337 5.674 28.175 1.00 91.94 742 ASN A CA 1
ATOM 5798 C C . ASN A 1 742 ? 15.098 4.343 28.058 1.00 91.94 742 ASN A C 1
ATOM 5800 O O . ASN A 1 742 ? 15.172 3.605 29.043 1.00 91.94 742 ASN A O 1
ATOM 5804 N N . ILE A 1 743 ? 15.714 4.014 26.910 1.00 90.75 743 ILE A N 1
ATOM 5805 C CA . ILE A 1 743 ? 16.369 2.702 26.719 1.00 90.75 743 ILE A CA 1
ATOM 5806 C C . ILE A 1 743 ? 17.403 2.379 27.805 1.00 90.75 743 ILE A C 1
ATOM 5808 O O . ILE A 1 743 ? 17.465 1.246 28.274 1.00 90.75 743 ILE A O 1
ATOM 5812 N N . SER A 1 744 ? 18.188 3.368 28.243 1.00 88.88 744 SER A N 1
ATOM 5813 C CA . SER A 1 744 ? 19.221 3.181 29.271 1.00 88.88 744 SER A CA 1
ATOM 5814 C C . SER A 1 744 ? 18.637 2.768 30.625 1.00 88.88 744 SER A C 1
ATOM 5816 O O . SER A 1 744 ? 19.270 2.014 31.362 1.00 88.88 744 SER A O 1
ATOM 5818 N N . GLU A 1 745 ? 17.433 3.243 30.954 1.00 88.81 745 GLU A N 1
ATOM 5819 C CA . GLU A 1 745 ? 16.715 2.836 32.162 1.00 88.81 745 GLU A CA 1
ATOM 5820 C C . GLU A 1 745 ? 16.078 1.455 31.957 1.00 88.81 745 GLU A C 1
ATOM 5822 O O . GLU A 1 745 ? 16.275 0.564 32.782 1.00 88.81 745 GLU A O 1
ATOM 5827 N N . LEU A 1 746 ? 15.400 1.230 30.826 1.00 87.00 746 LEU A N 1
ATOM 5828 C CA . LEU A 1 746 ? 14.725 -0.037 30.510 1.00 87.00 746 LEU A CA 1
ATOM 5829 C C . LEU A 1 746 ? 15.684 -1.236 30.523 1.00 87.00 746 LEU A C 1
ATOM 5831 O O . LEU A 1 746 ? 15.376 -2.273 31.109 1.00 87.00 746 LEU A O 1
ATOM 5835 N N . VAL A 1 747 ? 16.885 -1.084 29.959 1.00 87.62 747 VAL A N 1
ATOM 5836 C CA . VAL A 1 747 ? 17.905 -2.148 29.947 1.00 87.62 747 VAL A CA 1
ATOM 5837 C C . VAL A 1 747 ? 18.541 -2.406 31.317 1.00 87.62 747 VAL A C 1
ATOM 5839 O O . VAL A 1 747 ? 19.226 -3.414 31.484 1.00 87.62 747 VAL A O 1
ATOM 5842 N N . SER A 1 748 ? 18.329 -1.525 32.303 1.00 86.00 748 SER A N 1
ATOM 5843 C CA . SER A 1 748 ? 18.840 -1.707 33.668 1.00 86.00 748 SER A CA 1
ATOM 5844 C C . SER A 1 748 ? 17.993 -2.673 34.506 1.00 86.00 748 SER A C 1
ATOM 5846 O O . SER A 1 748 ? 18.466 -3.206 35.514 1.00 86.00 748 SER A O 1
ATOM 5848 N N . TYR A 1 749 ? 16.752 -2.940 34.089 1.00 79.56 749 TYR A N 1
ATOM 5849 C CA . TYR A 1 749 ? 15.866 -3.875 34.771 1.00 79.56 749 TYR A CA 1
ATOM 5850 C C . TYR A 1 749 ? 16.226 -5.325 34.436 1.00 79.56 749 TYR A C 1
ATOM 5852 O O . TYR A 1 749 ? 16.293 -5.725 33.277 1.00 79.56 749 TYR A O 1
ATOM 5860 N N . SER A 1 750 ? 16.388 -6.146 35.475 1.00 68.31 750 SER A N 1
ATOM 5861 C CA . SER A 1 750 ? 16.665 -7.584 35.349 1.00 68.31 750 SER A CA 1
ATOM 5862 C C . SER A 1 750 ? 15.412 -8.457 35.216 1.00 68.31 750 SER A C 1
ATOM 5864 O O . SER A 1 750 ? 15.523 -9.649 34.947 1.00 68.31 750 SER A O 1
ATOM 5866 N N . VAL A 1 751 ? 14.221 -7.884 35.425 1.00 69.25 751 VAL A N 1
ATOM 5867 C CA . VAL A 1 751 ? 12.930 -8.584 35.345 1.00 69.25 751 VAL A CA 1
ATOM 5868 C C . VAL A 1 751 ? 12.118 -7.979 34.207 1.00 69.25 751 VAL A C 1
ATOM 5870 O O . VAL A 1 751 ? 11.710 -6.821 34.308 1.00 69.25 751 VAL A O 1
ATOM 5873 N N . ALA A 1 752 ? 11.846 -8.771 33.166 1.00 66.44 752 ALA A N 1
ATOM 5874 C CA . ALA A 1 752 ? 11.136 -8.328 31.963 1.00 66.44 752 ALA A CA 1
ATOM 5875 C C . ALA A 1 752 ? 9.787 -7.664 32.285 1.00 66.44 752 ALA A C 1
ATOM 5877 O O . ALA A 1 752 ? 9.537 -6.553 31.837 1.00 66.44 752 ALA A O 1
ATOM 5878 N N . ALA A 1 753 ? 8.985 -8.257 33.177 1.00 65.69 753 ALA A N 1
ATOM 5879 C CA . ALA A 1 753 ? 7.699 -7.686 33.587 1.00 65.69 753 ALA A CA 1
ATOM 5880 C C . ALA A 1 753 ? 7.813 -6.293 34.243 1.00 65.69 753 ALA A C 1
ATOM 5882 O O . ALA A 1 753 ? 6.921 -5.464 34.090 1.00 65.69 753 ALA A O 1
ATOM 5883 N N . ARG A 1 754 ? 8.911 -6.004 34.964 1.00 67.31 754 ARG A N 1
ATOM 5884 C CA . ARG A 1 754 ? 9.139 -4.674 35.568 1.00 67.31 754 ARG A CA 1
ATOM 5885 C C . ARG A 1 754 ? 9.557 -3.648 34.526 1.00 67.31 754 ARG A C 1
ATOM 5887 O O . ARG A 1 754 ? 9.114 -2.509 34.587 1.00 67.31 754 ARG A O 1
ATOM 5894 N N . ALA A 1 755 ? 10.399 -4.064 33.588 1.00 70.00 755 ALA A N 1
ATOM 5895 C CA . ALA A 1 755 ? 10.819 -3.235 32.471 1.00 70.00 755 ALA A CA 1
ATOM 5896 C C . ALA A 1 755 ? 9.636 -2.911 31.541 1.00 70.00 755 ALA A C 1
ATOM 5898 O O . ALA A 1 755 ? 9.469 -1.767 31.141 1.00 70.00 755 ALA A O 1
ATOM 5899 N N . GLN A 1 756 ? 8.766 -3.890 31.277 1.00 71.94 756 GLN A N 1
ATOM 5900 C CA . GLN A 1 756 ? 7.537 -3.713 30.504 1.00 71.94 756 GLN A CA 1
ATOM 5901 C C . GLN A 1 756 ? 6.573 -2.759 31.209 1.00 71.94 756 GLN A C 1
ATOM 5903 O O . GLN A 1 756 ? 6.122 -1.803 30.594 1.00 71.94 756 GLN A O 1
ATOM 5908 N N . ALA A 1 757 ? 6.316 -2.950 32.508 1.00 74.19 757 ALA A N 1
ATOM 5909 C CA . ALA A 1 757 ? 5.498 -2.014 33.280 1.00 74.19 757 ALA A CA 1
ATOM 5910 C C . ALA A 1 757 ? 6.062 -0.586 33.222 1.00 74.19 757 ALA A C 1
ATOM 5912 O O . ALA A 1 757 ? 5.308 0.365 33.072 1.00 74.19 757 ALA A O 1
ATOM 5913 N N . LYS A 1 758 ? 7.390 -0.438 33.286 1.00 77.69 758 LYS A N 1
ATOM 5914 C CA . LYS A 1 758 ? 8.063 0.857 33.170 1.00 77.69 758 LYS A CA 1
ATOM 5915 C C . LYS A 1 758 ? 8.003 1.458 31.762 1.00 77.69 758 LYS A C 1
ATOM 5917 O O . LYS A 1 758 ? 8.047 2.668 31.658 1.00 77.69 758 LYS A O 1
ATOM 5922 N N . LEU A 1 759 ? 7.939 0.653 30.703 1.00 78.31 759 LEU A N 1
ATOM 5923 C CA . LEU A 1 759 ? 7.727 1.149 29.340 1.00 78.31 759 LEU A CA 1
ATOM 5924 C C . LEU A 1 759 ? 6.291 1.657 29.141 1.00 78.31 759 LEU A C 1
ATOM 5926 O O . LEU A 1 759 ? 6.074 2.600 28.389 1.00 78.31 759 LEU A O 1
ATOM 5930 N N . LEU A 1 760 ? 5.321 0.988 29.772 1.00 76.62 760 LEU A N 1
ATOM 5931 C CA . LEU A 1 760 ? 3.900 1.336 29.694 1.00 76.62 760 LEU A CA 1
ATOM 5932 C C . LEU A 1 760 ? 3.547 2.602 30.498 1.00 76.62 760 LEU A C 1
ATOM 5934 O O . LEU A 1 760 ? 2.533 3.229 30.203 1.00 76.62 760 LEU A O 1
ATOM 5938 N N . ILE A 1 761 ? 4.356 2.936 31.511 1.00 72.69 761 ILE A N 1
ATOM 5939 C CA . ILE A 1 761 ? 4.262 4.141 32.357 1.00 72.69 761 ILE A CA 1
ATOM 5940 C C . ILE A 1 761 ? 5.080 5.269 31.737 1.00 72.69 761 ILE A C 1
ATOM 5942 O O . ILE A 1 761 ? 4.529 6.384 31.617 1.00 72.69 761 ILE A O 1
#

Sequence (761 aa):
SLLPDPKETAVRWREWCRENGIGEIYLVCTQSFEAVDPDVYGFDAAVEFPPNNSAPPIITDEVDCDSGFSGIVYDWRVFVERSKQYSTPDYTLFRAVNPGWDNTARRKDQGAIFANSSPAGYQQWLNNAIADTQRRFGDSDEGLVFVNAWNEWAEGAHLEPDEKYGYAYLQATRDALCATKMAGARKIVLVGHDAHPHGAQTLLLEIAKVLIHEMRFDVEFVLLGAGSMLPQYKRLAEVHVLDGRAGVASQGELVSKRLFRAGFRTAILNTTVSGCFVRELKDAGLSVLSLIHELPGVIESFKLESEVAEIAEYADKIVFPSVKVHDGFARFGQLDDEAVVIKPQGLYKKNKLRTEDDITTARASLRARFGLDDDALIVLGMGYADHRKGIDLFVDAGRRVIKSLDNAYFIWVGHSDEQLMSKIEKGIRADGMADHFIFPGLEKDTDPYYSGADVFALTSREDPFPSVVMESLDVGLPVVAFDKAGGFVDLLQRGGGVLVSSFSVNAYSDALVDLLSDRDKSKRIGTLGASIVHTEFSFRRYVFDLASMVDPAFFRVSVVLPNYNYARYLEERIASIDAQSYPIYELIVLDDASADNSLSVIEKSLSATPIDSQIIVNDENSGNVFKQWKKGVDQTAGDLVWIAEADDLSLPEFLDELVLSFYDGNVVLGYTQSKQIDESGDILADHYLEYVADVDKDKWKAAYVNDGVTEISESLSVKNTIPNVSGVVFRASTLKAVLMDNISELVSYSVAARAQAKLLI

Secondary structure (DSSP, 8-state):
--SSSHHHHHHHHHHHHHHTT------EEEESS----GGGTT-SEEEE-TTTT--PPB-GGGS---TT--SEEEETTHHHHHHTS----SS-EEEEE-S-EE-HHHHGGG-EEEET--HHHHHHHHHHHHHHHHHHHTTSTT--EEES-SEEGGGTEE-S-BTTTBTHHHHHHHHHHHHHHHHSPEEEEEEES--SSSHHHHHHHHHHHHHHHTS-EEEEEEESS--TTHHHHHHHSEEEE-THHHHHHHHHHHHHHHHHHTT--EEEEESGGGGGGHHHHHHTT-EEEEE----HHHHHHHT-HHHHHHHHHH-SEEEESSHHHHHHHTTTSPPPTTTEEE-PPPBSS--S--SHHHHHHHHHHHHHHHT--TT-EEEEEES-BSTTTTHHHHHHHHHHHHHH-TTEEEEEES-B-HHHHHHHHHHHHHTT-GGGEEEEE--S--HHHHHH-SEEEE--S-BSS-HHHHHHHHTT--EEEETTSBTHHHHHHHTTEEEE-TT-HHHHHHHHHHHHH-HHHHHHHHHHHHHHHHHH-BHHHHHHHHHHHH-TT---EEEEEEESS-HHHHHHHHHHHHT-SSPPSEEEEEE---SSSHHHHHHHHHTT--S-EEEEE-SS--S-HHHHHHHHHHT--SSEEEE--TT----TTHHHHHHGGGGSTT--EEE----EE-TTS-EEES-SHHHHTTT-SSGGGS-----HHHHIIIIITTS-S---GGGEEEEHHHHHHHHHHHHHHHTT-SSHHHHHHHHH-